Protein 8DYD (pdb70)

Structure (mmCIF, N/CA/C/O backbone):
data_8DYD
#
_entry.id   8DYD
#
_cell.length_a   66.048
_cell.length_b   103.206
_cell.length_c   126.237
_cell.angle_alpha   90.000
_cell.angle_beta   90.000
_cell.angle_gamma   90.000
#
_symmetry.space_group_name_H-M   'P 21 21 21'
#
loop_
_entity.id
_entity.type
_entity.pdbx_description
1 polymer 'Succinate dehydrogenase [ubiquinone] flavoprotein subunit, mitochondrial'
2 polymer 'Succinate dehydrogenase assembly factor 2, mitochondrial'
3 polymer 'Succinate dehydrogenase assembly factor 4, mitochondrial'
4 non-polymer 'FLAVIN-ADENINE DINUCLEOTIDE'
5 non-polymer 'TETRAETHYLENE GLYCOL'
6 non-polymer 'POTASSIUM ION'
7 non-polymer 'CHLORIDE ION'
8 non-polymer 1,2-ETHANEDIOL
9 non-polymer DI(HYDROXYETHYL)ETHER
10 water water
#
loop_
_atom_site.group_PDB
_atom_site.id
_atom_site.type_symbol
_atom_site.label_atom_id
_atom_site.label_alt_id
_atom_site.label_comp_id
_atom_site.label_asym_id
_atom_site.label_entity_id
_atom_site.label_seq_id
_atom_site.pdbx_PDB_ins_code
_atom_site.Cartn_x
_atom_site.Cartn_y
_atom_site.Cartn_z
_atom_site.occupancy
_atom_site.B_iso_or_equiv
_atom_site.auth_seq_id
_atom_site.auth_comp_id
_atom_site.auth_asym_id
_atom_site.auth_atom_id
_atom_site.pdbx_PDB_model_num
ATOM 1 N N . ALA A 1 21 ? 48.22800 -8.90300 -0.02800 1.000 44.33953 53 ALA A N 1
ATOM 2 C CA . ALA A 1 21 ? 47.63800 -9.92900 -0.88100 1.000 52.79844 53 ALA A CA 1
ATOM 3 C C . ALA A 1 21 ? 47.07800 -9.35500 -2.18200 1.000 59.21236 53 ALA A C 1
ATOM 4 O O . ALA A 1 21 ? 47.35900 -8.21000 -2.54500 1.000 56.54889 53 ALA A O 1
ATOM 6 N N . GLN A 1 22 ? 46.29200 -10.17200 -2.88100 1.000 60.84677 54 GLN A N 1
ATOM 7 C CA . GLN A 1 22 ? 45.47200 -9.71100 -3.99300 1.000 54.52233 54 GLN A CA 1
ATOM 8 C C . GLN A 1 22 ? 44.08500 -9.35700 -3.48200 1.000 51.03770 54 GLN A C 1
ATOM 9 O O . GLN A 1 22 ? 43.54700 -10.02400 -2.58900 1.000 45.60020 54 GLN A O 1
ATOM 15 N N . TYR A 1 23 ? 43.50800 -8.30300 -4.04400 1.000 41.21810 55 TYR A N 1
ATOM 16 C CA . TYR A 1 23 ? 42.18400 -7.85600 -3.61900 1.000 41.97872 55 TYR A CA 1
ATOM 17 C C . TYR A 1 23 ? 41.21600 -7.87800 -4.78500 1.000 38.89940 55 TYR A C 1
ATOM 18 O O . TYR A 1 23 ? 41.29500 -7.01100 -5.67600 1.000 42.73407 55 TYR A O 1
ATOM 27 N N . PRO A 1 24 ? 40.30200 -8.84000 -4.82000 1.000 30.57998 56 PRO A N 1
ATOM 28 C CA . PRO A 1 24 ? 39.28300 -8.85600 -5.88000 1.000 32.12754 56 PRO A CA 1
ATOM 29 C C . PRO A 1 24 ? 38.45800 -7.58400 -5.81500 1.000 31.26164 56 PRO A C 1
ATOM 30 O O . PRO A 1 24 ? 37.95700 -7.20900 -4.74800 1.000 30.95108 56 PRO A O 1
ATOM 34 N N . VAL A 1 25 ? 38.35600 -6.90600 -6.96000 1.000 29.50880 57 VAL A N 1
ATOM 35 C CA . VAL A 1 25 ? 37.65400 -5.63200 -7.08300 1.000 28.02968 57 VAL A CA 1
ATOM 36 C C . VAL A 1 25 ? 36.43300 -5.85200 -7.96200 1.000 30.08255 57 VAL A C 1
ATOM 37 O O . VAL A 1 25 ? 36.54600 -6.40300 -9.06300 1.000 30.50366 57 VAL A O 1
ATOM 41 N N . VAL A 1 26 ? 35.26700 -5.46000 -7.46500 1.000 23.86865 58 VAL A N 1
ATOM 42 C CA . VAL A 1 26 ? 34.00200 -5.61100 -8.17300 1.000 22.47375 58 VAL A CA 1
ATOM 43 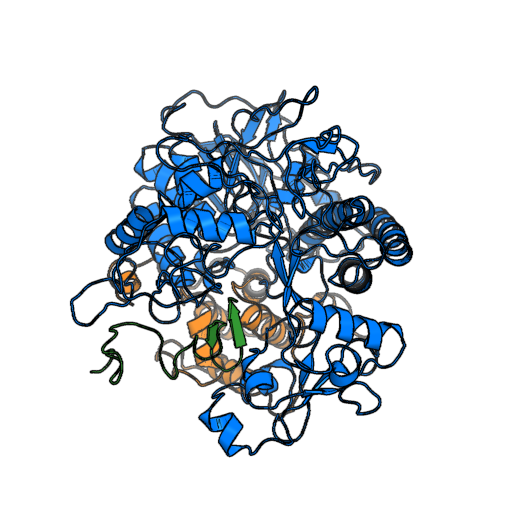C C . VAL A 1 26 ? 33.43900 -4.21800 -8.40400 1.000 24.24238 58 VAL A C 1
ATOM 44 O O . VAL A 1 26 ? 33.32800 -3.42800 -7.46200 1.000 21.83420 58 VAL A O 1
ATOM 57 N N . ASP A 1 27 ? 33.06100 -3.93000 -9.63900 1.000 24.44240 59 ASP A N 1
ATOM 58 C CA . ASP A 1 27 ? 32.48000 -2.64300 -9.98300 1.000 23.63704 59 ASP A CA 1
ATOM 59 C C . ASP A 1 27 ? 30.97100 -2.75700 -10.12700 1.000 23.83444 59 ASP A C 1
ATOM 60 O O . ASP A 1 27 ? 30.45900 -3.74200 -10.66100 1.000 24.99247 59 ASP A O 1
ATOM 69 N N . HIS A 1 28 ? 30.27100 -1.72000 -9.66400 1.000 21.42889 60 HIS A N 1
ATOM 70 C CA . HIS A 1 28 ? 28.83000 -1.59400 -9.77900 1.000 20.67090 60 HIS A CA 1
ATOM 71 C C . HIS A 1 28 ? 28.51200 -0.19900 -10.27000 1.000 22.64482 60 HIS A C 1
ATOM 72 O O . HIS A 1 28 ? 29.27600 0.73800 -10.04000 1.000 24.65032 60 HIS A O 1
ATOM 86 N N . GLU A 1 29 ? 27.34800 -0.05600 -10.90500 1.000 22.15529 61 GLU A N 1
ATOM 87 C CA . GLU A 1 29 ? 26.86100 1.24700 -11.34900 1.000 22.56060 61 GLU A CA 1
ATOM 88 C C . GLU A 1 29 ? 25.42400 1.44100 -10.87900 1.000 21.84999 61 GLU A C 1
ATOM 89 O O . GLU A 1 29 ? 24.56600 0.58900 -11.12800 1.000 22.50270 61 GLU A O 1
ATOM 95 N N . PHE A 1 30 ? 25.16500 2.56000 -10.20300 1.000 21.09727 62 PHE A N 1
ATOM 96 C CA . PHE A 1 30 ? 23.83200 2.93500 -9.76400 1.000 19.46549 62 PHE A CA 1
ATOM 97 C C . PHE A 1 30 ? 23.56400 4.38800 -10.13100 1.000 22.20003 62 PHE A C 1
ATOM 98 O O . PHE A 1 30 ? 24.48900 5.14100 -10.45600 1.000 20.98673 62 PHE A O 1
ATOM 115 N N . ASP A 1 31 ? 22.28100 4.77700 -10.09800 1.000 20.01556 63 ASP A N 1
ATOM 116 C CA . ASP A 1 31 ? 21.97800 6.19900 -10.18600 1.000 19.47339 63 ASP A CA 1
ATOM 117 C C . ASP A 1 31 ? 22.46600 6.92400 -8.93600 1.000 20.00240 63 ASP A C 1
ATOM 118 O O . ASP A 1 31 ? 23.02500 8.02000 -9.01000 1.000 19.54445 63 ASP A O 1
ATOM 127 N N . ALA A 1 32 ? 22.23600 6.32700 -7.77200 1.000 16.79412 64 ALA A N 1
ATOM 128 C CA . ALA A 1 32 ? 22.49000 6.96800 -6.49400 1.000 16.27037 64 ALA A CA 1
ATOM 129 C C . ALA A 1 32 ? 22.91000 5.90100 -5.50600 1.000 18.24956 64 ALA A C 1
ATOM 130 O O . ALA A 1 32 ? 22.43600 4.76100 -5.57800 1.000 18.50222 64 ALA A O 1
ATOM 132 N N . VAL A 1 33 ? 23.82100 6.26700 -4.60600 1.000 16.23616 65 VAL A N 1
ATOM 133 C CA . VAL A 1 33 ? 24.24400 5.37400 -3.54100 1.000 14.15433 65 VAL A CA 1
ATOM 134 C C . VAL A 1 33 ? 24.15200 6.12900 -2.22500 1.000 16.32827 65 VAL A C 1
ATOM 135 O O . VAL A 1 33 ? 24.61700 7.27100 -2.11300 1.000 16.43355 65 VAL A O 1
ATOM 148 N N . VAL A 1 34 ? 23.51500 5.49600 -1.24000 1.000 15.50186 66 VAL A N 1
ATOM 149 C CA . VAL A 1 34 ? 23.36400 6.02100 0.10600 1.000 14.11222 66 VAL A CA 1
ATOM 150 C C . VAL A 1 34 ? 24.25900 5.19400 1.02100 1.000 14.12011 66 VAL A C 1
ATOM 151 O O . VAL A 1 34 ? 24.17000 3.96300 1.02900 1.000 15.49133 66 VAL A O 1
ATOM 164 N N . VAL A 1 35 ? 25.12500 5.84900 1.77600 1.000 13.85956 67 VAL A N 1
ATOM 165 C CA . VAL A 1 35 ? 25.96300 5.18700 2.75800 1.000 13.64374 67 VAL A CA 1
ATOM 166 C C . VAL A 1 35 ? 25.29000 5.41900 4.09900 1.000 12.06460 67 VAL A C 1
ATOM 167 O O . VAL A 1 35 ? 25.36100 6.51100 4.65900 1.000 13.92272 67 VAL A O 1
ATOM 180 N N . GLY A 1 36 ? 24.64600 4.38800 4.61600 1.000 14.59912 68 GLY A N 1
ATOM 181 C CA . GLY A 1 36 ? 23.97700 4.46500 5.89800 1.000 14.47542 68 GLY A CA 1
ATOM 182 C C . GLY A 1 36 ? 22.55100 3.99800 5.75800 1.000 13.76744 68 GLY A C 1
ATOM 183 O O . GLY A 1 36 ? 21.87800 4.29100 4.76600 1.000 15.78610 68 GLY A O 1
ATOM 187 N N . ALA A 1 37 ? 22.11400 3.20200 6.72300 1.000 14.58859 69 ALA A N 1
ATOM 188 C CA . ALA A 1 37 ? 20.76900 2.64300 6.74300 1.000 13.41213 69 ALA A CA 1
ATOM 189 C C . ALA A 1 37 ? 20.11700 2.86900 8.09700 1.000 13.59374 69 ALA A C 1
ATOM 190 O O . ALA A 1 37 ? 19.33900 2.03600 8.57700 1.000 15.39921 69 ALA A O 1
ATOM 197 N N . GLY A 1 38 ? 20.43400 4.00600 8.71300 1.000 14.42278 70 GLY A N 1
ATOM 198 C CA . GLY A 1 38 ? 19.68800 4.50000 9.85100 1.000 13.20685 70 GLY A CA 1
ATOM 199 C C . GLY A 1 38 ? 18.47700 5.27300 9.36700 1.000 14.78598 70 GLY A C 1
ATOM 200 O O . GLY A 1 38 ? 18.07600 5.18700 8.20600 1.000 14.45436 70 GLY A O 1
ATOM 204 N N . GLY A 1 39 ? 17.89800 6.06500 10.25300 1.000 14.36488 71 GLY A N 1
ATOM 205 C CA . GLY A 1 39 ? 16.71200 6.79000 9.85900 1.000 15.79137 71 GLY A CA 1
ATOM 206 C C . GLY A 1 39 ? 16.96200 7.71200 8.67900 1.000 14.84652 71 GLY A C 1
ATOM 207 O O . GLY A 1 39 ? 16.13300 7.81700 7.77000 1.000 15.50186 71 GLY A O 1
ATOM 211 N N . ALA A 1 40 ? 18.11500 8.39200 8.66900 1.000 13.96483 72 ALA A N 1
ATOM 212 C CA . ALA A 1 40 ? 18.37400 9.34600 7.59700 1.000 13.26212 72 ALA A CA 1
ATOM 213 C C . ALA A 1 40 ? 18.63100 8.62600 6.27900 1.000 15.79400 72 ALA A C 1
ATOM 214 O O . ALA A 1 40 ? 18.06200 8.97300 5.25100 1.000 15.39395 72 ALA A O 1
ATOM 221 N N . GLY A 1 41 ? 19.52000 7.62800 6.30200 1.000 13.74902 73 GLY A N 1
ATOM 222 C CA . GLY A 1 41 ? 19.84600 6.92000 5.08100 1.000 15.18866 73 GLY A CA 1
ATOM 223 C C . GLY A 1 41 ? 18.66900 6.17400 4.50300 1.000 13.05683 73 GLY A C 1
ATOM 224 O O . GLY A 1 41 ? 18.46800 6.16500 3.29200 1.000 15.86243 73 GLY A O 1
ATOM 228 N N . LEU A 1 42 ? 17.87800 5.52200 5.36100 1.000 14.27540 74 LEU A N 1
ATOM 229 C CA . LEU A 1 42 ? 16.70900 4.81800 4.85100 1.000 15.27288 74 LEU A CA 1
ATOM 230 C C . LEU A 1 42 ? 15.71600 5.79400 4.23800 1.000 16.44144 74 LEU A C 1
ATOM 231 O O . LEU A 1 42 ? 15.10300 5.50400 3.20200 1.000 16.53883 74 LEU A O 1
ATOM 247 N N . ARG A 1 43 ? 15.56100 6.97900 4.83300 1.000 16.64936 75 ARG A N 1
ATOM 248 C CA . ARG A 1 43 ? 14.60100 7.91300 4.26000 1.000 15.35447 75 ARG A CA 1
ATOM 249 C C . ARG A 1 43 ? 15.07800 8.38500 2.89900 1.000 15.62819 75 ARG A C 1
ATOM 250 O O . ARG A 1 43 ? 14.27600 8.55300 1.96900 1.000 18.55749 75 ARG A O 1
ATOM 271 N N . ALA A 1 44 ? 16.38600 8.62100 2.76900 1.000 16.76254 76 ALA A N 1
ATOM 272 C CA . ALA A 1 44 ? 16.94300 9.02300 1.48800 1.000 16.83097 76 ALA A CA 1
ATOM 273 C C . ALA A 1 44 ? 16.85400 7.90100 0.46600 1.000 18.24429 76 ALA A C 1
ATOM 274 O O . ALA A 1 44 ? 16.47000 8.13500 -0.68600 1.000 18.54696 76 ALA A O 1
ATOM 281 N N . ALA A 1 45 ? 17.18900 6.67700 0.87400 1.000 17.45736 77 ALA A N 1
ATOM 282 C CA . ALA A 1 45 ? 17.17900 5.56500 -0.06600 1.000 17.06257 77 ALA A CA 1
ATOM 283 C C . ALA A 1 45 ? 15.76200 5.23500 -0.51700 1.000 18.23377 77 ALA A C 1
ATOM 284 O O . ALA A 1 45 ? 15.52100 4.99500 -1.70500 1.000 18.51275 77 ALA A O 1
ATOM 291 N N . PHE A 1 46 ? 14.82000 5.20100 0.42000 1.000 17.31260 78 PHE A N 1
ATOM 292 C CA . PHE A 1 46 ? 13.43100 4.96900 0.05500 1.000 20.22085 78 PHE A CA 1
ATOM 293 C C . PHE A 1 46 ? 12.92100 6.08200 -0.84100 1.000 22.13423 78 PHE A C 1
ATOM 294 O O . PHE A 1 46 ? 12.22700 5.83100 -1.83900 1.000 22.11844 78 PHE A O 1
ATOM 311 N N . GLY A 1 47 ? 13.26700 7.32500 -0.51200 1.000 19.53655 79 GLY A N 1
ATOM 312 C CA . GLY A 1 47 ? 12.82900 8.43500 -1.33400 1.000 19.61551 79 GLY A CA 1
ATOM 313 C C . GLY A 1 47 ? 13.34400 8.35200 -2.75800 1.000 21.72892 79 GLY A C 1
ATOM 314 O O . GLY A 1 47 ? 12.60100 8.56600 -3.71800 1.000 23.77390 79 GLY A O 1
ATOM 318 N N . LEU A 1 48 ? 14.63400 8.05400 -2.91100 1.000 19.38127 80 LEU A N 1
ATOM 319 C CA . LEU A 1 48 ? 15.20700 7.91800 -4.24500 1.000 18.78383 80 LEU A CA 1
ATOM 320 C C . LEU A 1 48 ? 14.54800 6.78000 -5.01600 1.000 21.30782 80 LEU A C 1
ATOM 321 O O . LEU A 1 48 ? 14.15200 6.94800 -6.17200 1.000 22.66324 80 LEU A O 1
ATOM 337 N N . SER A 1 49 ? 14.39100 5.61400 -4.38100 1.000 21.08411 81 SER A N 1
ATOM 338 C CA . SER A 1 49 ? 13.81000 4.47500 -5.08000 1.000 23.85549 81 SER A CA 1
ATOM 339 C C . SER A 1 49 ? 12.3530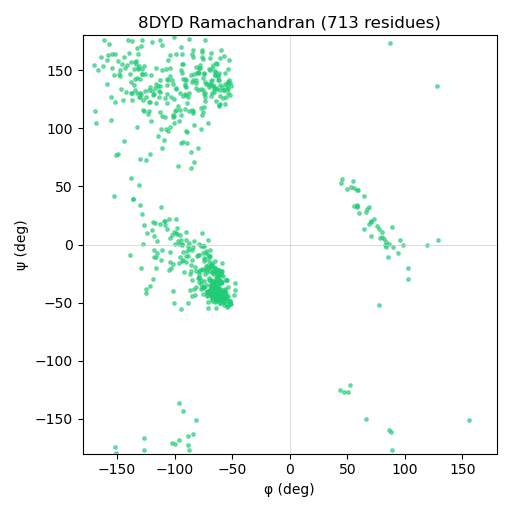0 4.71000 -5.45000 1.000 26.20051 81 SER A C 1
ATOM 340 O O . SER A 1 49 ? 11.91100 4.32500 -6.54100 1.000 26.86112 81 SER A O 1
ATOM 348 N N . GLU A 1 50 ? 11.58300 5.30900 -4.54600 1.000 23.74495 82 GLU A N 1
ATOM 349 C CA . GLU A 1 50 ? 10.20300 5.64700 -4.86900 1.000 30.11414 82 GLU A CA 1
ATOM 350 C C . GLU A 1 50 ? 10.13200 6.59700 -6.06000 1.000 27.65332 82 GLU A C 1
ATOM 351 O O . GLU A 1 50 ? 9.18400 6.53000 -6.84800 1.000 36.01221 82 GLU A O 1
ATOM 363 N N . ALA A 1 51 ? 11.12800 7.45900 -6.23000 1.000 25.26092 83 ALA A N 1
ATOM 364 C CA . ALA A 1 51 ? 11.16100 8.40000 -7.34000 1.000 28.12442 83 ALA A CA 1
ATOM 365 C C . ALA A 1 51 ? 11.71000 7.79800 -8.62900 1.000 32.46705 83 ALA A C 1
ATOM 366 O O . ALA A 1 51 ? 11.84700 8.52600 -9.61700 1.000 30.31942 83 ALA A O 1
ATOM 373 N N . GLY A 1 52 ? 12.04300 6.51000 -8.64500 1.000 27.94546 84 GLY A N 1
ATOM 374 C CA . GLY A 1 52 ? 12.49200 5.84400 -9.84900 1.000 27.94809 84 GLY A CA 1
ATOM 375 C C . GLY A 1 52 ? 13.98900 5.70000 -9.99700 1.000 25.96364 84 GLY A C 1
ATOM 376 O O . GLY A 1 52 ? 14.44500 5.12200 -10.98900 1.000 27.60068 84 GLY A O 1
ATOM 380 N N . PHE A 1 53 ? 14.76700 6.19500 -9.04500 1.000 23.25279 85 PHE A N 1
ATOM 381 C CA . PHE A 1 53 ? 16.21500 6.12000 -9.13700 1.000 24.63190 85 PHE A CA 1
ATOM 382 C C . PHE A 1 53 ? 16.70200 4.73800 -8.72600 1.000 22.07370 85 PHE A C 1
ATOM 383 O O . PHE A 1 53 ? 16.27700 4.19900 -7.69900 1.000 24.18974 85 PHE A O 1
ATOM 400 N N . ASN A 1 54 ? 17.59600 4.17900 -9.53400 1.000 22.57902 86 ASN A N 1
ATOM 401 C CA . ASN A 1 54 ? 18.28300 2.92600 -9.22800 1.000 20.28664 86 ASN A CA 1
ATOM 402 C C . ASN A 1 54 ? 19.26800 3.20300 -8.10500 1.000 19.53655 86 ASN A C 1
ATOM 403 O O . ASN A 1 54 ? 20.32900 3.79100 -8.32600 1.000 20.04451 86 ASN A O 1
ATOM 414 N N . THR A 1 55 ? 18.91100 2.76900 -6.89800 1.000 18.42326 87 THR A N 1
ATOM 415 C CA . THR A 1 55 ? 19.55200 3.19100 -5.66800 1.000 20.09188 87 THR A CA 1
ATOM 416 C C . THR A 1 55 ? 20.15900 2.02300 -4.92000 1.000 22.15002 87 THR A C 1
ATOM 417 O O . THR A 1 55 ? 19.51500 0.98900 -4.72500 1.000 20.32349 87 THR A O 1
ATOM 428 N N . ALA A 1 56 ? 21.40700 2.20400 -4.50600 1.000 18.14165 88 ALA A N 1
ATOM 429 C CA . ALA A 1 56 ? 22.11100 1.28700 -3.62800 1.000 17.81529 88 ALA A CA 1
ATOM 430 C C . ALA A 1 56 ? 22.16200 1.89300 -2.23700 1.000 16.29669 88 ALA A C 1
ATOM 431 O O . ALA A 1 56 ? 22.29900 3.11400 -2.09300 1.000 17.46525 88 ALA A O 1
ATOM 438 N N . CYS A 1 57 ? 22.08500 1.03800 -1.21300 1.000 17.20733 89 CYS A N 1
ATOM 439 C CA . CYS A 1 57 ? 22.27500 1.46700 0.16600 1.000 14.97548 89 CYS A CA 1
ATOM 440 C C . CYS A 1 57 ? 23.34200 0.57700 0.79400 1.000 17.72581 89 CYS A C 1
ATOM 441 O O . CYS A 1 57 ? 23.16300 -0.64500 0.90100 1.000 17.30207 89 CYS A O 1
ATOM 449 N N . VAL A 1 58 ? 24.47300 1.19500 1.13600 1.000 17.04678 90 VAL A N 1
ATOM 450 C CA . VAL A 1 58 ? 25.64300 0.52800 1.69500 1.000 15.77031 90 VAL A CA 1
ATOM 451 C C . VAL A 1 58 ? 25.63700 0.74000 3.19900 1.000 17.25207 90 VAL A C 1
ATOM 452 O O . VAL A 1 58 ? 25.63000 1.88400 3.66900 1.000 15.28868 90 VAL A O 1
ATOM 465 N N . THR A 1 59 ? 25.69200 -0.34200 3.97200 1.000 13.77270 91 THR A N 1
ATOM 466 C CA . THR A 1 59 ? 25.58000 -0.22700 5.41900 1.000 13.45688 91 THR A CA 1
ATOM 467 C C . THR A 1 59 ? 26.42900 -1.29800 6.07200 1.000 13.86482 91 THR A C 1
ATOM 468 O O . THR A 1 59 ? 26.36800 -2.45600 5.66300 1.000 14.58596 91 THR A O 1
ATOM 479 N N . LYS A 1 60 ? 27.21000 -0.91800 7.08000 1.000 12.71731 92 LYS A N 1
ATOM 480 C CA . LYS A 1 60 ? 28.05900 -1.87600 7.77300 1.000 13.23317 92 LYS A CA 1
ATOM 481 C C . LYS A 1 60 ? 27.26700 -2.73900 8.75000 1.000 14.92284 92 LYS A C 1
ATOM 482 O O . LYS A 1 60 ? 27.84200 -3.64200 9.36900 1.000 16.19405 92 LYS A O 1
ATOM 501 N N . LEU A 1 61 ? 25.96100 -2.49600 8.84700 1.000 16.63884 93 LEU A N 1
ATOM 502 C CA . LEU A 1 61 ? 25.04600 -3.18500 9.74700 1.000 16.50987 93 LEU A CA 1
ATOM 503 C C . LEU A 1 61 ? 23.77100 -3.54700 9.00700 1.000 15.24130 93 LEU A C 1
ATOM 504 O O . LEU A 1 61 ? 23.33800 -2.82900 8.10500 1.000 17.13363 93 LEU A O 1
ATOM 520 N N . PHE A 1 62 ? 23.12600 -4.61500 9.43100 1.000 16.34143 94 PHE A N 1
ATOM 521 C CA . PHE A 1 62 ? 21.74200 -4.79300 9.03000 1.000 15.53871 94 PHE A CA 1
ATOM 522 C C . PHE A 1 62 ? 20.96500 -3.55300 9.46600 1.000 15.23341 94 PHE A C 1
ATOM 523 O O . PHE A 1 62 ? 21.20400 -3.02700 10.55900 1.000 15.65451 94 PHE A O 1
ATOM 540 N N . PRO A 1 63 ? 20.06200 -3.02800 8.62800 1.000 14.74914 95 PRO A N 1
ATOM 541 C CA . PRO A 1 63 ? 19.53700 -1.68000 8.90600 1.000 17.04152 95 PRO A CA 1
ATOM 542 C C . PRO A 1 63 ? 18.90300 -1.48100 10.26900 1.000 17.97847 95 PRO A C 1
ATOM 543 O O . PRO A 1 63 ? 19.08300 -0.40600 10.86000 1.000 15.62819 95 PRO A O 1
ATOM 554 N N . THR A 1 64 ? 18.14300 -2.45400 10.78700 1.000 16.02561 96 THR A N 1
ATOM 555 C CA . THR A 1 64 ? 17.51100 -2.19900 12.07400 1.000 16.88887 96 THR A CA 1
ATOM 556 C C . THR A 1 64 ? 18.49000 -2.26300 13.24600 1.000 15.12287 96 THR A C 1
ATOM 557 O O . THR A 1 64 ? 18.06100 -2.00700 14.37700 1.000 17.27839 96 THR A O 1
ATOM 568 N N . ARG A 1 65 ? 19.77300 -2.55700 13.00900 1.000 16.11246 97 ARG A N 1
ATOM 569 C CA . ARG A 1 65 ? 20.80800 -2.46900 14.02900 1.000 14.75440 97 ARG A CA 1
ATOM 570 C C . ARG A 1 65 ? 21.47100 -1.11300 14.07500 1.000 14.54122 97 ARG A C 1
ATOM 571 O O . ARG A 1 65 ? 22.45200 -0.94300 14.80300 1.000 15.81505 97 ARG A O 1
ATOM 592 N N . SER A 1 66 ? 20.99100 -0.17300 13.27100 1.000 14.32540 98 SER A N 1
ATOM 593 C CA . SER A 1 66 ? 21.51200 1.18200 13.32600 1.000 14.32277 98 SER A CA 1
ATOM 594 C C . SER A 1 66 ? 21.15000 1.83200 14.64900 1.000 13.75691 98 SER A C 1
ATOM 595 O O . SER A 1 66 ? 20.15800 1.46200 15.29500 1.000 15.58608 98 SER A O 1
ATOM 603 N N . HIS A 1 67 ? 21.96100 2.81100 15.05500 1.000 14.91231 99 HIS A N 1
ATOM 604 C CA . HIS A 1 67 ? 21.76000 3.42500 16.35600 1.000 12.64625 99 HIS A CA 1
ATOM 605 C C . HIS A 1 67 ? 20.39800 4.11300 16.48000 1.000 12.98577 99 HIS A C 1
ATOM 606 O O . HIS A 1 67 ? 19.91100 4.28000 17.60700 1.000 14.56227 99 HIS A O 1
ATOM 620 N N . THR A 1 68 ? 19.76500 4.48100 15.36100 1.000 12.53045 100 THR A N 1
ATOM 621 C CA . THR A 1 68 ? 18.38100 4.96100 15.40200 1.000 15.34394 100 THR A CA 1
ATOM 622 C C . THR A 1 68 ? 17.48700 4.04500 16.23800 1.000 15.33079 100 THR A C 1
ATOM 623 O O . THR A 1 68 ? 16.55200 4.51300 16.89700 1.000 14.85704 100 THR A O 1
ATOM 634 N N . VAL A 1 69 ? 17.76300 2.73400 16.24200 1.000 14.25434 101 VAL A N 1
ATOM 635 C CA . VAL A 1 69 ? 16.89500 1.82900 16.98800 1.000 14.20170 101 VAL A CA 1
ATOM 636 C C . VAL A 1 69 ? 16.94400 2.11000 18.48500 1.000 13.89114 101 VAL A C 1
ATOM 637 O O . VAL A 1 69 ? 16.01700 1.73500 19.20500 1.000 15.04917 101 VAL A O 1
ATOM 650 N N . ALA A 1 70 ? 18.01800 2.73800 18.97600 1.000 15.90454 102 ALA A N 1
ATOM 651 C CA . ALA A 1 70 ? 18.12700 3.07200 20.39000 1.000 14.72019 102 ALA A CA 1
ATOM 652 C C . ALA A 1 70 ? 17.13200 4.13700 20.81300 1.000 16.78622 102 ALA A C 1
ATOM 653 O O . ALA A 1 70 ? 16.88500 4.29600 22.01700 1.000 17.57579 102 ALA A O 1
ATOM 660 N N . ALA A 1 71 ? 16.56400 4.87700 19.86200 1.000 15.71767 103 ALA A N 1
ATOM 661 C CA . ALA A 1 71 ? 15.67100 5.99800 20.19900 1.000 15.19656 103 AL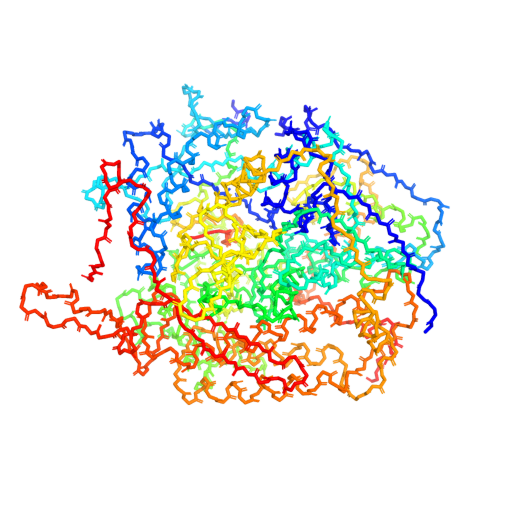A A CA 1
ATOM 662 C C . ALA A 1 71 ? 14.30300 5.45500 20.61500 1.000 15.28604 103 ALA A C 1
ATOM 663 O O . ALA A 1 71 ? 13.46800 5.08800 19.78100 1.000 19.03386 103 ALA A O 1
ATOM 670 N N . GLN A 1 72 ? 14.07400 5.38300 21.91200 1.000 16.73095 104 GLN A N 1
ATOM 671 C CA . GLN A 1 72 ? 12.79500 4.97800 22.47200 1.000 18.79173 104 GLN A CA 1
ATOM 672 C C . GLN A 1 72 ? 11.90400 6.16700 22.78000 1.000 17.26786 104 GLN A C 1
ATOM 673 O O . GLN A 1 72 ? 10.77100 5.96800 23.24300 1.000 21.23149 104 GLN A O 1
ATOM 687 N N . GLY A 1 73 ? 12.38600 7.38200 22.51100 1.000 16.03613 105 GLY A N 1
ATOM 688 C CA . GLY A 1 73 ? 11.64400 8.59200 22.75300 1.000 18.12059 105 GLY A CA 1
ATOM 689 C C . GLY A 1 73 ? 10.88500 9.01200 21.51800 1.000 17.04678 105 GLY A C 1
ATOM 690 O O . GLY A 1 73 ? 10.40700 8.16600 20.75300 1.000 21.40783 105 GLY A O 1
ATOM 694 N N . GLY A 1 74 ? 10.80100 10.31400 21.28400 1.000 16.53356 106 GLY A N 1
ATOM 695 C CA . GLY A 1 74 ? 9.91900 10.80000 20.25200 1.000 17.91267 106 GLY A CA 1
ATOM 696 C C . GLY A 1 74 ? 10.52500 11.71200 19.20500 1.000 16.94414 106 GLY A C 1
ATOM 697 O O . GLY A 1 74 ? 11.74700 11.86300 19.06200 1.000 15.25183 106 GLY A O 1
ATOM 701 N N . ILE A 1 75 ? 9.62400 12.33900 18.47300 1.000 16.46776 107 ILE A N 1
ATOM 702 C CA . ILE A 1 75 ? 9.94900 13.16700 17.31100 1.000 15.21761 107 ILE A CA 1
ATOM 703 C C . ILE A 1 75 ? 9.01100 14.35600 17.32700 1.000 16.37828 107 ILE A C 1
ATOM 704 O O . ILE A 1 75 ? 7.79800 14.20600 17.48900 1.000 16.79149 107 ILE A O 1
ATOM 720 N N . ASN A 1 76 ? 9.56300 15.55300 17.17100 1.000 16.17826 108 ASN A N 1
ATOM 721 C CA . ASN A 1 76 ? 8.78000 16.77100 17.27100 1.000 18.22324 108 ASN A CA 1
ATOM 722 C C . ASN A 1 76 ? 8.11200 17.12800 15.95300 1.000 17.25207 108 ASN A C 1
ATOM 723 O O . ASN A 1 76 ? 8.73400 17.04000 14.88800 1.000 18.13902 108 ASN A O 1
ATOM 734 N N . ALA A 1 77 ? 6.86700 17.58600 16.04700 1.000 16.51777 109 ALA A N 1
ATOM 735 C CA . ALA A 1 77 ? 6.16800 18.22600 14.92800 1.000 18.28377 109 ALA A CA 1
ATOM 736 C C . ALA A 1 77 ? 5.02500 19.07400 15.47800 1.000 19.63656 109 ALA A C 1
ATOM 737 O O . ALA A 1 77 ? 4.30800 18.64800 16.37800 1.000 19.06808 109 ALA A O 1
ATOM 744 N N . ALA A 1 78 ? 4.83300 20.26600 14.92600 1.000 17.68370 110 ALA A N 1
ATOM 745 C CA . ALA A 1 78 ? 3.78400 21.15700 15.43200 1.000 18.51011 110 ALA A CA 1
ATOM 746 C C . ALA A 1 78 ? 2.42700 20.84200 14.78300 1.000 21.99737 110 ALA A C 1
ATOM 747 O O . ALA A 1 78 ? 1.83300 21.64200 14.05400 1.000 24.54768 110 ALA A O 1
ATOM 754 N N . LEU A 1 79 ? 1.91800 19.64800 15.09100 1.000 18.51538 111 LEU A N 1
ATOM 755 C CA . LEU A 1 79 ? 0.60000 19.24400 14.61200 1.000 21.73155 111 LEU A CA 1
ATOM 756 C C . LEU A 1 79 ? -0.52900 19.98800 15.30600 1.000 24.17132 111 LEU A C 1
ATOM 757 O O . LEU A 1 79 ? -1.63500 20.08100 14.75400 1.000 23.56335 111 LEU A O 1
ATOM 773 N N . GLY A 1 80 ? -0.29000 20.49400 16.51000 1.000 24.58716 112 GLY A N 1
ATOM 774 C CA . GLY A 1 80 ? -1.34200 21.17500 17.24000 1.000 23.62652 112 GLY A CA 1
ATOM 775 C C . GLY A 1 80 ? -2.48800 20.26100 17.60300 1.000 27.24274 112 GLY A C 1
ATOM 776 O O . GLY A 1 80 ? -3.65300 20.65300 17.48300 1.000 24.87667 112 GLY A O 1
ATOM 780 N N . ASN A 1 81 ? -2.18800 19.03400 18.03000 1.000 21.96316 113 ASN A N 1
ATOM 781 C CA . ASN A 1 81 ? -3.25500 18.11200 18.39300 1.000 27.32170 113 ASN A CA 1
ATOM 782 C C . ASN A 1 81 ? -3.72600 18.28000 19.83300 1.000 26.63214 113 ASN A C 1
ATOM 783 O O . ASN A 1 81 ? -4.86100 17.90800 20.15200 1.000 28.47973 113 ASN A O 1
ATOM 794 N N . MET A 1 82 ? -2.88900 18.84300 20.70400 1.000 24.22659 114 MET A N 1
ATOM 795 C CA . MET A 1 82 ? -3.23500 19.03200 22.10200 1.000 25.57149 114 MET A CA 1
ATOM 796 C C . MET A 1 82 ? -3.56800 20.47800 22.43600 1.000 29.09033 114 MET A C 1
ATOM 797 O O . MET A 1 82 ? -4.25000 20.73100 23.43500 1.000 27.88492 114 MET A O 1
ATOM 811 N N . GLU A 1 83 ? -3.09900 21.42100 21.63100 1.000 27.35065 115 GLU A N 1
ATOM 812 C CA . GLU A 1 83 ? -3.41400 22.83200 21.78200 1.000 26.06102 115 GLU A CA 1
ATOM 813 C C . GLU A 1 83 ? -3.20200 23.46400 20.41600 1.000 31.36429 115 GLU A C 1
ATOM 814 O O . GLU A 1 83 ? -2.67800 22.82800 19.50100 1.000 26.25052 115 GLU A O 1
ATOM 826 N N . GLU A 1 84 ? -3.57800 24.73200 20.29300 1.000 27.50593 116 GLU A N 1
ATOM 827 C CA . GLU A 1 84 ? -3.20400 25.47200 19.09100 1.000 31.99068 116 GLU A CA 1
ATOM 828 C C . GLU A 1 84 ? -1.68900 25.62100 19.06600 1.000 26.81374 116 GLU A C 1
ATOM 829 O O . GLU A 1 84 ? -1.07400 25.97300 20.07300 1.000 27.61910 116 GLU A O 1
ATOM 841 N N . ASP A 1 85 ? -1.08800 25.29500 17.92600 1.000 26.28999 117 ASP A N 1
ATOM 842 C CA . ASP A 1 85 ? 0.35200 25.36300 17.74700 1.000 22.76852 117 ASP A CA 1
ATOM 843 C C . ASP A 1 85 ? 0.62400 25.98300 16.38000 1.000 21.67628 117 ASP A C 1
ATOM 844 O O . ASP A 1 85 ? -0.29100 26.23900 15.58700 1.000 25.22934 117 ASP A O 1
ATOM 853 N N . ASN A 1 86 ? 1.90400 26.20900 16.12100 1.000 22.38953 118 ASN A N 1
ATOM 854 C CA . ASN A 1 86 ? 2.36700 26.82300 14.87800 1.000 21.49731 118 ASN A CA 1
ATOM 855 C C . ASN A 1 86 ? 3.79900 26.35700 14.69300 1.000 19.88923 118 ASN A C 1
ATOM 856 O O . ASN A 1 86 ? 4.60400 26.46500 15.62300 1.000 19.06018 118 ASN A O 1
ATOM 867 N N . TRP A 1 87 ? 4.10800 25.78900 13.52700 1.000 19.30231 119 TRP A N 1
ATOM 868 C CA . TRP A 1 87 ? 5.45900 25.31200 13.33500 1.000 19.07071 119 TRP A CA 1
ATOM 869 C C . TRP A 1 87 ? 6.46500 26.44600 13.46900 1.000 17.52052 119 TRP A C 1
ATOM 870 O O . TRP A 1 87 ? 7.63600 26.17800 13.75500 1.000 17.12837 119 TRP A O 1
ATOM 891 N N . ARG A 1 88 ? 6.04000 27.69900 13.25300 1.000 18.31535 120 ARG A N 1
ATOM 892 C CA . ARG A 1 88 ? 6.97400 28.80400 13.41700 1.000 17.34418 120 ARG A CA 1
ATOM 893 C C . ARG A 1 88 ? 7.40800 28.95500 14.86900 1.000 19.10755 120 ARG A C 1
ATOM 894 O O . ARG A 1 88 ? 8.50900 29.46000 15.13100 1.000 20.00240 120 ARG A O 1
ATOM 915 N N . TRP A 1 89 ? 6.59900 28.47900 15.82200 1.000 18.24956 121 TRP A N 1
ATOM 916 C CA . TRP A 1 89 ? 7.01200 28.49600 17.21600 1.000 19.12861 121 TRP A CA 1
ATOM 917 C C . TRP A 1 89 ? 8.05100 27.41700 17.49200 1.000 19.24704 121 TRP A C 1
ATOM 918 O O . TRP A 1 89 ? 8.93400 27.59300 18.33300 1.000 18.08112 121 TRP A O 1
ATOM 939 N N . HIS A 1 90 ? 7.96500 26.30000 16.77600 1.000 17.56263 122 HIS A N 1
ATOM 940 C CA . HIS A 1 90 ? 8.99400 25.26700 16.81600 1.000 17.62053 122 HIS A CA 1
ATOM 941 C C . HIS A 1 90 ? 10.28600 25.77100 16.18400 1.000 16.58883 122 HIS A C 1
ATOM 942 O O . HIS A 1 90 ? 11.38700 25.53300 16.70600 1.000 14.71755 122 HIS A O 1
ATOM 956 N N . PHE A 1 91 ? 10.16500 26.50100 15.07100 1.000 17.84951 123 PHE A N 1
ATOM 957 C CA . PHE A 1 91 ? 11.30900 27.19200 14.49600 1.000 15.90717 123 PHE A CA 1
ATOM 958 C C . PHE A 1 91 ? 12.00500 28.04800 15.54500 1.000 18.27061 123 PHE A C 1
ATOM 959 O O . PHE A 1 91 ? 13.21500 27.93000 15.75900 1.000 15.23341 123 PHE A O 1
ATOM 976 N N . TYR A 1 92 ? 11.23000 28.88000 16.24600 1.000 17.44683 124 TYR A N 1
ATOM 977 C CA . TYR A 1 92 ? 11.80500 29.78500 17.23200 1.000 16.75464 124 TYR A CA 1
ATOM 978 C C . TYR A 1 92 ? 12.52600 29.01800 18.33300 1.000 16.52303 124 TYR A C 1
ATOM 979 O O . TYR A 1 92 ? 13.67300 29.33300 18.68800 1.000 17.53105 124 TYR A O 1
ATOM 997 N N . ASP A 1 93 ? 11.88200 27.99200 18.88500 1.000 17.66264 125 ASP A N 1
ATOM 998 C CA . ASP A 1 93 ? 12.53300 27.21300 19.92100 1.000 17.45999 125 ASP A CA 1
ATOM 999 C C . ASP A 1 93 ? 13.86400 26.63500 19.43800 1.000 17.18101 125 ASP A C 1
ATOM 1000 O O . ASP A 1 93 ? 14.84100 26.55600 20.19700 1.000 15.44659 125 ASP A O 1
ATOM 1009 N N . THR A 1 94 ? 13.89200 26.13600 18.20000 1.000 14.77809 126 THR A N 1
ATOM 1010 C CA . THR A 1 94 ? 15.08800 25.48700 17.68700 1.000 14.35172 126 THR A CA 1
ATOM 1011 C C . THR A 1 94 ? 16.19600 26.50100 17.44200 1.000 15.48344 126 THR A C 1
ATOM 1012 O O . THR A 1 94 ? 17.35800 26.23700 17.74700 1.000 13.00945 126 THR A O 1
ATOM 1023 N N . VAL A 1 95 ? 15.85200 27.67800 16.91700 1.000 14.05168 127 VAL A N 1
ATOM 1024 C CA . VAL A 1 95 ? 16.84900 28.73400 16.74800 1.000 14.56227 127 VAL A CA 1
ATOM 1025 C C . VAL A 1 95 ? 17.44400 29.12800 18.09800 1.000 14.57543 127 VAL A C 1
ATOM 1026 O O . VAL A 1 95 ? 18.66500 29.19800 18.26300 1.000 15.08339 127 VAL A O 1
ATOM 1039 N N . LYS A 1 96 ? 16.58300 29.40400 19.08300 1.000 16.47566 128 LYS A N 1
ATOM 1040 C CA . LYS A 1 96 ? 17.07800 29.79500 20.39700 1.000 16.57304 128 LYS A CA 1
ATOM 1041 C C . LYS A 1 96 ? 17.94000 28.69900 21.00900 1.000 16.14404 128 LYS A C 1
ATOM 1042 O O . LYS A 1 96 ? 19.01100 28.97100 21.58000 1.000 17.11258 128 LYS A O 1
ATOM 1061 N N . GLY A 1 97 ? 17.50400 27.43900 20.88800 1.000 15.85190 129 GLY A N 1
ATOM 1062 C CA . GLY A 1 97 ? 18.28000 26.34600 21.45300 1.000 17.85214 129 GLY A CA 1
ATOM 1063 C C . GLY A 1 97 ? 19.64200 26.21200 20.81400 1.000 15.32289 129 GLY A C 1
ATOM 1064 O O . GLY A 1 97 ? 20.62100 25.86100 21.47800 1.000 16.79675 129 GLY A O 1
ATOM 1068 N N . SER A 1 98 ? 19.74100 26.54400 19.53200 1.000 14.09643 130 SER A N 1
ATOM 1069 C CA . SER A 1 98 ? 20.99600 26.48800 18.79800 1.000 13.75165 130 SER A CA 1
ATOM 1070 C C . SER A 1 98 ? 21.98100 27.56600 19.21900 1.000 14.57806 130 SER A C 1
ATOM 1071 O O . SER A 1 98 ? 23.13700 27.54100 18.76800 1.000 13.94904 130 SER A O 1
ATOM 1079 N N . ASP A 1 99 ? 21.54200 28.52200 20.04600 1.000 13.74112 131 ASP A N 1
ATOM 1080 C CA . ASP A 1 99 ? 22.36800 29.64200 20.51900 1.000 15.07812 131 ASP A CA 1
ATOM 1081 C C . ASP A 1 99 ? 22.91500 30.47900 19.36100 1.000 17.01257 131 ASP A C 1
ATOM 1082 O O . ASP A 1 99 ? 24.02100 31.03600 19.43000 1.000 14.99127 131 ASP A O 1
ATOM 1091 N N . TRP A 1 100 ? 22.10400 30.56200 18.30500 1.000 14.53069 132 TRP A N 1
ATOM 1092 C CA . TRP A 1 100 ? 22.34800 31.35600 17.09700 1.000 13.74112 132 TRP A CA 1
ATOM 1093 C C . TRP A 1 100 ? 23.61300 30.94400 16.35800 1.000 14.07800 132 TRP A C 1
ATOM 1094 O O . TRP A 1 100 ? 24.16800 31.71100 15.57400 1.000 14.84652 132 TRP A O 1
ATOM 1115 N N . LEU A 1 101 ? 24.00200 29.67900 16.52000 1.000 15.40448 133 LEU A N 1
ATOM 1116 C CA . LEU A 1 101 ? 24.86200 28.98400 15.57800 1.000 13.85429 133 LEU A CA 1
ATOM 1117 C C . LEU A 1 101 ? 24.05700 28.17300 14.57000 1.000 14.66492 133 LEU A C 1
ATOM 1118 O O . LEU A 1 101 ? 24.62600 27.69200 13.58700 1.000 15.98613 133 LEU A O 1
ATOM 1134 N N . GLY A 1 102 ? 22.75400 28.01000 14.78800 1.000 12.82785 134 GLY A N 1
ATOM 1135 C CA . GLY A 1 102 ? 21.91900 27.29000 13.84200 1.000 13.50951 134 GLY A CA 1
ATOM 1136 C C . GLY A 1 102 ? 21.63700 28.13200 12.61300 1.000 14.50963 134 GLY A C 1
ATOM 1137 O O . GLY A 1 102 ? 21.50000 29.35600 12.68600 1.000 15.48080 134 GLY A O 1
ATOM 1141 N N . ASP A 1 103 ? 21.59100 27.46800 11.47900 1.000 13.55426 135 ASP A N 1
ATOM 1142 C CA . ASP A 1 103 ? 21.25800 28.12000 10.22500 1.000 12.68836 135 ASP A CA 1
ATOM 1143 C C . ASP A 1 103 ? 19.75000 28.19400 10.05500 1.000 15.05444 135 ASP A C 1
ATOM 1144 O O . ASP A 1 103 ? 19.06600 27.17000 9.97800 1.000 13.73323 135 ASP A O 1
ATOM 1153 N N . GLN A 1 104 ? 19.21700 29.41400 10.02700 1.000 14.86757 136 GLN A N 1
ATOM 1154 C CA . GLN A 1 104 ? 17.77500 29.55800 10.14000 1.000 13.90167 136 GLN A CA 1
ATOM 1155 C C . GLN A 1 104 ? 17.05300 29.11100 8.87800 1.000 15.32552 136 GLN A C 1
ATOM 1156 O O . GLN A 1 104 ? 15.86300 28.80600 8.94700 1.000 15.84137 136 GLN A O 1
ATOM 1170 N N . ASP A 1 105 ? 17.72900 29.03900 7.72600 1.000 15.79663 137 ASP A N 1
ATOM 1171 C CA . ASP A 1 105 ? 17.05100 28.52100 6.53700 1.000 16.55725 137 ASP A CA 1
ATOM 1172 C C . ASP A 1 105 ? 16.78800 27.02200 6.67800 1.000 16.96782 137 ASP A C 1
ATOM 1173 O O . ASP A 1 105 ? 15.68700 26.55600 6.37800 1.000 16.38091 137 ASP A O 1
ATOM 1182 N N . ALA A 1 106 ? 17.77300 26.27000 7.18400 1.000 15.68083 138 ALA A N 1
ATOM 1183 C CA . ALA A 1 106 ? 17.57600 24.85000 7.45300 1.000 13.82008 138 ALA A CA 1
ATOM 1184 C C . ALA A 1 106 ? 16.56800 24.63400 8.57400 1.000 15.79926 138 ALA A C 1
ATOM 1185 O O . ALA A 1 106 ? 15.75500 23.70200 8.51300 1.000 15.92296 138 ALA A O 1
ATOM 1192 N N . ILE A 1 107 ? 16.59200 25.47700 9.60700 1.000 14.54122 139 ILE A N 1
ATOM 1193 C CA . ILE A 1 107 ? 15.62600 25.30100 10.69300 1.000 16.32038 139 ILE A CA 1
ATOM 1194 C C . ILE A 1 107 ? 14.21100 25.62200 10.22600 1.000 15.24920 139 ILE A C 1
ATOM 1195 O O . ILE A 1 107 ? 13.24500 24.94100 10.60000 1.000 15.80716 139 ILE A O 1
ATOM 1211 N N . HIS A 1 108 ? 14.05400 26.66500 9.41700 1.000 15.41237 140 HIS A N 1
ATOM 1212 C CA . HIS A 1 108 ? 12.78700 26.92000 8.73800 1.000 16.81254 140 HIS A CA 1
ATOM 1213 C C . HIS A 1 108 ? 12.31700 25.69700 7.96300 1.000 16.29406 140 HIS A C 1
ATOM 1214 O O . HIS A 1 108 ? 11.17800 25.23400 8.12300 1.000 16.89676 140 HIS A O 1
ATOM 1228 N N . TYR A 1 109 ? 13.18600 25.16200 7.11300 1.000 15.22551 141 TYR A N 1
ATOM 1229 C CA . TYR A 1 109 ? 12.81400 24.01300 6.29900 1.000 17.18364 141 TYR A CA 1
ATOM 1230 C C . TYR A 1 109 ? 12.35800 22.84800 7.16300 1.000 15.99665 141 TYR A C 1
ATOM 1231 O O . TYR A 1 109 ? 11.30100 22.24900 6.92100 1.000 18.15744 141 TYR A O 1
ATOM 1249 N N . MET A 1 110 ? 13.12600 22.54600 8.20300 1.000 14.25434 142 MET A N 1
ATOM 1250 C CA . MET A 1 110 ? 12.85100 21.36900 9.00900 1.000 14.54385 142 MET A CA 1
ATOM 1251 C C . MET A 1 110 ? 11.54800 21.51700 9.78600 1.000 15.68083 142 MET A C 1
ATOM 1252 O O . MET A 1 110 ? 10.71000 20.60600 9.80100 1.000 16.66252 142 MET A O 1
ATOM 1266 N N . THR A 1 111 ? 11.34800 22.65700 10.44000 1.000 14.74914 143 THR A N 1
ATOM 1267 C CA . THR A 1 111 ? 10.14800 22.79100 11.26300 1.000 15.67820 143 THR A CA 1
ATOM 1268 C C . THR A 1 111 ? 8.88800 22.94300 10.42800 1.000 17.78371 143 THR A C 1
ATOM 1269 O O . THR A 1 111 ? 7.82200 22.48500 10.84700 1.000 17.19680 143 THR A O 1
ATOM 1280 N N A GLU A 1 112 ? 8.97600 23.58200 9.25400 0.700 17.15469 144 GLU A N 1
ATOM 1281 N N B GLU A 1 112 ? 8.97500 23.57900 9.25300 0.300 17.17838 144 GLU A N 1
ATOM 1282 C CA A GLU A 1 112 ? 7.81200 23.67900 8.38700 0.700 19.47865 144 GLU A CA 1
ATOM 1283 C CA B GLU A 1 112 ? 7.79700 23.67400 8.39900 0.300 19.46549 144 GLU A CA 1
ATOM 1284 C C A GLU A 1 112 ? 7.42100 22.31700 7.82500 0.700 18.58381 144 GLU A C 1
ATOM 1285 C C B GLU A 1 112 ? 7.41200 22.31000 7.83800 0.300 18.70224 144 GLU A C 1
ATOM 1286 O O A GLU A 1 112 ? 6.22800 22.05600 7.62300 0.700 20.14189 144 GLU A O 1
ATOM 1287 O O B GLU A 1 112 ? 6.22300 22.03400 7.64400 0.300 20.17084 144 GLU A O 1
ATOM 1310 N N . GLN A 1 113 ? 8.40000 21.45400 7.56800 1.000 17.68633 145 GLN A N 1
ATOM 1311 C CA . GLN A 1 113 ? 8.10800 20.13500 7.00900 1.000 20.10767 145 GLN A CA 1
ATOM 1312 C C . GLN A 1 113 ? 7.64600 19.13200 8.06300 1.000 22.35531 145 GLN A C 1
ATOM 1313 O O . GLN A 1 113 ? 6.96700 18.15700 7.71000 1.000 20.89987 145 GLN A O 1
ATOM 1327 N N . ALA A 1 114 ? 7.97900 19.35000 9.33800 1.000 18.63381 146 ALA A N 1
ATOM 1328 C CA . ALA A 1 114 ? 7.77600 18.29900 10.33500 1.000 17.95742 146 ALA A CA 1
ATOM 1329 C C . ALA A 1 114 ? 6.33100 17.81300 10.43800 1.000 19.64183 146 ALA A C 1
ATOM 1330 O O . ALA A 1 114 ? 6.13600 16.59200 10.57800 1.000 19.64446 146 ALA A O 1
ATOM 1337 N N . PRO A 1 115 ? 5.31500 18.66900 10.43100 1.000 18.91016 147 PRO A N 1
ATOM 1338 C CA . PRO A 1 115 ? 3.94000 18.15500 10.54100 1.000 19.46549 147 PRO A CA 1
ATOM 1339 C C . PRO A 1 115 ? 3.60100 17.17600 9.43500 1.000 21.96842 147 PRO A C 1
ATOM 1340 O O . PRO A 1 115 ? 3.07800 16.09200 9.70600 1.000 21.09463 147 PRO A O 1
ATOM 1351 N N . ALA A 1 116 ? 3.91900 17.52300 8.19000 1.000 20.57878 148 ALA A N 1
ATOM 1352 C CA . ALA A 1 116 ? 3.66200 16.61200 7.07500 1.000 22.18950 148 ALA A CA 1
ATOM 1353 C C . ALA A 1 116 ? 4.53800 15.37200 7.15800 1.000 21.68155 148 ALA A C 1
ATOM 1354 O O . ALA A 1 116 ? 4.10800 14.27400 6.78700 1.000 22.32110 148 ALA A O 1
ATOM 1361 N N . ALA A 1 117 ? 5.79000 15.53000 7.60100 1.000 21.13674 149 ALA A N 1
ATOM 1362 C CA . ALA A 1 117 ? 6.69300 14.38800 7.69200 1.000 24.08710 149 ALA A CA 1
ATOM 1363 C C . ALA A 1 117 ? 6.13200 13.32700 8.63100 1.000 24.29502 149 ALA A C 1
ATOM 1364 O O . ALA A 1 117 ? 6.11800 12.13200 8.30500 1.000 22.01580 149 ALA A O 1
ATOM 1371 N N . VAL A 1 118 ? 5.64400 13.74800 9.79900 1.000 21.04726 150 VAL A N 1
ATOM 1372 C CA . VAL A 1 118 ? 5.12500 12.79100 10.76800 1.000 21.69997 150 VAL A CA 1
ATOM 1373 C C . VAL A 1 118 ? 3.84400 12.14000 10.25700 1.000 23.31069 150 VAL A C 1
ATOM 1374 O O . VAL A 1 118 ? 3.64700 10.92800 10.40200 1.000 22.96591 150 VAL A O 1
ATOM 1387 N N . VAL A 1 119 ? 2.95800 12.91500 9.63600 1.000 20.15768 151 VAL A N 1
ATOM 1388 C CA . VAL A 1 119 ? 1.73600 12.32900 9.09800 1.000 20.72354 151 VAL A CA 1
ATOM 1389 C C . VAL A 1 119 ? 2.06700 11.36000 7.96600 1.000 21.41309 151 VAL A C 1
ATOM 1390 O O . VAL A 1 119 ? 1.43300 10.29900 7.83600 1.000 22.87906 151 VAL A O 1
ATOM 1403 N N . GLU A 1 120 ? 3.08600 11.68400 7.16200 1.000 20.90777 152 GLU A N 1
ATOM 1404 C CA . GLU A 1 120 ? 3.51000 10.76300 6.11200 1.000 22.98697 152 GLU A CA 1
ATOM 1405 C C . GLU A 1 120 ? 4.03800 9.46300 6.69300 1.000 21.75787 152 GLU A C 1
ATOM 1406 O O . GLU A 1 120 ? 3.73900 8.37900 6.17500 1.000 22.26056 152 GLU A O 1
ATOM 1418 N N . LEU A 1 121 ? 4.84300 9.54900 7.75500 1.000 20.15242 153 LEU A N 1
ATOM 1419 C CA . LEU A 1 121 ? 5.36600 8.34800 8.39800 1.000 20.67353 153 LEU A CA 1
ATOM 1420 C C . LEU A 1 121 ? 4.23900 7.47900 8.94200 1.000 22.75799 153 LEU A C 1
ATOM 1421 O O . LEU A 1 121 ? 4.30000 6.23900 8.86800 1.000 20.79460 153 LEU A O 1
ATOM 1437 N N . GLU A 1 122 ? 3.21400 8.10200 9.52500 1.000 20.37086 154 GLU A N 1
ATOM 1438 C CA . GLU A 1 122 ? 2.04900 7.35300 9.98200 1.000 22.87643 154 GLU A CA 1
ATOM 1439 C C . GLU A 1 122 ? 1.35300 6.67200 8.81000 1.000 23.92129 154 GLU A C 1
ATOM 1440 O O . GLU A 1 122 ? 0.98100 5.49000 8.88800 1.000 22.48164 154 GLU A O 1
ATOM 1452 N N . ASN A 1 123 ? 1.23400 7.38300 7.68600 1.000 22.61061 155 ASN A N 1
ATOM 1453 C CA . ASN A 1 123 ? 0.62300 6.78800 6.50400 1.000 23.82391 155 ASN A CA 1
ATOM 1454 C C . ASN A 1 123 ? 1.45300 5.62700 5.97300 1.000 22.19740 155 ASN A C 1
ATOM 1455 O O . ASN A 1 123 ? 0.88700 4.66800 5.42200 1.000 26.57424 155 ASN A O 1
ATOM 1466 N N . TYR A 1 124 ? 2.78300 5.69300 6.11700 1.000 23.66336 156 TYR A N 1
ATOM 1467 C CA . TYR A 1 124 ? 3.63400 4.59500 5.67800 1.000 25.11354 156 TYR A CA 1
ATOM 1468 C C . TYR A 1 124 ? 3.49900 3.36700 6.57100 1.000 30.00097 156 TYR A C 1
ATOM 1469 O O . TYR A 1 124 ? 3.91900 2.27200 6.17300 1.000 28.30603 156 TYR A O 1
ATOM 1487 N N . GLY A 1 125 ? 2.95600 3.53600 7.77200 1.000 24.64769 157 GLY A N 1
ATOM 1488 C CA . GLY A 1 125 ? 2.69000 2.40900 8.64400 1.000 24.88456 157 GLY A CA 1
ATOM 1489 C C . GLY A 1 125 ? 3.22200 2.52500 10.05800 1.000 24.65032 157 GLY A C 1
ATOM 1490 O O . GLY A 1 125 ? 3.09300 1.58000 10.83900 1.000 26.41896 157 GLY A O 1
ATOM 1494 N N . MET A 1 126 ? 3.81200 3.64900 10.40800 1.000 21.31308 158 MET A N 1
ATOM 1495 C CA . MET A 1 126 ? 4.31300 3.81600 11.77300 1.000 21.89736 158 MET A CA 1
ATOM 1496 C C . MET A 1 126 ? 3.12800 4.04000 12.70300 1.000 22.31583 158 MET A C 1
ATOM 1497 O O . MET A 1 126 ? 2.39000 5.02700 12.52600 1.000 22.27372 158 MET A O 1
ATOM 1511 N N . PRO A 1 127 ? 2.89500 3.17100 13.67100 1.000 21.72892 159 PRO A N 1
ATOM 1512 C CA . PRO A 1 127 ? 1.68800 3.30800 14.51800 1.000 23.32385 159 PRO A CA 1
ATOM 1513 C C . PRO A 1 127 ? 1.89400 4.29900 15.65800 1.000 21.63944 159 PRO A C 1
ATOM 1514 O O . PRO A 1 127 ? 1.98500 3.94900 16.84300 1.000 23.29490 159 PRO A O 1
ATOM 1525 N N . PHE A 1 128 ? 1.97400 5.57800 15.30400 1.000 19.88923 160 PHE A N 1
ATOM 1526 C CA . PHE A 1 128 ? 2.05400 6.62100 16.31900 1.000 20.09978 160 PHE A CA 1
ATOM 1527 C C . PHE A 1 128 ? 0.90700 6.48500 17.31100 1.000 21.48415 160 PHE A C 1
ATOM 1528 O O . PHE A 1 128 ? -0.22500 6.15100 16.94400 1.000 22.56060 160 PHE A O 1
ATOM 1545 N N . SER A 1 129 ? 1.21600 6.70600 18.58800 1.000 20.81039 161 SER A N 1
ATOM 1546 C CA . SER A 1 129 ? 0.17800 6.63900 19.60800 1.000 24.01604 161 SER A CA 1
ATOM 1547 C C . SER A 1 129 ? -0.86400 7.72700 19.35800 1.000 21.77630 161 SER A C 1
ATOM 1548 O O . SER A 1 129 ? -0.58100 8.76600 18.75700 1.000 22.31847 161 SER A O 1
ATOM 1556 N N . ARG A 1 130 ? -2.07800 7.49600 19.85900 1.000 22.81063 162 ARG A N 1
ATOM 1557 C CA . ARG A 1 130 ? -3.22100 8.33100 19.52100 1.000 22.14213 162 ARG A CA 1
ATOM 1558 C C . ARG A 1 130 ? -3.94900 8.83700 20.75600 1.000 26.26631 162 ARG A C 1
ATOM 1559 O O . ARG A 1 130 ? -4.03400 8.14400 21.77800 1.000 28.07968 162 ARG A O 1
ATOM 1580 N N . THR A 1 131 ? -4.48500 10.05400 20.64000 1.000 25.91100 163 THR A N 1
ATOM 1581 C CA . THR A 1 131 ? -5.43500 10.56600 21.61200 1.000 28.69028 163 THR A CA 1
ATOM 1582 C C . THR A 1 131 ? -6.75600 9.80200 21.53800 1.000 29.50354 163 THR A C 1
ATOM 1583 O O . THR A 1 131 ? -7.06000 9.12200 20.55700 1.000 25.57675 163 THR A O 1
ATOM 1594 N N . GLU A 1 132 ? -7.57500 9.97200 22.57000 1.000 31.86435 164 GLU A N 1
ATOM 1595 C CA . GLU A 1 132 ? -8.88100 9.32900 22.55900 1.000 30.72737 164 GLU A CA 1
ATOM 1596 C C . GLU A 1 132 ? -9.71000 9.75100 21.34700 1.000 36.19645 164 GLU A C 1
ATOM 1597 O O . GLU A 1 132 ? -10.58000 8.98600 20.90100 1.000 30.64578 164 GLU A O 1
ATOM 1609 N N . ASP A 1 133 ? -9.46700 10.94700 20.79400 1.000 30.44312 165 ASP A N 1
ATOM 1610 C CA . ASP A 1 133 ? -10.20400 11.38000 19.61300 1.000 32.21176 165 ASP A CA 1
ATOM 1611 C C . ASP A 1 133 ? -9.42600 11.16900 18.31000 1.000 30.99582 165 ASP A C 1
ATOM 1612 O O . ASP A 1 133 ? -9.73600 11.80100 17.29800 1.000 38.91782 165 ASP A O 1
ATOM 1621 N N . GLY A 1 134 ? -8.44700 10.27300 18.30400 1.000 29.70093 166 GLY A N 1
ATOM 1622 C CA . GLY A 1 134 ? -7.88700 9.78000 17.06000 1.000 31.77223 166 GLY A CA 1
ATOM 1623 C C . GLY A 1 134 ? -6.71500 10.55500 16.49500 1.000 34.83312 166 GLY A C 1
ATOM 1624 O O . GLY A 1 134 ? -6.17300 10.15300 15.46000 1.000 35.19633 166 GLY A O 1
ATOM 1628 N N . LYS A 1 135 ? -6.30700 11.64400 17.12800 1.000 27.59015 167 LYS A N 1
ATOM 1629 C CA . LYS A 1 135 ? -5.15000 12.38900 16.66100 1.000 23.57125 167 LYS A CA 1
ATOM 1630 C C . LYS A 1 135 ? -3.86600 11.76300 17.20200 1.000 25.42147 167 LYS A C 1
ATOM 1631 O O . LYS A 1 135 ? -3.88000 11.01600 18.18300 1.000 26.01365 167 LYS A O 1
ATOM 1650 N N . ILE A 1 136 ? -2.73700 12.08200 16.55900 1.000 22.75010 168 ILE A N 1
ATOM 1651 C CA . ILE A 1 136 ? -1.44700 11.66600 17.10200 1.000 22.84221 168 ILE A CA 1
ATOM 1652 C C . ILE A 1 136 ? -1.23900 12.35500 18.44500 1.000 24.22396 168 ILE A C 1
ATOM 1653 O O . ILE A 1 136 ? -1.30300 13.58500 18.56700 1.000 23.21331 168 ILE A O 1
ATOM 1669 N N . TYR A 1 137 ? -1.02600 11.55800 19.47100 1.000 23.75022 169 TYR A N 1
ATOM 1670 C CA . TYR A 1 137 ? -0.79500 12.08900 20.80100 1.000 23.73969 169 TYR A CA 1
ATOM 1671 C C . TYR A 1 137 ? 0.54000 12.83000 20.85200 1.000 20.81565 169 TYR A C 1
ATOM 1672 O O . TYR A 1 137 ? 1.52200 12.42400 20.23200 1.000 22.08949 169 TYR A O 1
ATOM 1690 N N . GLN A 1 138 ? 0.58100 13.94400 21.58700 1.000 21.38941 170 GLN A N 1
ATOM 1691 C CA . GLN A 1 138 ? 1.81700 14.70100 21.70200 1.000 19.13914 170 GLN A CA 1
ATOM 1692 C C . GLN A 1 138 ? 2.12900 15.07000 23.14500 1.000 18.54696 170 GLN A C 1
ATOM 1693 O O . GLN A 1 138 ? 1.22800 15.40600 23.92300 1.000 22.01580 170 GLN A O 1
ATOM 1707 N N . ARG A 1 139 ? 3.42000 15.03400 23.46300 1.000 19.71815 171 ARG A N 1
ATOM 1708 C CA . ARG A 1 139 ? 3.96100 15.36900 24.77200 1.000 21.57890 171 ARG A CA 1
ATOM 1709 C C . ARG A 1 139 ? 4.75900 16.66800 24.72400 1.000 21.69734 171 ARG A C 1
ATOM 1710 O O . ARG A 1 139 ? 5.38200 17.01100 23.70600 1.000 20.22611 171 ARG A O 1
ATOM 1731 N N . ALA A 1 140 ? 4.76700 17.37000 25.85100 1.000 22.56060 172 ALA A N 1
ATOM 1732 C CA . ALA A 1 140 ? 5.74100 18.43600 26.06900 1.000 24.73454 172 ALA A CA 1
ATOM 1733 C C . ALA A 1 140 ? 7.13300 17.84100 26.20900 1.000 24.33450 172 ALA A C 1
ATOM 1734 O O . ALA A 1 140 ? 7.32400 16.79200 26.83400 1.000 23.57125 172 ALA A O 1
ATOM 1741 N N . PHE A 1 141 ? 8.12000 18.51000 25.62900 1.000 25.06616 173 PHE A N 1
ATOM 1742 C CA . PHE A 1 141 ? 9.47400 17.99300 25.65900 1.000 22.36321 173 PHE A CA 1
ATOM 1743 C C . PHE A 1 141 ? 10.42800 19.05000 25.15100 1.000 25.53990 173 PHE A C 1
ATOM 1744 O O . PHE A 1 141 ? 10.02500 19.93900 24.39200 1.000 21.42625 173 PHE A O 1
ATOM 1761 N N . GLY A 1 142 ? 11.68000 18.95900 25.58700 1.000 24.95299 174 GLY A N 1
ATOM 1762 C CA . GLY A 1 142 ? 12.73900 19.74800 24.99000 1.000 29.72988 174 GLY A CA 1
ATOM 1763 C C . GLY A 1 142 ? 12.65400 21.22600 25.25400 1.000 30.10624 174 GLY A C 1
ATOM 1764 O O . GLY A 1 142 ? 13.27000 22.00900 24.52500 1.000 36.08327 174 GLY A O 1
ATOM 1768 N N . GLY A 1 143 ? 11.88700 21.63800 26.26000 1.000 24.69243 175 GLY A N 1
ATOM 1769 C CA . GLY A 1 143 ? 11.74000 23.05300 26.54300 1.000 28.80082 175 GLY A CA 1
ATOM 1770 C C . GLY A 1 143 ? 10.93000 23.82900 25.52500 1.000 29.54565 175 GLY A C 1
ATOM 1771 O O . GLY A 1 143 ? 11.00500 25.05800 25.49000 1.000 29.05612 175 GLY A O 1
ATOM 1775 N N . GLN A 1 144 ? 10.11700 23.14200 24.72800 1.000 22.71325 176 GLN A N 1
ATOM 1776 C CA . GLN A 1 144 ? 9.39300 23.78300 23.64100 1.000 21.71839 176 GLN A CA 1
ATOM 1777 C C . GLN A 1 144 ? 8.22300 24.62000 24.13800 1.000 26.44528 176 GLN A C 1
ATOM 1778 O O . GLN A 1 144 ? 7.54800 24.28000 25.10900 1.000 24.22133 176 GLN A O 1
ATOM 1792 N N . SER A 1 145 ? 7.95200 25.71000 23.42400 1.000 22.42374 177 SER A N 1
ATOM 1793 C CA . SER A 1 145 ? 7.07200 26.74200 23.91000 1.000 23.36070 177 SER A CA 1
ATOM 1794 C C . SER A 1 145 ? 6.09800 27.17000 22.82800 1.000 22.54218 177 SER A C 1
ATOM 1795 O O . SER A 1 145 ? 6.34000 26.99000 21.63300 1.000 22.36584 177 SER A O 1
ATOM 1803 N N . LEU A 1 146 ? 4.98200 27.73600 23.27200 1.000 22.01580 178 LEU A N 1
ATOM 1804 C CA . LEU A 1 146 ? 4.01400 28.38000 22.40500 1.000 19.93134 178 LEU A CA 1
ATOM 1805 C C . LEU A 1 146 ? 4.30900 29.87400 22.31400 1.000 27.20326 178 LEU A C 1
ATOM 1806 O O . LEU A 1 146 ? 4.94500 30.45900 23.19500 1.000 28.21654 178 LEU A O 1
ATOM 1822 N N . LYS A 1 147 ? 3.86100 30.48300 21.20700 1.000 27.07430 179 LYS A N 1
ATOM 1823 C CA . LYS A 1 147 ? 3.84200 31.94000 21.05900 1.000 26.81111 179 LYS A CA 1
ATOM 1824 C C . LYS A 1 147 ? 5.23800 32.55500 21.19900 1.000 28.00599 179 LYS A C 1
ATOM 1825 O O . LYS A 1 147 ? 5.43500 33.56800 21.87600 1.000 27.48751 179 LYS A O 1
ATOM 1844 N N . PHE A 1 148 ? 6.20700 31.96400 20.50600 1.000 25.18197 180 PHE A N 1
ATOM 1845 C CA . PHE A 1 148 ? 7.57600 32.49700 20.46000 1.000 23.30543 180 PHE A CA 1
ATOM 1846 C C . PHE A 1 148 ? 8.12800 32.70700 21.87200 1.000 27.68753 180 PHE A C 1
ATOM 1847 O O . PHE A 1 148 ? 8.64200 33.77600 22.22400 1.000 28.32445 180 PHE A O 1
ATOM 1864 N N . GLY A 1 149 ? 7.99700 31.67900 22.69400 1.000 28.97189 181 GLY A N 1
ATOM 1865 C CA . GLY A 1 149 ? 8.53400 31.68400 24.03800 1.000 28.62185 181 GLY A CA 1
ATOM 1866 C C . GLY A 1 149 ? 7.66900 32.35200 25.08300 1.000 29.54565 181 GLY A C 1
ATOM 1867 O O . GLY A 1 149 ? 8.03800 32.33600 26.26300 1.000 35.79377 181 GLY A O 1
ATOM 1871 N N . LYS A 1 150 ? 6.52200 32.91300 24.69800 1.000 32.04858 182 LYS A N 1
ATOM 1872 C CA . LYS A 1 150 ? 5.70100 33.68500 25.62100 1.000 37.66504 182 LYS A CA 1
ATOM 1873 C C . LYS A 1 150 ? 4.45300 32.95700 26.11200 1.000 36.87284 182 LYS A C 1
ATOM 1874 O O . LYS A 1 150 ? 3.76100 33.48800 26.99100 1.000 34.94893 182 LYS A O 1
ATOM 1893 N N . GLY A 1 151 ? 4.14100 31.77500 25.58800 1.000 33.48823 183 GLY A N 1
ATOM 1894 C CA . GLY A 1 151 ? 2.82600 31.20300 25.82000 1.000 35.84114 183 GLY A CA 1
ATOM 1895 C C . GLY A 1 151 ? 2.73300 29.87000 26.54500 1.000 34.12778 183 GLY A C 1
ATOM 1896 O O . GLY A 1 151 ? 1.69800 29.19900 26.45800 1.000 41.40760 183 GLY A O 1
ATOM 1900 N N . GLY A 1 152 ? 3.75800 29.47400 27.27300 1.000 32.70129 184 GLY A N 1
ATOM 1901 C CA . GLY A 1 152 ? 3.70200 28.20800 27.98700 1.000 29.94306 184 GLY A CA 1
ATOM 1902 C C . GLY A 1 152 ? 4.19200 27.03000 27.15500 1.000 30.34048 184 GLY A C 1
ATOM 1903 O O . GLY A 1 152 ? 4.63800 27.17100 26.01500 1.000 28.57974 184 GLY A O 1
ATOM 1907 N N . GLN A 1 153 ? 4.09700 25.83900 27.75200 1.000 24.88456 185 GLN A N 1
ATOM 1908 C CA . GLN A 1 153 ? 4.66300 24.64200 27.15700 1.000 26.57687 185 GLN A CA 1
ATOM 1909 C C . GLN A 1 153 ? 3.89000 24.20500 25.92300 1.000 26.79005 185 GLN A C 1
ATOM 1910 O O . GLN A 1 153 ? 2.65600 24.13600 25.93500 1.000 27.91651 185 GLN A O 1
ATOM 1924 N N . ALA A 1 154 ? 4.63600 23.84900 24.87700 1.000 25.72940 186 ALA A N 1
ATOM 1925 C CA . ALA A 1 154 ? 4.05700 23.25900 23.68100 1.000 23.25805 186 ALA A CA 1
ATOM 1926 C C . ALA A 1 154 ? 4.13100 21.74400 23.78400 1.000 26.21104 186 ALA A C 1
ATOM 1927 O O . ALA A 1 154 ? 5.04000 21.19300 24.40500 1.000 28.44025 186 ALA A O 1
ATOM 1934 N N . HIS A 1 155 ? 3.17300 21.07400 23.15600 1.000 21.27360 187 HIS A N 1
ATOM 1935 C CA . HIS A 1 155 ? 3.11300 19.60800 23.13500 1.000 19.49707 187 HIS A CA 1
ATOM 1936 C C . HIS A 1 155 ? 3.33700 19.20900 21.68300 1.000 19.84448 187 HIS A C 1
ATOM 1937 O O . HIS A 1 155 ? 2.39900 19.16200 20.89600 1.000 24.28975 187 HIS A O 1
ATOM 1951 N N . ARG A 1 156 ? 4.60500 18.92700 21.33200 1.000 20.06556 188 ARG A N 1
ATOM 1952 C CA . ARG A 1 156 ? 4.96700 18.58800 19.96700 1.000 24.82140 188 ARG A CA 1
ATOM 1953 C C . ARG A 1 156 ? 5.50800 17.18500 19.79400 1.000 19.78132 188 ARG A C 1
ATOM 1954 O O . ARG A 1 156 ? 5.71800 16.76400 18.65100 1.000 20.37350 188 ARG A O 1
ATOM 1975 N N . CYS A 1 157 ? 5.80600 16.47200 20.87500 1.000 18.02321 189 CYS A N 1
ATOM 1976 C CA . CYS A 1 157 ? 6.63700 15.27500 20.79000 1.000 19.50760 189 CYS A CA 1
ATOM 1977 C C . CYS A 1 157 ? 5.75700 14.05400 20.57400 1.000 19.33653 189 CYS A C 1
ATOM 1978 O O . CYS A 1 157 ? 4.92900 13.72200 21.43100 1.000 21.01831 189 CYS A O 1
ATOM 1986 N N . CYS A 1 158 ? 5.93600 13.39100 19.42600 1.000 18.50485 190 CYS A N 1
ATOM 1987 C CA . CYS A 1 158 ? 5.12600 12.24600 19.01100 1.000 16.73359 190 CYS A CA 1
ATOM 1988 C C . CYS A 1 158 ? 5.93900 10.96500 19.12800 1.000 17.15469 190 CYS A C 1
ATOM 1989 O O . CYS A 1 158 ? 7.15400 10.98900 18.95200 1.000 18.14165 190 CYS A O 1
ATOM 1997 N N . CYS A 1 159 ? 5.28100 9.83200 19.37800 1.000 19.19967 191 CYS A N 1
ATOM 1998 C CA . CYS A 1 159 ? 6.01900 8.58100 19.52800 1.000 18.10480 191 CYS A CA 1
ATOM 1999 C C . CYS A 1 159 ? 5.18900 7.37100 19.12300 1.000 17.27576 191 CYS A C 1
ATOM 2000 O O . CYS A 1 159 ? 3.95700 7.43500 19.01400 1.000 18.66276 191 CYS A O 1
ATOM 2008 N N . VAL A 1 160 ? 5.91400 6.26000 18.91400 1.000 19.18651 192 VAL A N 1
ATOM 2009 C CA . VAL A 1 160 ? 5.35800 4.94700 18.64200 1.000 18.04690 192 VAL A CA 1
ATOM 2010 C C . VAL A 1 160 ? 5.67500 4.08100 19.85300 1.000 21.17359 192 VAL A C 1
ATOM 2011 O O . VAL A 1 160 ? 6.78700 3.57200 19.96700 1.000 19.86028 192 VAL A O 1
ATOM 2024 N N . ALA A 1 161 ? 4.70900 3.90900 20.74700 1.000 20.03135 193 ALA A N 1
ATOM 2025 C CA . ALA A 1 161 ? 4.86100 3.03500 21.92100 1.000 21.10779 193 ALA A CA 1
ATOM 2026 C C . ALA A 1 161 ? 6.20300 3.36400 22.57300 1.000 23.35543 193 ALA A C 1
ATOM 2027 O O . ALA A 1 161 ? 6.45000 4.53600 22.87300 1.000 22.60008 193 ALA A O 1
ATOM 2034 N N . ASP A 1 162 ? 7.07500 2.38800 22.81300 1.000 21.41046 194 ASP A N 1
ATOM 2035 C CA . ASP A 1 162 ? 8.40800 2.61500 23.35400 1.000 19.36548 194 ASP A CA 1
ATOM 2036 C C . ASP A 1 162 ? 9.48800 2.31400 22.31900 1.000 23.67915 194 ASP A C 1
ATOM 2037 O O . ASP A 1 162 ? 10.58500 1.89300 22.67900 1.000 20.68143 194 ASP A O 1
ATOM 2046 N N . ARG A 1 163 ? 9.19600 2.54000 21.03600 1.000 19.67604 195 ARG A N 1
ATOM 2047 C CA . ARG A 1 163 ? 10.10300 2.07900 19.98500 1.000 18.03374 195 ARG A CA 1
ATOM 2048 C C . ARG A 1 163 ? 10.01900 2.93900 18.72300 1.000 16.69674 195 ARG A C 1
ATOM 2049 O O . ARG A 1 163 ? 10.03800 2.41900 17.60300 1.000 18.66803 195 ARG A O 1
ATOM 2070 N N . THR A 1 164 ? 9.94100 4.26200 18.88000 1.000 16.69674 196 THR A N 1
ATOM 2071 C CA . THR A 1 164 ? 9.83900 5.11300 17.70200 1.000 16.01245 196 THR A CA 1
ATOM 2072 C C . THR A 1 164 ? 10.97600 4.84600 16.71000 1.000 15.01233 196 THR A C 1
ATOM 2073 O O . THR A 1 164 ? 10.74300 4.70900 15.50300 1.000 15.98613 196 THR A O 1
ATOM 2084 N N . GLY A 1 165 ? 12.22000 4.78200 17.20600 1.000 16.58883 197 GLY A N 1
ATOM 2085 C CA . GLY A 1 165 ? 13.34600 4.55700 16.31100 1.000 16.19931 197 GLY A CA 1
ATOM 2086 C C . GLY A 1 165 ? 13.24500 3.23100 15.57600 1.000 16.55198 197 GLY A C 1
ATOM 2087 O O . GLY A 1 165 ? 13.42700 3.16300 14.36000 1.000 17.14942 197 GLY A O 1
ATOM 2091 N N . HIS A 1 166 ? 12.96200 2.15500 16.30800 1.000 15.53344 198 HIS A N 1
ATOM 2092 C CA . HIS A 1 166 ? 12.79700 0.87400 15.62900 1.000 16.80201 198 HIS A CA 1
ATOM 2093 C C . HIS A 1 166 ? 11.68500 0.92500 14.58200 1.000 17.47578 198 HIS A C 1
ATOM 2094 O O . HIS A 1 166 ? 11.84900 0.42000 13.46400 1.000 17.87056 198 HIS A O 1
ATOM 2108 N N . SER A 1 167 ? 10.52900 1.50300 14.94000 1.000 16.68095 199 SER A N 1
ATOM 2109 C CA . SER A 1 167 ? 9.41400 1.58800 13.99900 1.000 17.59421 199 SER A CA 1
ATOM 2110 C C . SER A 1 167 ? 9.82300 2.34100 12.74100 1.000 15.75715 199 SER A C 1
ATOM 2111 O O . SER A 1 167 ? 9.42400 1.96700 11.62900 1.000 18.65224 199 SER A O 1
ATOM 2114 N N . LEU A 1 168 ? 10.57600 3.43100 12.91100 1.000 17.09679 200 LEU A N 1
ATOM 2115 C CA . LEU A 1 168 ? 11.06400 4.19400 11.77500 1.000 16.08088 200 LEU A CA 1
ATOM 2116 C C . LEU A 1 168 ? 11.92300 3.33100 10.86200 1.000 17.51526 200 LEU A C 1
ATOM 2117 O O . LEU A 1 168 ? 11.71300 3.30500 9.64500 1.000 17.43893 200 LEU A O 1
ATOM 2133 N N . LEU A 1 169 ? 12.87800 2.59800 11.43800 1.000 16.44671 201 LEU A N 1
ATOM 2134 C CA . LEU A 1 169 ? 13.76700 1.75500 10.64100 1.000 16.84149 201 LEU A CA 1
ATOM 2135 C C . LEU A 1 169 ? 13.00300 0.64500 9.94100 1.000 16.78886 201 LEU A C 1
ATOM 2136 O O . LEU A 1 169 ? 13.16800 0.42400 8.73700 1.000 18.39431 201 LEU A O 1
ATOM 2152 N N . HIS A 1 170 ? 12.16300 -0.07100 10.69200 1.000 17.90478 202 HIS A N 1
ATOM 2153 C CA . HIS A 1 170 ? 11.41300 -1.18700 10.12600 1.000 20.15768 202 HIS A CA 1
ATOM 2154 C C . HIS A 1 170 ? 10.52600 -0.74100 8.97900 1.000 19.64972 202 HIS A C 1
ATOM 2155 O O . HIS A 1 170 ? 10.48800 -1.38100 7.91800 1.000 21.92105 202 HIS A O 1
ATOM 2169 N N . THR A 1 171 ? 9.82800 0.38000 9.16100 1.000 17.97058 203 THR A N 1
ATOM 2170 C CA . THR A 1 171 ? 8.89400 0.89800 8.17000 1.000 21.22623 203 THR A CA 1
ATOM 2171 C C . THR A 1 171 ? 9.62400 1.36300 6.92100 1.000 21.16570 203 THR A C 1
ATOM 2172 O O . THR A 1 171 ? 9.24900 1.00000 5.80400 1.000 22.31057 203 THR A O 1
ATOM 2183 N N . LEU A 1 172 ? 10.68600 2.15200 7.09100 1.000 19.36285 204 LEU A N 1
ATOM 2184 C CA . LEU A 1 172 ? 11.38400 2.68300 5.93000 1.000 20.05767 204 LEU A CA 1
ATOM 2185 C C . LEU A 1 172 ? 12.16900 1.58900 5.21000 1.000 21.94737 204 LEU A C 1
ATOM 2186 O O . LEU A 1 172 ? 12.16100 1.53200 3.97400 1.000 22.83958 204 LEU A O 1
ATOM 2202 N N . TYR A 1 173 ? 12.83000 0.69900 5.95800 1.000 20.07346 205 TYR A N 1
ATOM 2203 C CA . TYR A 1 173 ? 13.52100 -0.41900 5.31800 1.000 19.09176 205 TYR A CA 1
ATOM 2204 C C . TYR A 1 173 ? 12.54200 -1.28600 4.54100 1.000 23.31069 205 TYR A C 1
ATOM 2205 O O . TYR A 1 173 ? 12.75400 -1.59100 3.35800 1.000 22.42637 205 TYR A O 1
ATOM 2223 N N . GLY A 1 174 ? 11.44700 -1.68500 5.18400 1.000 21.24465 206 GLY A N 1
ATOM 2224 C CA . GLY A 1 174 ? 10.48400 -2.53100 4.49800 1.000 23.76864 206 GLY A CA 1
ATOM 2225 C C . GLY A 1 174 ? 9.90500 -1.87700 3.26200 1.000 27.93756 206 GLY A C 1
ATOM 2226 O O . GLY A 1 174 ? 9.76300 -2.51800 2.21600 1.000 27.91914 206 GLY A O 1
ATOM 2230 N N . ARG A 1 175 ? 9.56800 -0.59300 3.35700 1.000 25.85310 207 ARG A N 1
ATOM 2231 C CA . ARG A 1 175 ? 8.98900 0.10200 2.21200 1.000 30.60630 207 ARG A CA 1
ATOM 2232 C C . ARG A 1 175 ? 9.99700 0.26400 1.07900 1.000 29.14297 207 ARG A C 1
ATOM 2233 O O . ARG A 1 175 ? 9.62700 0.17600 -0.09900 1.000 34.69890 207 ARG A O 1
ATOM 2254 N N . SER A 1 176 ? 11.26600 0.51200 1.41600 1.000 29.12191 208 SER A N 1
ATOM 2255 C CA . SER A 1 176 ? 12.29500 0.65300 0.39600 1.000 24.36345 208 SER A CA 1
ATOM 2256 C C . SER A 1 176 ? 12.42100 -0.61200 -0.44400 1.000 24.98721 208 SER A C 1
ATOM 2257 O O . SER A 1 176 ? 12.77400 -0.53900 -1.62400 1.000 29.75883 208 SER A O 1
ATOM 2265 N N . LEU A 1 177 ? 12.19900 -1.77400 0.15700 1.000 26.84796 209 LEU A N 1
ATOM 2266 C CA . LEU A 1 177 ? 12.32800 -3.02300 -0.59200 1.000 29.43774 209 LEU A CA 1
ATOM 2267 C C . LEU A 1 177 ? 11.24000 -3.16000 -1.64900 1.000 32.04858 209 LEU A C 1
ATOM 2268 O O . LEU A 1 177 ? 11.46400 -3.79600 -2.68600 1.000 31.41692 209 LEU A O 1
ATOM 2284 N N . ARG A 1 178 ? 10.05800 -2.58600 -1.40800 1.000 31.79065 210 ARG A N 1
ATOM 2285 C CA . ARG A 1 178 ? 9.00000 -2.64500 -2.40800 1.000 36.25961 210 ARG A CA 1
ATOM 2286 C C . ARG A 1 178 ? 9.38700 -1.88100 -3.67000 1.000 36.25171 210 ARG A C 1
ATOM 2287 O O . ARG A 1 178 ? 8.80100 -2.11600 -4.73300 1.000 36.44648 210 ARG A O 1
ATOM 2308 N N . TYR A 1 179 ? 10.36000 -0.96800 -3.58200 1.000 32.13280 211 TYR A N 1
ATOM 2309 C CA . TYR A 1 179 ? 10.81600 -0.21000 -4.74100 1.000 29.71672 211 TYR A CA 1
ATOM 2310 C C . TYR A 1 179 ? 12.20900 -0.62800 -5.19000 1.000 30.30627 211 TYR A C 1
ATOM 2311 O O . TYR A 1 179 ? 12.88600 0.13600 -5.88500 1.000 29.45616 211 TYR A O 1
ATOM 2329 N N . ASP A 1 180 ? 12.64100 -1.83000 -4.79900 1.000 29.61408 212 ASP A N 1
ATOM 2330 C CA . ASP A 1 180 ? 13.82800 -2.48700 -5.33300 1.000 32.83552 212 ASP A CA 1
ATOM 2331 C C . ASP A 1 180 ? 15.11800 -1.76700 -4.95700 1.000 26.54529 212 ASP A C 1
ATOM 2332 O O . ASP A 1 180 ? 16.09900 -1.81600 -5.70400 1.000 29.66671 212 ASP A O 1
ATOM 2341 N N . THR A 1 181 ? 15.14800 -1.10600 -3.80200 1.000 26.10050 213 THR A N 1
ATOM 2342 C CA . THR A 1 181 ? 16.40600 -0.59200 -3.27400 1.000 22.20793 213 THR A CA 1
ATOM 2343 C C . THR A 1 181 ? 17.38300 -1.75300 -3.12900 1.000 22.52639 213 THR A C 1
ATOM 2344 O O . THR A 1 181 ? 17.02700 -2.82000 -2.61000 1.000 22.54218 213 THR A O 1
ATOM 2355 N N . SER A 1 182 ? 18.61100 -1.56100 -3.59300 1.000 20.16294 214 SER A N 1
ATOM 2356 C CA . SER A 1 182 ? 19.64500 -2.58600 -3.51100 1.000 18.46537 214 SER A CA 1
ATOM 2357 C C . SER A 1 182 ? 20.50800 -2.38100 -2.27800 1.000 20.86566 214 SER A C 1
ATOM 2358 O O . SER A 1 182 ? 21.23900 -1.38600 -2.19100 1.000 21.33940 214 SER A O 1
ATOM 2366 N N . TYR A 1 183 ? 20.47400 -3.33700 -1.35000 1.000 18.19955 215 TYR A N 1
ATOM 2367 C CA . TYR A 1 183 ? 21.23600 -3.23100 -0.11200 1.000 18.02058 215 TYR A CA 1
ATOM 2368 C C . TYR A 1 183 ? 22.53900 -4.01500 -0.18500 1.000 19.46286 215 TYR A C 1
ATOM 2369 O O . TYR A 1 183 ? 22.55600 -5.17700 -0.63000 1.000 22.34478 215 TYR A O 1
ATOM 2387 N N . PHE A 1 184 ? 23.60300 -3.38700 0.26600 1.000 17.12574 216 PHE A N 1
ATOM 2388 C CA . PHE A 1 184 ? 24.91800 -3.96900 0.47800 1.000 16.35722 216 PHE A CA 1
ATOM 2389 C C . PHE A 1 184 ? 25.08100 -4.02800 1.99400 1.000 15.27288 216 PHE A C 1
ATOM 2390 O O . PHE A 1 184 ? 25.55300 -3.06800 2.61900 1.000 16.21773 216 PHE A O 1
ATOM 2407 N N . VAL A 1 185 ? 24.65300 -5.15800 2.59200 1.000 17.86793 217 VAL A N 1
ATOM 2408 C CA . VAL A 1 185 ? 24.58400 -5.28800 4.04200 1.000 17.17838 217 VAL A CA 1
ATOM 2409 C C . VAL A 1 185 ? 25.89000 -5.84600 4.57000 1.000 16.98888 217 VAL A C 1
ATOM 2410 O O . VAL A 1 185 ? 26.43700 -6.81400 4.02400 1.000 19.00228 217 VAL A O 1
ATOM 2423 N N . GLU A 1 186 ? 26.36700 -5.24600 5.66500 1.000 16.46250 218 GLU A N 1
ATOM 2424 C CA . GLU A 1 186 ? 27.65900 -5.56000 6.25600 1.000 15.05180 218 GLU A CA 1
ATOM 2425 C C . GLU A 1 186 ? 28.76200 -5.32200 5.23900 1.000 15.63609 218 GLU A C 1
ATOM 2426 O O . GLU A 1 186 ? 29.67200 -6.11800 5.05300 1.000 15.83348 218 GLU A O 1
ATOM 2438 N N . TYR A 1 187 ? 28.66500 -4.16200 4.58700 1.000 14.64649 219 TYR A N 1
ATOM 2439 C CA . TYR A 1 187 ? 29.72500 -3.59500 3.77200 1.000 17.22838 219 TYR A CA 1
ATOM 2440 C C . TYR A 1 187 ? 30.22400 -2.33300 4.46200 1.000 17.20206 219 TYR A C 1
ATOM 2441 O O . TYR A 1 187 ? 29.42200 -1.54200 4.97000 1.000 16.40986 219 TYR A O 1
ATOM 2459 N N . PHE A 1 188 ? 31.53800 -2.16200 4.50300 1.000 13.77007 220 PHE A N 1
ATOM 2460 C CA . PHE A 1 188 ? 32.17800 -1.06900 5.22200 1.000 13.42003 220 PHE A CA 1
ATOM 2461 C C . PHE A 1 188 ? 32.72300 -0.08000 4.19400 1.000 14.24381 220 PHE A C 1
ATOM 2462 O O . PHE A 1 188 ? 33.66600 -0.40700 3.46200 1.000 14.20170 220 PHE A O 1
ATOM 2479 N N . ALA A 1 189 ? 32.10200 1.09500 4.10400 1.000 14.98864 221 ALA A N 1
ATOM 2480 C CA . ALA A 1 189 ? 32.57100 2.13400 3.19100 1.000 16.14141 221 ALA A CA 1
ATOM 2481 C C . ALA A 1 189 ? 33.91300 2.66100 3.65200 1.000 16.30722 221 ALA A C 1
ATOM 2482 O O . ALA A 1 189 ? 34.08600 3.01100 4.83200 1.000 14.41225 221 ALA A O 1
ATOM 2489 N N . LEU A 1 190 ? 34.86300 2.71500 2.72100 1.000 15.26762 222 LEU A N 1
ATOM 2490 C CA . LEU A 1 190 ? 36.23700 3.10300 3.01700 1.000 14.82020 222 LEU A CA 1
ATOM 2491 C C . LEU A 1 190 ? 36.52600 4.53800 2.62100 1.000 15.07286 222 LEU A C 1
ATOM 2492 O O . LEU A 1 190 ? 37.22600 5.25300 3.34200 1.000 17.15732 222 LEU A O 1
ATOM 2508 N N . ASP A 1 191 ? 36.00600 4.96900 1.48100 1.000 13.88324 223 ASP A N 1
ATOM 2509 C CA . ASP A 1 191 ? 36.30100 6.30300 0.97300 1.000 13.78323 223 ASP A CA 1
ATOM 2510 C C . ASP A 1 191 ? 35.28500 6.66500 -0.08900 1.000 16.09930 223 ASP A C 1
ATOM 2511 O O . ASP A 1 191 ? 34.64700 5.80000 -0.69900 1.000 16.93098 223 ASP A O 1
ATOM 2520 N N . LEU A 1 192 ? 35.18700 7.96200 -0.35200 1.000 13.55952 224 LEU A N 1
ATOM 2521 C CA . LEU A 1 192 ? 34.47300 8.42900 -1.51300 1.000 13.87535 224 LEU A CA 1
ATOM 2522 C C . LEU A 1 192 ? 35.33900 8.24800 -2.74500 1.000 16.06772 224 LEU A C 1
ATOM 2523 O O . LEU A 1 192 ? 36.57500 8.32600 -2.67800 1.000 18.89963 224 LEU A O 1
ATOM 2539 N N . LEU A 1 193 ? 34.68100 8.06200 -3.88900 1.000 16.44144 225 LEU A N 1
ATOM 2540 C CA . LEU A 1 193 ? 35.34600 8.07300 -5.18200 1.000 16.73622 225 LEU A CA 1
ATOM 2541 C C . LEU A 1 193 ? 35.24600 9.48100 -5.76300 1.000 19.06808 225 LEU A C 1
ATOM 2542 O O . LEU A 1 193 ? 34.32700 9.79600 -6.50800 1.000 24.66085 225 LEU A O 1
ATOM 2558 N N . MET A 1 194 ? 36.20400 10.32800 -5.41600 1.000 19.31547 226 MET A N 1
ATOM 2559 C CA . MET A 1 194 ? 36.23000 11.70100 -5.90300 1.000 20.18663 226 MET A CA 1
ATOM 2560 C C . MET A 1 194 ? 37.03600 11.78500 -7.18600 1.000 18.32325 226 MET A C 1
ATOM 2561 O O . MET A 1 194 ? 38.04200 11.09700 -7.35000 1.000 20.72091 226 MET A O 1
ATOM 2575 N N . GLU A 1 195 ? 36.57700 12.62400 -8.10800 1.000 17.68633 227 GLU A N 1
ATOM 2576 C CA . GLU A 1 195 ? 37.39700 12.94600 -9.26800 1.000 19.60761 227 GLU A CA 1
ATOM 2577 C C . GLU A 1 195 ? 37.12200 14.39800 -9.62100 1.000 21.48679 227 GLU A C 1
ATOM 2578 O O . GLU A 1 195 ? 35.95100 14.76700 -9.80900 1.000 20.25243 227 GLU A O 1
ATOM 2590 N N . ASN A 1 196 ? 38.19700 15.19800 -9.66400 1.000 19.71289 228 ASN A N 1
ATOM 2591 C CA . ASN A 1 196 ? 38.15600 16.58700 -10.11200 1.000 17.50736 228 ASN A CA 1
ATOM 2592 C C . ASN A 1 196 ? 36.96800 17.32300 -9.51200 1.000 18.53643 228 ASN A C 1
ATOM 2593 O O . ASN A 1 196 ? 36.19600 18.00100 -10.18900 1.000 20.35244 228 ASN A O 1
ATOM 2604 N N . GLY A 1 197 ? 36.89300 17.23600 -8.18600 1.000 18.29956 229 GLY A N 1
ATOM 2605 C CA . GLY A 1 197 ? 35.96700 17.99600 -7.38000 1.000 19.17072 229 GLY A CA 1
ATOM 2606 C C . GLY A 1 197 ? 34.55400 17.47600 -7.31300 1.000 20.02345 229 GLY A C 1
ATOM 2607 O O . GLY A 1 197 ? 33.70100 18.14700 -6.72600 1.000 19.22336 229 GLY A O 1
ATOM 2611 N N . GLU A 1 198 ? 34.26700 16.30700 -7.87900 1.000 18.93385 230 GLU A N 1
ATOM 2612 C CA . GLU A 1 198 ? 32.92000 15.75200 -7.86500 1.000 17.92320 230 GLU A CA 1
ATOM 2613 C C . GLU A 1 198 ? 32.95700 14.35300 -7.27900 1.000 17.23101 230 GLU A C 1
ATOM 2614 O O . GLU A 1 198 ? 33.94300 13.62500 -7.44000 1.000 18.30483 230 GLU A O 1
ATOM 2626 N N . CYS A 1 199 ? 31.88900 13.98900 -6.57600 1.000 15.69399 231 CYS A N 1
ATOM 2627 C CA . CYS A 1 199 ? 31.77400 12.64800 -6.03500 1.000 16.15457 231 CYS A CA 1
ATOM 2628 C C . CYS A 1 199 ? 31.14900 11.72600 -7.06600 1.000 18.30483 231 CYS A C 1
ATOM 2629 O O . CYS A 1 199 ? 30.10300 12.05100 -7.64600 1.000 19.61025 231 CYS A O 1
ATOM 2637 N N . ARG A 1 200 ? 31.77900 10.57300 -7.28500 1.000 18.28114 232 ARG A N 1
ATOM 2638 C CA . ARG A 1 200 ? 31.33000 9.62100 -8.28400 1.000 17.41788 232 ARG A CA 1
ATOM 2639 C C . ARG A 1 200 ? 30.96500 8.28100 -7.68100 1.000 18.55486 232 ARG A C 1
ATOM 2640 O O . ARG A 1 200 ? 30.80000 7.30300 -8.42000 1.000 18.03374 232 ARG A O 1
ATOM 2661 N N . GLY A 1 201 ? 30.84800 8.22800 -6.35800 1.000 15.88875 233 GLY A N 1
ATOM 2662 C CA . GLY A 1 201 ? 30.44300 7.01300 -5.65700 1.000 15.61766 233 GLY A CA 1
ATOM 2663 C C . GLY A 1 201 ? 31.29200 6.71800 -4.44300 1.000 17.89688 233 GLY A C 1
ATOM 2664 O O . GLY A 1 201 ? 31.88800 7.61600 -3.83300 1.000 16.16773 233 GLY A O 1
ATOM 2668 N N A VAL A 1 202 ? 31.32000 5.44300 -4.04800 0.560 16.40197 234 VAL A N 1
ATOM 2669 N N B VAL A 1 202 ? 31.35300 5.43500 -4.08900 0.440 16.40197 234 VAL A N 1
ATOM 2670 C CA A VAL A 1 202 ? 32.01500 5.01600 -2.84100 0.560 16.57041 234 VAL A CA 1
ATOM 2671 C CA B VAL A 1 202 ? 31.99100 4.98100 -2.86500 0.440 16.58620 234 VAL A CA 1
ATOM 2672 C C A VAL A 1 202 ? 32.72200 3.69500 -3.11000 0.560 15.71767 234 VAL A C 1
ATOM 2673 C C B VAL A 1 202 ? 32.75300 3.69700 -3.15200 0.440 15.74926 234 VAL A C 1
ATOM 2674 O O A VAL A 1 202 ? 32.29200 2.89400 -3.95300 0.560 16.40986 234 VAL A O 1
ATOM 2675 O O B VAL A 1 202 ? 32.38900 2.92100 -4.04600 0.440 16.42039 234 VAL A O 1
ATOM 2700 N N . ILE A 1 203 ? 33.81300 3.46500 -2.38300 1.000 15.72294 235 ILE A N 1
ATOM 2701 C CA . ILE A 1 203 ? 34.52700 2.18900 -2.39800 1.000 14.05695 235 ILE A CA 1
ATOM 2702 C C . ILE A 1 203 ? 34.35500 1.55500 -1.02500 1.000 14.25171 235 ILE A C 1
ATOM 2703 O O . ILE A 1 203 ? 34.49300 2.23400 -0.00100 1.000 15.94928 235 ILE A O 1
ATOM 2720 N N . ALA A 1 204 ? 33.97600 0.28400 -1.01300 1.000 15.62556 236 ALA A N 1
ATOM 2721 C CA . ALA A 1 204 ? 33.58400 -0.39300 0.20800 1.000 14.85704 236 ALA A CA 1
ATOM 2722 C C . ALA A 1 204 ? 34.15600 -1.80100 0.25500 1.000 17.90478 236 ALA A C 1
ATOM 2723 O O . ALA A 1 204 ? 34.45000 -2.42200 -0.76700 1.000 18.45484 236 ALA A O 1
ATOM 2730 N N . LEU A 1 205 ? 34.25800 -2.29000 1.47800 1.000 14.60175 237 LEU A N 1
ATOM 2731 C CA . LEU A 1 205 ? 34.73000 -3.62400 1.79600 1.000 15.90980 237 LEU A CA 1
ATOM 2732 C C . LEU A 1 205 ? 33.54000 -4.51200 2.13800 1.000 17.27312 237 LEU A C 1
ATOM 2733 O O . LEU A 1 205 ? 32.75200 -4.17800 3.02200 1.000 17.00204 237 LEU A O 1
ATOM 2749 N N . CYS A 1 206 ? 33.43400 -5.65700 1.47000 1.000 16.15457 238 CYS A N 1
ATOM 2750 C CA . CYS A 1 206 ? 32.49500 -6.69400 1.88500 1.000 16.63094 238 CYS A CA 1
ATOM 2751 C C . CYS A 1 206 ? 33.09100 -7.40200 3.09400 1.000 18.92859 238 CYS A C 1
ATOM 2752 O O . CYS A 1 206 ? 34.12600 -8.06100 2.98400 1.000 17.78371 238 CYS A O 1
ATOM 2760 N N . ILE A 1 207 ? 32.47000 -7.22400 4.26600 1.000 16.10983 239 ILE A N 1
ATOM 2761 C CA . ILE A 1 207 ? 33.04100 -7.76500 5.48800 1.000 15.22288 239 ILE A CA 1
ATOM 2762 C C . ILE A 1 207 ? 33.01200 -9.28500 5.46300 1.000 16.80465 239 ILE A C 1
ATOM 2763 O O . ILE A 1 207 ? 33.91200 -9.94100 6.00400 1.000 19.22862 239 ILE A O 1
ATOM 2779 N N . GLU A 1 208 ? 32.02100 -9.87000 4.80100 1.000 16.89676 240 GLU A N 1
ATOM 2780 C CA . GLU A 1 208 ? 31.88900 -11.32000 4.81100 1.000 19.59445 240 GLU A CA 1
ATOM 2781 C C . GLU A 1 208 ? 33.04700 -12.00100 4.08100 1.000 22.48954 240 GLU A C 1
ATOM 2782 O O . GLU A 1 208 ? 33.56700 -13.01900 4.55600 1.000 23.06329 240 GLU A O 1
ATOM 2794 N N . ASP A 1 209 ? 33.46600 -11.47300 2.92000 1.000 19.08387 241 ASP A N 1
ATOM 2795 C CA . ASP A 1 209 ? 34.43600 -12.20400 2.10200 1.000 20.34191 241 ASP A CA 1
ATOM 2796 C C . ASP A 1 209 ? 35.67400 -11.41500 1.68800 1.000 21.74734 241 ASP A C 1
ATOM 2797 O O . ASP A 1 209 ? 36.53300 -11.96900 0.99200 1.000 25.24776 241 ASP A O 1
ATOM 2806 N N . GLY A 1 210 ? 35.79700 -10.16500 2.09600 1.000 21.47363 242 GLY A N 1
ATOM 2807 C CA . GLY A 1 210 ? 37.00400 -9.40900 1.86800 1.000 22.15266 242 GLY A CA 1
ATOM 2808 C C . GLY A 1 210 ? 37.12000 -8.79600 0.50000 1.000 22.48427 242 GLY A C 1
ATOM 2809 O O . GLY A 1 210 ? 38.15800 -8.19600 0.19600 1.000 23.62915 242 GLY A O 1
ATOM 2813 N N . SER A 1 211 ? 36.09100 -8.90500 -0.33400 1.000 23.20015 243 SER A N 1
ATOM 2814 C CA . SER A 1 211 ? 36.15800 -8.30900 -1.65900 1.000 20.96041 243 SER A CA 1
ATOM 2815 C C . SER A 1 211 ? 35.92900 -6.80900 -1.56800 1.000 22.80010 243 SER A C 1
ATOM 2816 O O . SER A 1 211 ? 35.31800 -6.28800 -0.62400 1.000 19.11808 243 SER A O 1
ATOM 2824 N N . ILE A 1 212 ? 36.47000 -6.10900 -2.55600 1.000 19.24704 244 ILE A N 1
ATOM 2825 C CA . ILE A 1 212 ? 36.43800 -4.66200 -2.64600 1.000 17.67317 244 ILE A CA 1
ATOM 2826 C C . ILE A 1 212 ? 35.43800 -4.29400 -3.73500 1.000 19.35758 244 ILE A C 1
ATOM 2827 O O . ILE A 1 212 ? 35.51200 -4.80900 -4.85800 1.000 24.05815 244 ILE A O 1
ATOM 2843 N N . HIS A 1 213 ? 34.52000 -3.39200 -3.40600 1.000 18.83910 245 HIS A N 1
ATOM 2844 C CA . HIS A 1 213 ? 33.44900 -2.99500 -4.31200 1.000 18.92859 245 HIS A CA 1
ATOM 2845 C C . HIS A 1 213 ? 33.51400 -1.50700 -4.56200 1.000 18.26535 245 HIS A C 1
ATOM 2846 O O . HIS A 1 213 ? 33.46700 -0.71000 -3.61500 1.000 18.83647 245 HIS A O 1
ATOM 2860 N N . ARG A 1 214 ? 33.62500 -1.13200 -5.82600 1.000 17.73371 246 ARG A N 1
ATOM 2861 C CA . ARG A 1 214 ? 33.56700 0.26600 -6.22200 1.000 18.90753 246 ARG A CA 1
ATOM 2862 C C . ARG A 1 214 ? 32.16400 0.52500 -6.75300 1.000 18.54170 246 ARG A C 1
ATOM 2863 O O . ARG A 1 214 ? 31.78000 -0.00100 -7.80400 1.000 21.16043 246 ARG A O 1
ATOM 2884 N N . ILE A 1 215 ? 31.39100 1.29200 -6.00300 1.000 18.79436 247 ILE A N 1
ATOM 2885 C CA . ILE A 1 215 ? 29.99700 1.55000 -6.33000 1.000 22.06054 247 ILE A CA 1
ATOM 2886 C C . ILE A 1 215 ? 29.92600 2.95500 -6.90700 1.000 20.53141 247 ILE A C 1
ATOM 2887 O O . ILE A 1 215 ? 29.95500 3.94300 -6.16400 1.000 19.63393 247 ILE A O 1
ATOM 2903 N N . ARG A 1 216 ? 29.84800 3.02000 -8.24200 1.000 19.72079 248 ARG A N 1
ATOM 2904 C CA . ARG A 1 216 ? 29.76400 4.25600 -8.99000 1.000 19.76816 248 ARG A CA 1
ATOM 2905 C C . ARG A 1 216 ? 28.33000 4.75800 -9.00500 1.000 22.75273 248 ARG A C 1
ATOM 2906 O O . ARG A 1 216 ? 27.39000 3.97000 -9.14600 1.000 21.17622 248 ARG A O 1
ATOM 2927 N N . ALA A 1 217 ? 28.16600 6.08100 -8.90300 1.000 17.32313 249 ALA A N 1
ATOM 2928 C CA . ALA A 1 217 ? 26.83400 6.66600 -8.95500 1.000 18.59170 249 ALA A CA 1
ATOM 2929 C C . ALA A 1 217 ? 26.96000 8.14700 -9.25200 1.000 19.17335 249 ALA A C 1
ATOM 2930 O O . ALA A 1 217 ? 27.97300 8.76800 -8.93200 1.000 20.65774 249 ALA A O 1
ATOM 2937 N N . LYS A 1 218 ? 25.91000 8.70600 -9.85600 1.000 18.25745 250 LYS A N 1
ATOM 2938 C CA . LYS A 1 218 ? 25.88600 10.13700 -10.12900 1.000 18.88647 250 LYS A CA 1
ATOM 2939 C C . LYS A 1 218 ? 25.74400 10.94700 -8.84800 1.000 20.31559 250 LYS A C 1
ATOM 2940 O O . LYS A 1 218 ? 26.23900 12.07700 -8.77600 1.000 18.94964 250 LYS A O 1
ATOM 2959 N N . ASN A 1 219 ? 25.10200 10.38900 -7.82400 1.000 18.56275 251 ASN A N 1
ATOM 2960 C CA . ASN A 1 219 ? 24.93100 11.06900 -6.55100 1.000 17.67054 251 ASN A CA 1
ATOM 2961 C C . ASN A 1 219 ? 25.15500 10.10900 -5.39400 1.000 18.38378 251 ASN A C 1
ATOM 2962 O O . ASN A 1 219 ? 24.69400 8.96300 -5.42100 1.000 18.08901 251 ASN A O 1
ATOM 2973 N N . THR A 1 220 ? 25.82600 10.61000 -4.36000 1.000 15.08865 252 THR A N 1
ATOM 2974 C CA . THR A 1 220 ? 26.19500 9.85600 -3.17300 1.000 15.16761 252 THR A CA 1
ATOM 2975 C C . THR A 1 220 ? 25.67200 10.59500 -1.95000 1.000 15.82821 252 THR A C 1
ATOM 2976 O O . THR A 1 220 ? 25.90100 11.80000 -1.80900 1.000 15.88085 252 THR A O 1
ATOM 2987 N N . VAL A 1 221 ? 25.01800 9.86700 -1.04800 1.000 15.35447 253 VAL A N 1
ATOM 2988 C CA . VAL A 1 221 ? 24.46500 10.42400 0.18300 1.000 15.40448 253 VAL A CA 1
ATOM 2989 C C . VAL A 1 221 ? 25.18300 9.78600 1.37400 1.000 14.92021 253 VAL A C 1
ATOM 2990 O O . VAL A 1 221 ? 25.13700 8.56300 1.54000 1.000 14.73071 253 VAL A O 1
ATOM 3003 N N . VAL A 1 222 ? 25.80600 10.60700 2.21300 1.000 13.82271 254 VAL A N 1
ATOM 3004 C CA . VAL A 1 222 ? 26.51800 10.12800 3.39100 1.000 12.29095 254 VAL A CA 1
ATOM 3005 C C . VAL A 1 222 ? 25.59600 10.32200 4.59100 1.000 13.79902 254 VAL A C 1
ATOM 3006 O O . VAL A 1 222 ? 25.27900 11.45100 4.99000 1.000 13.14894 254 VAL A O 1
ATOM 3019 N N . ALA A 1 223 ? 25.18900 9.21300 5.20000 1.000 13.17263 255 ALA A N 1
ATOM 3020 C CA . ALA A 1 223 ? 24.25800 9.23000 6.32000 1.000 12.13303 255 ALA A CA 1
ATOM 3021 C C . ALA A 1 223 ? 24.73300 8.24200 7.38000 1.000 12.46992 255 ALA A C 1
ATOM 3022 O O . ALA A 1 223 ? 24.02900 7.30900 7.79800 1.000 14.22539 255 ALA A O 1
ATOM 3029 N N . THR A 1 224 ? 25.96700 8.43700 7.84900 1.000 12.21989 256 THR A N 1
ATOM 3030 C CA . THR A 1 224 ? 26.68100 7.40900 8.61000 1.000 13.63321 256 THR A CA 1
ATOM 3031 C C . THR A 1 224 ? 26.59500 7.56100 10.12400 1.000 13.43319 256 THR A C 1
ATOM 3032 O O . THR A 1 224 ? 27.23500 6.78400 10.84700 1.000 13.76218 256 THR A O 1
ATOM 3043 N N . GLY A 1 225 ? 25.84900 8.54000 10.63200 1.000 12.63309 257 GLY A N 1
ATOM 3044 C CA . GLY A 1 225 ? 25.70500 8.68000 12.07200 1.000 13.22001 257 GLY A CA 1
ATOM 3045 C C . GLY A 1 225 ? 26.80600 9.50700 12.73100 1.000 13.28844 257 GLY A C 1
ATOM 3046 O O . GLY A 1 225 ? 27.53800 10.25500 12.08200 1.000 15.26499 257 GLY A O 1
ATOM 3050 N N . GLY A 1 226 ? 26.95600 9.32000 14.04200 1.000 13.96220 258 GLY A N 1
ATOM 3051 C CA . GLY A 1 226 ? 27.83400 10.15100 14.84400 1.000 13.57794 258 GLY A CA 1
ATOM 3052 C C . GLY A 1 226 ? 29.21700 9.56100 15.07600 1.000 13.48056 258 GLY A C 1
ATOM 3053 O O . GLY A 1 226 ? 29.64300 8.59700 14.43700 1.000 13.95430 258 GLY A O 1
ATOM 3057 N N . TYR A 1 227 ? 29.94700 10.17400 15.99900 1.000 12.83838 259 TYR A N 1
ATOM 3058 C CA . TYR A 1 227 ? 31.29600 9.72900 16.33500 1.000 12.30674 259 TYR A CA 1
ATOM 3059 C C . TYR A 1 227 ? 31.49600 9.71700 17.84900 1.000 14.94653 259 TYR A C 1
ATOM 3060 O O . TYR A 1 227 ? 32.57600 10.03200 18.35300 1.000 14.98601 259 TYR A O 1
ATOM 3078 N N . GLY A 1 228 ? 30.46800 9.29700 18.58200 1.000 14.05168 260 GLY A N 1
ATOM 3079 C CA . GLY A 1 228 ? 30.54000 9.32800 20.03800 1.000 16.12035 260 GLY A CA 1
ATOM 3080 C C . GLY A 1 228 ? 31.67600 8.50400 20.61400 1.000 14.51753 260 GLY A C 1
ATOM 3081 O O . GLY A 1 228 ? 32.21800 8.82500 21.67700 1.000 13.36213 260 GLY A O 1
ATOM 3085 N N . ARG A 1 229 ? 32.03500 7.40200 19.95200 1.000 12.93313 261 ARG A N 1
ATOM 3086 C CA . ARG A 1 229 ? 33.05500 6.51900 20.49500 1.000 13.59637 261 ARG A CA 1
ATOM 3087 C C . ARG A 1 229 ? 34.45600 7.10600 20.45200 1.000 12.94892 261 ARG A C 1
ATOM 3088 O O . ARG A 1 229 ? 35.38700 6.40800 20.85200 1.000 13.52004 261 ARG A O 1
ATOM 3109 N N . THR A 1 230 ? 34.63600 8.36600 20.02000 1.000 13.30159 262 THR A N 1
ATOM 3110 C CA . THR A 1 230 ? 35.88700 9.06400 20.27300 1.000 14.03589 262 THR A CA 1
ATOM 3111 C C . THR A 1 230 ? 36.12200 9.28300 21.76800 1.000 14.42805 262 THR A C 1
ATOM 3112 O O . THR A 1 230 ? 37.26800 9.47100 22.18800 1.000 14.27276 262 THR A O 1
ATOM 3123 N N . TYR A 1 231 ? 35.06500 9.24400 22.57300 1.000 13.09631 263 TYR A N 1
ATOM 3124 C CA . TYR A 1 231 ? 35.13600 9.46500 24.01100 1.000 13.31212 263 TYR A CA 1
ATOM 3125 C C . TYR A 1 231 ? 34.99000 8.16500 24.78200 1.000 13.57268 263 TYR A C 1
ATOM 3126 O O . TYR A 1 231 ? 34.48500 7.15900 24.28600 1.000 14.29645 263 TYR A O 1
ATOM 3144 N N . PHE A 1 232 ? 35.47500 8.22000 26.01800 1.000 12.91997 264 PHE A N 1
ATOM 3145 C CA . PHE A 1 232 ? 35.40000 7.07800 26.90900 1.000 13.39634 264 PHE A CA 1
ATOM 3146 C C . PHE A 1 232 ? 33.97100 6.80200 27.34200 1.000 15.15708 264 PHE A C 1
ATOM 3147 O O . PHE A 1 232 ? 33.61700 5.63900 27.56600 1.000 15.26499 264 PHE A O 1
ATOM 3164 N N . SER A 1 233 ? 33.12200 7.83300 27.43100 1.000 14.68860 265 SER A N 1
ATOM 3165 C CA . SER A 1 233 ? 31.74500 7.64000 27.85100 1.000 17.18627 265 SER A CA 1
ATOM 3166 C C . SER A 1 233 ? 30.81400 8.26500 26.83100 1.000 14.59122 265 SER A C 1
ATOM 3167 O O . SER A 1 233 ? 30.84300 9.47800 26.63700 1.000 14.75703 265 SER A O 1
ATOM 3175 N N . CYS A 1 234 ? 29.99800 7.43700 26.17300 1.000 14.37014 266 CYS A N 1
ATOM 3176 C CA . CYS A 1 234 ? 29.02400 7.93700 25.21700 1.000 15.98086 266 CYS A CA 1
ATOM 3177 C C . CYS A 1 234 ? 27.83300 6.99300 25.22900 1.000 15.49396 266 CYS A C 1
ATOM 3178 O O . CYS A 1 234 ? 27.92800 5.82900 25.65600 1.000 14.74387 266 CYS A O 1
ATOM 3186 N N . THR A 1 235 ? 26.69300 7.51300 24.78200 1.000 14.24118 267 THR A N 1
ATOM 3187 C CA . THR A 1 235 ? 25.45600 6.76300 24.73300 1.000 13.53847 267 THR A CA 1
ATOM 3188 C C . THR A 1 235 ? 25.32300 5.98700 23.42900 1.000 15.33079 267 THR A C 1
ATOM 3189 O O . THR A 1 235 ? 24.29700 5.35000 23.20800 1.000 16.70463 267 THR A O 1
ATOM 3200 N N . SER A 1 236 ? 26.31500 6.07000 22.55500 1.000 15.87559 268 SER A N 1
ATOM 3201 C CA . SER A 1 236 ? 26.19500 5.51400 21.21300 1.000 17.89162 268 SER A CA 1
ATOM 3202 C C . SER A 1 236 ? 26.39600 3.99900 21.24000 1.000 16.47566 268 SER A C 1
ATOM 3203 O O . SER A 1 236 ? 27.09500 3.45800 22.08400 1.000 19.45233 268 SER A O 1
ATOM 3211 N N . ALA A 1 237 ? 25.76800 3.31900 20.29100 1.000 20.60510 269 ALA A N 1
ATOM 3212 C CA . ALA A 1 237 ? 26.21000 1.97000 19.98500 1.000 17.28365 269 ALA A CA 1
ATOM 3213 C C . ALA A 1 237 ? 27.69400 1.98800 19.60700 1.000 17.41788 269 ALA A C 1
ATOM 3214 O O . ALA A 1 237 ? 28.27300 3.01200 19.24400 1.000 16.57830 269 ALA A O 1
ATOM 3221 N N . HIS A 1 238 ? 28.31600 0.81700 19.66100 1.000 13.89377 270 HIS A N 1
ATOM 3222 C CA . HIS A 1 238 ? 29.74500 0.70700 19.38500 1.000 15.13076 270 HIS A CA 1
ATOM 3223 C C . HIS A 1 238 ? 30.03100 0.78700 17.89000 1.000 17.32313 270 HIS A C 1
ATOM 3224 O O . HIS A 1 238 ? 31.16900 0.53100 17.45300 1.000 20.04188 270 HIS A O 1
ATOM 3238 N N . THR A 1 239 ? 29.03500 1.13000 17.11200 1.000 16.44408 271 THR A N 1
ATOM 3239 C CA . THR A 1 239 ? 29.14800 1.36400 15.69000 1.000 15.90717 271 THR A CA 1
ATOM 3240 C C . THR A 1 239 ? 29.35300 2.83900 15.34400 1.000 15.06760 271 THR A C 1
ATOM 3241 O O . THR A 1 239 ? 29.57600 3.16500 14.16700 1.000 15.58082 271 THR A O 1
ATOM 3252 N N A SER A 1 240 ? 29.30500 3.73100 16.33900 0.540 13.75428 272 SER A N 1
ATOM 3253 N N B SER A 1 240 ? 29.25300 3.74400 16.31100 0.460 13.77534 272 SER A N 1
ATOM 3254 C CA A SER A 1 240 ? 29.31100 5.18100 16.11600 0.540 14.79651 272 SER A CA 1
ATOM 3255 C CA B SER A 1 240 ? 29.26200 5.17700 16.00600 0.460 14.80967 272 SER A CA 1
ATOM 3256 C C A SER A 1 240 ? 30.74600 5.69300 16.04200 0.540 13.40161 272 SER A C 1
ATOM 3257 C C B SER A 1 240 ? 30.70200 5.68200 16.02100 0.460 13.39897 272 SER A C 1
ATOM 3258 O O A SER A 1 240 ? 31.29000 6.25500 16.99000 0.540 14.45963 272 SER A O 1
ATOM 3259 O O B SER A 1 240 ? 31.20400 6.21900 17.00500 0.460 14.44384 272 SER A O 1
ATOM 3274 N N . THR A 1 241 ? 31.37300 5.49800 14.88400 1.000 11.89353 273 THR A N 1
ATOM 3275 C CA . THR A 1 241 ? 32.81200 5.69400 14.76900 1.000 12.36201 273 THR A CA 1
ATOM 3276 C C . THR A 1 241 ? 33.20400 6.74600 13.73900 1.000 12.28305 273 THR A C 1
ATOM 3277 O O . THR A 1 241 ? 34.37800 6.83300 13.37400 1.000 13.75165 273 THR A O 1
ATOM 3289 N N . GLY A 1 242 ? 32.26200 7.56100 13.29300 1.000 13.97273 274 GLY A N 1
ATOM 3290 C CA . GLY A 1 242 ? 32.59100 8.70500 12.46900 1.000 13.20158 274 GLY A CA 1
ATOM 3291 C C . GLY A 1 242 ? 33.09400 8.35700 11.08700 1.000 13.09631 274 GLY A C 1
ATOM 3292 O O . GLY A 1 242 ? 33.89500 9.10600 10.51300 1.000 13.11736 274 GLY A O 1
ATOM 3296 N N . ASP A 1 243 ? 32.61500 7.26000 10.51900 1.000 13.95957 275 ASP A N 1
ATOM 3297 C CA . ASP A 1 243 ? 33.24300 6.73800 9.31500 1.000 13.38582 275 ASP A CA 1
ATOM 3298 C C . ASP A 1 243 ? 33.00400 7.65900 8.11900 1.000 15.82558 275 ASP A C 1
ATOM 3299 O O . ASP A 1 243 ? 33.90600 7.84500 7.30500 1.000 17.28892 275 ASP A O 1
ATOM 3308 N N . GLY A 1 244 ? 31.79800 8.22400 8.00100 1.000 16.63094 276 GLY A N 1
ATOM 3309 C CA . GLY A 1 244 ? 31.51100 9.11000 6.87500 1.000 18.01005 276 GLY A CA 1
ATOM 3310 C C . GLY A 1 244 ? 32.17300 10.45700 7.04300 1.000 14.99653 276 GLY A C 1
ATOM 3311 O O . GLY A 1 244 ? 32.64900 11.05700 6.07800 1.000 15.72557 276 GLY A O 1
ATOM 3315 N N . THR A 1 245 ? 32.22700 10.94000 8.28400 1.000 15.29394 277 THR A N 1
ATOM 3316 C CA . THR A 1 245 ? 32.99800 12.11800 8.63700 1.000 14.81493 277 THR A CA 1
ATOM 3317 C C . THR A 1 245 ? 34.43000 11.99000 8.14600 1.000 15.52291 277 THR A C 1
ATOM 3318 O O . THR A 1 245 ? 34.99000 12.89100 7.51700 1.000 14.25960 277 THR A O 1
ATOM 3329 N N . ALA A 1 246 ? 35.03100 10.83500 8.43700 1.000 12.98577 278 ALA A N 1
ATOM 3330 C CA . ALA A 1 246 ? 36.40300 10.58300 8.05600 1.000 15.07023 278 ALA A CA 1
ATOM 3331 C C . ALA A 1 246 ? 36.55900 10.47800 6.54400 1.000 13.49372 278 ALA A C 1
ATOM 3332 O O . ALA A 1 246 ? 37.59800 10.86700 6.00900 1.000 13.92535 278 ALA A O 1
ATOM 3339 N N . MET A 1 247 ? 35.56500 9.91300 5.84400 1.000 14.26487 279 MET A N 1
ATOM 3340 C CA . MET A 1 247 ? 35.66100 9.85900 4.38500 1.000 15.47028 279 MET A CA 1
ATOM 3341 C C . MET A 1 247 ? 35.70400 11.26900 3.82100 1.000 13.34634 279 MET A C 1
ATOM 3342 O O . MET A 1 247 ? 36.46000 11.57100 2.89300 1.000 14.50963 279 MET A O 1
ATOM 3356 N N . ILE A 1 248 ? 34.89600 12.15400 4.39500 1.000 12.07250 280 ILE A N 1
ATOM 3357 C CA . ILE A 1 248 ? 34.89600 13.55900 3.98900 1.000 13.84113 280 ILE A CA 1
ATOM 3358 C C . ILE A 1 248 ? 36.25800 14.18000 4.23100 1.000 13.67532 280 ILE A C 1
ATOM 3359 O O . ILE A 1 248 ? 36.82800 14.83200 3.34000 1.000 14.27013 280 ILE A O 1
ATOM 3375 N N . THR A 1 249 ? 36.81700 13.95300 5.42600 1.000 12.06197 281 THR A N 1
ATOM 3376 C CA . THR A 1 249 ? 38.13600 14.47600 5.74000 1.000 12.62257 281 THR A CA 1
ATOM 3377 C C . THR A 1 249 ? 39.18700 13.96500 4.76900 1.000 14.82283 281 THR A C 1
ATOM 3378 O O . THR A 1 249 ? 40.03000 14.74300 4.29100 1.000 15.56239 281 THR A O 1
ATOM 3389 N N . ARG A 1 250 ? 39.15900 12.67500 4.45600 1.000 14.30961 282 ARG A N 1
ATOM 3390 C CA . ARG A 1 250 ? 40.14300 12.11600 3.53300 1.000 15.07286 282 ARG A CA 1
ATOM 3391 C C . ARG A 1 250 ? 39.98200 12.65600 2.12400 1.000 16.59673 282 ARG A C 1
ATOM 3392 O O . ARG A 1 250 ? 40.96200 12.65900 1.36800 1.000 17.78634 282 ARG A O 1
ATOM 3413 N N . ALA A 1 251 ? 38.79400 13.14700 1.76400 1.000 14.58333 283 ALA A N 1
ATOM 3414 C CA . ALA A 1 251 ? 38.59600 13.83100 0.48900 1.000 14.13591 283 ALA A CA 1
ATOM 3415 C C . ALA A 1 251 ? 39.08200 15.26900 0.49800 1.000 18.79962 283 ALA A C 1
ATOM 3416 O O . ALA A 1 251 ? 38.94700 15.95600 -0.52800 1.000 18.18902 283 ALA A O 1
ATOM 3423 N N . GLY A 1 252 ? 39.62400 15.74100 1.60800 1.000 15.93349 284 GLY A N 1
ATOM 3424 C CA . GLY A 1 252 ? 40.06400 17.11400 1.69400 1.000 18.89700 284 GLY A CA 1
ATOM 3425 C C . GLY A 1 252 ? 38.94200 18.09600 1.84400 1.000 16.96256 284 GLY A C 1
ATOM 3426 O O . GLY A 1 252 ? 39.13900 19.29600 1.61100 1.000 17.42577 284 GLY A O 1
ATOM 3430 N N . LEU A 1 253 ? 37.76200 17.62600 2.20100 1.000 14.20697 285 LEU A N 1
ATOM 3431 C CA . LEU A 1 253 ? 36.59300 18.45600 2.41000 1.000 14.09380 285 LEU A CA 1
ATOM 3432 C C . LEU A 1 253 ? 36.49900 18.83500 3.87500 1.000 15.34394 285 LEU A C 1
ATOM 3433 O O . LEU A 1 253 ? 37.02600 18.13400 4.75500 1.000 16.36512 285 LEU A O 1
ATOM 3449 N N . PRO A 1 254 ? 35.83600 19.93800 4.18500 1.000 14.43068 286 PRO A N 1
ATOM 3450 C CA . PRO A 1 254 ? 35.76300 20.36100 5.58300 1.000 14.47279 286 PRO A CA 1
ATOM 3451 C C . PRO A 1 254 ? 34.70800 19.59900 6.35700 1.000 13.25422 286 PRO A C 1
ATOM 3452 O O . PRO A 1 254 ? 33.66600 19.23900 5.83000 1.000 13.77270 286 PRO A O 1
ATOM 3463 N N . CYS A 1 255 ? 34.98100 19.40200 7.63700 1.000 14.52279 287 CYS A N 1
ATOM 3464 C CA . CYS A 1 255 ? 33.94200 19.09200 8.60800 1.000 13.50425 287 CYS A CA 1
ATOM 3465 C C . CYS A 1 255 ? 33.59600 20.38300 9.33400 1.000 13.28844 287 CYS A C 1
ATOM 3466 O O . CYS A 1 255 ? 34.33700 21.36600 9.24800 1.000 13.75954 287 CYS A O 1
ATOM 3474 N N . GLN A 1 256 ? 32.45700 20.39900 10.02400 1.000 11.80668 288 GLN A N 1
ATOM 3475 C CA . GLN A 1 256 ? 31.93800 21.63500 10.59700 1.000 12.66468 288 GLN A CA 1
ATOM 3476 C C . GLN A 1 256 ? 31.47500 21.45200 12.03600 1.000 13.67796 288 GLN A C 1
ATOM 3477 O O . GLN A 1 256 ? 30.75200 20.50200 12.36700 1.000 12.00670 288 GLN A O 1
ATOM 3491 N N . ASP A 1 257 ? 31.89700 22.39200 12.89100 1.000 12.57519 289 ASP A N 1
ATOM 3492 C CA . ASP A 1 257 ? 31.39300 22.51300 14.25500 1.000 11.31978 289 ASP A CA 1
ATOM 3493 C C . ASP A 1 257 ? 31.61500 21.22900 15.06200 1.000 12.60677 289 ASP A C 1
ATOM 3494 O O . ASP A 1 257 ? 30.83700 20.88900 15.95400 1.000 12.83049 289 ASP A O 1
ATOM 3503 N N . LEU A 1 258 ? 32.69700 20.51000 14.77500 1.000 11.38558 290 LEU A N 1
ATOM 3504 C CA . LEU A 1 258 ? 32.89500 19.22500 15.45400 1.000 12.28568 290 LEU A CA 1
ATOM 3505 C C . LEU A 1 258 ? 33.17300 19.39200 16.95000 1.000 13.78850 290 LEU A C 1
ATOM 3506 O O . LEU A 1 258 ? 33.04700 18.42300 17.70700 1.000 12.08303 290 LEU A O 1
ATOM 3522 N N . GLU A 1 259 ? 33.52900 20.58600 17.39700 1.000 14.23329 291 GLU A N 1
ATOM 3523 C CA . GLU A 1 259 ? 33.74500 20.79000 18.82200 1.000 11.35399 291 GLU A CA 1
ATOM 3524 C C . GLU A 1 259 ? 32.44300 20.85200 19.59800 1.000 13.00682 291 GLU A C 1
ATOM 3525 O O . GLU A 1 259 ? 32.48300 20.80200 20.83900 1.000 13.40424 291 GLU A O 1
ATOM 3537 N N . PHE A 1 260 ? 31.30000 20.96000 18.91500 1.000 11.80405 292 PHE A N 1
ATOM 3538 C CA . PHE A 1 260 ? 30.01000 21.10100 19.59600 1.000 12.91471 292 PHE A CA 1
ATOM 3539 C C . PHE A 1 260 ? 29.41800 19.71400 19.84600 1.000 12.98050 292 PHE A C 1
ATOM 3540 O O . PHE A 1 260 ? 28.77700 19.11600 18.97100 1.000 12.52519 292 PHE A O 1
ATOM 3557 N N . VAL A 1 261 ? 29.63000 19.22300 21.06100 1.000 12.37517 293 VAL A N 1
ATOM 3558 C CA . VAL A 1 261 ? 29.29700 17.86200 21.47100 1.000 11.56454 293 VAL A CA 1
ATOM 3559 C C . VAL A 1 261 ? 28.40300 17.96400 22.69500 1.000 12.57519 293 VAL A C 1
ATOM 3560 O O . VAL A 1 261 ? 28.76400 18.63100 23.67500 1.000 14.90705 293 VAL A O 1
ATOM 3573 N N . GLN A 1 262 ? 27.24500 17.31900 22.64700 1.000 12.66204 294 GLN A N 1
ATOM 3574 C CA . GLN A 1 262 ? 26.27600 17.42300 23.72500 1.000 12.20146 294 GLN A CA 1
ATOM 3575 C C . GLN A 1 262 ? 26.48400 16.29600 24.72500 1.000 13.37529 294 GLN A C 1
ATOM 3576 O O . GLN A 1 262 ? 26.51200 15.11500 24.34000 1.000 15.15971 294 GLN A O 1
ATOM 3590 N N . PHE A 1 263 ? 26.61200 16.66500 26.00200 1.000 13.68059 295 PHE A N 1
ATOM 3591 C CA . PHE A 1 263 ? 26.85600 15.72000 27.09000 1.000 13.82271 295 PHE A CA 1
ATOM 3592 C C . PHE A 1 263 ? 25.70000 15.70100 28.08400 1.000 13.64111 295 PHE A C 1
ATOM 3593 O O . PHE A 1 263 ? 25.02800 16.71900 28.32800 1.000 15.77294 295 PHE A O 1
ATOM 3610 N N . HIS A 1 264 ? 25.52400 14.56800 28.72500 1.000 14.37278 296 HIS A N 1
ATOM 3611 C CA . HIS A 1 264 ? 24.67700 14.42400 29.91000 1.000 14.99917 296 HIS A CA 1
ATOM 3612 C C . HIS A 1 264 ? 25.55700 14.10400 31.11500 1.000 14.26224 296 HIS A C 1
ATOM 3613 O O . HIS A 1 264 ? 26.54600 13.37200 30.97800 1.000 14.18065 296 HIS A O 1
ATOM 3627 N N . PRO A 1 265 ? 25.25800 14.64300 32.30800 1.000 14.27013 297 PRO A N 1
ATOM 3628 C CA . PRO A 1 265 ? 26.22500 14.49500 33.40600 1.000 15.30973 297 PRO A CA 1
ATOM 3629 C C . PRO A 1 265 ? 26.30800 13.11600 34.01700 1.000 13.76744 297 PRO A C 1
ATOM 3630 O O . PRO A 1 265 ? 27.34300 12.81800 34.62900 1.000 16.27564 297 PRO A O 1
ATOM 3641 N N . THR A 1 266 ? 25.25900 12.27700 33.95300 1.000 13.97273 298 THR A N 1
ATOM 3642 C CA . THR A 1 266 ? 25.26000 11.06000 34.76900 1.000 13.97799 298 THR A CA 1
ATOM 3643 C C . THR A 1 266 ? 25.04100 9.81200 33.90600 1.000 15.46238 298 THR A C 1
ATOM 3644 O O . THR A 1 266 ? 23.98400 9.16200 33.94500 1.000 17.08626 298 THR A O 1
ATOM 3655 N N . GLY A 1 267 ? 26.07800 9.45800 33.15600 1.000 14.04116 299 GLY A N 1
ATOM 3656 C CA . GLY A 1 267 ? 26.12000 8.17700 32.49600 1.000 12.61730 299 GLY A CA 1
ATOM 3657 C C . GLY A 1 267 ? 26.85400 7.17300 33.35900 1.000 15.37026 299 GLY A C 1
ATOM 3658 O O . GLY A 1 267 ? 27.78300 7.50600 34.09700 1.000 14.79125 299 GLY A O 1
ATOM 3662 N N . ILE A 1 268 ? 26.44200 5.90400 33.27700 1.000 14.61491 300 ILE A N 1
ATOM 3663 C CA . ILE A 1 268 ? 27.16800 4.89700 34.02900 1.000 14.06221 300 ILE A CA 1
ATOM 3664 C C . ILE A 1 268 ? 28.60100 4.82200 33.51700 1.000 13.49636 300 ILE A C 1
ATOM 3665 O O . ILE A 1 268 ? 28.85800 4.76800 32.30100 1.000 14.74650 300 ILE A O 1
ATOM 3681 N N . TYR A 1 269 ? 29.54700 4.79800 34.45200 1.000 15.52818 301 TYR A N 1
ATOM 3682 C CA . TYR A 1 269 ? 30.96600 4.73000 34.12400 1.000 16.32564 301 TYR A CA 1
ATOM 3683 C C . TYR A 1 269 ? 31.28300 3.58800 33.16500 1.000 16.26511 301 TYR A C 1
ATOM 3684 O O . TYR A 1 269 ? 30.88800 2.44700 33.39900 1.000 17.78634 301 TYR A O 1
ATOM 3702 N N . GLY A 1 270 ? 31.98700 3.92600 32.08900 1.000 19.08387 302 GLY A N 1
ATOM 3703 C CA . GLY A 1 270 ? 32.36300 2.97600 31.04100 1.000 24.12395 302 GLY A CA 1
ATOM 3704 C C . GLY A 1 270 ? 31.25000 2.62700 30.07900 1.000 17.32050 302 GLY A C 1
ATOM 3705 O O . GLY A 1 270 ? 31.41500 2.75900 28.85700 1.000 17.84688 302 GLY A O 1
ATOM 3709 N N . ALA A 1 271 ? 30.09100 2.22500 30.61400 1.000 15.63872 303 ALA A N 1
ATOM 3710 C CA . ALA A 1 271 ? 28.97600 1.78000 29.78600 1.000 17.39419 303 ALA A CA 1
ATOM 3711 C C . ALA A 1 271 ? 28.35900 2.93400 29.00600 1.000 16.21247 303 ALA A C 1
ATOM 3712 O O . ALA A 1 271 ? 27.97400 2.76800 27.84800 1.000 16.97572 303 ALA A O 1
ATOM 3719 N N . GLY A 1 272 ? 28.24600 4.11300 29.62600 1.000 14.71755 304 GLY A N 1
ATOM 3720 C CA . GLY A 1 272 ? 27.64600 5.24500 28.96900 1.000 15.79400 304 GLY A CA 1
ATOM 3721 C C . GLY A 1 272 ? 26.13200 5.29000 29.00700 1.000 18.14428 304 GLY A C 1
ATOM 3722 O O . GLY A 1 272 ? 25.53000 6.22600 28.45400 1.000 18.97070 304 GLY A O 1
ATOM 3726 N N . CYS A 1 273 ? 25.49400 4.31200 29.62200 1.000 16.75990 305 CYS A N 1
ATOM 3727 C CA . CYS A 1 273 ? 24.06200 4.31900 29.83700 1.000 15.40448 305 CYS A CA 1
ATOM 3728 C C . CYS A 1 273 ? 23.66700 5.51000 30.70700 1.000 15.30973 305 CYS A C 1
ATOM 3729 O O . CYS A 1 273 ? 24.12900 5.61800 31.84100 1.000 16.36249 305 CYS A O 1
ATOM 3737 N N . LEU A 1 274 ? 22.82300 6.40500 30.19600 1.000 17.83898 306 LEU A N 1
ATOM 3738 C CA . LEU A 1 274 ? 22.43900 7.58000 30.98100 1.000 16.50461 306 LEU A CA 1
ATOM 3739 C C . LEU A 1 274 ? 21.44600 7.20500 32.07200 1.000 16.46250 306 LEU A C 1
ATOM 3740 O O . LEU A 1 274 ? 20.48100 6.47800 31.82300 1.000 18.06006 306 LEU A O 1
ATOM 3756 N N . ILE A 1 275 ? 21.70000 7.68800 33.28200 1.000 15.47817 307 ILE A N 1
ATOM 3757 C CA . ILE A 1 275 ? 20.76500 7.56300 34.40500 1.000 16.15983 307 ILE A CA 1
ATOM 3758 C C . ILE A 1 275 ? 19.92700 8.83800 34.47600 1.000 16.79149 307 ILE A C 1
ATOM 3759 O O . ILE A 1 275 ? 20.48300 9.94500 34.47800 1.000 17.29681 307 ILE A O 1
ATOM 3775 N N . THR A 1 276 ? 18.59900 8.69200 34.56600 1.000 16.90466 308 THR A N 1
ATOM 3776 C CA . THR A 1 276 ? 17.70700 9.84300 34.48700 1.000 14.83862 308 THR A CA 1
ATOM 3777 C C . THR A 1 276 ? 17.95800 10.81400 35.63600 1.000 15.28604 308 THR A C 1
ATOM 3778 O O . THR A 1 276 ? 18.23600 10.41200 36.78100 1.000 16.17826 308 THR A O 1
ATOM 3789 N N . GLU A 1 277 ? 17.83000 12.10700 35.33000 1.000 17.87846 309 GLU A N 1
ATOM 3790 C CA . GLU A 1 277 ? 17.83700 13.11500 36.37400 1.000 18.31009 309 GLU A CA 1
ATOM 3791 C C . GLU A 1 277 ? 16.73100 12.88800 37.38800 1.000 19.63130 309 GLU A C 1
ATOM 3792 O O . GLU A 1 277 ? 16.79100 13.46000 38.48600 1.000 18.82068 309 GLU A O 1
ATOM 3804 N N . GLY A 1 278 ? 15.73300 12.05500 37.06900 1.000 19.09703 310 GLY A N 1
ATOM 3805 C CA . GLY A 1 278 ? 14.72800 11.71500 38.06100 1.000 21.03147 310 GLY A CA 1
ATOM 3806 C C . GLY A 1 278 ? 15.33200 11.14300 39.33400 1.000 18.30219 310 GLY A C 1
ATOM 3807 O O . GLY A 1 278 ? 14.77200 11.30500 40.42300 1.000 19.66815 310 GLY A O 1
ATOM 3811 N N . CYS A 1 279 ? 16.47100 10.45600 39.21500 1.000 16.67305 311 CYS A N 1
ATOM 3812 C CA . CYS A 1 279 ? 17.13400 9.93600 40.41200 1.000 18.54696 311 CYS A CA 1
ATOM 3813 C C . CYS A 1 279 ? 17.51800 11.06700 41.35300 1.000 17.35208 311 CYS A C 1
ATOM 3814 O O . CYS A 1 279 ? 17.42500 10.93900 42.58100 1.000 19.68394 311 CYS A O 1
ATOM 3822 N N . ARG A 1 280 ? 17.97800 12.18100 40.79000 1.000 17.76266 312 ARG A N 1
ATOM 3823 C CA . ARG A 1 280 ? 18.29700 13.33000 41.63300 1.000 18.24956 312 ARG A CA 1
ATOM 3824 C C . ARG A 1 280 ? 17.04500 14.09900 42.03300 1.000 19.52076 312 ARG A C 1
ATOM 3825 O O . ARG A 1 280 ? 16.97800 14.62700 43.15500 1.000 19.84712 312 ARG A O 1
ATOM 3846 N N . GLY A 1 281 ? 16.02800 14.13500 41.16500 1.000 20.39981 313 GLY A N 1
ATOM 3847 C CA . GLY A 1 281 ? 14.76700 14.75500 41.53700 1.000 18.66013 313 GLY A CA 1
ATOM 3848 C C . GLY A 1 281 ? 14.09500 14.08400 42.71400 1.000 21.82367 313 GLY A C 1
ATOM 3849 O O . GLY A 1 281 ? 13.38500 14.73100 43.49200 1.000 22.69219 313 GLY A O 1
ATOM 3853 N N . GLU A 1 282 ? 14.31900 12.77800 42.87700 1.000 20.55510 314 GLU A N 1
ATOM 3854 C CA . GLU A 1 282 ? 13.78800 12.06000 44.02300 1.000 21.17359 314 GLU A CA 1
ATOM 3855 C C . GLU A 1 282 ? 14.67500 12.16400 45.25800 1.000 24.29502 314 GLU A C 1
ATOM 3856 O O . GLU A 1 282 ? 14.28500 11.65800 46.30700 1.000 23.71600 314 GLU A O 1
ATOM 3868 N N . GLY A 1 283 ? 15.84800 12.79100 45.16200 1.000 21.79998 315 GLY A N 1
ATOM 3869 C CA . GLY A 1 283 ? 16.72300 12.96100 46.30800 1.000 23.47913 315 GLY A CA 1
ATOM 3870 C C . GLY A 1 283 ? 18.08100 12.31000 46.17300 1.000 18.87595 315 GLY A C 1
ATOM 3871 O O . GLY A 1 283 ? 18.88400 12.39600 47.11600 1.000 21.81051 315 GLY A O 1
ATOM 3875 N N . GLY A 1 284 ? 18.36500 11.64300 45.06400 1.000 18.39694 316 GLY A N 1
ATOM 3876 C CA . GLY A 1 284 ? 19.70400 11.13500 44.83500 1.000 17.97321 316 GLY A CA 1
ATOM 3877 C C . GLY A 1 284 ? 20.70400 12.27100 44.77000 1.000 21.09990 316 GLY A C 1
ATOM 3878 O O . GLY A 1 284 ? 20.38300 13.38400 44.32900 1.000 18.88911 316 GLY A O 1
ATOM 3882 N N . ILE A 1 285 ? 21.91500 12.00200 45.26200 1.000 21.05779 317 ILE A N 1
ATOM 3883 C CA . ILE A 1 285 ? 22.95700 13.01900 45.35000 1.000 20.31033 317 ILE A CA 1
ATOM 3884 C C . ILE A 1 285 ? 24.27100 12.50600 44.78800 1.000 18.30483 317 ILE A C 1
ATOM 3885 O O . ILE A 1 285 ? 24.56000 11.30200 44.80200 1.000 18.63381 317 ILE A O 1
ATOM 3901 N N . LEU A 1 286 ? 25.07700 13.43900 44.28000 1.000 17.81266 318 LEU A N 1
ATOM 3902 C CA . LEU A 1 286 ? 26.40300 13.12200 43.76400 1.000 16.78359 318 LEU A CA 1
ATOM 3903 C C . LEU A 1 286 ? 27.42100 13.25100 44.88900 1.000 20.47877 318 LEU A C 1
ATOM 3904 O O . LEU A 1 286 ? 27.38600 14.20000 45.66100 1.000 20.24980 318 LEU A O 1
ATOM 3920 N N . ILE A 1 287 ? 28.32900 12.27000 44.98000 1.000 16.83886 319 ILE A N 1
ATOM 3921 C CA . ILE A 1 287 ? 29.28300 12.16500 46.07500 1.000 16.80728 319 ILE A CA 1
ATOM 3922 C C . ILE A 1 287 ? 30.67500 11.98000 45.48800 1.000 19.57603 319 ILE A C 1
ATOM 3923 O O . ILE A 1 287 ? 30.84400 11.26900 44.49500 1.000 19.69183 319 ILE A O 1
ATOM 3939 N N . ASN A 1 288 ? 31.68000 12.59300 46.11900 1.000 19.38653 320 ASN A N 1
ATOM 3940 C CA . ASN A 1 288 ? 33.05800 12.38900 45.69400 1.000 20.19453 320 ASN A CA 1
ATOM 3941 C C . ASN A 1 288 ? 33.74800 11.36700 46.61400 1.000 20.78407 320 ASN A C 1
ATOM 3942 O O . ASN A 1 288 ? 33.12000 10.71000 47.45200 1.000 21.51311 320 ASN A O 1
ATOM 3953 N N . SER A 1 289 ? 35.06100 11.20800 46.44700 1.000 21.60259 321 SER A N 1
ATOM 3954 C CA . SER A 1 289 ? 35.76700 10.16600 47.19700 1.000 21.94474 321 SER A CA 1
ATOM 3955 C C . SER A 1 289 ? 35.86200 10.48300 48.68200 1.000 28.61659 321 SER A C 1
ATOM 3956 O O . SER A 1 289 ? 36.18000 9.59000 49.46900 1.000 28.89557 321 SER A O 1
ATOM 3964 N N . GLN A 1 290 ? 35.58400 11.71700 49.08500 1.000 24.71349 322 GLN A N 1
ATOM 3965 C CA . GLN A 1 290 ? 35.58900 12.09900 50.48600 1.000 25.76362 322 GLN A CA 1
ATOM 3966 C C . GLN A 1 290 ? 34.20000 12.04400 51.10200 1.000 28.82451 322 GLN A C 1
ATOM 3967 O O . GLN A 1 290 ? 34.02600 12.45800 52.24800 1.000 29.82726 322 GLN A O 1
ATOM 3981 N N . GLY A 1 291 ? 33.21900 11.50600 50.38200 1.000 27.10062 323 GLY A N 1
ATOM 3982 C CA . GLY A 1 291 ? 31.86900 11.38300 50.89000 1.000 26.80321 323 GLY A CA 1
ATOM 3983 C C . GLY A 1 291 ? 31.07100 12.66100 50.87200 1.000 29.23772 323 GLY A C 1
ATOM 3984 O O . GLY A 1 291 ? 30.01700 12.72000 51.50800 1.000 29.75094 323 GLY A O 1
ATOM 3988 N N . GLU A 1 292 ? 31.54700 13.68600 50.17100 1.000 25.82415 324 GLU A N 1
ATOM 3989 C CA . GLU A 1 292 ? 30.94300 15.01500 50.18500 1.000 23.51335 324 GLU A CA 1
ATOM 3990 C C . GLU A 1 292 ? 29.90800 15.16900 49.08500 1.000 21.20517 324 GLU A C 1
ATOM 3991 O O . GLU A 1 292 ? 30.13700 14.76400 47.94400 1.000 20.79460 324 GLU A O 1
ATOM 4003 N N . ARG A 1 293 ? 28.78300 15.79700 49.43000 1.000 21.27360 325 ARG A N 1
ATOM 4004 C CA . ARG A 1 293 ? 27.78400 16.22600 48.45000 1.000 20.72354 325 ARG A CA 1
ATOM 4005 C C . ARG A 1 293 ? 28.28900 17.51700 47.82000 1.000 23.35806 325 ARG A C 1
ATOM 4006 O O . ARG A 1 293 ? 27.90500 18.63400 48.18700 1.000 24.23975 325 ARG A O 1
ATOM 4027 N N . PHE A 1 294 ? 29.15600 17.35100 46.82900 1.000 19.67341 326 PHE A N 1
ATOM 4028 C CA . PHE A 1 294 ? 29.93100 18.49000 46.34800 1.000 20.92619 326 PHE A CA 1
ATOM 4029 C C . PHE A 1 294 ? 29.09800 19.49500 45.58200 1.000 21.04463 326 PHE A C 1
ATOM 4030 O O . PHE A 1 294 ? 29.52400 20.65500 45.45500 1.000 23.09487 326 PHE A O 1
ATOM 4047 N N . MET A 1 295 ? 27.92700 19.11900 45.06100 1.000 18.46537 327 MET A N 1
ATOM 4048 C CA . MET A 1 295 ? 27.18700 20.09300 44.25900 1.000 18.47064 327 MET A CA 1
ATOM 4049 C C . MET A 1 295 ? 26.70700 21.27800 45.09800 1.000 22.29215 327 MET A C 1
ATOM 4050 O O . MET A 1 295 ? 26.40200 22.32900 44.53100 1.000 23.38438 327 MET A O 1
ATOM 4064 N N . GLU A 1 296 ? 26.63400 21.12600 46.42400 1.000 21.93158 328 GLU A N 1
ATOM 4065 C CA . GLU A 1 296 ? 26.29100 22.25800 47.28700 1.000 23.10540 328 GLU A CA 1
ATOM 4066 C C . GLU A 1 296 ? 27.33900 23.36200 47.19800 1.000 27.10062 328 GLU A C 1
ATOM 4067 O O . GLU A 1 296 ? 27.01600 24.54000 47.40000 1.000 27.81912 328 GLU A O 1
ATOM 4079 N N . ARG A 1 297 ? 28.58900 23.00800 46.88800 1.000 25.06353 329 ARG A N 1
ATOM 4080 C CA . ARG A 1 297 ? 29.63900 24.01900 46.74300 1.000 27.84544 329 ARG A CA 1
ATOM 4081 C C . ARG A 1 297 ? 29.63000 24.70700 45.38600 1.000 27.32433 329 ARG A C 1
ATOM 4082 O O . ARG A 1 297 ? 30.14900 25.81900 45.26600 1.000 29.25351 329 ARG A O 1
ATOM 4103 N N . TYR A 1 298 ? 29.06800 24.08400 44.35000 1.000 22.59745 330 TYR A N 1
ATOM 4104 C CA . TYR A 1 298 ? 29.04400 24.68800 43.03300 1.000 19.20757 330 TYR A CA 1
ATOM 4105 C C . TYR A 1 298 ? 27.68800 25.27600 42.65900 1.000 23.92918 330 TYR A C 1
ATOM 4106 O O . TYR A 1 298 ? 27.61200 26.11500 41.75400 1.000 26.35842 330 TYR A O 1
ATOM 4124 N N . ALA A 1 299 ? 26.62300 24.84400 43.32100 1.000 21.41573 331 ALA A N 1
ATOM 4125 C CA . ALA A 1 299 ? 25.26100 25.25400 42.97400 1.000 21.82104 331 ALA A CA 1
ATOM 4126 C C . ALA A 1 299 ? 24.46300 25.23900 44.26200 1.000 27.25590 331 ALA A C 1
ATOM 4127 O O . ALA A 1 299 ? 23.71500 24.29400 44.55000 1.000 24.84508 331 ALA A O 1
ATOM 4134 N N . PRO A 1 300 ? 24.62800 26.26900 45.09900 1.000 25.99785 332 PRO A N 1
ATOM 4135 C CA . PRO A 1 300 ? 24.10900 26.19600 46.47000 1.000 27.32696 332 PRO A CA 1
ATOM 4136 C C . PRO A 1 300 ? 22.60000 26.09100 46.54200 1.000 26.80058 332 PRO A C 1
ATOM 4137 O O . PRO A 1 300 ? 22.08400 25.61600 47.55600 1.000 30.99319 332 PRO A O 1
ATOM 4148 N N . VAL A 1 301 ? 21.89100 26.53500 45.51100 1.000 27.43487 333 VAL A N 1
ATOM 4149 C CA . VAL A 1 301 ? 20.43600 26.47700 45.46600 1.000 34.04882 333 VAL A CA 1
ATOM 4150 C C . VAL A 1 301 ? 19.97200 25.21700 44.74100 1.000 27.19800 333 VAL A C 1
ATOM 4151 O O . VAL A 1 301 ? 19.20100 24.42300 45.29200 1.000 30.14572 333 VAL A O 1
ATOM 4164 N N . ALA A 1 302 ? 20.43600 25.02900 43.50100 1.000 26.64530 334 ALA A N 1
ATOM 4165 C CA . ALA A 1 302 ? 19.96800 23.92300 42.66900 1.000 26.10576 334 ALA A CA 1
ATOM 4166 C C . ALA A 1 302 ? 20.62200 22.59600 43.03100 1.000 22.77115 334 ALA A C 1
ATOM 4167 O O . ALA A 1 302 ? 20.04300 21.53400 42.74200 1.000 22.83695 334 ALA A O 1
ATOM 4174 N N . LYS A 1 303 ? 21.79800 22.64100 43.66400 1.000 22.25793 335 LYS A N 1
ATOM 4175 C CA . LYS A 1 303 ? 22.55700 21.44900 44.03700 1.000 23.13962 335 LYS A CA 1
ATOM 4176 C C . LYS A 1 303 ? 22.58900 20.42500 42.90700 1.000 20.00240 335 LYS A C 1
ATOM 4177 O O . LYS A 1 303 ? 23.01600 20.73800 41.78900 1.000 20.18400 335 LYS A O 1
ATOM 4196 N N . ASP A 1 304 ? 22.17100 19.18800 43.18000 1.000 20.67880 336 ASP A N 1
ATOM 4197 C CA . ASP A 1 304 ? 22.29900 18.13000 42.18900 1.000 18.71540 336 ASP A CA 1
ATOM 4198 C C . ASP A 1 304 ? 21.31900 18.25800 41.04200 1.000 22.69746 336 ASP A C 1
ATOM 4199 O O . ASP A 1 304 ? 21.41300 17.49100 40.08200 1.000 19.74710 336 ASP A O 1
ATOM 4208 N N . LEU A 1 305 ? 20.40100 19.22000 41.10100 1.000 21.04463 337 LEU A N 1
ATOM 4209 C CA . LEU A 1 305 ? 19.52300 19.53700 39.97900 1.000 20.06030 337 LEU A CA 1
ATOM 4210 C C . LEU A 1 305 ? 19.92500 20.81800 39.25800 1.000 22.93170 337 LEU A C 1
ATOM 4211 O O . LEU A 1 305 ? 19.10700 21.40600 38.54200 1.000 25.17144 337 LEU A O 1
ATOM 4227 N N . ALA A 1 306 ? 21.18000 21.23700 39.39700 1.000 20.44982 338 ALA A N 1
ATOM 4228 C CA . ALA A 1 306 ? 21.72300 22.26500 38.51200 1.000 20.86303 338 ALA A CA 1
ATOM 4229 C C . ALA A 1 306 ? 21.68200 21.81100 37.05200 1.000 22.30267 338 ALA A C 1
ATOM 4230 O O . ALA A 1 306 ? 21.45100 20.63900 36.72700 1.000 22.82642 338 ALA A O 1
ATOM 4237 N N . SER A 1 307 ? 21.91400 22.76200 36.14700 1.000 19.32600 339 SER A N 1
ATOM 4238 C CA . SER A 1 307 ? 21.87100 22.43400 34.72600 1.000 21.51574 339 SER A CA 1
ATOM 4239 C C . SER A 1 307 ? 22.92200 21.39300 34.38400 1.000 18.60486 339 SER A C 1
ATOM 4240 O O . SER A 1 307 ? 23.93800 21.25400 35.06700 1.000 20.31559 339 SER A O 1
ATOM 4248 N N A ARG A 1 308 ? 22.64100 20.63300 33.31400 0.520 18.34957 340 ARG A N 1
ATOM 4249 N N B ARG A 1 308 ? 22.68900 20.67800 33.27800 0.480 18.34167 340 ARG A N 1
ATOM 4250 C CA A ARG A 1 308 ? 23.50900 19.55300 32.87300 0.520 17.45472 340 ARG A CA 1
ATOM 4251 C CA B ARG A 1 308 ? 23.52700 19.53100 32.95300 0.480 17.45999 340 ARG A CA 1
ATOM 4252 C C A ARG A 1 308 ? 24.97300 19.96200 32.92000 0.520 19.68394 340 ARG A C 1
ATOM 4253 C C B ARG A 1 308 ? 25.00000 19.90700 32.84100 0.480 19.68131 340 ARG A C 1
ATOM 4254 O O A ARG A 1 308 ? 25.80100 19.33200 33.59000 0.520 17.28102 340 ARG A O 1
ATOM 4255 O O B ARG A 1 308 ? 25.87400 19.17300 33.31600 0.480 17.19417 340 ARG A O 1
ATOM 4296 N N . ASP A 1 309 ? 25.30900 21.03600 32.20200 1.000 20.02609 341 ASP A N 1
ATOM 4297 C CA . ASP A 1 309 ? 26.71900 21.35100 32.00600 1.000 18.84436 341 ASP A CA 1
ATOM 4298 C C . ASP A 1 309 ? 27.35300 21.88300 33.28700 1.000 15.76768 341 ASP A C 1
ATOM 4299 O O . ASP A 1 309 ? 28.54800 21.64900 33.52600 1.000 17.03889 341 ASP A O 1
ATOM 4309 N N . VAL A 1 310 ? 26.56800 22.50300 34.17200 1.000 18.14165 342 VAL A N 1
ATOM 4310 C CA . VAL A 1 310 ? 27.07500 22.87500 35.48200 1.000 17.48368 342 VAL A CA 1
ATOM 4311 C C . VAL A 1 310 ? 27.43200 21.63500 36.28100 1.000 17.02573 342 VAL A C 1
ATOM 4312 O O . VAL A 1 310 ? 28.48800 21.57100 36.92500 1.000 16.08877 342 VAL A O 1
ATOM 4325 N N . VAL A 1 311 ? 26.55400 20.62800 36.25600 1.000 15.78874 343 VAL A N 1
ATOM 4326 C CA . VAL A 1 311 ? 26.84000 19.39600 36.98400 1.000 16.35459 343 VAL A CA 1
ATOM 4327 C C . VAL A 1 311 ? 28.07700 18.71600 36.40000 1.000 14.23855 343 VAL A C 1
ATOM 4328 O O . VAL A 1 311 ? 28.97500 18.28800 37.14200 1.000 15.74136 343 VAL A O 1
ATOM 4341 N N . SER A 1 312 ? 28.14300 18.60500 35.06700 1.000 14.46226 344 SER A N 1
ATOM 4342 C CA . SER A 1 312 ? 29.27900 17.95200 34.42900 1.000 14.39120 344 SER A CA 1
ATOM 4343 C C . SER A 1 312 ? 30.58900 18.66000 34.74900 1.000 16.32301 344 SER A C 1
ATOM 4344 O O . SER A 1 312 ? 31.59900 18.01300 35.04200 1.000 17.02309 344 SER A O 1
ATOM 4352 N N . ARG A 1 313 ? 30.60900 19.99800 34.65800 1.000 16.09140 345 ARG A N 1
ATOM 4353 C CA . ARG A 1 313 ? 31.82900 20.72800 35.00700 1.000 16.02824 345 ARG A CA 1
ATOM 4354 C C . ARG A 1 313 ? 32.21000 20.52700 36.46100 1.000 16.29143 345 ARG A C 1
ATOM 4355 O O . ARG A 1 313 ? 33.39700 20.36200 36.77600 1.000 18.31009 345 ARG A O 1
ATOM 4376 N N . SER A 1 314 ? 31.22400 20.50500 37.37400 1.000 15.37816 346 SER A N 1
ATOM 4377 C CA . SER A 1 314 ? 31.49900 20.30200 38.78400 1.000 15.74399 346 SER A CA 1
ATOM 4378 C C . SER A 1 314 ? 32.11900 18.93100 39.02100 1.000 16.39933 346 SER A C 1
ATOM 4379 O O . SER A 1 314 ? 33.11300 18.80100 39.74400 1.000 17.65212 346 SER A O 1
ATOM 4388 N N . MET A 1 315 ? 31.52300 17.89500 38.43200 1.000 18.62065 347 MET A N 1
ATOM 4389 C CA . MET A 1 315 ? 32.11100 16.55900 38.53200 1.000 18.51275 347 MET A CA 1
ATOM 4390 C C . MET A 1 315 ? 33.55600 16.55700 38.04500 1.000 17.52315 347 MET A C 1
ATOM 4391 O O . MET A 1 315 ? 34.43100 15.91700 38.64000 1.000 17.38630 347 MET A O 1
ATOM 4405 N N . THR A 1 316 ? 33.82200 17.24800 36.95200 1.000 15.52818 348 THR A N 1
ATOM 4406 C CA . THR A 1 316 ? 35.15900 17.22200 36.37600 1.000 17.44156 348 THR A CA 1
ATOM 4407 C C . THR A 1 316 ? 36.16500 17.89100 37.29400 1.000 19.95239 348 THR A C 1
ATOM 4408 O O . THR A 1 316 ? 37.28400 17.39900 37.46500 1.000 19.56814 348 THR A O 1
ATOM 4419 N N . LEU A 1 317 ? 35.79300 19.02600 37.89100 1.000 19.88659 349 LEU A N 1
ATOM 4420 C CA . LEU A 1 317 ? 36.68100 19.68600 38.83100 1.000 18.87332 349 LEU A CA 1
ATOM 4421 C C . LEU A 1 317 ? 37.02000 18.76400 39.99200 1.000 18.47327 349 LEU A C 1
ATOM 4422 O O . LEU A 1 317 ? 38.17500 18.69400 40.42300 1.000 18.49169 349 LEU A O 1
ATOM 4438 N N . GLU A 1 318 ? 36.02200 18.04800 40.50700 1.000 18.93122 350 GLU A N 1
ATOM 4439 C CA . GLU A 1 318 ? 36.25500 17.11300 41.59600 1.000 17.85214 350 GLU A CA 1
ATOM 4440 C C . GLU A 1 318 ? 37.28000 16.06500 41.19000 1.000 17.78108 350 GLU A C 1
ATOM 4441 O O . GLU A 1 318 ? 38.21200 15.75800 41.94300 1.000 18.43642 350 GLU A O 1
ATOM 4453 N N . ILE A 1 319 ? 37.09700 15.48600 40.01000 1.000 19.05755 351 ILE A N 1
ATOM 4454 C CA . ILE A 1 319 ? 38.00800 14.45900 39.51300 1.000 15.47028 351 ILE A CA 1
ATOM 4455 C C . ILE A 1 319 ? 39.39200 15.03800 39.28400 1.000 16.61515 351 ILE A C 1
ATOM 4456 O O . ILE A 1 319 ? 40.40200 14.45100 39.69100 1.000 17.74950 351 ILE A O 1
ATOM 4472 N N . ARG A 1 320 ? 39.46600 16.22500 38.67000 1.000 16.66779 352 ARG A N 1
ATOM 4473 C CA . ARG A 1 320 ? 40.76600 16.82300 38.39100 1.000 19.65499 352 ARG A CA 1
ATOM 4474 C C . ARG A 1 320 ? 41.55100 17.11500 39.65700 1.000 20.32349 352 ARG A C 1
ATOM 4475 O O . ARG A 1 320 ? 42.79000 17.04300 39.64400 1.000 21.05252 352 ARG A O 1
ATOM 4496 N N . GLU A 1 321 ? 40.87100 17.43000 40.76600 1.000 18.66803 353 GLU A N 1
ATOM 4497 C CA . GLU A 1 321 ? 41.55400 17.77200 42.00400 1.000 17.63633 353 GLU A CA 1
ATOM 4498 C C . GLU A 1 321 ? 41.81700 16.56400 42.88200 1.000 18.78120 353 GLU A C 1
ATOM 4499 O O . GLU A 1 321 ? 42.22200 16.72500 44.04000 1.000 22.01317 353 GLU A O 1
ATOM 4511 N N . GLY A 1 322 ? 41.61900 15.35600 42.35800 1.000 16.98888 354 GLY A N 1
ATOM 4512 C CA . GLY A 1 322 ? 41.97000 14.15500 43.07800 1.000 19.58919 354 GLY A CA 1
ATOM 4513 C C . GLY A 1 322 ? 40.89200 13.59000 43.97000 1.000 22.28162 354 GLY A C 1
ATOM 4514 O O . GLY A 1 322 ? 41.20600 12.75000 44.81800 1.000 20.94198 354 GLY A O 1
ATOM 4518 N N . ARG A 1 323 ? 39.63200 14.02100 43.80800 1.000 18.13902 355 ARG A N 1
ATOM 4519 C CA . ARG A 1 323 ? 38.52200 13.53300 44.63800 1.000 18.27851 355 ARG A CA 1
ATOM 4520 C C . ARG A 1 323 ? 37.60300 12.61500 43.84100 1.000 21.09990 355 ARG A C 1
ATOM 4521 O O . ARG A 1 323 ? 36.45200 12.38800 44.22200 1.000 19.82080 355 ARG A O 1
ATOM 4542 N N . GLY A 1 324 ? 38.10800 12.06800 42.74700 1.000 18.22587 356 GLY A N 1
ATOM 4543 C CA . GLY A 1 324 ? 37.36900 11.07800 42.00100 1.000 16.65463 356 GLY A CA 1
ATOM 4544 C C . GLY A 1 324 ? 37.36000 9.72600 42.67800 1.000 18.59170 356 GLY A C 1
ATOM 4545 O O . GLY A 1 324 ? 38.21200 9.40200 43.51100 1.000 19.80764 356 GLY A O 1
ATOM 4549 N N . CYS A 1 325 ? 36.37200 8.92700 42.28600 1.000 18.91279 357 CYS A N 1
ATOM 4550 C CA . CYS A 1 325 ? 36.09600 7.64300 42.90700 1.000 20.58931 357 CYS A CA 1
ATOM 4551 C C . CYS A 1 325 ? 36.58000 6.49900 42.04000 1.000 20.03661 357 CYS A C 1
ATOM 4552 O O . CYS A 1 325 ? 36.84000 6.65100 40.84700 1.000 21.72892 357 CYS A O 1
ATOM 4560 N N . GLY A 1 326 ? 36.68600 5.33400 42.67200 1.000 22.81589 358 GLY A N 1
ATOM 4561 C CA . GLY A 1 326 ? 37.10300 4.12500 41.99900 1.000 26.72162 358 GLY A CA 1
ATOM 4562 C C . GLY A 1 326 ? 38.60800 3.97300 41.98000 1.000 23.73969 358 GLY A C 1
ATOM 4563 O O . GLY A 1 326 ? 39.35700 4.87600 42.37900 1.000 24.60821 358 GLY A O 1
ATOM 4567 N N . PRO A 1 327 ? 39.08800 2.82100 41.50900 1.000 26.72689 359 PRO A N 1
ATOM 4568 C CA . PRO A 1 327 ? 40.54000 2.57000 41.52400 1.000 24.54505 359 PRO A CA 1
ATOM 4569 C C . PRO A 1 327 ? 41.35600 3.54000 40.69100 1.000 28.37182 359 PRO A C 1
ATOM 4570 O O . PRO A 1 327 ? 42.54800 3.73600 40.97900 1.000 30.86423 359 PRO A O 1
ATOM 4581 N N . GLU A 1 328 ? 40.77400 4.13900 39.65700 1.000 23.18436 360 GLU A N 1
ATOM 4582 C CA . GLU A 1 328 ? 41.48100 5.11600 38.85100 1.000 23.18436 360 GLU A CA 1
ATOM 4583 C C . GLU A 1 328 ? 41.04300 6.54000 39.17600 1.000 23.00276 360 GLU A C 1
ATOM 4584 O O . GLU A 1 328 ? 41.49300 7.47600 38.52200 1.000 24.41872 360 GLU A O 1
ATOM 4596 N N . LYS A 1 329 ? 40.19000 6.70000 40.19100 1.000 20.88408 361 LYS A N 1
ATOM 4597 C CA . LYS A 1 329 ? 39.76700 8.01700 40.67400 1.000 21.15254 361 LYS A CA 1
ATOM 4598 C C . LYS A 1 329 ? 39.31200 8.90000 39.51400 1.000 22.48427 361 LYS A C 1
ATOM 4599 O O . LYS A 1 329 ? 39.66900 10.08400 39.40200 1.000 20.95778 361 LYS A O 1
ATOM 4618 N N . ASP A 1 330 ? 38.46500 8.32200 38.65000 1.000 18.98649 362 ASP A N 1
ATOM 4619 C CA . ASP A 1 330 ? 38.09800 8.92800 37.38300 1.000 18.44432 362 ASP A CA 1
ATOM 4620 C C . ASP A 1 330 ? 36.59200 9.04000 37.17900 1.000 17.37050 362 ASP A C 1
ATOM 4621 O O . ASP A 1 330 ? 36.14300 9.23700 36.05100 1.000 18.59960 362 ASP A O 1
ATOM 4630 N N . HIS A 1 331 ? 35.80400 8.91900 38.24600 1.000 15.36763 363 HIS A N 1
ATOM 4631 C CA . HIS A 1 331 ? 34.36500 9.11400 38.15300 1.000 14.33330 363 HIS A CA 1
ATOM 4632 C C . HIS A 1 331 ? 33.90400 9.61600 39.51100 1.000 15.65977 363 HIS A C 1
ATOM 4633 O O . HIS A 1 331 ? 34.71000 9.84100 40.41800 1.000 17.50210 363 HIS A O 1
ATOM 4647 N N . VAL A 1 332 ? 32.60500 9.84100 39.64600 1.000 16.45724 364 VAL A N 1
ATOM 4648 C CA . VAL A 1 332 ? 32.02500 10.11700 40.93900 1.000 17.43104 364 VAL A CA 1
ATOM 4649 C C . VAL A 1 332 ? 30.87800 9.14100 41.16700 1.000 15.07023 364 VAL A C 1
ATOM 4650 O O . VAL A 1 332 ? 30.64200 8.23200 40.36300 1.000 16.55725 364 VAL A O 1
ATOM 4663 N N . TYR A 1 333 ? 30.18800 9.30700 42.28900 1.000 16.39144 365 TYR A N 1
ATOM 4664 C CA . TYR A 1 333 ? 29.13600 8.38900 42.70200 1.000 17.08363 365 TYR A CA 1
ATOM 4665 C C . TYR A 1 333 ? 27.78100 9.07700 42.69400 1.000 18.43116 365 TYR A C 1
ATOM 4666 O O . TYR A 1 333 ? 27.65100 10.21600 43.15200 1.000 19.69183 365 TYR A O 1
ATOM 4684 N N . LEU A 1 334 ? 26.76800 8.37500 42.16900 1.000 17.08626 366 LEU A N 1
ATOM 4685 C CA . LEU A 1 334 ? 25.37500 8.77900 42.31400 1.000 15.53607 366 LEU A CA 1
ATOM 4686 C C . LEU A 1 334 ? 24.77600 7.91000 43.41100 1.000 16.94150 366 LEU A C 1
ATOM 4687 O O . LEU A 1 334 ? 24.61200 6.68600 43.24300 1.000 18.74435 366 LEU A O 1
ATOM 4703 N N . GLN A 1 335 ? 24.49700 8.52600 44.54800 1.000 16.86781 367 GLN A N 1
ATOM 4704 C CA . GLN A 1 335 ? 24.05700 7.83900 45.74500 1.000 16.46776 367 GLN A CA 1
ATOM 4705 C C . GLN A 1 335 ? 22.54100 7.89000 45.83600 1.000 20.34191 367 GLN A C 1
ATOM 4706 O O . GLN A 1 335 ? 21.95500 8.97100 45.93700 1.000 19.51023 367 GLN A O 1
ATOM 4720 N N . LEU A 1 336 ? 21.91600 6.70500 45.83700 1.000 18.44432 368 LEU A N 1
ATOM 4721 C CA . LEU A 1 336 ? 20.48500 6.55400 46.03900 1.000 21.49995 368 LEU A CA 1
ATOM 4722 C C . LEU A 1 336 ? 20.14200 5.80400 47.30900 1.000 18.77594 368 LEU A C 1
ATOM 4723 O O . LEU A 1 336 ? 18.96100 5.74600 47.67500 1.000 21.78419 368 LEU A O 1
ATOM 4739 N N . HIS A 1 337 ? 21.12500 5.24900 48.01500 1.000 21.36046 369 HIS A N 1
ATOM 4740 C CA . HIS A 1 337 ? 20.80400 4.24900 49.03800 1.000 24.76086 369 HIS A CA 1
ATOM 4741 C C . HIS A 1 337 ? 20.30800 4.85600 50.34300 1.000 25.13459 369 HIS A C 1
ATOM 4742 O O . HIS A 1 337 ? 19.83800 4.11600 51.21000 1.000 26.79532 369 HIS A O 1
ATOM 4756 N N . HIS A 1 338 ? 20.38600 6.17200 50.51300 1.000 23.58177 370 HIS A N 1
ATOM 4757 C CA . HIS A 1 338 ? 19.72200 6.83200 51.62700 1.000 26.76110 370 HIS A CA 1
ATOM 4758 C C . HIS A 1 338 ? 18.22700 7.02400 51.39800 1.000 24.88983 370 HIS A C 1
ATOM 4759 O O . HIS A 1 338 ? 17.52700 7.45600 52.31600 1.000 30.20889 370 HIS A O 1
ATOM 4773 N N . LEU A 1 339 ? 17.72500 6.75400 50.18300 1.000 24.90825 371 LEU A N 1
ATOM 4774 C CA . LEU A 1 339 ? 16.31600 6.89600 49.87000 1.000 28.81661 371 LEU A CA 1
ATOM 4775 C C . LEU A 1 339 ? 15.57100 5.62600 50.25500 1.000 31.71433 371 LEU A C 1
ATOM 4776 O O . LEU A 1 339 ? 16.12700 4.52700 50.17800 1.000 30.70631 371 LEU A O 1
ATOM 4792 N N . PRO A 1 340 ? 14.32200 5.73500 50.70000 1.000 26.89533 372 PRO A N 1
ATOM 4793 C CA . PRO A 1 340 ? 13.52400 4.52800 50.95700 1.000 27.26906 372 PRO A CA 1
ATOM 4794 C C . PRO A 1 340 ? 13.45300 3.65000 49.72700 1.000 26.76374 372 PRO A C 1
ATOM 4795 O O . PRO A 1 340 ? 13.06500 4.11900 48.64400 1.000 26.53213 372 PRO A O 1
ATOM 4806 N N . PRO A 1 341 ? 13.80700 2.36700 49.83800 1.000 25.25040 373 PRO A N 1
ATOM 4807 C CA . PRO A 1 341 ? 13.67800 1.49000 48.65900 1.000 26.20051 373 PRO A CA 1
ATOM 4808 C C . PRO A 1 341 ? 12.28200 1.50100 48.05900 1.000 23.81075 373 PRO A C 1
ATOM 4809 O O . PRO A 1 341 ? 12.14400 1.32500 46.84100 1.000 26.54792 373 PRO A O 1
ATOM 4820 N N . GLU A 1 342 ? 11.24300 1.71300 48.86400 1.000 25.55306 374 GLU A N 1
ATOM 4821 C CA . GLU A 1 342 ? 9.90100 1.80000 48.30400 1.000 27.26380 374 GLU A CA 1
ATOM 4822 C C . GLU A 1 342 ? 9.81400 2.94800 47.31600 1.000 28.55079 374 GLU A C 1
ATOM 4823 O O . GLU A 1 342 ? 9.18500 2.83100 46.25700 1.000 26.95586 374 GLU A O 1
ATOM 4835 N N . GLN A 1 343 ? 10.42800 4.07400 47.67000 1.000 23.27384 375 GLN A N 1
ATOM 4836 C CA . GLN A 1 343 ? 10.42900 5.23400 46.78600 1.000 25.16091 375 GLN A CA 1
ATOM 4837 C C . GLN A 1 343 ? 11.11500 4.91900 45.46400 1.000 26.52160 375 GLN A C 1
ATOM 4838 O O . GLN A 1 343 ? 10.59800 5.24900 44.38600 1.000 25.33725 375 GLN A O 1
ATOM 4852 N N . LEU A 1 344 ? 12.29400 4.28700 45.51800 1.000 22.85800 376 LEU A N 1
ATOM 4853 C CA . LEU A 1 344 ? 12.97900 3.90800 44.28900 1.000 24.92667 376 LEU A CA 1
ATOM 4854 C C . LEU A 1 344 ? 12.12100 2.96600 43.45900 1.000 24.79245 376 LEU A C 1
ATOM 4855 O O . LEU A 1 344 ? 12.01800 3.10700 42.23500 1.000 25.42410 376 LEU A O 1
ATOM 4871 N N . ALA A 1 345 ? 11.51700 1.97700 44.10500 1.000 26.49002 377 ALA A N 1
ATOM 4872 C CA . ALA A 1 345 ? 10.77400 0.97700 43.35200 1.000 25.77151 377 ALA A CA 1
ATOM 4873 C C . ALA A 1 345 ? 9.51600 1.57200 42.73700 1.000 27.50856 377 ALA A C 1
ATOM 4874 O O . ALA A 1 345 ? 9.13500 1.19300 41.62600 1.000 30.82212 377 ALA A O 1
ATOM 4881 N N . THR A 1 346 ? 8.88300 2.51500 43.43100 1.000 25.12143 378 THR A N 1
ATOM 4882 C CA . THR A 1 346 ? 7.61300 3.07400 42.98400 1.000 25.41884 378 THR A CA 1
ATOM 4883 C C . THR A 1 346 ? 7.80100 4.21200 41.98900 1.000 31.75644 378 THR A C 1
ATOM 4884 O O . THR A 1 346 ? 7.07100 4.30000 40.99000 1.000 29.29562 378 THR A O 1
ATOM 4895 N N . ARG A 1 347 ? 8.73800 5.11500 42.26600 1.000 25.21092 379 ARG A N 1
ATOM 4896 C CA . ARG A 1 347 ? 8.90900 6.30300 41.44400 1.000 24.05288 379 ARG A CA 1
ATOM 4897 C C . ARG A 1 347 ? 9.90800 6.11500 40.32600 1.000 23.23700 379 ARG A C 1
ATOM 4898 O O . ARG A 1 347 ? 9.86000 6.85400 39.32800 1.000 21.80525 379 ARG A O 1
ATOM 4908 N N . LEU A 1 348 ? 10.83600 5.17300 40.47200 1.000 20.84724 380 LEU A N 1
ATOM 4909 C CA . LEU A 1 348 ? 11.87300 4.94300 39.47500 1.000 18.22061 380 LEU A CA 1
ATOM 4910 C C . LEU A 1 348 ? 11.94900 3.45200 39.15800 1.000 21.74998 380 LEU A C 1
ATOM 4911 O O . LEU A 1 348 ? 13.02600 2.85000 39.19200 1.000 22.25793 380 LEU A O 1
ATOM 4927 N N . PRO A 1 349 ? 10.82100 2.82900 38.83600 1.000 23.05540 381 PRO A N 1
ATOM 4928 C CA . PRO A 1 349 ? 10.84900 1.38900 38.53500 1.000 24.28449 381 PRO A CA 1
ATOM 4929 C C . PRO A 1 349 ? 11.88300 1.10200 37.46400 1.000 21.58943 381 PRO A C 1
ATOM 4930 O O . PRO A 1 349 ? 11.94700 1.77400 36.42000 1.000 22.75010 381 PRO A O 1
ATOM 4941 N N . GLY A 1 350 ? 12.73700 0.11600 37.73200 1.000 22.20529 382 GLY A N 1
ATOM 4942 C CA . GLY A 1 350 ? 13.74600 -0.29400 36.78500 1.000 23.13435 382 GLY A CA 1
ATOM 4943 C C . GLY A 1 350 ? 15.14700 0.19700 37.08600 1.000 24.17132 382 GLY A C 1
ATOM 4944 O O . GLY A 1 350 ? 16.10300 -0.36700 36.55700 1.000 20.72617 382 GLY A O 1
ATOM 4948 N N . ILE A 1 351 ? 15.31200 1.25200 37.88800 1.000 19.39443 383 ILE A N 1
ATOM 4949 C CA . ILE A 1 351 ? 16.66400 1.76200 38.10200 1.000 20.12610 383 ILE A CA 1
ATOM 4950 C C . ILE A 1 351 ? 17.51600 0.71500 38.82000 1.000 20.82618 383 ILE A C 1
ATOM 4951 O O . ILE A 1 351 ? 18.71200 0.56500 38.52300 1.000 19.45233 383 ILE A O 1
ATOM 4967 N N A SER A 1 352 ? 16.93000 -0.01200 39.76800 0.550 23.46071 384 SER A N 1
ATOM 4968 N N B SER A 1 352 ? 16.91100 -0.04600 39.73500 0.450 23.45808 384 SER A N 1
ATOM 4969 C CA A SER A 1 352 ? 17.67900 -1.06600 40.44300 0.550 21.35519 384 SER A CA 1
ATOM 4970 C CA B SER A 1 352 ? 17.65000 -1.07400 40.46600 0.450 21.38677 384 SER A CA 1
ATOM 4971 C C A SER A 1 352 ? 18.17600 -2.09400 39.43200 0.550 23.35280 384 SER A C 1
ATOM 4972 C C B SER A 1 352 ? 18.11300 -2.19600 39.53600 0.450 23.33174 384 SER A C 1
ATOM 4973 O O A SER A 1 352 ? 19.36200 -2.44000 39.40900 0.550 20.69195 384 SER A O 1
ATOM 4974 O O B SER A 1 352 ? 19.20800 -2.73900 39.70800 0.450 21.34993 384 SER A O 1
ATOM 4989 N N . GLU A 1 353 ? 17.28100 -2.56600 38.56600 1.000 21.46047 385 GLU A N 1
ATOM 4990 C CA . GLU A 1 353 ? 17.67700 -3.55400 37.56300 1.000 21.95263 385 GLU A CA 1
ATOM 4991 C C . GLU A 1 353 ? 18.78100 -3.03000 36.65200 1.000 21.48415 385 GLU A C 1
ATOM 4992 O O . GLU A 1 353 ? 19.79000 -3.70500 36.43200 1.000 19.81290 385 GLU A O 1
ATOM 5005 N N . THR A 1 354 ? 18.60400 -1.82700 36.08400 1.000 16.66516 386 THR A N 1
ATOM 5006 C CA . THR A 1 354 ? 19.61000 -1.27100 35.18900 1.000 15.80189 386 THR A CA 1
ATOM 5007 C C . THR A 1 354 ? 20.97700 -1.18200 35.85100 1.000 18.72067 386 THR A C 1
ATOM 5008 O O . THR A 1 354 ? 21.99900 -1.52900 35.23600 1.000 19.06808 386 THR A O 1
ATOM 5019 N N . ALA A 1 355 ? 21.01900 -0.70900 37.10600 1.000 18.43905 387 ALA A N 1
ATOM 5020 C CA . ALA A 1 355 ? 22.30100 -0.54900 37.78100 1.000 15.47291 387 ALA A CA 1
ATOM 5021 C C . ALA A 1 355 ? 22.95000 -1.90700 38.04900 1.000 17.41788 387 ALA A C 1
ATOM 5022 O O . ALA A 1 355 ? 24.17800 -2.02800 37.96800 1.000 17.76792 387 ALA A O 1
ATOM 5029 N N . MET A 1 356 ? 22.14100 -2.91200 38.30900 1.000 18.35220 388 MET A N 1
ATOM 5030 C CA . MET A 1 356 ? 22.68200 -4.24400 38.56500 1.000 17.19153 388 MET A CA 1
ATOM 5031 C C . MET A 1 356 ? 23.22300 -4.86500 37.28100 1.000 20.06293 388 MET A C 1
ATOM 5032 O O . MET A 1 356 ? 24.32200 -5.44100 37.27200 1.000 18.36010 388 MET A O 1
ATOM 5046 N N . ILE A 1 357 ? 22.48200 -4.72800 36.18100 1.000 17.77318 389 ILE A N 1
ATOM 5047 C CA . ILE A 1 357 ? 22.86200 -5.39000 34.93600 1.000 17.96794 389 ILE A CA 1
ATOM 5048 C C . ILE A 1 357 ? 24.24500 -4.94400 34.47200 1.000 19.40233 389 ILE A C 1
ATOM 5049 O O . ILE A 1 357 ? 25.06200 -5.76400 34.02500 1.000 19.49444 389 ILE A O 1
ATOM 5065 N N . PHE A 1 358 ? 24.53300 -3.63900 34.54400 1.000 17.93636 390 PHE A N 1
ATOM 5066 C CA . PHE A 1 358 ? 25.78500 -3.11700 34.01500 1.000 17.17574 390 PHE A CA 1
ATOM 5067 C C . PHE A 1 358 ? 26.82900 -2.87500 35.09200 1.000 19.98924 390 PHE A C 1
ATOM 5068 O O . PHE A 1 358 ? 27.97400 -3.30900 34.94500 1.000 21.67365 390 PHE A O 1
ATOM 5085 N N . ALA A 1 359 ? 26.48000 -2.17900 36.15600 1.000 19.42865 391 ALA A N 1
ATOM 5086 C CA . ALA A 1 359 ? 27.49500 -1.83700 37.14000 1.000 21.74998 391 ALA A CA 1
ATOM 5087 C C . ALA A 1 359 ? 27.63500 -2.88700 38.23200 1.000 18.23640 391 ALA A C 1
ATOM 5088 O O . ALA A 1 359 ? 28.58600 -2.82200 39.02000 1.000 19.64446 391 ALA A O 1
ATOM 5095 N N . GLY A 1 360 ? 26.72400 -3.85300 38.30200 1.000 17.47315 392 GLY A N 1
ATOM 5096 C CA . GLY A 1 360 ? 26.76500 -4.83300 39.37100 1.000 16.48092 392 GLY A CA 1
ATOM 5097 C C . GLY A 1 360 ? 26.49000 -4.24400 40.73100 1.000 22.00527 392 GLY A C 1
ATOM 5098 O O . GLY A 1 360 ? 26.96100 -4.76100 41.74300 1.000 22.71325 392 GLY A O 1
ATOM 5102 N N . VAL A 1 361 ? 25.71500 -3.16300 40.77200 1.000 19.59445 393 VAL A N 1
ATOM 5103 C CA . VAL A 1 361 ? 25.43300 -2.38300 41.95900 1.000 20.23927 393 VAL A CA 1
ATOM 5104 C C . VAL A 1 361 ? 24.01200 -2.64400 42.42400 1.000 17.26523 393 VAL A C 1
ATOM 5105 O O . VAL A 1 361 ? 23.07700 -2.70000 41.61000 1.000 19.96818 393 VAL A O 1
ATOM 5118 N N . ASP A 1 362 ? 23.85500 -2.78900 43.72400 1.000 19.48655 394 ASP A N 1
ATOM 5119 C CA . ASP A 1 362 ? 22.56200 -2.80400 44.40700 1.000 18.87332 394 ASP A CA 1
ATOM 5120 C C . ASP A 1 362 ? 22.32200 -1.39300 44.92400 1.000 19.07597 394 ASP A C 1
ATOM 5121 O O . ASP A 1 362 ? 22.97300 -0.96700 45.88100 1.000 20.25769 394 ASP A O 1
ATOM 5130 N N . VAL A 1 363 ? 21.41700 -0.66200 44.26900 1.000 20.20505 395 VAL A N 1
ATOM 5131 C CA . VAL A 1 363 ? 21.22300 0.75000 44.57300 1.000 20.73670 395 VAL A CA 1
ATOM 5132 C C . VAL A 1 363 ? 20.69600 1.01000 45.98000 1.000 23.56072 395 VAL A C 1
ATOM 5133 O O . VAL A 1 363 ? 20.71400 2.15600 46.43200 1.000 20.79197 395 VAL A O 1
ATOM 5146 N N . THR A 1 364 ? 20.19800 -0.01200 46.68500 1.000 22.40532 396 THR A N 1
ATOM 5147 C CA . THR A 1 364 ? 19.77000 0.21000 48.06200 1.000 25.62939 396 THR A CA 1
ATOM 5148 C C . THR A 1 364 ? 20.93000 0.20100 49.05100 1.000 21.14201 396 THR A C 1
ATOM 5149 O O . THR A 1 364 ? 20.72100 0.56100 50.20800 1.000 23.62915 396 THR A O 1
ATOM 5160 N N . LYS A 1 365 ? 22.14600 -0.19000 48.62300 1.000 22.21056 397 LYS A N 1
ATOM 5161 C CA . LYS A 1 365 ? 23.29800 -0.14000 49.52800 1.000 23.52650 397 LYS A CA 1
ATOM 5162 C C . LYS A 1 365 ? 24.59400 0.37300 48.90200 1.000 21.67628 397 LYS A C 1
ATOM 5163 O O . LYS A 1 365 ? 25.55000 0.60900 49.64300 1.000 24.60558 397 LYS A O 1
ATOM 5171 N N . GLU A 1 366 ? 24.66500 0.56300 47.58900 1.000 21.58153 398 GLU A N 1
ATOM 5172 C CA . GLU A 1 366 ? 25.88300 0.94300 46.89100 1.000 21.27097 398 GLU A CA 1
ATOM 5173 C C . GLU A 1 366 ? 25.58100 2.06200 45.90700 1.000 18.58907 398 GLU A C 1
ATOM 5174 O O . GLU A 1 366 ? 24.54000 2.03300 45.24500 1.000 20.19716 398 GLU A O 1
ATOM 5186 N N . PRO A 1 367 ? 26.47300 3.03100 45.74000 1.000 20.17347 399 PRO A N 1
ATOM 5187 C CA . PRO A 1 367 ? 26.24600 4.06500 44.72000 1.000 19.47339 399 PRO A CA 1
ATOM 5188 C C . PRO A 1 367 ? 26.52500 3.56400 43.30900 1.000 17.93373 399 PRO A C 1
ATOM 5189 O O . PRO A 1 367 ? 27.23500 2.58400 43.10000 1.000 18.46800 399 PRO A O 1
ATOM 5200 N N . ILE A 1 368 ? 25.97600 4.29500 42.33500 1.000 16.90729 400 ILE A N 1
ATOM 5201 C CA . ILE A 1 368 ? 26.24300 4.05300 40.92500 1.000 15.67820 400 ILE A CA 1
ATOM 5202 C C . ILE A 1 368 ? 27.44900 4.87500 40.49100 1.000 18.46274 400 ILE A C 1
ATOM 5203 O O . ILE A 1 368 ? 27.45100 6.10200 40.68300 1.000 15.71241 400 ILE A O 1
ATOM 5219 N N . PRO A 1 369 ? 28.45500 4.28200 39.85000 1.000 15.06496 401 PRO A N 1
ATOM 5220 C CA . PRO A 1 369 ? 29.57200 5.07600 39.30400 1.000 16.57041 401 PRO A CA 1
ATOM 5221 C C . PRO A 1 369 ? 29.12300 5.80100 38.04800 1.000 16.11509 401 PRO A C 1
ATOM 5222 O O . PRO A 1 369 ? 28.55700 5.18600 37.14100 1.000 14.89652 401 PRO A O 1
ATOM 5233 N N . VAL A 1 370 ? 29.37700 7.11000 37.99400 1.000 14.87547 402 VAL A N 1
ATOM 5234 C CA . VAL A 1 370 ? 28.83700 7.91900 36.91800 1.000 14.33856 402 VAL A CA 1
ATOM 5235 C C . VAL A 1 370 ? 29.85300 8.95800 36.46100 1.000 14.12011 402 VAL A C 1
ATOM 5236 O O . VAL A 1 370 ? 30.74800 9.36100 37.21500 1.000 14.65176 402 VAL A O 1
ATOM 5249 N N . LEU A 1 371 ? 29.71500 9.37900 35.20600 1.000 14.15433 403 LEU A N 1
ATOM 5250 C CA . LEU A 1 371 ? 30.53500 10.46600 34.69200 1.000 16.12035 403 LEU A CA 1
ATOM 5251 C C . LEU A 1 371 ? 29.84800 11.09700 33.49900 1.000 14.30435 403 LEU A C 1
ATOM 5252 O O . LEU A 1 371 ? 28.93500 10.51100 32.90600 1.000 14.09380 403 LEU A O 1
ATOM 5268 N N . PRO A 1 372 ? 30.26500 12.29800 33.12300 1.000 13.99378 404 PRO A N 1
ATOM 5269 C CA . PRO A 1 372 ? 29.64900 12.95900 31.97100 1.000 13.15158 404 PRO A CA 1
ATOM 5270 C C . PRO A 1 372 ? 29.86500 12.14200 30.70700 1.000 14.66492 404 PRO A C 1
ATOM 5271 O O . PRO A 1 372 ? 30.92500 11.55800 30.48500 1.000 15.23604 404 PRO A O 1
ATOM 5282 N N . THR A 1 373 ? 28.83400 12.11900 29.87000 1.000 14.97548 405 THR A N 1
ATOM 5283 C CA . THR A 1 373 ? 28.69600 11.15800 28.79300 1.000 14.39909 405 THR A CA 1
ATOM 5284 C C . THR A 1 373 ? 28.19200 11.84100 27.53100 1.000 15.46764 405 THR A C 1
ATOM 5285 O O . THR A 1 373 ? 27.17100 12.52700 27.56800 1.000 14.76756 405 THR A O 1
ATOM 5296 N N . VAL A 1 374 ? 28.87300 11.60100 26.40600 1.000 15.17287 406 VAL A N 1
ATOM 5297 C CA . VAL A 1 374 ? 28.43900 12.14300 25.12000 1.000 13.84113 406 VAL A CA 1
ATOM 5298 C C . VAL A 1 374 ? 27.10500 11.54300 24.69700 1.000 16.44144 406 VAL A C 1
ATOM 5299 O O . VAL A 1 374 ? 26.92500 10.31700 24.72400 1.000 15.52818 406 VAL A O 1
ATOM 5312 N N . HIS A 1 375 ? 26.18600 12.38600 24.25500 1.000 12.89365 407 HIS A N 1
ATOM 5313 C CA . HIS A 1 375 ? 24.92200 11.90900 23.70700 1.000 12.72784 407 HIS A CA 1
ATOM 5314 C C . HIS A 1 375 ? 24.69500 12.29100 22.25300 1.000 15.51502 407 HIS A C 1
ATOM 5315 O O . HIS A 1 375 ? 24.02600 11.55000 21.53800 1.000 15.89138 407 HIS A O 1
ATOM 5329 N N . TYR A 1 376 ? 25.22400 13.41600 21.78300 1.000 15.27552 408 TYR A N 1
ATOM 5330 C CA . TYR A 1 376 ? 24.87000 13.83200 20.43500 1.000 13.97273 408 TYR A CA 1
ATOM 5331 C C . TYR A 1 376 ? 25.97600 14.67800 19.81400 1.000 13.43056 408 TYR A C 1
ATOM 5332 O O . TYR A 1 376 ? 26.63400 15.47100 20.49000 1.000 14.06748 408 TYR A O 1
ATOM 5350 N N . ASN A 1 377 ? 26.14200 14.52600 18.50700 1.000 11.54612 409 ASN A N 1
ATOM 5351 C CA . ASN A 1 377 ? 27.12200 15.29000 17.73700 1.000 12.32516 409 ASN A CA 1
ATOM 5352 C C . ASN A 1 377 ? 26.40900 16.31700 16.86600 1.000 14.07011 409 ASN A C 1
ATOM 5353 O O . ASN A 1 377 ? 25.94300 16.01300 15.77200 1.000 13.42003 409 ASN A O 1
ATOM 5364 N N . MET A 1 378 ? 26.37000 17.56400 17.33900 1.000 13.08052 410 MET A N 1
ATOM 5365 C CA . MET A 1 378 ? 25.77600 18.61800 16.53400 1.000 12.41728 410 MET A CA 1
ATOM 5366 C C . MET A 1 378 ? 26.58700 18.87700 15.26900 1.000 13.34107 410 MET A C 1
ATOM 5367 O O . MET A 1 378 ? 26.01800 19.22100 14.23000 1.000 15.54134 410 MET A O 1
ATOM 5381 N N . GLY A 1 379 ? 27.89900 18.75000 15.35700 1.000 13.86219 411 GLY A N 1
ATOM 5382 C CA . GLY A 1 379 ? 28.77000 18.96700 14.22100 1.000 13.19369 411 GLY A CA 1
ATOM 5383 C C . GLY A 1 379 ? 28.69100 17.83300 13.22100 1.000 14.00957 411 GLY A C 1
ATOM 5384 O O . GLY A 1 379 ? 28.03600 16.80300 13.42400 1.000 13.23580 411 GLY A O 1
ATOM 5388 N N . GLY A 1 380 ? 29.40500 18.02000 12.12000 1.000 13.06472 412 GLY A N 1
ATOM 5389 C CA . GLY A 1 380 ? 29.46200 16.98700 11.10200 1.000 10.82235 412 GLY A CA 1
ATOM 5390 C C . GLY A 1 380 ? 29.80200 17.55700 9.73100 1.000 13.02788 412 GLY A C 1
ATOM 5391 O O . GLY A 1 380 ? 30.50500 18.56900 9.61500 1.000 14.09643 412 GLY A O 1
ATOM 5395 N N . ILE A 1 381 ? 29.30300 16.87200 8.71100 1.000 12.58572 413 ILE A N 1
ATOM 5396 C CA . ILE A 1 381 ? 29.56300 17.25500 7.32500 1.000 13.16737 413 ILE A CA 1
ATOM 5397 C C . ILE A 1 381 ? 28.68200 18.44600 6.97600 1.000 11.19082 413 ILE A C 1
ATOM 5398 O O . ILE A 1 381 ? 27.45100 18.32400 7.00700 1.000 14.14906 413 ILE A O 1
ATOM 5414 N N . PRO A 1 382 ? 29.24600 19.60800 6.65100 1.000 13.27001 414 PRO A N 1
ATOM 5415 C CA . PRO A 1 382 ? 28.38800 20.76700 6.38300 1.000 14.36488 414 PRO A CA 1
ATOM 5416 C C . PRO A 1 382 ? 27.54800 20.56900 5.14000 1.000 13.87008 414 PRO A C 1
ATOM 5417 O O . PRO A 1 382 ? 28.05200 20.13600 4.09800 1.000 13.50951 414 PRO A O 1
ATOM 5428 N N . THR A 1 383 ? 26.27400 20.92400 5.23700 1.000 13.00945 415 THR A N 1
ATOM 5429 C CA . THR A 1 383 ? 25.39800 20.93100 4.08900 1.000 13.71217 415 THR A CA 1
ATOM 5430 C C . THR A 1 383 ? 24.62700 22.24500 4.05700 1.000 14.24381 415 THR A C 1
ATOM 5431 O O . THR A 1 383 ? 24.61700 23.01300 5.02300 1.000 14.57017 415 THR A O 1
ATOM 5442 N N . ASN A 1 384 ? 23.95300 22.48600 2.93500 1.000 14.37541 416 ASN A N 1
ATOM 5443 C CA . ASN A 1 384 ? 22.88300 23.46600 2.89400 1.000 15.14918 416 ASN A CA 1
ATOM 5444 C C . ASN A 1 384 ? 21.58200 22.76500 3.29000 1.000 15.53344 416 ASN A C 1
ATOM 5445 O O . ASN A 1 384 ? 21.57300 21.59200 3.66000 1.000 14.75966 416 ASN A O 1
ATOM 5456 N N . TYR A 1 385 ? 20.45800 23.48600 3.24500 1.000 15.43606 417 TYR A N 1
ATOM 5457 C CA . TYR A 1 385 ? 19.18100 22.91900 3.68000 1.000 16.90203 417 TYR A CA 1
ATOM 5458 C C . TYR A 1 385 ? 18.65000 21.85000 2.73000 1.000 16.86518 417 TYR A C 1
ATOM 5459 O O . TYR A 1 385 ? 17.69700 21.14200 3.07600 1.000 18.16797 417 TYR A O 1
ATOM 5477 N N . LYS A 1 386 ? 19.24400 21.70900 1.55200 1.000 16.83886 418 LYS A N 1
ATOM 5478 C CA . LYS A 1 386 ? 18.88300 20.69400 0.57400 1.000 15.21761 418 LYS A CA 1
ATOM 5479 C C . LYS A 1 386 ? 19.63800 19.39400 0.78200 1.000 17.17574 418 LYS A C 1
ATOM 5480 O O . LYS A 1 386 ? 19.40100 18.43200 0.04700 1.000 18.33115 418 LYS A O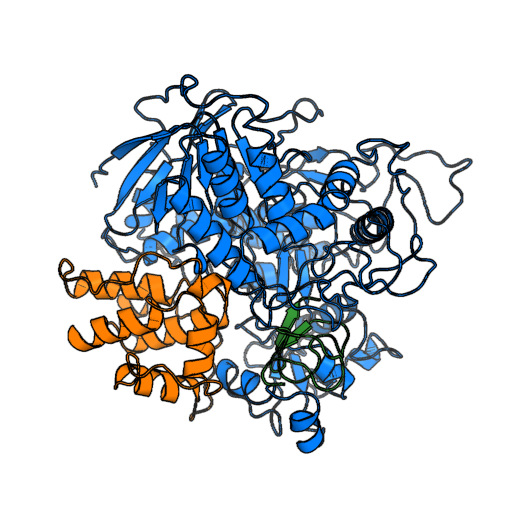 1
ATOM 5499 N N . GLY A 1 387 ? 20.52900 19.34400 1.77400 1.000 16.60462 419 GLY A N 1
ATOM 5500 C CA . GLY A 1 387 ? 21.39300 18.20800 2.01500 1.000 15.39921 419 GLY A CA 1
ATOM 5501 C C . GLY A 1 387 ? 22.64600 18.18300 1.17100 1.000 15.01233 419 GLY A C 1
ATOM 5502 O O . GLY A 1 387 ? 23.42600 17.24400 1.28300 1.000 15.31236 419 GLY A O 1
ATOM 5506 N N . GLN A 1 388 ? 22.87200 19.19600 0.34200 1.000 14.51490 420 GLN A N 1
ATOM 5507 C CA . GLN A 1 388 ? 24.06800 19.23200 -0.49100 1.000 15.10444 420 GLN A CA 1
ATOM 5508 C C . GLN A 1 388 ? 25.29300 19.55700 0.35200 1.000 14.77282 420 GLN A C 1
ATOM 5509 O O . GLN A 1 388 ? 25.30900 20.52400 1.12100 1.000 15.66767 420 GLN A O 1
ATOM 5523 N N . VAL A 1 389 ? 26.34600 18.75000 0.19500 1.000 13.65690 421 VAL A N 1
ATOM 5524 C CA . VAL A 1 389 ? 27.57400 18.94600 0.95600 1.000 13.43056 421 VAL A CA 1
ATOM 5525 C C . VAL A 1 389 ? 28.29200 20.18900 0.45200 1.000 14.52543 421 VAL A C 1
ATOM 5526 O O . VAL A 1 389 ? 28.34300 20.46800 -0.76100 1.000 15.65188 421 VAL A O 1
ATOM 5539 N N . LEU A 1 390 ? 28.81700 20.97200 1.38800 1.000 13.10947 422 LEU A N 1
ATOM 5540 C CA . LEU A 1 390 ? 29.46300 22.23100 1.08200 1.000 13.13315 422 LEU A CA 1
ATOM 5541 C C . LEU A 1 390 ? 30.97600 22.15100 1.21100 1.000 14.59122 422 LEU A C 1
ATOM 5542 O O . LEU A 1 390 ? 31.51200 21.52700 2.13000 1.000 16.78096 422 LEU A O 1
ATOM 5558 N N . ARG A 1 391 ? 31.65200 22.82400 0.30400 1.000 15.14392 423 ARG A N 1
ATOM 5559 C CA . ARG A 1 391 ? 33.03800 23.21000 0.51000 1.000 16.48619 423 ARG A CA 1
ATOM 5560 C C . ARG A 1 391 ? 33.07000 24.72300 0.66700 1.000 16.61252 423 ARG A C 1
ATOM 5561 O O . ARG A 1 391 ? 32.06600 25.42400 0.49800 1.000 18.80752 423 ARG A O 1
ATOM 5582 N N . HIS A 1 392 ? 34.22700 25.23300 1.03700 1.000 19.71289 424 HIS A N 1
ATOM 5583 C CA . HIS A 1 392 ? 34.37400 26.64900 1.37100 1.000 22.63692 424 HIS A CA 1
ATOM 5584 C C . HIS A 1 392 ? 35.60700 27.14100 0.62900 1.000 26.66109 424 HIS A C 1
ATOM 5585 O O . HIS A 1 392 ? 36.73700 26.86700 1.04400 1.000 29.29299 424 HIS A O 1
ATOM 5599 N N . VAL A 1 393 ? 35.38300 27.83100 -0.48900 1.000 27.09535 425 VAL A N 1
ATOM 5600 C CA . VAL A 1 393 ? 36.42500 28.11600 -1.46800 1.000 29.30615 425 VAL A CA 1
ATOM 5601 C C . VAL A 1 393 ? 36.42400 29.60800 -1.73200 1.000 26.98218 425 VAL A C 1
ATOM 5602 O O . VAL A 1 393 ? 35.38500 30.18100 -2.08700 1.000 29.40879 425 VAL A O 1
ATOM 5615 N N . ASN A 1 394 ? 37.57400 30.24500 -1.55200 1.000 32.53022 426 ASN A N 1
ATOM 5616 C CA . ASN A 1 394 ? 37.68600 31.68000 -1.74400 1.000 32.84341 426 ASN A CA 1
ATOM 5617 C C . ASN A 1 394 ? 36.73000 32.42300 -0.83100 1.000 28.97453 426 ASN A C 1
ATOM 5618 O O . ASN A 1 394 ? 36.14100 33.42400 -1.23400 1.000 29.32983 426 ASN A O 1
ATOM 5629 N N . GLY A 1 395 ? 36.50700 31.86700 0.36100 1.000 29.11928 427 GLY A N 1
ATOM 5630 C CA . GLY A 1 395 ? 35.59300 32.46400 1.31800 1.000 28.72713 427 GLY A CA 1
ATOM 5631 C C . GLY A 1 395 ? 34.12700 32.39000 0.95200 1.000 34.97788 427 GLY A C 1
ATOM 5632 O O . GLY A 1 395 ? 33.33900 33.18000 1.47000 1.000 35.69639 427 GLY A O 1
ATOM 5636 N N . GLN A 1 396 ? 33.73700 31.47400 0.05600 1.000 28.82977 428 GLN A N 1
ATOM 5637 C CA . GLN A 1 396 ? 32.35100 31.35000 -0.38500 1.000 28.84820 428 GLN A CA 1
ATOM 5638 C C . GLN A 1 396 ? 31.90200 29.89600 -0.23800 1.000 20.74196 428 GLN A C 1
ATOM 5639 O O . GLN A 1 396 ? 32.69800 28.97400 -0.43100 1.000 27.20063 428 GLN A O 1
ATOM 5647 N N . ASP A 1 397 ? 30.61900 29.71700 0.07400 1.000 22.22372 429 ASP A N 1
ATOM 5648 C CA . ASP A 1 397 ? 30.04900 28.37400 0.10300 1.000 18.83121 429 ASP A CA 1
ATOM 5649 C C . ASP A 1 397 ? 29.83700 27.88800 -1.32600 1.000 20.69985 429 ASP A C 1
ATOM 5650 O O . ASP A 1 397 ? 29.41800 28.64900 -2.20100 1.000 20.28401 429 ASP A O 1
ATOM 5659 N N A GLN A 1 398 ? 30.04200 26.59200 -1.53700 0.500 17.85477 430 GLN A N 1
ATOM 5660 N N B GLN A 1 398 ? 30.18600 26.62000 -1.56800 0.500 17.90741 430 GLN A N 1
ATOM 5661 C CA A GLN A 1 398 ? 29.90500 26.00600 -2.86000 0.500 17.90215 430 GLN A CA 1
ATOM 5662 C CA B GLN A 1 398 ? 30.00700 25.95000 -2.84900 0.500 17.90215 430 GLN A CA 1
ATOM 5663 C C A GLN A 1 398 ? 29.58300 24.53000 -2.71000 0.500 17.45472 430 GLN A C 1
ATOM 5664 C C B GLN A 1 398 ? 29.45300 24.56200 -2.56600 0.500 17.46525 430 GLN A C 1
ATOM 5665 O O A GLN A 1 398 ? 30.29000 23.81900 -1.99300 0.500 15.96244 430 GLN A O 1
ATOM 5666 O O B GLN A 1 398 ? 29.84900 23.94700 -1.57600 0.500 17.18890 430 GLN A O 1
ATOM 5693 N N . ILE A 1 399 ? 28.52400 24.07200 -3.38100 1.000 16.74148 431 ILE A N 1
ATOM 5694 C CA . ILE A 1 399 ? 28.14800 22.67200 -3.24800 1.000 16.96256 431 ILE A CA 1
ATOM 5695 C C . ILE A 1 399 ? 29.17200 21.78800 -3.95600 1.000 17.77055 431 ILE A C 1
ATOM 5696 O O . ILE A 1 399 ? 29.79100 22.17000 -4.96900 1.000 17.29944 431 ILE A O 1
ATOM 5712 N N . VAL A 1 400 ? 29.35700 20.60100 -3.40500 1.000 16.40460 432 VAL A N 1
ATOM 5713 C CA . VAL A 1 400 ? 30.17400 19.57100 -4.00600 1.000 17.96531 432 VAL A CA 1
ATOM 5714 C C . VAL A 1 400 ? 29.27800 18.76500 -4.96900 1.000 15.01496 432 VAL A C 1
ATOM 5715 O O . VAL A 1 400 ? 28.34700 18.09900 -4.48200 1.000 16.51251 432 VAL A O 1
ATOM 5728 N N . PRO A 1 401 ? 29.53600 18.79200 -6.27000 1.000 17.54421 433 PRO A N 1
ATOM 5729 C CA . PRO A 1 401 ? 28.63800 18.06800 -7.19200 1.000 15.91770 433 PRO A CA 1
ATOM 5730 C C . PRO A 1 401 ? 28.61200 16.58400 -6.87600 1.000 16.85465 433 PRO A C 1
ATOM 5731 O O . PRO A 1 401 ? 29.65000 15.97100 -6.62100 1.000 17.44683 433 PRO A O 1
ATOM 5742 N N . GLY A 1 402 ? 27.40500 16.03600 -6.81000 1.000 17.29681 434 GLY A N 1
ATOM 5743 C CA . GLY A 1 402 ? 27.22100 14.62200 -6.57100 1.000 17.19943 434 GLY A CA 1
ATOM 5744 C C . GLY A 1 402 ? 27.33000 14.17100 -5.13900 1.000 16.10193 434 GLY A C 1
ATOM 5745 O O . GLY A 1 402 ? 27.36200 12.95400 -4.89700 1.000 16.21510 434 GLY A O 1
ATOM 5749 N N . LEU A 1 403 ? 27.36800 15.08300 -4.16500 1.000 14.44647 435 LEU A N 1
ATOM 5750 C CA . LEU A 1 403 ? 27.59000 14.69800 -2.78300 1.000 14.45436 435 LEU A CA 1
ATOM 5751 C C . LEU A 1 403 ? 26.59300 15.36200 -1.84300 1.000 13.70427 435 LEU A C 1
ATOM 5752 O O . LEU A 1 403 ? 26.42800 16.58500 -1.84900 1.000 14.76756 435 LEU A O 1
ATOM 5768 N N . TYR A 1 404 ? 25.98200 14.52800 -0.99300 1.000 13.80955 436 TYR A N 1
ATOM 5769 C CA . TYR A 1 404 ? 24.93300 14.88800 -0.05800 1.000 13.40950 436 TYR A CA 1
ATOM 5770 C C . TYR A 1 404 ? 25.26400 14.28000 1.29500 1.000 14.78072 436 TYR A C 1
ATOM 5771 O O . TYR A 1 404 ? 26.00000 13.30200 1.38000 1.000 12.92260 436 TYR A O 1
ATOM 5789 N N . ALA A 1 405 ? 24.69200 14.85100 2.35100 1.000 12.88049 437 ALA A N 1
ATOM 5790 C CA . ALA A 1 405 ? 24.80000 14.25400 3.68500 1.000 14.69387 437 ALA A CA 1
ATOM 5791 C C . ALA A 1 405 ? 23.54100 14.54100 4.48900 1.000 13.79902 437 ALA A C 1
ATOM 5792 O O . ALA A 1 405 ? 22.89100 15.58000 4.31500 1.000 15.08602 437 ALA A O 1
ATOM 5799 N N . CYS A 1 406 ? 23.21200 13.63300 5.39600 1.000 13.04893 438 CYS A N 1
ATOM 5800 C CA . CYS A 1 406 ? 22.04200 13.87600 6.21900 1.000 13.39897 438 CYS A CA 1
ATOM 5801 C C . CYS A 1 406 ? 22.10800 13.06100 7.49200 1.000 13.71217 438 CYS A C 1
ATOM 5802 O O . CYS A 1 406 ? 22.80900 12.04800 7.57100 1.000 13.51741 438 CYS A O 1
ATOM 5810 N N . GLY A 1 407 ? 21.35000 13.52500 8.48300 1.000 13.54373 439 GLY A N 1
ATOM 5811 C CA . GLY A 1 407 ? 21.31400 12.89000 9.77700 1.000 13.98326 439 GLY A CA 1
ATOM 5812 C C . GLY A 1 407 ? 22.38400 13.41000 10.72600 1.000 13.13315 439 GLY A C 1
ATOM 5813 O O . GLY A 1 407 ? 22.97400 14.46300 10.52700 1.000 13.32791 439 GLY A O 1
ATOM 5817 N N . GLU A 1 408 ? 22.65900 12.62200 11.76500 1.000 12.41465 440 GLU A N 1
ATOM 5818 C CA . GLU A 1 408 ? 23.64100 13.06200 12.75000 1.000 11.93564 440 GLU A CA 1
ATOM 5819 C C . GLU A 1 408 ? 25.03400 13.25400 12.15100 1.000 12.34359 440 GLU A C 1
ATOM 5820 O O . GLU A 1 408 ? 25.79800 14.09300 12.63900 1.000 12.51992 440 GLU A O 1
ATOM 5832 N N . ALA A 1 409 ? 25.36200 12.56700 11.05100 1.000 11.90406 441 ALA A N 1
ATOM 5833 C CA . ALA A 1 409 ? 26.64600 12.80300 10.40800 1.000 11.08291 441 ALA A CA 1
ATOM 5834 C C . ALA A 1 409 ? 26.73700 14.17600 9.74800 1.000 11.12239 441 ALA A C 1
ATOM 5835 O O . ALA A 1 409 ? 27.84300 14.62100 9.44800 1.000 12.58572 441 ALA A O 1
ATOM 5842 N N . ALA A 1 410 ? 25.60500 14.80300 9.48400 1.000 11.53296 442 ALA A N 1
ATOM 5843 C CA . ALA A 1 410 ? 25.55300 16.06700 8.77600 1.000 11.01185 442 ALA A CA 1
ATOM 5844 C C . ALA A 1 410 ? 25.52300 17.22400 9.76000 1.000 11.45137 442 ALA A C 1
ATOM 5845 O O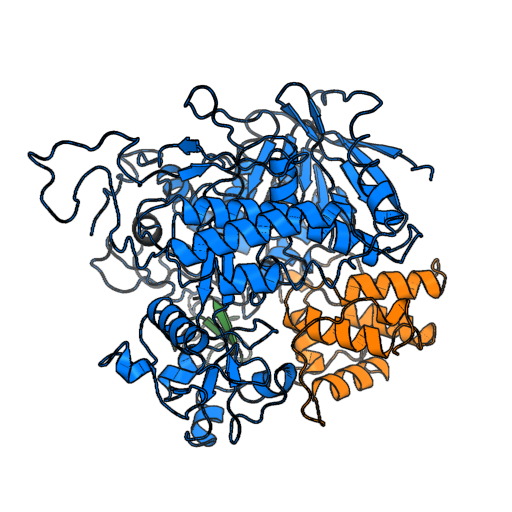 . ALA A 1 410 ? 25.36500 17.06200 10.96800 1.000 12.29358 442 ALA A O 1
ATOM 5852 N N . CYS A 1 411 ? 25.68000 18.43000 9.20500 1.000 12.56203 443 CYS A N 1
ATOM 5853 C CA . CYS A 1 411 ? 25.61300 19.68900 9.95800 1.000 12.63046 443 CYS A CA 1
ATOM 5854 C C . CYS A 1 411 ? 24.94800 20.69000 9.01300 1.000 13.52267 443 CYS A C 1
ATOM 5855 O O . CYS A 1 411 ? 25.61200 21.36900 8.22200 1.000 14.85704 443 CYS A O 1
ATOM 5863 N N . ALA A 1 412 ? 23.61200 20.74000 9.07900 1.000 13.23053 444 ALA A N 1
ATOM 5864 C CA . ALA A 1 412 ? 22.81100 21.44700 8.10600 1.000 12.50939 444 ALA A CA 1
ATOM 5865 C C . ALA A 1 412 ? 22.73300 22.97700 8.27500 1.000 15.46501 444 ALA A C 1
ATOM 5866 O O . ALA A 1 412 ? 22.53700 23.64200 7.25300 1.000 17.00467 444 ALA A O 1
ATOM 5873 N N . SER A 1 413 ? 22.83700 23.62100 9.46200 1.000 14.97548 445 SER A N 1
ATOM 5874 C CA . SER A 1 413 ? 22.93400 23.10200 10.82100 1.000 12.89891 445 SER A CA 1
ATOM 5875 C C . SER A 1 413 ? 21.63100 23.45400 11.51400 1.000 14.52806 445 SER A C 1
ATOM 5876 O O . SER A 1 413 ? 21.35800 24.62500 11.81900 1.000 16.95993 445 SER A O 1
ATOM 5884 N N . VAL A 1 414 ? 20.80200 22.45800 11.79900 1.000 13.57268 446 VAL A N 1
ATOM 5885 C CA . VAL A 1 414 ? 19.55600 22.77900 12.47600 1.000 13.59110 446 VAL A CA 1
ATOM 5886 C C . VAL A 1 414 ? 19.73500 22.83300 13.98600 1.000 13.11999 446 VAL A C 1
ATOM 5887 O O . VAL A 1 414 ? 18.89300 23.43100 14.66900 1.000 16.32038 446 VAL A O 1
ATOM 5900 N N . HIS A 1 415 ? 20.81700 22.25400 14.52500 1.000 12.41465 447 HIS A N 1
ATOM 5901 C CA . HIS A 1 415 ? 21.00700 22.22600 15.96500 1.000 11.68298 447 HIS A CA 1
ATOM 5902 C C . HIS A 1 415 ? 21.99400 23.26900 16.45100 1.000 14.95179 447 HIS A C 1
ATOM 5903 O O . HIS A 1 415 ? 21.99400 23.57700 17.63900 1.000 14.62017 447 HIS A O 1
ATOM 5917 N N . GLY A 1 416 ? 22.80400 23.82900 15.55700 1.000 13.94641 448 GLY A N 1
ATOM 5918 C CA . GLY A 1 416 ? 23.78800 24.80800 15.98300 1.000 14.08064 448 GLY A CA 1
ATOM 5919 C C . GLY A 1 416 ? 24.66100 24.31500 17.11000 1.000 15.44133 448 GLY A C 1
ATOM 5920 O O . GLY A 1 416 ? 25.30600 23.25800 17.00900 1.000 13.51741 448 GLY A O 1
ATOM 5924 N N . ALA A 1 417 ? 24.63300 25.04400 18.22600 1.000 13.78586 449 ALA A N 1
ATOM 5925 C CA . ALA A 1 417 ? 25.45000 24.74200 19.38300 1.000 13.63058 449 ALA A CA 1
ATOM 5926 C C . ALA A 1 417 ? 24.74000 23.86800 20.41600 1.000 14.05695 449 ALA A C 1
ATOM 5927 O O . ALA A 1 417 ? 25.33100 23.58200 21.46400 1.000 15.47028 449 ALA A O 1
ATOM 5934 N N . ASN A 1 418 ? 23.49100 23.47000 20.17300 1.000 13.13842 450 ASN A N 1
ATOM 5935 C CA . ASN A 1 418 ? 22.76800 22.59800 21.10200 1.000 14.56227 450 ASN A CA 1
ATOM 5936 C C . ASN A 1 418 ? 21.47000 22.06800 20.50800 1.000 16.34406 450 ASN A C 1
ATOM 5937 O O . ASN A 1 418 ? 20.53300 22.83000 20.25700 1.000 14.63070 450 ASN A O 1
ATOM 5948 N N . ARG A 1 419 ? 21.42200 20.75500 20.31000 1.000 14.21223 451 ARG A N 1
ATOM 5949 C CA . ARG A 1 419 ? 20.22700 20.06200 19.85100 1.000 15.19130 451 ARG A CA 1
ATOM 5950 C C . ARG A 1 419 ? 19.12100 20.05100 20.90200 1.000 15.43343 451 ARG A C 1
ATOM 5951 O O . ARG A 1 419 ? 19.36900 19.79800 22.08800 1.000 16.78886 451 ARG A O 1
ATOM 5972 N N . LEU A 1 420 ? 17.88200 20.29300 20.45400 1.000 14.75177 452 LEU A N 1
ATOM 5973 C CA . LEU A 1 420 ? 16.71200 20.11500 21.30400 1.000 16.80201 452 LEU A CA 1
ATOM 5974 C C . LEU A 1 420 ? 16.26600 18.66500 21.29700 1.000 17.99953 452 LEU A C 1
ATOM 5975 O O . LEU A 1 420 ? 16.25800 18.00200 20.25000 1.000 16.71516 452 LEU A O 1
ATOM 5991 N N . GLY A 1 421 ? 15.84600 18.19100 22.46300 1.000 16.38881 453 GLY A N 1
ATOM 5992 C CA . GLY A 1 421 ? 15.25800 16.87300 22.55700 1.000 18.46011 453 GLY A CA 1
ATOM 5993 C C . GLY A 1 421 ? 14.15400 16.65900 21.53800 1.000 15.22551 453 GLY A C 1
ATOM 5994 O O . GLY A 1 421 ? 13.31700 17.53300 21.30500 1.000 16.12562 453 GLY A O 1
ATOM 5998 N N . ALA A 1 422 ? 14.17700 15.48800 20.90900 1.000 14.60965 454 ALA A N 1
ATOM 5999 C CA . ALA A 1 422 ? 13.22000 15.01600 19.91100 1.000 15.88085 454 ALA A CA 1
ATOM 6000 C C . ALA A 1 422 ? 13.32200 15.74900 18.57500 1.000 16.05456 454 ALA A C 1
ATOM 6001 O O . ALA A 1 422 ? 12.52700 15.47100 17.66000 1.000 16.00718 454 ALA A O 1
ATOM 6008 N N . ASN A 1 423 ? 14.32400 16.59400 18.39300 1.000 13.08315 455 ASN A N 1
ATOM 6009 C CA . ASN A 1 423 ? 14.60800 17.12800 17.06800 1.000 12.84628 455 ASN A CA 1
ATOM 6010 C C . ASN A 1 423 ? 15.55300 16.24100 16.25500 1.000 14.85441 455 ASN A C 1
ATOM 6011 O O . ASN A 1 423 ? 15.73300 16.49000 15.06500 1.000 15.68609 455 ASN A O 1
ATOM 6022 N N . SER A 1 424 ? 16.16500 15.22000 16.87100 1.000 15.65714 456 SER A N 1
ATOM 6023 C CA . SER A 1 424 ? 17.20600 14.44900 16.20000 1.000 15.41237 456 SER A CA 1
ATOM 6024 C C . SER A 1 424 ? 16.67800 13.21000 15.48400 1.000 22.20003 456 SER A C 1
ATOM 6025 O O . SER A 1 424 ? 17.42700 12.59100 14.72800 1.000 32.38546 456 SER A O 1
ATOM 6033 N N . LEU A 1 425 ? 15.45000 12.80100 15.73700 1.000 15.11497 457 LEU A N 1
ATOM 6034 C CA . LEU A 1 425 ? 14.78200 11.90500 14.80600 1.000 14.29382 457 LEU A CA 1
ATOM 6035 C C . LEU A 1 425 ? 14.12500 12.69100 13.68600 1.000 15.49396 457 LEU A C 1
ATOM 6036 O O . LEU A 1 425 ? 13.98400 12.19200 12.56400 1.000 16.25721 457 LEU A O 1
ATOM 6052 N N . LEU A 1 426 ? 13.69000 13.91200 13.99400 1.000 15.58082 458 LEU A N 1
ATOM 6053 C CA . LEU A 1 426 ? 13.06200 14.75100 12.97900 1.000 16.19405 458 LEU A CA 1
ATOM 6054 C C . LEU A 1 426 ? 14.03500 15.10000 11.86200 1.000 15.50186 458 LEU A C 1
ATOM 6055 O O . LEU A 1 426 ? 13.68800 15.00600 10.67800 1.000 15.82295 458 LEU A O 1
ATOM 6071 N N A ASP A 1 427 ? 15.26800 15.50500 12.20500 0.700 14.67808 459 ASP A N 1
ATOM 6072 N N B ASP A 1 427 ? 15.23700 15.55500 12.22700 0.300 14.67544 459 ASP A N 1
ATOM 6073 C CA A ASP A 1 427 ? 16.19800 15.90400 11.14400 0.700 12.51203 459 ASP A CA 1
ATOM 6074 C CA B ASP A 1 427 ? 16.25300 15.86500 11.23000 0.300 12.67257 459 ASP A CA 1
ATOM 6075 C C A ASP A 1 427 ? 16.56200 14.72000 10.24700 0.700 14.17275 459 ASP A C 1
ATOM 6076 C C B ASP A 1 427 ? 16.40200 14.71700 10.24200 0.300 14.22013 459 ASP A C 1
ATOM 6077 O O A ASP A 1 427 ? 16.82500 14.91100 9.05300 0.700 14.53069 459 ASP A O 1
ATOM 6078 O O B ASP A 1 427 ? 16.36200 14.91900 9.02400 0.300 14.19907 459 ASP A O 1
ATOM 6095 N N . LEU A 1 428 ? 16.49700 13.49100 10.76000 1.000 15.92823 460 LEU A N 1
ATOM 6096 C CA . LEU A 1 428 ? 16.75600 12.33900 9.90000 1.000 15.53081 460 LEU A CA 1
ATOM 6097 C C . LEU A 1 428 ? 15.75900 12.28900 8.75300 1.000 14.44647 460 LEU A C 1
ATOM 6098 O O . LEU A 1 428 ? 16.13700 12.11300 7.58500 1.000 16.39670 460 LEU A O 1
ATOM 6114 N N . VAL A 1 429 ? 14.46800 12.40000 9.07200 1.000 14.89915 461 VAL A N 1
ATOM 6115 C CA . VAL A 1 429 ? 13.46700 12.17500 8.04300 1.000 14.67281 461 VAL A CA 1
ATOM 6116 C C . VAL A 1 429 ? 13.38100 13.38700 7.12900 1.000 17.52579 461 VAL A C 1
ATOM 6117 O O . VAL A 1 429 ? 13.25100 13.25000 5.90800 1.000 17.50736 461 VAL A O 1
ATOM 6130 N N . VAL A 1 430 ? 13.50300 14.59700 7.68700 1.000 14.58596 462 VAL A N 1
ATOM 6131 C CA . VAL A 1 430 ? 13.41900 15.78900 6.86400 1.000 17.27049 462 VAL A CA 1
ATOM 6132 C C . VAL A 1 430 ? 14.57700 15.85000 5.88200 1.000 14.87547 462 VAL A C 1
ATOM 6133 O O . VAL A 1 430 ? 14.37700 16.14000 4.70100 1.000 16.99151 462 VAL A O 1
ATOM 6146 N N . PHE A 1 431 ? 15.80300 15.66400 6.36000 1.000 14.89915 463 PHE A N 1
ATOM 6147 C CA . PHE A 1 431 ? 16.95000 15.86900 5.47000 1.000 15.15182 463 PHE A CA 1
ATOM 6148 C C . PHE A 1 431 ? 17.30000 14.63400 4.66300 1.000 16.59936 463 PHE A C 1
ATOM 6149 O O . PHE A 1 431 ? 17.81200 14.78200 3.55500 1.000 15.44922 463 PHE A O 1
ATOM 6166 N N . GLY A 1 432 ? 16.96400 13.43600 5.13800 1.000 16.44934 464 GLY A N 1
ATOM 6167 C CA . GLY A 1 432 ? 16.97600 12.28000 4.26000 1.000 16.61515 464 GLY A CA 1
ATOM 6168 C C . GLY A 1 432 ? 16.05800 12.47200 3.06500 1.000 16.93361 464 GLY A C 1
ATOM 6169 O O . GLY A 1 432 ? 16.46200 12.27600 1.91100 1.000 16.90729 464 GLY A O 1
ATOM 6173 N N . ARG A 1 433 ? 14.82900 12.93100 3.31900 1.000 14.76493 465 ARG A N 1
ATOM 6174 C CA . ARG A 1 433 ? 13.91300 13.23000 2.22600 1.000 17.27576 465 ARG A CA 1
ATOM 6175 C C . ARG A 1 433 ? 14.42500 14.38600 1.36200 1.000 18.31799 465 ARG A C 1
ATOM 6176 O O . ARG A 1 433 ? 14.29300 14.36000 0.13400 1.000 17.73897 465 ARG A O 1
ATOM 6197 N N . ALA A 1 434 ? 15.02900 15.40100 1.98400 1.000 16.56778 466 ALA A N 1
ATOM 6198 C CA . ALA A 1 434 ? 15.51900 16.55000 1.22000 1.000 17.78371 466 ALA A CA 1
ATOM 6199 C C . ALA A 1 434 ? 16.59500 16.12900 0.22500 1.000 16.88624 466 ALA A C 1
ATOM 6200 O O . ALA A 1 434 ? 16.62300 16.61300 -0.92200 1.000 17.94689 466 ALA A O 1
ATOM 6207 N N . CYS A 1 435 ? 17.49300 15.23800 0.64400 1.000 15.33079 467 CYS A N 1
ATOM 6208 C CA . CYS A 1 435 ? 18.52300 14.75900 -0.26700 1.000 16.39144 467 CYS A CA 1
ATOM 6209 C C . CYS A 1 435 ? 17.89100 14.10100 -1.48900 1.000 18.80225 467 CYS A C 1
ATOM 6210 O O . CYS A 1 435 ? 18.30100 14.35300 -2.62700 1.000 18.24429 467 CYS A O 1
ATOM 6218 N N . ALA A 1 436 ? 16.90000 13.23000 -1.26100 1.000 17.71791 468 ALA A N 1
ATOM 6219 C CA . ALA A 1 436 ? 16.21500 12.56500 -2.36500 1.000 17.40998 468 ALA A CA 1
ATOM 6220 C C . ALA A 1 436 ? 15.49900 13.56900 -3.25700 1.000 20.57878 468 ALA A C 1
ATOM 6221 O O . ALA A 1 436 ? 15.57600 13.48100 -4.48900 1.000 20.86566 468 ALA A O 1
ATOM 6228 N N . LEU A 1 437 ? 14.80000 14.53500 -2.66300 1.000 18.89963 469 LEU A N 1
ATOM 6229 C CA . LEU A 1 437 ? 14.10500 15.53800 -3.46400 1.000 20.69459 469 LEU A CA 1
ATOM 6230 C C . LEU A 1 437 ? 15.07700 16.38200 -4.27900 1.000 23.37912 469 LEU A C 1
ATOM 6231 O O . LEU A 1 437 ? 14.79900 16.71400 -5.44000 1.000 21.36046 469 LEU A O 1
ATOM 6247 N N A SER A 1 438 ? 16.20900 16.76300 -3.68700 0.680 20.19189 470 SER A N 1
ATOM 6248 N N B SER A 1 438 ? 16.20900 16.75600 -3.68300 0.320 20.28927 470 SER A N 1
ATOM 6249 C CA A SER A 1 438 ? 17.19200 17.55600 -4.41700 0.680 22.09739 470 SER A CA 1
ATOM 6250 C CA B SER A 1 438 ? 17.19700 17.55600 -4.39800 0.320 22.13160 470 SER A CA 1
ATOM 6251 C C A SER A 1 438 ? 17.73300 16.79200 -5.61800 0.680 21.76577 470 SER A C 1
ATOM 6252 C C B SER A 1 438 ? 17.75200 16.80200 -5.60000 0.320 21.81841 470 SER A C 1
ATOM 6253 O O A SER A 1 438 ? 17.89700 17.35600 -6.70800 0.680 23.02381 470 SER A O 1
ATOM 6254 O O B SER A 1 438 ? 17.93800 17.38100 -6.67700 0.320 23.06856 470 SER A O 1
ATOM 6269 N N . ILE A 1 439 ? 18.03100 15.50800 -5.43300 1.000 21.14464 471 ILE A N 1
ATOM 6270 C CA . ILE A 1 439 ? 18.49100 14.69000 -6.55100 1.000 20.23400 471 ILE A CA 1
ATOM 6271 C C . ILE A 1 439 ? 17.39600 14.56500 -7.60300 1.000 20.96041 471 ILE A C 1
ATOM 6272 O O . ILE A 1 439 ? 17.65400 14.67500 -8.80800 1.000 22.46585 471 ILE A O 1
ATOM 6289 N N . GLU A 1 440 ? 16.15900 14.32900 -7.16500 1.000 21.19465 472 GLU A N 1
ATOM 6290 C CA . GLU A 1 440 ? 15.02700 14.21000 -8.08200 1.000 21.19991 472 GLU A CA 1
ATOM 6291 C C . GLU A 1 440 ? 14.82400 15.47700 -8.90300 1.000 24.73191 472 GLU A C 1
ATOM 6292 O O . GLU A 1 440 ? 14.42400 15.40400 -10.08200 1.000 26.61372 472 GLU A O 1
ATOM 6304 N N . GLU A 1 441 ? 15.11700 16.63600 -8.32900 1.000 23.82917 473 GLU A N 1
ATOM 6305 C CA . GLU A 1 441 ? 14.88800 17.89100 -9.02100 1.000 24.81087 473 GLU A CA 1
ATOM 6306 C C . GLU A 1 441 ? 16.01000 18.26300 -9.98300 1.000 30.04044 473 GLU A C 1
ATOM 6307 O O . GLU A 1 441 ? 15.78400 19.08400 -10.87700 1.000 30.06150 473 GLU A O 1
ATOM 6319 N N . SER A 1 442 ? 17.20100 17.68600 -9.82600 1.000 27.36381 474 SER A N 1
ATOM 6320 C CA . SER A 1 442 ? 18.35100 18.06600 -10.63000 1.000 31.86698 474 SER A CA 1
ATOM 6321 C C . SER A 1 442 ? 18.80300 16.99000 -11.60200 1.000 32.32756 474 SER A C 1
ATOM 6322 O O . SER A 1 442 ? 19.58500 17.29200 -12.51000 1.000 30.86159 474 SER A O 1
ATOM 6330 N N . CYS A 1 443 ? 18.31500 15.76200 -11.44800 1.000 27.01377 475 CYS A N 1
ATOM 6331 C CA . CYS A 1 443 ? 18.79400 14.58600 -12.15900 1.000 27.25064 475 CYS A CA 1
ATOM 6332 C C . CYS A 1 443 ? 17.58300 13.75500 -12.54800 1.000 24.69770 475 CYS A C 1
ATOM 6333 O O . CYS A 1 443 ? 16.48600 13.95700 -12.01900 1.000 28.06652 475 CYS A O 1
ATOM 6341 N N . ARG A 1 444 ? 17.78600 12.81100 -13.46000 1.000 28.60606 476 ARG A N 1
ATOM 6342 C CA . ARG A 1 444 ? 16.75500 11.84300 -13.78300 1.000 26.13734 476 ARG A CA 1
ATOM 6343 C C . ARG A 1 444 ? 17.34500 10.44500 -13.67700 1.000 30.17204 476 ARG A C 1
ATOM 6344 O O . ARG A 1 444 ? 18.54800 10.25300 -13.90600 1.000 24.83192 476 ARG A O 1
ATOM 6366 N N . PRO A 1 445 ? 16.52700 9.45300 -13.35200 1.000 28.57711 477 PRO A N 1
ATOM 6367 C CA . PRO A 1 445 ? 17.00100 8.06400 -13.40200 1.000 26.08997 477 PRO A CA 1
ATOM 6368 C C . PRO A 1 445 ? 17.56700 7.75200 -14.77800 1.000 29.70093 477 PRO A C 1
ATOM 6369 O O . PRO A 1 445 ? 17.03100 8.17500 -15.80100 1.000 26.60845 477 PRO A O 1
ATOM 6380 N N . GLY A 1 446 ? 18.69300 7.05000 -14.79700 1.000 25.57938 478 GLY A N 1
ATOM 6381 C CA . GLY A 1 446 ? 19.30400 6.63500 -16.03200 1.000 29.80621 478 GLY A CA 1
ATOM 6382 C C . GLY A 1 446 ? 20.22700 7.64900 -16.67300 1.000 30.71684 478 GLY A C 1
ATOM 6383 O O . GLY A 1 446 ? 20.78300 7.35600 -17.73600 1.000 29.85095 478 GLY A O 1
ATOM 6387 N N . ASP A 1 447 ? 20.40900 8.82200 -16.06700 1.000 27.66648 479 ASP A N 1
ATOM 6388 C CA . ASP A 1 447 ? 21.43100 9.75500 -16.52000 1.000 30.29574 479 ASP A CA 1
ATOM 6389 C C . ASP A 1 447 ? 22.77200 9.03200 -16.56300 1.000 34.83839 479 ASP A C 1
ATOM 6390 O O . ASP A 1 447 ? 23.00900 8.07900 -15.81600 1.000 31.91698 479 ASP A O 1
ATOM 6399 N N . LYS A 1 448 ? 23.64600 9.48000 -17.45700 1.000 31.12215 480 LYS A N 1
ATOM 6400 C CA . LYS A 1 448 ? 24.96500 8.87700 -17.58800 1.000 32.40915 480 LYS A CA 1
ATOM 6401 C C . LYS A 1 448 ? 25.68300 8.93100 -16.24500 1.000 33.25662 480 LYS A C 1
ATOM 6402 O O . LYS A 1 448 ? 25.69200 9.96200 -15.57300 1.000 34.78575 480 LYS A O 1
ATOM 6410 N N . VAL A 1 449 ? 26.26400 7.81200 -15.84300 1.000 32.45915 481 VAL A N 1
ATOM 6411 C CA . VAL A 1 449 ? 27.02300 7.79400 -14.58900 1.000 37.67294 481 VAL A CA 1
ATOM 6412 C C . VAL A 1 449 ? 28.47000 8.13600 -14.92200 1.000 34.59889 481 VAL A C 1
ATOM 6413 O O . VAL A 1 449 ? 29.04800 7.50100 -15.81700 1.000 30.55103 481 VAL A O 1
ATOM 6426 N N . PRO A 1 450 ? 29.09900 9.08300 -14.23600 1.000 38.47830 482 PRO A N 1
ATOM 6427 C CA . PRO A 1 450 ? 30.45200 9.47700 -14.62200 1.000 35.05947 482 PRO A CA 1
ATOM 6428 C C . PRO A 1 450 ? 31.40500 8.32100 -14.42000 1.000 40.18113 482 PRO A C 1
ATOM 6429 O O . PRO A 1 450 ? 31.23700 7.50800 -13.48800 1.000 34.90682 482 PRO A O 1
ATOM 6440 N N . PRO A 1 451 ? 32.40900 8.19400 -15.27900 1.000 38.94151 483 PRO A N 1
ATOM 6441 C CA . PRO A 1 451 ? 33.36600 7.09000 -15.13700 1.000 34.78312 483 PRO A CA 1
ATOM 6442 C C . PRO A 1 451 ? 34.34900 7.36800 -14.00800 1.000 34.99630 483 PRO A C 1
ATOM 6443 O O . PRO A 1 451 ? 34.44600 8.48300 -13.49500 1.000 36.93864 483 PRO A O 1
ATOM 6454 N N . ILE A 1 452 ? 35.07900 6.32400 -13.62500 1.000 38.05456 484 ILE A N 1
ATOM 6455 C CA . ILE A 1 452 ? 36.17100 6.45900 -12.67400 1.000 34.66731 484 ILE A CA 1
ATOM 6456 C C . ILE A 1 452 ? 37.42600 5.85200 -13.28500 1.000 37.55450 484 ILE A C 1
ATOM 6457 O O . ILE A 1 452 ? 37.36500 4.96600 -14.14600 1.000 41.29706 484 ILE A O 1
ATOM 6473 N N . LYS A 1 453 ? 38.57300 6.34900 -12.83700 1.000 39.20996 485 LYS A N 1
ATOM 6474 C CA . LYS A 1 453 ? 39.84500 5.85600 -13.33400 1.000 34.78575 485 LYS A CA 1
ATOM 6475 C C . LYS A 1 453 ? 40.02000 4.39000 -12.93900 1.000 37.23341 485 LYS A C 1
ATOM 6476 O O . LYS A 1 453 ? 39.49400 3.94500 -11.92000 1.000 33.85932 485 LYS A O 1
ATOM 6495 N N . PRO A 1 454 ? 40.71500 3.60400 -13.76200 1.000 36.39384 486 PRO A N 1
ATOM 6496 C CA . PRO A 1 454 ? 40.81300 2.16100 -13.46800 1.000 31.32481 486 PRO A CA 1
ATOM 6497 C C . PRO A 1 454 ? 41.45500 1.85600 -12.11900 1.000 33.05133 486 PRO A C 1
ATOM 6498 O O . PRO A 1 454 ? 41.16500 0.80900 -11.52700 1.000 37.47028 486 PRO A O 1
ATOM 6509 N N . ASN A 1 455 ? 42.30900 2.74300 -11.61500 1.000 31.45377 487 ASN A N 1
ATOM 6510 C CA . ASN A 1 455 ? 42.94800 2.56600 -10.32000 1.000 32.03805 487 ASN A CA 1
ATOM 6511 C C . ASN A 1 455 ? 42.24500 3.33700 -9.20700 1.000 30.96950 487 ASN A C 1
ATOM 6512 O O . ASN A 1 455 ? 42.78800 3.43700 -8.10100 1.000 30.75895 487 ASN A O 1
ATOM 6523 N N . ALA A 1 456 ? 41.07300 3.90700 -9.48200 1.000 30.75106 488 ALA A N 1
ATOM 6524 C CA . ALA A 1 456 ? 40.33700 4.65500 -8.46900 1.000 27.79544 488 ALA A CA 1
ATOM 6525 C C . ALA A 1 456 ? 40.13600 3.79900 -7.22800 1.000 25.19776 488 ALA A C 1
ATOM 6526 O O . ALA A 1 456 ? 39.77100 2.62900 -7.32500 1.000 24.81877 488 ALA A O 1
ATOM 6533 N N . GLY A 1 457 ? 40.40300 4.38600 -6.05100 1.000 23.26858 489 GLY A N 1
ATOM 6534 C CA . GLY A 1 457 ? 40.28600 3.65400 -4.80600 1.000 23.71074 489 GLY A CA 1
ATOM 6535 C C . GLY A 1 457 ? 41.52400 2.89900 -4.37900 1.000 25.07932 489 GLY A C 1
ATOM 6536 O O . GLY A 1 457 ? 41.53400 2.33300 -3.28500 1.000 22.87643 489 GLY A O 1
ATOM 6540 N N A GLU A 1 458 ? 42.56700 2.87200 -5.21400 0.550 22.39742 490 GLU A N 1
ATOM 6541 N N B GLU A 1 458 ? 42.58500 2.90500 -5.18400 0.450 22.44743 490 GLU A N 1
ATOM 6542 C CA A GLU A 1 458 ? 43.79000 2.14700 -4.87700 0.550 24.32134 490 GLU A CA 1
ATOM 6543 C CA B GLU A 1 458 ? 43.76000 2.10300 -4.85800 0.450 24.30028 490 GLU A CA 1
ATOM 6544 C C A GLU A 1 458 ? 44.27200 2.47700 -3.47000 0.550 21.78945 490 GLU A C 1
ATOM 6545 C C B GLU A 1 458 ? 44.37900 2.49200 -3.51700 0.450 21.79472 490 GLU A C 1
ATOM 6546 O O A GLU A 1 458 ? 44.62800 1.58000 -2.69800 0.550 21.35782 490 GLU A O 1
ATOM 6547 O O B GLU A 1 458 ? 44.96200 1.63700 -2.83900 0.450 22.14213 490 GLU A O 1
ATOM 6570 N N . GLU A 1 459 ? 44.27500 3.75500 -3.11100 1.000 21.45784 491 GLU A N 1
ATOM 6571 C CA . GLU A 1 459 ? 44.84200 4.14500 -1.82000 1.000 22.45532 491 GLU A CA 1
ATOM 6572 C C . GLU A 1 459 ? 44.04500 3.57100 -0.65700 1.000 22.28951 491 GLU A C 1
ATOM 6573 O O . GLU A 1 459 ? 44.61900 3.25400 0.39200 1.000 20.77618 491 GLU A O 1
ATOM 6586 N N . SER A 1 460 ? 42.71800 3.47900 -0.80800 1.000 20.73143 492 SER A N 1
ATOM 6587 C CA . SER A 1 460 ? 41.89600 2.81900 0.20200 1.000 18.32588 492 SER A CA 1
ATOM 6588 C C . SER A 1 460 ? 42.31400 1.36400 0.38300 1.000 19.80237 492 SER A C 1
ATOM 6589 O O . SER A 1 460 ? 42.35400 0.85300 1.50800 1.000 21.41573 492 SER A O 1
ATOM 6597 N N . VAL A 1 461 ? 42.59700 0.67500 -0.71900 1.000 19.43391 493 VAL A N 1
ATOM 6598 C CA . VAL A 1 461 ? 42.98700 -0.72500 -0.61200 1.000 19.33390 493 VAL A CA 1
ATOM 6599 C C . VAL A 1 461 ? 44.37400 -0.83900 0.01100 1.000 20.44719 493 VAL A C 1
ATOM 6600 O O . VAL A 1 461 ? 44.62000 -1.72300 0.82600 1.000 19.56550 493 VAL A O 1
ATOM 6613 N N A MET A 1 462 ? 45.29100 0.06000 -0.36200 0.530 21.02884 494 MET A N 1
ATOM 6614 N N B MET A 1 462 ? 45.29100 0.06300 -0.33300 0.470 21.03936 494 MET A N 1
ATOM 6615 C CA A MET A 1 462 ? 46.62500 0.06900 0.23500 0.530 22.31847 494 MET A CA 1
ATOM 6616 C CA B MET A 1 462 ? 46.62500 -0.02000 0.25800 0.470 22.33689 494 MET A CA 1
ATOM 6617 C C A MET A 1 462 ? 46.54200 0.23300 1.74700 0.530 20.00766 494 MET A C 1
ATOM 6618 C C B MET A 1 462 ? 46.58300 0.25700 1.76000 0.470 20.04188 494 MET A C 1
ATOM 6619 O O A MET A 1 462 ? 47.22400 -0.46600 2.50500 0.530 22.22635 494 MET A O 1
ATOM 6620 O O B MET A 1 462 ? 47.32400 -0.36300 2.53200 0.470 22.17898 494 MET A O 1
ATOM 6647 N N . ASN A 1 463 ? 45.71800 1.17700 2.20100 1.000 20.73406 495 ASN A N 1
ATOM 6648 C CA . ASN A 1 463 ? 45.55200 1.39400 3.63800 1.000 21.63944 495 ASN A CA 1
ATOM 6649 C C . ASN A 1 463 ? 45.00300 0.14200 4.31300 1.000 21.50258 495 ASN A C 1
ATOM 6650 O O . ASN A 1 463 ? 45.50600 -0.29200 5.36000 1.000 19.59445 495 ASN A O 1
ATOM 6662 N N . LEU A 1 464 ? 43.98300 -0.47000 3.70300 1.000 22.29215 496 LEU A N 1
ATOM 6663 C CA . LEU A 1 464 ? 43.39500 -1.68700 4.23700 1.000 21.44994 496 LEU A CA 1
ATOM 6664 C C . LEU A 1 464 ? 44.44100 -2.78400 4.38400 1.000 20.37086 496 LEU A C 1
ATOM 6665 O O . LEU A 1 464 ? 44.48900 -3.47900 5.40700 1.000 22.71851 496 LEU A O 1
ATOM 6681 N N . ASP A 1 465 ? 45.28400 -2.96000 3.36600 1.000 21.29466 497 ASP A N 1
ATOM 6682 C CA . ASP A 1 465 ? 46.31000 -3.99000 3.41200 1.000 23.94234 497 ASP A CA 1
ATOM 6683 C C . ASP A 1 465 ? 47.34000 -3.70000 4.49800 1.000 21.14990 497 ASP A C 1
ATOM 6684 O O . ASP A 1 465 ? 47.79400 -4.62000 5.18000 1.000 22.15266 497 ASP A O 1
ATOM 6693 N N . LYS A 1 466 ? 47.71100 -2.42900 4.68200 1.000 21.72629 498 LYS A N 1
ATOM 6694 C CA . LYS A 1 466 ? 48.65600 -2.09200 5.74600 1.000 22.03422 498 LYS A CA 1
ATOM 6695 C C . LYS A 1 466 ? 48.09200 -2.42800 7.12200 1.000 22.10265 498 LYS A C 1
ATOM 6696 O O . LYS A 1 466 ? 48.82200 -2.88200 8.01000 1.000 23.37649 498 LYS A O 1
ATOM 6715 N N . LEU A 1 467 ? 46.80200 -2.18800 7.32600 1.000 22.76589 499 LEU A N 1
ATOM 6716 C CA . LEU A 1 467 ? 46.18900 -2.50400 8.61500 1.000 22.21845 499 LEU A CA 1
ATOM 6717 C C . LEU A 1 467 ? 46.04600 -4.00900 8.79600 1.000 21.90263 499 LEU A C 1
ATOM 6718 O O . LEU A 1 467 ? 46.28400 -4.54300 9.88800 1.000 22.42374 499 LEU A O 1
ATOM 6734 N N . ARG A 1 468 ? 45.66300 -4.70500 7.73500 1.000 19.15230 500 ARG A N 1
ATOM 6735 C CA . ARG A 1 468 ? 45.48600 -6.14500 7.80500 1.000 20.47614 500 ARG A CA 1
ATOM 6736 C C . ARG A 1 468 ? 46.75300 -6.83200 8.28200 1.000 23.12646 500 ARG A C 1
ATOM 6737 O O . ARG A 1 468 ? 46.68800 -7.82300 9.02000 1.000 24.51347 500 ARG A O 1
ATOM 6758 N N . PHE A 1 469 ? 47.91500 -6.34300 7.84900 1.000 21.57890 501 PHE A N 1
ATOM 6759 C CA . PHE A 1 469 ? 49.19200 -6.95800 8.18100 1.000 24.61348 501 PHE A CA 1
ATOM 6760 C C . PHE A 1 469 ? 49.98300 -6.15000 9.20100 1.000 24.23185 501 PHE A C 1
ATOM 6761 O O . PHE A 1 469 ? 51.16000 -6.45200 9.44900 1.000 25.55043 501 PHE A O 1
ATOM 6778 N N . ALA A 1 470 ? 49.34500 -5.18000 9.85500 1.000 22.79484 502 ALA A N 1
ATOM 6779 C CA . ALA A 1 470 ? 50.03600 -4.32500 10.81600 1.000 24.71612 502 ALA A CA 1
ATOM 6780 C C . ALA A 1 470 ? 50.68200 -5.13700 11.93900 1.000 23.93708 502 ALA A C 1
ATOM 6781 O O . ALA A 1 470 ? 50.02800 -5.94500 12.61000 1.000 22.17371 502 ALA A O 1
ATOM 6788 N N . ASP A 1 471 ? 51.97900 -4.92600 12.14600 1.000 22.94486 503 ASP A N 1
ATOM 6789 C CA . ASP A 1 471 ? 52.72800 -5.71200 13.12700 1.000 27.32170 503 ASP A CA 1
ATOM 6790 C C . ASP A 1 471 ? 53.64500 -4.81900 13.95100 1.000 28.41656 503 ASP A C 1
ATOM 6791 O O . ASP A 1 471 ? 54.76900 -5.20300 14.30400 1.000 27.71911 503 ASP A O 1
ATOM 6800 N N . GLY A 1 472 ? 53.15500 -3.63200 14.30500 1.000 26.30579 504 GLY A N 1
ATOM 6801 C CA . GLY A 1 472 ? 53.89800 -2.68400 15.11300 1.000 26.14261 504 GLY A CA 1
ATOM 6802 C C . GLY A 1 472 ? 53.84500 -2.97000 16.59600 1.000 23.91866 504 GLY A C 1
ATOM 6803 O O . GLY A 1 472 ? 53.71700 -4.12500 17.03300 1.000 26.30315 504 GLY A O 1
ATOM 6807 N N . SER A 1 473 ? 53.95100 -1.90500 17.38900 1.000 23.62652 505 SER A N 1
ATOM 6808 C CA . SER A 1 473 ? 54.11200 -2.04200 18.82800 1.000 24.66348 505 SER A CA 1
ATOM 6809 C C . SER A 1 473 ? 52.90600 -1.59600 19.64300 1.000 22.81326 505 SER A C 1
ATOM 6810 O O . SER A 1 473 ? 52.90900 -1.80100 20.85900 1.000 25.89258 505 SER A O 1
ATOM 6818 N N . ILE A 1 474 ? 51.86900 -1.04000 19.01700 1.000 20.42613 506 ILE A N 1
ATOM 6819 C CA . ILE A 1 474 ? 50.69900 -0.52500 19.73000 1.000 18.59697 506 ILE A CA 1
ATOM 6820 C C . ILE A 1 474 ? 49.45400 -1.22400 19.20900 1.000 17.70212 506 ILE A C 1
ATOM 6821 O O . ILE A 1 474 ? 49.04100 -1.01200 18.06500 1.000 19.49181 506 ILE A O 1
ATOM 6837 N N . ARG A 1 475 ? 48.83000 -2.04100 20.04800 1.000 19.51023 507 ARG A N 1
ATOM 6838 C CA . ARG A 1 475 ? 47.60700 -2.71300 19.62000 1.000 19.17862 507 ARG A CA 1
ATOM 6839 C C . ARG A 1 475 ? 46.45900 -1.72900 19.46000 1.000 18.64697 507 ARG A C 1
ATOM 6840 O O . ARG A 1 475 ? 46.38800 -0.71400 20.15900 1.000 17.81529 507 ARG A O 1
ATOM 6861 N N . THR A 1 476 ? 45.53900 -2.05100 18.54900 1.000 16.37828 508 THR A N 1
ATOM 6862 C CA . THR A 1 476 ? 44.35200 -1.21900 18.33700 1.000 13.64900 508 THR A CA 1
ATOM 6863 C C . THR A 1 476 ? 43.68000 -0.88100 19.65900 1.000 15.11760 508 THR A C 1
ATOM 6864 O O . THR A 1 476 ? 43.29300 0.27100 19.89300 1.000 16.89413 508 THR A O 1
ATOM 6875 N N . SER A 1 477 ? 43.56200 -1.87200 20.54200 1.000 16.10719 509 SER A N 1
ATOM 6876 C CA . SER A 1 477 ? 42.85900 -1.67300 21.80400 1.000 16.55725 509 SER A CA 1
ATOM 6877 C C . SER A 1 477 ? 43.52700 -0.58500 22.63300 1.000 16.54935 509 SER A C 1
ATOM 6878 O O . SER A 1 477 ? 42.84600 0.19200 23.31000 1.000 16.45197 509 SER A O 1
ATOM 6886 N N . GLU A 1 478 ? 44.86100 -0.55800 22.62700 1.000 15.95981 510 GLU A N 1
ATOM 6887 C CA . GLU A 1 478 ? 45.62200 0.36200 23.46300 1.000 17.78108 510 GLU A CA 1
ATOM 6888 C C . GLU A 1 478 ? 45.48200 1.78100 22.95300 1.000 16.41776 510 GLU A C 1
ATOM 6889 O O . GLU A 1 478 ? 45.27000 2.72900 23.73100 1.000 16.87044 510 GLU A O 1
ATOM 6901 N N A LEU A 1 479 ? 45.63700 1.96400 21.64400 0.570 16.62305 511 LEU A N 1
ATOM 6902 N N B LEU A 1 479 ? 45.60900 1.95300 21.63800 0.430 16.61778 511 LEU A N 1
ATOM 6903 C CA A LEU A 1 479 ? 45.51000 3.29500 21.07400 0.570 14.49911 511 LEU A CA 1
ATOM 6904 C CA B LEU A 1 479 ? 45.50800 3.27500 21.04000 0.430 14.53069 511 LEU A CA 1
ATOM 6905 C C A LEU A 1 479 ? 44.09000 3.81100 21.25000 0.570 16.07035 511 LEU A C 1
ATOM 6906 C C B LEU A 1 479 ? 44.09200 3.81800 21.16500 0.430 16.04403 511 LEU A C 1
ATOM 6907 O O A LEU A 1 479 ? 43.88500 4.96300 21.65700 0.570 16.75201 511 LEU A O 1
ATOM 6908 O O B LEU A 1 479 ? 43.89900 5.01200 21.42300 0.430 16.94414 511 LEU A O 1
ATOM 6939 N N . ARG A 1 480 ? 43.09900 2.94500 21.01800 1.000 14.88336 512 ARG A N 1
ATOM 6940 C CA . ARG A 1 480 ? 41.70700 3.34300 21.16000 1.000 14.46489 512 ARG A CA 1
ATOM 6941 C C . ARG A 1 480 ? 41.42100 3.84700 22.56200 1.000 13.14368 512 ARG A C 1
ATOM 6942 O O . ARG A 1 480 ? 40.83800 4.91300 22.74000 1.000 14.63333 512 ARG A O 1
ATOM 6964 N N . LEU A 1 481 ? 41.82300 3.08400 23.57800 1.000 14.99653 513 LEU A N 1
ATOM 6965 C CA . LEU A 1 481 ? 41.51800 3.49900 24.93700 1.000 14.79388 513 LEU A CA 1
ATOM 6966 C C . LEU A 1 481 ? 42.22100 4.80200 25.27500 1.000 14.64386 513 LEU A C 1
ATOM 6967 O O . LEU A 1 481 ? 41.65100 5.66700 25.95600 1.000 14.38857 513 LEU A O 1
ATOM 6983 N N A SER A 1 482 ? 43.47800 4.95400 24.84600 0.420 14.64912 514 SER A N 1
ATOM 6984 N N B SER A 1 482 ? 43.45500 4.97300 24.79200 0.580 14.62544 514 SER A N 1
ATOM 6985 C CA A SER A 1 482 ? 44.18800 6.20200 25.11000 0.420 14.68860 514 SER A CA 1
ATOM 6986 C CA B SER A 1 482 ? 44.19900 6.18900 25.09900 0.580 14.66492 514 SER A CA 1
ATOM 6987 C C A SER A 1 482 ? 43.43700 7.37800 24.50500 0.420 15.08076 514 SER A C 1
ATOM 6988 C C B SER A 1 482 ? 43.55200 7.40800 24.45900 0.580 15.09655 514 SER A C 1
ATOM 6989 O O A SER A 1 482 ? 43.19800 8.39500 25.16800 0.420 14.89652 514 SER A O 1
ATOM 6990 O O B SER A 1 482 ? 43.53800 8.49300 25.04800 0.580 15.19919 514 SER A O 1
ATOM 7005 N N . MET A 1 483 ? 43.04100 7.24500 23.23900 1.000 14.17012 515 MET A N 1
ATOM 7006 C CA . MET A 1 483 ? 42.27500 8.30100 22.58500 1.000 11.62508 515 MET A CA 1
ATOM 7007 C C . MET A 1 483 ? 41.03900 8.64500 23.40100 1.000 13.00156 515 MET A C 1
ATOM 7008 O O . MET A 1 483 ? 40.76900 9.81400 23.69100 1.000 13.08578 515 MET A O 1
ATOM 7023 N N . GLN A 1 484 ? 40.26900 7.63900 23.76800 1.000 12.37780 516 GLN A N 1
ATOM 7024 C CA . GLN A 1 484 ? 39.00900 7.85400 24.46600 1.000 13.13579 516 GLN A CA 1
ATOM 7025 C C . GLN A 1 484 ? 39.22800 8.53500 25.79800 1.000 14.95969 516 GLN A C 1
ATOM 7026 O O . GLN A 1 484 ? 38.48100 9.47000 26.15300 1.000 13.82008 516 GLN A O 1
ATOM 7040 N N . LYS A 1 485 ? 40.22900 8.08600 26.55900 1.000 14.07800 517 LYS A N 1
ATOM 7041 C CA . LYS A 1 485 ? 40.52800 8.73300 27.83300 1.000 14.93863 517 LYS A CA 1
ATOM 7042 C C . LYS A 1 485 ? 41.01200 10.15800 27.62700 1.000 15.07286 517 LYS A C 1
ATOM 7043 O O . LYS A 1 485 ? 40.61900 11.06800 28.37200 1.000 14.83073 517 LYS A O 1
ATOM 7062 N N . SER A 1 486 ? 41.87400 10.38100 26.62400 1.000 14.05432 518 SER A N 1
ATOM 7063 C CA . SER A 1 486 ? 42.38400 11.72400 26.37000 1.000 14.55964 518 SER A CA 1
ATOM 7064 C C . SER A 1 486 ? 41.25700 12.67900 25.98000 1.000 13.84113 518 SER A C 1
ATOM 7065 O O . SER A 1 486 ? 41.21700 13.82100 26.44400 1.000 13.88324 518 SER A O 1
ATOM 7073 N N . MET A 1 487 ? 40.32200 12.22300 25.14300 1.000 13.14105 519 MET A N 1
ATOM 7074 C CA . MET A 1 487 ? 39.18100 13.06900 24.80600 1.000 13.40687 519 MET A CA 1
ATOM 7075 C C . MET A 1 487 ? 38.30400 13.31300 26.02500 1.000 14.59649 519 MET A C 1
ATOM 7076 O O . MET A 1 487 ? 37.85400 14.44100 26.26800 1.000 14.49384 519 MET A O 1
ATOM 7090 N N . GLN A 1 488 ? 38.09500 12.28300 26.83300 1.000 13.22264 520 GLN A N 1
ATOM 7091 C CA . GLN A 1 488 ? 37.28700 12.43800 28.02500 1.000 12.79101 520 GLN A CA 1
ATOM 7092 C C . GLN A 1 488 ? 37.91200 13.43900 28.98600 1.000 15.55713 520 GLN A C 1
ATOM 7093 O O . GLN A 1 488 ? 37.19900 14.18200 29.67100 1.000 15.35184 520 GLN A O 1
ATOM 7107 N N . ASN A 1 489 ? 39.23600 13.46100 29.06100 1.000 14.63597 521 ASN A N 1
ATOM 7108 C CA . ASN A 1 489 ? 39.91500 14.29200 30.04300 1.000 12.97261 521 ASN A CA 1
ATOM 7109 C C . ASN A 1 489 ? 40.23800 15.69300 29.55000 1.000 14.97811 521 ASN A C 1
ATOM 7110 O O . ASN A 1 489 ? 40.57600 16.55000 30.37900 1.000 17.04152 521 ASN A O 1
ATOM 7121 N N . HIS A 1 490 ? 40.17300 15.96000 28.24800 1.000 14.18065 522 HIS A N 1
ATOM 7122 C CA . HIS A 1 490 ? 40.59500 17.25200 27.71700 1.000 12.61993 522 HIS A CA 1
ATOM 7123 C C . HIS A 1 490 ? 39.60200 17.93200 26.80900 1.000 17.24944 522 HIS A C 1
ATOM 7124 O O . HIS A 1 490 ? 39.72800 19.14800 26.59500 1.000 16.64147 522 HIS A O 1
ATOM 7138 N N . ALA A 1 491 ? 38.66500 17.22100 26.22900 1.000 15.24130 523 ALA A N 1
ATOM 7139 C CA . ALA A 1 491 ? 37.77600 17.78200 25.22400 1.000 13.90956 523 ALA A CA 1
ATOM 7140 C C . ALA A 1 491 ? 36.32200 17.49900 25.56800 1.000 14.01221 523 ALA A C 1
ATOM 7141 O O . ALA A 1 491 ? 35.47300 17.45300 24.68800 1.000 14.79914 523 ALA A O 1
ATOM 7148 N N . ALA A 1 492 ? 36.02700 17.32200 26.85100 1.000 14.21223 524 ALA A N 1
ATOM 7149 C CA . ALA A 1 492 ? 34.66400 17.02600 27.28500 1.000 15.80189 524 ALA A CA 1
ATOM 7150 C C . ALA A 1 492 ? 33.96900 18.30900 27.71600 1.000 16.35459 524 ALA A C 1
ATOM 7151 O O . ALA A 1 492 ? 34.07200 19.32000 27.01000 1.000 15.86243 524 ALA A O 1
ATOM 7158 N N . VAL A 1 493 ? 33.23900 18.31500 28.82900 1.000 16.00981 525 VAL A N 1
ATOM 7159 C CA . VAL A 1 493 ? 32.46900 19.51300 29.17800 1.000 16.52830 525 VAL A CA 1
ATOM 7160 C C . VAL A 1 493 ? 33.37600 20.60500 29.72300 1.000 16.36775 525 VAL A C 1
ATOM 7161 O O . VAL A 1 493 ? 33.20500 21.78900 29.40200 1.000 17.87056 525 VAL A O 1
ATOM 7174 N N . PHE A 1 494 ? 34.31700 20.25000 30.58000 1.000 15.74136 526 PHE A N 1
ATOM 7175 C CA . PHE A 1 494 ? 35.25400 21.19900 31.16200 1.000 15.63609 526 PHE A CA 1
ATOM 7176 C C . PHE A 1 494 ? 36.29400 21.57400 30.11900 1.000 15.87296 526 PHE A C 1
ATOM 7177 O O . PHE A 1 494 ? 37.08200 20.72800 29.68100 1.000 18.53643 526 PHE A O 1
ATOM 7194 N N . ARG A 1 495 ? 36.29500 22.83900 29.69600 1.000 14.15433 527 ARG A N 1
ATOM 7195 C CA . ARG A 1 495 ? 37.20700 23.29400 28.65700 1.000 15.84664 527 ARG A CA 1
ATOM 7196 C C . ARG A 1 495 ? 37.91400 24.57500 29.08800 1.000 14.78862 527 ARG A C 1
ATOM 7197 O O . ARG A 1 495 ? 37.27100 25.56300 29.44800 1.000 15.67030 527 ARG A O 1
ATOM 7218 N N . VAL A 1 496 ? 39.23700 24.55600 29.01300 1.000 13.80429 528 VAL A N 1
ATOM 7219 C CA . VAL A 1 496 ? 40.05400 25.71600 29.35200 1.000 15.36237 528 VAL A CA 1
ATOM 7220 C C . VAL A 1 496 ? 41.35600 25.58300 28.58000 1.000 17.09152 528 VAL A C 1
ATOM 7221 O O . VAL A 1 496 ? 41.79700 24.47700 28.25700 1.000 15.93349 528 VAL A O 1
ATOM 7234 N N . GLY A 1 497 ? 41.97000 26.72600 28.27200 1.000 16.25458 529 GLY A N 1
ATOM 7235 C CA . GLY A 1 497 ? 43.07200 26.74200 27.32200 1.000 18.45748 529 GLY A CA 1
ATOM 7236 C C . GLY A 1 497 ? 44.17100 25.73900 27.61200 1.000 17.96005 529 GLY A C 1
ATOM 7237 O O . GLY A 1 497 ? 44.57200 24.98500 26.72600 1.000 18.43905 529 GLY A O 1
ATOM 7241 N N . SER A 1 498 ? 44.69000 25.72300 28.84500 1.000 18.31799 530 SER A N 1
ATOM 7242 C CA . SER A 1 498 ? 45.85400 24.88800 29.12200 1.000 20.45508 530 SER A CA 1
ATOM 7243 C C . SER A 1 498 ? 45.51700 23.41400 28.93700 1.000 19.49971 530 SER A C 1
ATOM 7244 O O . SER A 1 498 ? 46.31500 22.64500 28.39100 1.000 21.73418 530 SER A O 1
ATOM 7252 N N . VAL A 1 499 ? 44.32700 23.00900 29.37700 1.000 16.52040 531 VAL A N 1
ATOM 7253 C CA . VAL A 1 499 ? 43.91900 21.60600 29.26300 1.000 16.03613 531 VAL A CA 1
ATOM 7254 C C . VAL A 1 499 ? 43.61700 21.24400 27.81400 1.000 18.31009 531 VAL A C 1
ATOM 7255 O O . VAL A 1 499 ? 43.95500 20.14400 27.34300 1.000 16.89150 531 VAL A O 1
ATOM 7268 N N . LEU A 1 500 ? 42.95100 22.14100 27.08700 1.000 15.25709 532 LEU A N 1
ATOM 7269 C CA . LEU A 1 500 ? 42.69400 21.90300 25.67000 1.000 17.72581 532 LEU A CA 1
ATOM 7270 C C . LEU A 1 500 ? 44.00500 21.76900 24.90300 1.000 16.33354 532 LEU A C 1
ATOM 7271 O O . LEU A 1 500 ? 44.13900 20.91100 24.02100 1.000 15.78084 532 LEU A O 1
ATOM 7287 N N . GLN A 1 501 ? 44.98700 22.60700 25.22400 1.000 17.09942 533 GLN A N 1
ATOM 7288 C CA . GLN A 1 501 ? 46.26100 22.55200 24.50600 1.000 18.46011 533 GLN A CA 1
ATOM 7289 C C . GLN A 1 501 ? 47.00700 21.27200 24.81500 1.000 19.83922 533 GLN A C 1
ATOM 7290 O O . GLN A 1 501 ? 47.56700 20.63900 23.90800 1.000 19.16282 533 GLN A O 1
ATOM 7304 N N . GLU A 1 502 ? 47.00000 20.86000 26.08400 1.000 18.56275 534 GLU A N 1
ATOM 7305 C CA . GLU A 1 502 ? 47.57600 19.57000 26.44900 1.000 19.09966 534 GLU A CA 1
ATOM 7306 C C . GLU A 1 502 ? 46.90700 18.45300 25.65900 1.000 19.69447 534 GLU A C 1
ATOM 7307 O O . GLU A 1 502 ? 47.58400 17.59300 25.07400 1.000 20.64458 534 GLU A O 1
ATOM 7319 N N . GLY A 1 503 ? 45.57100 18.48800 25.58800 1.000 16.66252 535 GLY A N 1
ATOM 7320 C CA . GLY A 1 503 ? 44.83800 17.46000 24.86000 1.000 17.10731 535 GLY A CA 1
ATOM 7321 C C . GLY A 1 503 ? 45.16200 17.46300 23.37700 1.000 17.68633 535 GLY A C 1
ATOM 7322 O O . GLY A 1 503 ? 45.30500 16.40500 22.76400 1.000 17.82056 535 GLY A O 1
ATOM 7326 N N . CYS A 1 504 ? 45.32000 18.64800 22.79100 1.000 16.18878 536 CYS A N 1
ATOM 7327 C CA . CYS A 1 504 ? 45.72000 18.72000 21.39100 1.000 16.77306 536 CYS A CA 1
ATOM 7328 C C . CYS A 1 504 ? 47.04200 17.99600 21.16400 1.000 16.94414 536 CYS A C 1
ATOM 7329 O O . CYS A 1 504 ? 47.18700 17.24500 20.19300 1.000 17.74160 536 CYS A O 1
ATOM 7337 N N . GLY A 1 505 ? 48.01000 18.18700 22.05600 1.000 17.83898 537 GLY A N 1
ATOM 7338 C CA . GLY A 1 505 ? 49.27400 17.49300 21.90100 1.000 20.27612 537 GLY A CA 1
ATOM 7339 C C . GLY A 1 505 ? 49.09900 15.99300 21.99000 1.000 19.17335 537 GLY A C 1
ATOM 7340 O O . GLY A 1 505 ? 49.69400 15.23500 21.21100 1.000 17.15469 537 GLY A O 1
ATOM 7344 N N . LYS A 1 506 ? 48.27900 15.54600 22.94400 1.000 16.26511 538 LYS A N 1
ATOM 7345 C CA . LYS A 1 506 ? 48.06500 14.12300 23.14500 1.000 17.57579 538 LYS A CA 1
ATOM 7346 C C . LYS A 1 506 ? 47.39900 13.49600 21.93100 1.000 14.46226 538 LYS A C 1
ATOM 7347 O O . LYS A 1 506 ? 47.80800 12.42000 21.47500 1.000 16.05719 538 LYS A O 1
ATOM 7366 N N . ILE A 1 507 ? 46.33700 14.12700 21.41200 1.000 16.62831 539 ILE A N 1
ATOM 7367 C CA . ILE A 1 507 ? 45.64600 13.53600 20.27100 1.000 15.99139 539 ILE A CA 1
ATOM 7368 C C . ILE A 1 507 ? 46.54300 13.54600 19.04100 1.000 14.51227 539 ILE A C 1
ATOM 7369 O O . ILE A 1 507 ? 46.52400 12.60200 18.24300 1.000 16.64936 539 ILE A O 1
ATOM 7385 N N . SER A 1 508 ? 47.33700 14.60400 18.85200 1.000 15.68872 540 SER A N 1
ATOM 7386 C CA . SER A 1 508 ? 48.29200 14.59900 17.74400 1.000 16.05456 540 SER A CA 1
ATOM 7387 C C . SER A 1 508 ? 49.32000 13.48200 17.90500 1.000 16.97572 540 SER A C 1
ATOM 7388 O O . SER A 1 508 ? 49.68800 12.82100 16.91800 1.000 18.69171 540 SER A O 1
ATOM 7396 N N . LYS A 1 509 ? 49.79000 13.24200 19.13500 1.000 16.65200 541 LYS A N 1
ATOM 7397 C CA . LYS A 1 509 ? 50.71000 12.13900 19.38000 1.000 17.12311 541 LYS A CA 1
ATOM 7398 C C . LYS A 1 509 ? 50.07200 10.79600 19.02700 1.000 16.67568 541 LYS A C 1
ATOM 7399 O O . LYS A 1 509 ? 50.68800 9.95300 18.36900 1.000 18.00479 541 LYS A O 1
ATOM 7418 N N . LEU A 1 510 ? 48.82300 10.58700 19.44500 1.000 16.79675 542 LEU A N 1
ATOM 7419 C CA . LEU A 1 510 ? 48.12600 9.34100 19.13900 1.000 17.38103 542 LEU A CA 1
ATOM 7420 C C . LEU A 1 510 ? 47.86700 9.17100 17.64300 1.000 17.92583 542 LEU A C 1
ATOM 7421 O O . LEU A 1 510 ? 47.85300 8.04200 17.13700 1.000 17.33629 542 LEU A O 1
ATOM 7437 N N . TYR A 1 511 ? 47.67500 10.26900 16.91700 1.000 14.54648 543 TYR A N 1
ATOM 7438 C CA . TYR A 1 511 ? 47.53700 10.17100 15.47300 1.000 17.94952 543 TYR A CA 1
ATOM 7439 C C . TYR A 1 511 ? 48.81800 9.62500 14.86200 1.000 18.86542 543 TYR A C 1
ATOM 7440 O O . TYR A 1 511 ? 48.78500 8.75400 13.97700 1.000 18.90753 543 TYR A O 1
ATOM 7458 N N . GLY A 1 512 ? 49.97100 10.09700 15.35400 1.000 19.22599 544 GLY A N 1
ATOM 7459 C CA . GLY A 1 512 ? 51.23300 9.56500 14.90300 1.000 19.37601 544 GLY A CA 1
ATOM 7460 C C . GLY A 1 512 ? 51.40600 8.10600 15.26700 1.000 18.73383 544 GLY A C 1
ATOM 7461 O O . GLY A 1 512 ? 52.06700 7.3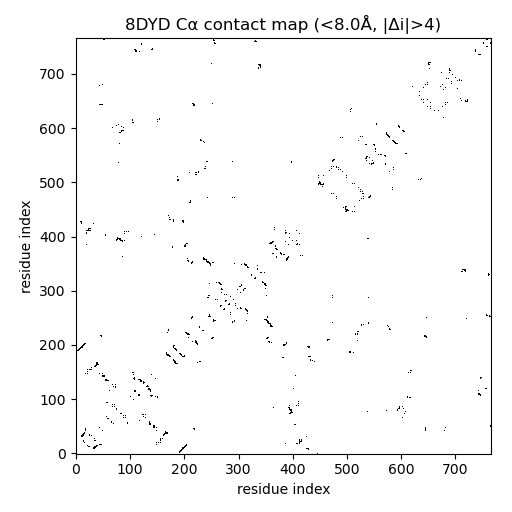6300 14.54900 1.000 21.03936 544 GLY A O 1
ATOM 7465 N N . ASP A 1 513 ? 50.77600 7.67400 16.36300 1.000 18.28640 545 ASP A N 1
ATOM 7466 C CA . ASP A 1 513 ? 50.85400 6.27700 16.78000 1.000 20.13136 545 ASP A CA 1
ATOM 7467 C C . ASP A 1 513 ? 50.13300 5.34200 15.81200 1.000 18.38905 545 ASP A C 1
ATOM 7468 O O . ASP A 1 513 ? 50.41000 4.13700 15.83800 1.000 19.58130 545 ASP A O 1
ATOM 7477 N N . LEU A 1 514 ? 49.21500 5.85400 14.97700 1.000 18.86805 546 LEU A N 1
ATOM 7478 C CA . LEU A 1 514 ? 48.53600 4.99500 14.00600 1.000 19.13124 546 LEU A CA 1
ATOM 7479 C C . LEU A 1 514 ? 49.54700 4.26300 13.13100 1.000 23.68968 546 LEU A C 1
ATOM 7480 O O . LEU A 1 514 ? 49.29500 3.13100 12.69700 1.000 22.29478 546 LEU A O 1
ATOM 7496 N N . LYS A 1 515 ? 50.70600 4.88200 12.89000 1.000 19.94450 547 LYS A N 1
ATOM 7497 C CA . LYS A 1 515 ? 51.77500 4.25500 12.11300 1.000 23.11067 547 LYS A CA 1
ATOM 7498 C C . LYS A 1 515 ? 52.43700 3.08700 12.83200 1.000 24.73191 547 LYS A C 1
ATOM 7499 O O . LYS A 1 515 ? 53.21700 2.35900 12.20300 1.000 27.29275 547 LYS A O 1
ATOM 7518 N N . HIS A 1 516 ? 52.14200 2.87700 14.11200 1.000 21.85262 548 HIS A N 1
ATOM 7519 C CA . HIS A 1 516 ? 52.73700 1.81500 14.91000 1.000 25.35830 548 HIS A CA 1
ATOM 7520 C C . HIS A 1 516 ? 51.72400 0.75700 15.31200 1.000 21.37625 548 HIS A C 1
ATOM 7521 O O . HIS A 1 516 ? 52.00200 -0.06100 16.19600 1.000 21.45784 548 HIS A O 1
ATOM 7535 N N . LEU A 1 517 ? 50.58500 0.71700 14.63000 1.000 20.76828 549 LEU A N 1
ATOM 7536 C CA . LEU A 1 517 ? 49.52700 -0.20900 14.99600 1.000 20.18926 549 LEU A CA 1
ATOM 7537 C C . LEU A 1 517 ? 49.97900 -1.65200 14.87800 1.000 21.06305 549 LEU A C 1
ATOM 7538 O O . LEU A 1 517 ? 50.80600 -2.00700 14.03100 1.000 20.96304 549 LEU A O 1
ATOM 7554 N N . LYS A 1 518 ? 49.41300 -2.46600 15.75700 1.000 20.99199 550 LYS A N 1
ATOM 7555 C CA . LYS A 1 518 ? 49.55700 -3.91400 15.78000 1.000 20.57878 550 LYS A CA 1
ATOM 7556 C C . LYS A 1 518 ? 48.16400 -4.52100 15.68700 1.000 18.51011 550 LYS A C 1
ATOM 7557 O O . LYS A 1 518 ? 47.29200 -4.20100 16.50300 1.000 20.20242 550 LYS A O 1
ATOM 7576 N N . THR A 1 519 ? 47.94200 -5.35400 14.67400 1.000 23.19489 551 THR A N 1
ATOM 7577 C CA . THR A 1 519 ? 46.72500 -6.14800 14.56400 1.000 22.23688 551 THR A CA 1
ATOM 7578 C C . THR A 1 519 ? 47.11100 -7.62100 14.55700 1.000 17.81266 551 THR A C 1
ATOM 7579 O O . THR A 1 519 ? 48.29600 -7.96500 14.51900 1.000 19.59182 551 THR A O 1
ATOM 7590 N N . PHE A 1 520 ? 46.10600 -8.49300 14.58300 1.000 18.87595 552 PHE A N 1
ATOM 7591 C CA . PHE A 1 520 ? 46.34500 -9.92500 14.69500 1.000 20.59457 552 PHE A CA 1
ATOM 7592 C C . PHE A 1 520 ? 45.71600 -10.76700 13.59800 1.000 19.96029 552 PHE A C 1
ATOM 7593 O O . PHE A 1 520 ? 46.32100 -11.75800 13.16000 1.000 23.20541 552 PHE A O 1
ATOM 7610 N N . ASP A 1 521 ? 44.50600 -10.43900 13.15300 1.000 22.81853 553 ASP A N 1
ATOM 7611 C CA . ASP A 1 521 ? 43.77600 -11.26600 12.18900 1.000 20.56562 553 ASP A CA 1
ATOM 7612 C C . ASP A 1 521 ? 44.23800 -10.91600 10.78400 1.000 19.44444 553 ASP A C 1
ATOM 7613 O O . ASP A 1 521 ? 43.98100 -9.81100 10.29600 1.000 20.85250 553 ASP A O 1
ATOM 7622 N N . ARG A 1 522 ? 44.90000 -11.86400 10.11700 1.000 21.83946 554 ARG A N 1
ATOM 7623 C CA . ARG A 1 522 ? 45.42300 -11.64800 8.77600 1.000 22.05528 554 ARG A CA 1
ATOM 7624 C C . ARG A 1 522 ? 44.48400 -12.15000 7.68900 1.000 24.13974 554 ARG A C 1
ATOM 7625 O O . ARG A 1 522 ? 44.83600 -12.08100 6.51200 1.000 23.76601 554 ARG A O 1
ATOM 7646 N N . GLY A 1 523 ? 43.32400 -12.69700 8.06000 1.000 21.11569 555 GLY A N 1
ATOM 7647 C CA . GLY A 1 523 ? 42.37800 -13.19900 7.08500 1.000 22.31847 555 GLY A CA 1
ATOM 7648 C C . GLY A 1 523 ? 41.44900 -12.10800 6.61600 1.000 23.47387 555 GLY A C 1
ATOM 7649 O O . GLY A 1 523 ? 41.52200 -10.96700 7.05300 1.000 24.36345 555 GLY A O 1
ATOM 7653 N N . MET A 1 524 ? 40.57700 -12.45300 5.67200 1.000 23.87918 556 MET A N 1
ATOM 7654 C CA . MET A 1 524 ? 39.64600 -11.45200 5.15900 1.000 26.07944 556 MET A CA 1
ATOM 7655 C C . MET A 1 524 ? 38.18600 -11.86300 5.27400 1.000 23.65810 556 MET A C 1
ATOM 7656 O O . MET A 1 524 ? 37.31500 -11.15000 4.76500 1.000 25.08459 556 MET A O 1
ATOM 7670 N N . VAL A 1 525 ? 37.89000 -12.94500 5.98500 1.000 20.97357 557 VAL A N 1
ATOM 7671 C CA . VAL A 1 525 ? 36.51800 -13.36800 6.24400 1.000 21.38414 557 VAL A CA 1
ATOM 7672 C C . VAL A 1 525 ? 36.11200 -12.89300 7.63300 1.000 19.74184 557 VAL A C 1
ATOM 7673 O O . VAL A 1 525 ? 36.68500 -13.33000 8.63800 1.000 21.27360 557 VAL A O 1
ATOM 7686 N N . TRP A 1 526 ? 35.11300 -11.99800 7.69100 1.000 17.50999 558 TRP A N 1
ATOM 7687 C CA . TRP A 1 526 ? 34.59500 -11.47000 8.94800 1.000 15.20972 558 TRP A CA 1
ATOM 7688 C C . TRP A 1 526 ? 35.73400 -11.07200 9.88100 1.000 17.28628 558 TRP A C 1
ATOM 7689 O O . TRP A 1 526 ? 35.82900 -11.52200 11.02800 1.000 18.26798 558 TRP A O 1
ATOM 7710 N N . ASN A 1 527 ? 36.59800 -10.18900 9.37400 1.000 18.75488 559 ASN A N 1
ATOM 7711 C CA . ASN A 1 527 ? 37.75400 -9.73700 10.14400 1.000 18.47590 559 ASN A CA 1
ATOM 7712 C C . ASN A 1 527 ? 37.33000 -8.51300 10.95200 1.000 16.45197 559 ASN A C 1
ATOM 7713 O O . ASN A 1 527 ? 37.49100 -7.36700 10.53400 1.000 16.79938 559 ASN A O 1
ATOM 7724 N N . THR A 1 528 ? 36.78900 -8.77800 12.15000 1.000 15.86506 560 THR A N 1
ATOM 7725 C CA . THR A 1 528 ? 36.37400 -7.70200 13.04800 1.000 15.28078 560 THR A CA 1
ATOM 7726 C C . THR A 1 528 ? 37.56800 -6.90700 13.56700 1.000 15.32026 560 THR A C 1
ATOM 7727 O O . THR A 1 528 ? 37.46000 -5.68800 13.76500 1.000 14.79651 560 THR A O 1
ATOM 7738 N N . ASP A 1 529 ? 38.70600 -7.56400 13.79800 1.000 15.74399 561 ASP A N 1
ATOM 7739 C CA . ASP A 1 529 ? 39.94700 -6.87000 14.15200 1.000 16.75464 561 ASP A CA 1
ATOM 7740 C C . ASP A 1 529 ? 40.26400 -5.76100 13.15800 1.000 16.44934 561 ASP A C 1
ATOM 7741 O O . ASP A 1 529 ? 40.53500 -4.61600 13.53100 1.000 15.09655 561 ASP A O 1
ATOM 7750 N N . LEU A 1 530 ? 40.20000 -6.08800 11.87800 1.000 16.25721 562 LEU A N 1
ATOM 7751 C CA . LEU A 1 530 ? 40.49300 -5.12400 10.82700 1.000 15.32289 562 LEU A CA 1
ATOM 7752 C C . LEU A 1 530 ? 39.43700 -4.02600 10.77900 1.000 15.80979 562 LEU A C 1
ATOM 7753 O O . LEU A 1 530 ? 39.76900 -2.83300 10.68700 1.000 16.00455 562 LEU A O 1
ATOM 7769 N N . VAL A 1 531 ? 38.15600 -4.40300 10.84400 1.000 15.38079 563 VAL A N 1
ATOM 7770 C CA . VAL A 1 531 ? 37.09400 -3.39500 10.81200 1.000 14.57806 563 VAL A CA 1
ATOM 7771 C C . VAL A 1 531 ? 37.25100 -2.42100 11.97900 1.000 14.85178 563 VAL A C 1
ATOM 7772 O O . VAL A 1 531 ? 37.18100 -1.20000 11.79900 1.000 14.35962 563 VAL A O 1
ATOM 7785 N N . GLU A 1 532 ? 37.48400 -2.93200 13.18800 1.000 14.98338 564 GLU A N 1
ATOM 7786 C CA . GLU A 1 532 ? 37.60100 -2.03100 14.34000 1.000 14.07800 564 GLU A CA 1
ATOM 7787 C C . GLU A 1 532 ? 38.86800 -1.19900 14.26700 1.000 13.17790 564 GLU A C 1
ATOM 7788 O O . GLU A 1 532 ? 38.89300 -0.09700 14.81600 1.000 14.48068 564 GLU A O 1
ATOM 7800 N N . THR A 1 533 ? 39.89500 -1.64300 13.54400 1.000 12.49097 565 THR A N 1
ATOM 7801 C CA . THR A 1 533 ? 41.06500 -0.78700 13.33400 1.000 14.60175 565 THR A CA 1
ATOM 7802 C C . THR A 1 533 ? 40.79200 0.31800 12.30200 1.000 12.34622 565 THR A C 1
ATOM 7803 O O . THR A 1 533 ? 41.24400 1.45900 12.48600 1.000 14.63070 565 THR A O 1
ATOM 7814 N N . LEU A 1 534 ? 40.02700 0.02300 11.24200 1.000 13.99641 566 LEU A N 1
ATOM 7815 C CA . LEU A 1 534 ? 39.57700 1.07900 10.32900 1.000 13.53320 566 LEU A CA 1
ATOM 7816 C C . LEU A 1 534 ? 38.74400 2.09700 11.08600 1.000 14.79651 566 LEU A C 1
ATOM 7817 O O . LEU A 1 534 ? 38.89600 3.31100 10.89800 1.000 14.18328 566 LEU A O 1
ATOM 7833 N N . GLU A 1 535 ? 37.86200 1.60400 11.96100 1.000 14.04905 567 GLU A N 1
ATOM 7834 C CA . GLU A 1 535 ? 37.03400 2.48400 12.77000 1.000 11.31978 567 GLU A CA 1
ATOM 7835 C C . GLU A 1 535 ? 37.89600 3.39200 13.63900 1.000 14.59649 567 GLU A C 1
ATOM 7836 O O . GLU A 1 535 ? 37.57500 4.57000 13.81600 1.000 13.76744 567 GLU A O 1
ATOM 7848 N N . LEU A 1 536 ? 39.00000 2.86900 14.17600 1.000 13.71217 568 LEU A N 1
ATOM 7849 C CA . LEU A 1 536 ? 39.86800 3.68200 15.02500 1.000 12.95155 568 LEU A CA 1
ATOM 7850 C C . LEU A 1 536 ? 40.52600 4.79100 14.21400 1.000 15.47028 568 LEU A C 1
ATOM 7851 O O . LEU A 1 536 ? 40.61800 5.93700 14.67500 1.000 15.01233 568 LEU A O 1
ATOM 7867 N N . GLN A 1 537 ? 41.01000 4.46900 13.00300 1.000 14.17012 569 GLN A N 1
ATOM 7868 C CA . GLN A 1 537 ? 41.53700 5.51400 12.13600 1.000 15.38869 569 GLN A CA 1
ATOM 7869 C C . GLN A 1 537 ? 40.52500 6.62000 11.95200 1.000 14.22539 569 GLN A C 1
ATOM 7870 O O . GLN A 1 537 ? 40.86600 7.82300 11.99000 1.000 15.87296 569 GLN A O 1
ATOM 7884 N N . ASN A 1 538 ? 39.27600 6.24500 11.72800 1.000 13.92799 570 ASN A N 1
ATOM 7885 C CA . ASN A 1 538 ? 38.23900 7.22400 11.46000 1.000 15.23867 570 ASN A CA 1
ATOM 7886 C C . ASN A 1 538 ? 37.95700 8.06500 12.68700 1.000 14.15959 570 ASN A C 1
ATOM 7887 O O . ASN A 1 538 ? 37.85400 9.30100 12.59000 1.000 14.42278 570 ASN A O 1
ATOM 7898 N N . LEU A 1 539 ? 37.84200 7.40100 13.84700 1.000 11.53823 571 LEU A N 1
ATOM 7899 C CA . LEU A 1 539 ? 37.65500 8.09800 15.11800 1.000 12.11987 571 LEU A CA 1
ATOM 7900 C C . LEU A 1 539 ? 38.76100 9.10400 15.37100 1.000 13.48056 571 LEU A C 1
ATOM 7901 O O . LEU A 1 539 ? 38.50200 10.21600 15.85900 1.000 14.19118 571 LEU A O 1
ATOM 7917 N N . MET A 1 540 ? 40.00800 8.72400 15.08000 1.000 12.66468 572 MET A N 1
ATOM 7918 C CA . MET A 1 540 ? 41.13400 9.60800 15.36700 1.000 13.90167 572 MET A CA 1
ATOM 7919 C C . MET A 1 540 ? 41.06600 10.88900 14.53500 1.000 13.32528 572 MET A C 1
ATOM 7920 O O . MET A 1 540 ? 41.43300 11.96500 15.01000 1.000 13.62269 572 MET A O 1
ATOM 7934 N N . LEU A 1 541 ? 40.61300 10.79000 13.27800 1.000 14.95969 573 LEU A N 1
ATOM 7935 C CA . LEU A 1 541 ? 40.45200 12.00200 12.47700 1.000 13.18316 573 LEU A CA 1
ATOM 7936 C C . LEU A 1 541 ? 39.39700 12.92100 13.07800 1.000 14.10695 573 LEU A C 1
ATOM 7937 O O . LEU A 1 541 ? 39.56600 14.15700 13.10500 1.000 14.58596 573 LEU A O 1
ATOM 7953 N N . CYS A 1 542 ? 38.28900 12.33400 13.52800 1.000 14.27013 574 CYS A N 1
ATOM 7954 C CA . CYS A 1 542 ? 37.22800 13.08200 14.18300 1.000 12.90681 574 CYS A CA 1
ATOM 7955 C C . CYS A 1 542 ? 37.72700 13.70700 15.47600 1.000 13.81745 574 CYS A C 1
ATOM 7956 O O . CYS A 1 542 ? 37.41600 14.86800 15.78000 1.000 14.37014 574 CYS A O 1
ATOM 7964 N N . ALA A 1 543 ? 38.51900 12.95600 16.24500 1.000 11.73035 575 ALA A N 1
ATOM 7965 C CA . ALA A 1 543 ? 39.01500 13.47700 17.51600 1.000 13.05683 575 ALA A CA 1
ATOM 7966 C C . ALA A 1 543 ? 39.93200 14.67400 17.30400 1.000 13.78060 575 ALA A C 1
ATOM 7967 O O . ALA A 1 543 ? 39.84300 15.68300 18.01500 1.000 14.63860 575 ALA A O 1
ATOM 7974 N N . LEU A 1 544 ? 40.85600 14.56600 16.35200 1.000 13.54636 576 LEU A N 1
ATOM 7975 C CA . LEU A 1 544 ? 41.74800 15.67600 16.06100 1.000 13.28054 576 LEU A CA 1
ATOM 7976 C C . LEU A 1 544 ? 40.97200 16.95400 15.81500 1.000 13.29107 576 LEU A C 1
ATOM 7977 O O . LEU A 1 544 ? 41.29500 18.01800 16.35500 1.000 15.94402 576 LEU A O 1
ATOM 7993 N N . GLN A 1 545 ? 39.97700 16.87900 14.93600 1.000 13.52794 577 GLN A N 1
ATOM 7994 C CA . GLN A 1 545 ? 39.25700 18.07900 14.54700 1.000 13.40687 577 GLN A CA 1
ATOM 7995 C C . GLN A 1 545 ? 38.41000 18.63000 15.68100 1.000 13.45688 577 GLN A C 1
ATOM 7996 O O . GLN A 1 545 ? 38.33800 19.85500 15.86800 1.000 14.86231 577 GLN A O 1
ATOM 8010 N N . THR A 1 546 ? 37.77200 17.75400 16.45400 1.000 12.14093 578 THR A N 1
ATOM 8011 C CA . THR A 1 546 ? 37.00400 18.18700 17.61900 1.000 13.13315 578 THR A CA 1
ATOM 8012 C C . THR A 1 546 ? 37.86400 18.98300 18.59800 1.000 14.00168 578 THR A C 1
ATOM 8013 O O . THR A 1 546 ? 37.49000 20.09400 18.99800 1.000 14.30435 578 THR A O 1
ATOM 8024 N N . ILE A 1 547 ? 39.02200 18.43700 18.99400 1.000 12.70679 579 ILE A N 1
ATOM 8025 C CA . ILE A 1 547 ? 39.78600 19.07300 20.07300 1.000 12.34095 579 ILE A CA 1
ATOM 8026 C C . ILE A 1 547 ? 40.51400 20.32700 19.57500 1.000 13.15158 579 ILE A C 1
ATOM 8027 O O . ILE A 1 547 ? 40.56200 21.32300 20.29000 1.000 14.02800 579 ILE A O 1
ATOM 8043 N N . TYR A 1 548 ? 41.03500 20.33800 18.34500 1.000 14.20170 580 TYR A N 1
ATOM 8044 C CA . TYR A 1 548 ? 41.66400 21.56000 17.83600 1.000 12.66468 580 TYR A CA 1
ATOM 8045 C C . TYR A 1 548 ? 40.63000 22.65400 17.60700 1.000 14.91758 580 TYR A C 1
ATOM 8046 O O . TYR A 1 548 ? 40.91300 23.82300 17.88500 1.000 13.79639 580 TYR A O 1
ATOM 8064 N N . GLY A 1 549 ? 39.41800 22.30600 17.14300 1.000 14.20170 581 GLY A N 1
ATOM 8065 C CA . GLY A 1 549 ? 38.38000 23.31700 17.01200 1.000 15.20972 581 GLY A CA 1
ATOM 8066 C C . GLY A 1 549 ? 37.97800 23.90100 18.35200 1.000 14.36488 581 GLY A C 1
ATOM 8067 O O . GLY A 1 549 ? 37.77000 25.11400 18.48200 1.000 14.61228 581 GLY A O 1
ATOM 8071 N N . ALA A 1 550 ? 37.92500 23.05400 19.38300 1.000 13.50951 582 ALA A N 1
ATOM 8072 C CA . ALA A 1 550 ? 37.54300 23.51200 20.71500 1.000 11.75141 582 ALA A CA 1
ATOM 8073 C C . ALA A 1 550 ? 38.61000 24.42300 21.29200 1.000 14.47542 582 ALA A C 1
ATOM 8074 O O . ALA A 1 550 ? 38.28400 25.43700 21.92700 1.000 14.62807 582 ALA A O 1
ATOM 8081 N N . GLU A 1 551 ? 39.88800 24.09600 21.06100 1.000 15.73873 583 GLU A N 1
ATOM 8082 C CA . GLU A 1 551 ? 40.97800 24.92400 21.56500 1.000 16.98098 583 GLU A CA 1
ATOM 8083 C C . GLU A 1 551 ? 40.96800 26.30000 20.91700 1.000 16.66252 583 GLU A C 1
ATOM 8084 O O . GLU A 1 551 ? 41.29300 27.30700 21.56700 1.000 16.45987 583 GLU A O 1
ATOM 8096 N N . ALA A 1 552 ? 40.58100 26.36400 19.64200 1.000 15.03865 584 ALA A N 1
ATOM 8097 C CA . ALA A 1 552 ? 40.62400 27.63300 18.94600 1.000 14.76230 584 ALA A CA 1
ATOM 8098 C C . ALA A 1 552 ? 39.46200 28.53500 19.33100 1.000 16.94940 584 ALA A C 1
ATOM 8099 O O . ALA A 1 552 ? 39.62400 29.76000 19.31900 1.000 17.81793 584 ALA A O 1
ATOM 8106 N N . ARG A 1 553 ? 38.31000 27.96700 19.68000 1.000 14.30171 585 ARG A N 1
ATOM 8107 C CA . ARG A 1 553 ? 37.08700 28.75800 19.83900 1.000 12.99366 585 ARG A CA 1
ATOM 8108 C C . 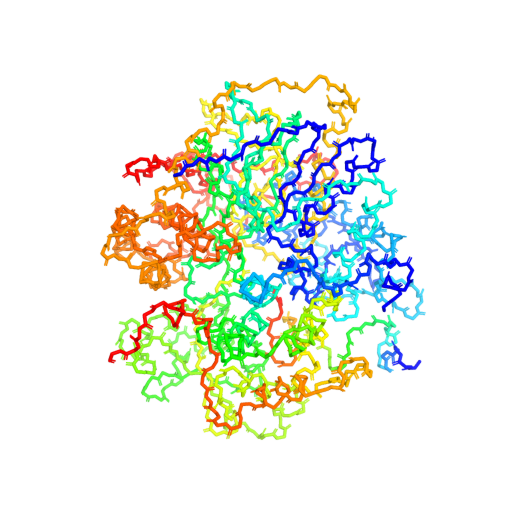ARG A 1 553 ? 37.09400 29.37500 21.22900 1.000 16.09403 585 ARG A C 1
ATOM 8109 O O . ARG A 1 553 ? 36.78400 28.71500 22.22400 1.000 14.48332 585 ARG A O 1
ATOM 8130 N N . LYS A 1 554 ? 37.41500 30.66500 21.29000 1.000 14.17802 586 LYS A N 1
ATOM 8131 C CA . LYS A 1 554 ? 37.57800 31.36200 22.55600 1.000 15.61766 586 LYS A CA 1
ATOM 8132 C C . LYS A 1 554 ? 36.29100 32.10900 22.90200 1.000 16.43092 586 LYS A C 1
ATOM 8133 O O . LYS A 1 554 ? 36.22800 33.34400 22.91200 1.000 17.71265 586 LYS A O 1
ATOM 8152 N N . GLU A 1 555 ? 35.25200 31.31800 23.17500 1.000 15.39658 587 GLU A N 1
ATOM 8153 C CA . GLU A 1 555 ? 33.96000 31.81800 23.61800 1.000 14.43331 587 GLU A CA 1
ATOM 8154 C C . GLU A 1 555 ? 33.20200 30.66900 24.25600 1.000 16.53619 587 GLU A C 1
ATOM 8155 O O . GLU A 1 555 ? 33.64500 29.51300 24.22600 1.000 15.66240 587 GLU A O 1
ATOM 8167 N N . SER A 1 556 ? 32.02800 30.98000 24.79000 1.000 16.22037 588 SER A N 1
ATOM 8168 C CA . SER A 1 556 ? 31.07400 29.96300 25.22700 1.000 15.59924 588 SER A CA 1
ATOM 8169 C C . SER A 1 556 ? 29.79600 30.12300 24.41500 1.000 14.83599 588 SER A C 1
ATOM 8170 O O . SER A 1 556 ? 29.25200 31.23500 24.30500 1.000 14.95969 588 SER A O 1
ATOM 8178 N N . ARG A 1 557 ? 29.33600 29.02900 23.82400 1.000 14.97022 589 ARG A N 1
ATOM 8179 C CA . ARG A 1 557 ? 28.11900 29.02900 23.02100 1.000 14.71229 589 ARG A CA 1
ATOM 8180 C C . ARG A 1 557 ? 27.52600 27.62800 23.09700 1.000 13.81481 589 ARG A C 1
ATOM 8181 O O . ARG A 1 557 ? 28.21400 26.64700 22.79500 1.000 14.94916 589 ARG A O 1
ATOM 8202 N N . GLY A 1 558 ? 26.27500 27.53700 23.54500 1.000 13.71480 590 GLY A N 1
ATOM 8203 C CA . GLY A 1 558 ? 25.62900 26.24200 23.68400 1.000 15.41237 590 GLY A CA 1
ATOM 8204 C C . GLY A 1 558 ? 26.49800 25.26100 24.46200 1.000 16.48619 590 GLY A C 1
ATOM 8205 O O . GLY A 1 558 ? 26.98500 25.55300 25.55800 1.000 17.50210 590 GLY A O 1
ATOM 8209 N N . ALA A 1 559 ? 26.73300 24.09700 23.86900 1.000 14.49121 591 ALA A N 1
ATOM 8210 C CA . ALA A 1 559 ? 27.41400 23.01800 24.55900 1.000 14.28592 591 ALA A CA 1
ATOM 8211 C C . ALA A 1 559 ? 28.91200 23.24300 24.72500 1.000 15.22551 591 ALA A C 1
ATOM 8212 O O . ALA A 1 559 ? 29.54500 22.49600 25.48300 1.000 19.81027 591 ALA A O 1
ATOM 8219 N N . HIS A 1 560 ? 29.48500 24.23200 24.02900 1.000 13.99641 592 HIS A N 1
ATOM 8220 C CA . HIS A 1 560 ? 30.89600 24.58500 24.14600 1.000 13.78850 592 HIS A CA 1
ATOM 8221 C C . HIS A 1 560 ? 31.00200 25.71200 25.15800 1.000 16.34143 592 HIS A C 1
ATOM 8222 O O . HIS A 1 560 ? 30.61800 26.85200 24.87600 1.000 16.33880 592 HIS A O 1
ATOM 8236 N N . ALA A 1 561 ? 31.57900 25.43100 26.30700 1.000 14.00431 593 ALA A N 1
ATOM 8237 C CA . ALA A 1 561 ? 31.69500 26.48200 27.30900 1.000 17.38630 593 ALA A CA 1
ATOM 8238 C C . ALA A 1 561 ? 33.07800 26.41900 27.93000 1.000 17.84951 593 ALA A C 1
ATOM 8239 O O . ALA A 1 561 ? 33.54500 25.33400 28.29200 1.000 19.15493 593 ALA A O 1
ATOM 8246 N N . ARG A 1 562 ? 33.74500 27.56900 27.99200 1.000 16.98888 594 ARG A N 1
ATOM 8247 C CA . ARG A 1 562 ? 35.14600 27.64600 28.38500 1.000 15.41237 594 ARG A CA 1
ATOM 8248 C C . ARG A 1 562 ? 35.29500 28.45500 29.65100 1.000 16.66252 594 ARG A C 1
ATOM 8249 O O . ARG A 1 562 ? 34.70300 29.53100 29.77900 1.000 18.31535 594 ARG A O 1
ATOM 8270 N N . GLU A 1 563 ? 36.09700 27.93200 30.58000 1.000 17.64159 595 GLU A N 1
ATOM 8271 C CA . GLU A 1 563 ? 36.32000 28.63900 31.83800 1.000 17.19153 595 GLU A CA 1
ATOM 8272 C C . GLU A 1 563 ? 37.08400 29.93800 31.63700 1.000 18.61802 595 GLU A C 1
ATOM 8273 O O . GLU A 1 563 ? 36.97400 30.84700 32.46800 1.000 20.40508 595 GLU A O 1
ATOM 8285 N N . ASP A 1 564 ? 37.87900 30.03800 30.55900 1.000 16.67568 596 ASP A N 1
ATOM 8286 C CA . ASP A 1 564 ? 38.63600 31.24100 30.26000 1.000 16.21247 596 ASP A CA 1
ATOM 8287 C C . ASP A 1 564 ? 37.90200 32.19400 29.32700 1.000 17.12574 596 ASP A C 1
ATOM 8288 O O . ASP A 1 564 ? 38.37300 33.31100 29.11300 1.000 19.99977 596 ASP A O 1
ATOM 8297 N N . TYR A 1 565 ? 36.74500 31.78600 28.79200 1.000 15.71767 597 TYR A N 1
ATOM 8298 C CA . TYR A 1 565 ? 35.99500 32.54600 27.78800 1.000 16.84676 597 TYR A CA 1
ATOM 8299 C C . TYR A 1 565 ? 34.51500 32.18500 27.99900 1.000 16.28880 597 TYR A C 1
ATOM 8300 O O . TYR A 1 565 ? 33.90800 31.40800 27.24000 1.000 15.80453 597 TYR A O 1
ATOM 8318 N N . LYS A 1 566 ? 33.92200 32.77700 29.04800 1.000 17.86267 598 LYS A N 1
ATOM 8319 C CA . LYS A 1 566 ? 32.60800 32.35600 29.52300 1.000 22.25530 598 LYS A CA 1
ATOM 8320 C C . LYS A 1 566 ? 31.45400 33.05200 28.80800 1.000 19.38653 598 LYS A C 1
ATOM 8321 O O . LYS A 1 566 ? 30.29300 32.71800 29.08200 1.000 22.00790 598 LYS A O 1
ATOM 8340 N N . VAL A 1 567 ? 31.74700 33.98200 27.91700 1.000 18.27851 599 VAL A N 1
ATOM 8341 C CA . VAL A 1 567 ? 30.76500 34.84000 27.26400 1.000 20.86829 599 VAL A CA 1
ATOM 8342 C C . VAL A 1 567 ? 30.58500 34.39400 25.81900 1.000 18.39957 599 VAL A C 1
ATOM 8343 O O . VAL A 1 567 ? 31.55400 34.03500 25.14400 1.000 17.98900 599 VAL A O 1
ATOM 8356 N N . ARG A 1 568 ? 29.33900 34.45500 25.33600 1.000 16.82570 600 ARG A N 1
ATOM 8357 C CA . ARG A 1 568 ? 29.05200 34.28500 23.91200 1.000 16.68621 600 ARG A CA 1
ATOM 8358 C C . ARG A 1 568 ? 29.48500 35.52700 23.14500 1.000 18.84436 600 ARG A C 1
ATOM 8359 O O . ARG A 1 568 ? 29.04500 36.64300 23.45300 1.000 19.98924 600 ARG A O 1
ATOM 8380 N N . ILE A 1 569 ? 30.35200 35.34800 22.15000 1.000 15.62293 601 ILE A N 1
ATOM 8381 C CA . ILE A 1 569 ? 30.96400 36.46900 21.44200 1.000 15.83874 601 ILE A CA 1
ATOM 8382 C C . ILE A 1 569 ? 30.31500 36.57900 20.07000 1.000 17.65738 601 ILE A C 1
ATOM 8383 O O . ILE A 1 569 ? 30.70800 35.89200 19.11200 1.000 16.68095 601 ILE A O 1
ATOM 8399 N N . ASP A 1 570 ? 29.33300 37.48600 19.96400 1.000 18.58644 602 ASP A N 1
ATOM 8400 C CA . ASP A 1 570 ? 28.60100 37.73900 18.73000 1.000 16.72832 602 ASP A CA 1
ATOM 8401 C C . ASP A 1 570 ? 29.14900 38.99200 18.04600 1.000 18.38115 602 ASP A C 1
ATOM 8402 O O . ASP A 1 570 ? 30.03600 39.68200 18.56300 1.000 19.03386 602 ASP A O 1
ATOM 8411 N N . GLU A 1 571 ? 28.57800 39.30900 16.88200 1.000 18.14954 603 GLU A N 1
ATOM 8412 C CA . GLU A 1 571 ? 28.99400 40.47000 16.09600 1.000 19.33653 603 GLU A CA 1
ATOM 8413 C C . GLU A 1 571 ? 28.54700 41.78900 16.72300 1.000 21.31045 603 GLU A C 1
ATOM 8414 O O . GLU A 1 571 ? 29.09000 42.84600 16.37000 1.000 21.66312 603 GLU A O 1
ATOM 8426 N N . TYR A 1 572 ? 27.57000 41.74400 17.62600 1.000 19.81027 604 TYR A N 1
ATOM 8427 C CA . TYR A 1 572 ? 27.18100 42.85500 18.48200 1.000 23.31859 604 TYR A CA 1
ATOM 8428 C C . TYR A 1 572 ? 27.15400 42.34100 19.91500 1.000 21.47363 604 TYR A C 1
ATOM 8429 O O . TYR A 1 572 ? 27.22000 41.13400 20.15800 1.000 20.58668 604 TYR A O 1
ATOM 8447 N N . ASP A 1 573 ? 26.99900 43.25900 20.87400 1.000 23.60283 605 ASP A N 1
ATOM 8448 C CA . ASP A 1 573 ? 26.65500 42.88300 22.24600 1.000 23.23436 605 ASP A CA 1
ATOM 8449 C C . ASP A 1 573 ? 25.13000 42.86800 22.30200 1.000 26.21367 605 ASP A C 1
ATOM 8450 O O . ASP A 1 573 ? 24.48700 43.91000 22.45300 1.000 25.97943 605 ASP A O 1
ATOM 8459 N N . TYR A 1 574 ? 24.54700 41.68600 22.14000 1.000 22.57902 606 TYR A N 1
ATOM 8460 C CA . TYR A 1 574 ? 23.09600 41.59000 22.11900 1.000 23.84760 606 TYR A CA 1
ATOM 8461 C C . TYR A 1 574 ? 22.46500 41.71100 23.50500 1.000 27.98757 606 TYR A C 1
ATOM 8462 O O . TYR A 1 574 ? 21.23600 41.71400 23.60100 1.000 31.94857 606 TYR A O 1
ATOM 8480 N N . SER A 1 575 ? 23.25500 41.86500 24.56600 1.000 26.57424 607 SER A N 1
ATOM 8481 C CA . SER A 1 575 ? 22.69600 42.24900 25.85900 1.000 34.40676 607 SER A CA 1
ATOM 8482 C C . SER A 1 575 ? 22.31400 43.72800 25.93400 1.000 33.20398 607 SER A C 1
ATOM 8483 O O . SER A 1 575 ? 21.69400 44.14200 26.91800 1.000 32.36704 607 SER A O 1
ATOM 8491 N N . LYS A 1 576 ? 22.65500 44.52200 24.92100 1.000 29.90359 608 LYS A N 1
ATOM 8492 C CA . LYS A 1 576 ? 22.41400 45.95400 24.91300 1.000 33.60140 608 LYS A CA 1
ATOM 8493 C C . LYS A 1 576 ? 21.75900 46.34900 23.59800 1.000 37.62293 608 LYS A C 1
ATOM 8494 O O . LYS A 1 576 ? 21.93300 45.66200 22.58700 1.000 34.56467 608 LYS A O 1
ATOM 8513 N N . PRO A 1 577 ? 20.99400 47.43500 23.58100 1.000 39.01257 609 PRO A N 1
ATOM 8514 C CA . PRO A 1 577 ? 20.38300 47.86000 22.31800 1.000 38.84150 609 PRO A CA 1
ATOM 8515 C C . PRO A 1 577 ? 21.43500 47.97800 21.22400 1.000 35.37529 609 PRO A C 1
ATOM 8516 O O . PRO A 1 577 ? 22.56900 48.39900 21.46300 1.000 36.38331 609 PRO A O 1
ATOM 8527 N N . ILE A 1 578 ? 21.05700 47.57400 20.01500 1.000 38.60200 610 ILE A N 1
ATOM 8528 C CA . ILE A 1 578 ? 22.02200 47.51100 18.92600 1.000 32.81709 610 ILE A CA 1
ATOM 8529 C C . ILE A 1 578 ? 22.27600 48.88500 18.34500 1.000 37.69663 610 ILE A C 1
ATOM 8530 O O . ILE A 1 578 ? 23.34700 49.12700 17.77700 1.000 35.63322 610 ILE A O 1
ATOM 8546 N N . GLN A 1 579 ? 21.30600 49.79500 18.47000 1.000 41.09177 611 GLN A N 1
ATOM 8547 C CA . GLN A 1 579 ? 21.44400 51.13700 17.92700 1.000 39.05731 611 GLN A CA 1
ATOM 8548 C C . GLN A 1 579 ? 22.68900 51.79800 18.49500 1.000 39.66528 611 GLN A C 1
ATOM 8549 O O . GLN A 1 579 ? 22.82600 51.94700 19.71500 1.000 38.19668 611 GLN A O 1
ATOM 8557 N N . GLY A 1 580 ? 23.60000 52.18400 17.60400 1.000 35.30686 612 GLY A N 1
ATOM 8558 C CA . GLY A 1 580 ? 24.80900 52.86900 17.98100 1.000 36.23329 612 GLY A CA 1
ATOM 8559 C C . GLY A 1 580 ? 26.01600 51.99300 18.19500 1.000 37.47291 612 GLY A C 1
ATOM 8560 O O . GLY A 1 580 ? 27.11700 52.52300 18.40600 1.000 35.36740 612 GLY A O 1
ATOM 8564 N N . GLN A 1 581 ? 25.86100 50.67100 18.16400 1.000 30.58525 613 GLN A N 1
ATOM 8565 C CA . GLN A 1 581 ? 27.01300 49.79500 18.28000 1.000 31.79329 613 GLN A CA 1
ATOM 8566 C C . GLN A 1 581 ? 27.74500 49.69600 16.94200 1.000 26.45844 613 GLN A C 1
ATOM 8567 O O . GLN A 1 581 ? 27.13300 49.71500 15.87500 1.000 33.79089 613 GLN A O 1
ATOM 8581 N N . GLN A 1 582 ? 29.06100 49.52100 17.01600 1.000 34.12514 614 GLN A N 1
ATOM 8582 C CA . GLN A 1 582 ? 29.84300 49.14400 15.84600 1.000 32.31440 614 GLN A CA 1
ATOM 8583 C C . GLN A 1 582 ? 29.86600 47.62300 15.74100 1.000 25.13459 614 GLN A C 1
ATOM 8584 O O . GLN A 1 582 ? 30.19300 46.94000 16.71700 1.000 33.53034 614 GLN A O 1
ATOM 8592 N N . LYS A 1 583 ? 29.48900 47.11400 14.57400 1.000 26.66636 615 LYS A N 1
ATOM 8593 C CA . LYS A 1 583 ? 29.51700 45.68000 14.32000 1.000 24.80824 615 LYS A CA 1
ATOM 8594 C C . LYS A 1 583 ? 30.95300 45.17400 14.30400 1.000 29.88516 615 LYS A C 1
ATOM 8595 O O . LYS A 1 583 ? 31.85000 45.80100 13.74600 1.000 30.22731 615 LYS A O 1
ATOM 8614 N N . LYS A 1 584 ? 31.17100 44.03200 14.93100 1.000 25.10564 616 LYS A N 1
ATOM 8615 C CA . LYS A 1 584 ? 32.50500 43.44700 14.91100 1.000 25.56622 616 LYS A CA 1
ATOM 8616 C C . LYS A 1 584 ? 32.74600 42.79100 13.55700 1.000 27.18747 616 LYS A C 1
ATOM 8617 O O . LYS A 1 584 ? 31.85500 42.12600 13.02600 1.000 25.07669 616 LYS A O 1
ATOM 8636 N N A PRO A 1 585 ? 33.92800 42.96500 12.97400 0.480 25.41094 617 PRO A N 1
ATOM 8637 N N B PRO A 1 585 ? 33.92500 42.98200 12.96800 0.520 25.41094 617 PRO A N 1
ATOM 8638 C CA A PRO A 1 585 ? 34.23100 42.24400 11.73500 0.480 25.12933 617 PRO A CA 1
ATOM 8639 C CA B PRO A 1 585 ? 34.24900 42.24600 11.74100 0.520 25.13722 617 PRO A CA 1
ATOM 8640 C C A PRO A 1 585 ? 34.20400 40.74300 11.98000 0.480 22.90011 617 PRO A C 1
ATOM 8641 C C B PRO A 1 585 ? 34.19400 40.74400 11.98500 0.520 22.89222 617 PRO A C 1
ATOM 8642 O O A PRO A 1 585 ? 34.42600 40.26900 13.09500 0.480 22.16055 617 PRO A O 1
ATOM 8643 O O B PRO A 1 585 ? 34.39100 40.26900 13.10500 0.520 22.15002 617 PRO A O 1
ATOM 8664 N N . PHE A 1 586 ? 33.91400 40.00900 10.90600 1.000 21.07884 618 PHE A N 1
ATOM 8665 C CA . PHE A 1 586 ? 33.82100 38.55200 10.96100 1.000 21.60785 618 PHE A CA 1
ATOM 8666 C C . PHE A 1 586 ? 34.97300 37.92000 11.71600 1.000 24.99510 618 PHE A C 1
ATOM 8667 O O . PHE A 1 586 ? 34.77000 37.00200 12.53000 1.000 21.23412 618 PHE A O 1
ATOM 8685 N N . GLU A 1 587 ? 36.19400 38.38500 11.46500 1.000 24.87403 619 GLU A N 1
ATOM 8686 C CA . GLU A 1 587 ? 37.36400 37.76400 12.06800 1.000 25.24250 619 GLU A CA 1
ATOM 8687 C C . GLU A 1 587 ? 37.50200 38.07000 13.55200 1.000 25.81099 619 GLU A C 1
ATOM 8688 O O . GLU A 1 587 ? 38.37100 37.48500 14.20700 1.000 34.77259 619 GLU A O 1
ATOM 8700 N N . GLU A 1 588 ? 36.67200 38.96400 14.09600 1.000 21.73418 620 GLU A N 1
ATOM 8701 C CA . GLU A 1 588 ? 36.78900 39.39500 15.48700 1.000 28.40077 620 GLU A CA 1
ATOM 8702 C C . GLU A 1 588 ? 35.56300 39.03400 16.31900 1.000 28.20075 620 GLU A C 1
ATOM 8703 O O . GLU A 1 588 ? 35.32700 39.64500 17.37500 1.000 29.98517 620 GLU A O 1
ATOM 8715 N N . HIS A 1 589 ? 34.74300 38.09800 15.85500 1.000 19.68920 621 HIS A N 1
ATOM 8716 C CA . HIS A 1 589 ? 33.71500 37.51700 16.70400 1.000 20.24980 621 HIS A CA 1
ATOM 8717 C C . HIS A 1 589 ? 33.64200 36.03200 16.39400 1.000 18.18113 621 HIS A C 1
ATOM 8718 O O . HIS A 1 589 ? 34.34200 35.52500 15.50900 1.000 18.01795 621 HIS A O 1
ATOM 8732 N N . TRP A 1 590 ? 32.80000 35.33000 17.15000 1.000 15.77294 622 TRP A N 1
ATOM 8733 C CA . TRP A 1 590 ? 32.76100 33.87700 17.08700 1.000 14.96232 622 TRP A CA 1
ATOM 8734 C C . TRP A 1 590 ? 31.42400 33.33900 16.61400 1.000 15.52818 622 TRP A C 1
ATOM 8735 O O . TRP A 1 590 ? 31.22200 32.12900 16.67100 1.000 15.38342 622 TRP A O 1
ATOM 8756 N N . ARG A 1 591 ? 30.49100 34.17900 16.16700 1.000 16.66779 623 ARG A N 1
ATOM 8757 C CA . ARG A 1 591 ? 29.20500 33.65200 15.70600 1.000 15.81769 623 ARG A CA 1
ATOM 8758 C C . ARG A 1 591 ? 29.37100 33.25700 14.24000 1.000 14.24644 623 ARG A C 1
ATOM 8759 O O . ARG A 1 591 ? 29.00200 33.97500 13.30400 1.000 15.80979 623 ARG A O 1
ATOM 8780 N N . LYS A 1 592 ? 29.96500 32.08100 14.05600 1.000 14.48595 624 LYS A N 1
ATOM 8781 C CA . LYS A 1 592 ? 30.43900 31.56400 12.78100 1.000 13.87008 624 LYS A CA 1
ATOM 8782 C C . LYS A 1 592 ? 30.73500 30.09100 12.99300 1.000 14.73598 624 LYS A C 1
ATOM 8783 O O . LYS A 1 592 ? 31.08400 29.67400 14.10300 1.000 14.67018 624 LYS A O 1
ATOM 8802 N N . HIS A 1 593 ? 30.58700 29.31700 11.93000 1.000 14.42278 625 HIS A N 1
ATOM 8803 C CA . HIS A 1 593 ? 30.84200 27.88900 11.99700 1.000 14.81493 625 HIS A CA 1
ATOM 8804 C C . HIS A 1 593 ? 32.33200 27.60300 11.87100 1.000 14.20170 625 HIS A C 1
ATOM 8805 O O . HIS A 1 593 ? 33.02000 28.18700 11.02100 1.000 14.50437 625 HIS A O 1
ATOM 8820 N N . THR A 1 594 ? 32.81500 26.65600 12.67500 1.000 13.20158 626 THR A N 1
ATOM 8821 C CA . THR A 1 594 ? 34.16900 26.15000 12.51800 1.000 12.37254 626 THR A CA 1
ATOM 8822 C C . THR A 1 594 ? 34.17400 25.19600 11.33400 1.000 13.13315 626 THR A C 1
ATOM 8823 O O . THR A 1 594 ? 33.33400 24.29400 11.26500 1.000 14.37014 626 THR A O 1
ATOM 8834 N N . LEU A 1 595 ? 35.15500 25.34600 10.45800 1.000 13.59900 627 LEU A N 1
ATOM 8835 C CA . LEU A 1 595 ? 35.46400 24.39500 9.39900 1.000 13.29107 627 LEU A CA 1
ATOM 8836 C C . LEU A 1 595 ? 36.83800 23.79800 9.67100 1.000 13.87535 627 LEU A C 1
ATOM 8837 O O . LEU A 1 595 ? 37.80700 24.52800 9.90800 1.000 16.32827 627 LEU A O 1
ATOM 8853 N N A SER A 1 596 ? 36.92500 22.47600 9.66100 0.890 12.91997 628 SER A N 1
ATOM 8854 N N B SER A 1 596 ? 36.92100 22.47200 9.64200 0.110 13.01472 628 SER A N 1
ATOM 8855 C CA A SER A 1 596 ? 38.16900 21.81400 10.00200 0.890 13.20421 628 SER A CA 1
ATOM 8856 C CA B SER A 1 596 ? 38.13300 21.75600 10.00900 0.110 13.27791 628 SER A CA 1
ATOM 8857 C C A SER A 1 596 ? 38.60200 20.87200 8.88300 0.890 13.53847 628 SER A C 1
ATOM 8858 C C B SER A 1 596 ? 38.60300 20.87700 8.85900 0.110 13.63585 628 SER A C 1
ATOM 8859 O O A SER A 1 596 ? 37.78000 20.22600 8.22800 0.890 14.57543 628 SER A O 1
ATOM 8860 O O B SER A 1 596 ? 37.78900 20.29700 8.13100 0.110 14.57806 628 SER A O 1
ATOM 8875 N N . TYR A 1 597 ? 39.92500 20.78600 8.71200 1.000 15.36500 629 TYR A N 1
ATOM 8876 C CA . TYR A 1 597 ? 40.54900 19.95600 7.69700 1.000 15.73083 629 TYR A CA 1
ATOM 8877 C C . TYR A 1 597 ? 41.71500 19.23700 8.35400 1.000 17.06784 629 TYR A C 1
ATOM 8878 O O . TYR A 1 597 ? 42.31000 19.76000 9.29900 1.000 16.78886 629 TYR A O 1
ATOM 8897 N N . VAL A 1 598 ? 42.05700 18.04900 7.85200 1.000 17.29418 630 VAL A N 1
ATOM 8898 C CA . VAL A 1 598 ? 43.26800 17.35000 8.27500 1.000 16.39144 630 VAL A CA 1
ATOM 8899 C C . VAL A 1 598 ? 44.05700 16.93200 7.03700 1.000 18.77857 630 VAL A C 1
ATOM 8900 O O . VAL A 1 598 ? 43.49100 16.34000 6.11300 1.000 18.64434 630 VAL A O 1
ATOM 8913 N N . ASP A 1 599 ? 45.35000 17.24900 7.02100 1.000 19.49707 631 ASP A N 1
ATOM 8914 C CA . ASP A 1 599 ? 46.29600 16.59000 6.12100 1.000 18.84173 631 ASP A CA 1
ATOM 8915 C C . ASP A 1 599 ? 46.53100 15.19300 6.67600 1.000 22.10791 631 ASP A C 1
ATOM 8916 O O . ASP A 1 599 ? 47.22800 15.02400 7.67800 1.000 22.72904 631 ASP A O 1
ATOM 8925 N N A VAL A 1 600 ? 45.94400 14.17300 6.04700 0.430 19.51550 632 VAL A N 1
ATOM 8926 N N B VAL A 1 600 ? 45.94200 14.19700 6.01700 0.570 19.45496 632 VAL A N 1
ATOM 8927 C CA A VAL A 1 600 ? 45.95000 12.86300 6.68300 0.430 22.20529 632 VAL A CA 1
ATOM 8928 C CA B VAL A 1 600 ? 45.93700 12.84300 6.55000 0.570 22.11581 632 VAL A CA 1
ATOM 8929 C C A VAL A 1 600 ? 47.34400 12.24400 6.67700 0.430 23.88707 632 VAL A C 1
ATOM 8930 C C B VAL A 1 600 ? 47.36300 12.33900 6.72300 0.570 23.83970 632 VAL A C 1
ATOM 8931 O O A VAL A 1 600 ? 47.62400 11.37000 7.50600 0.430 27.81386 632 VAL A O 1
ATOM 8932 O O B VAL A 1 600 ? 47.68900 11.66300 7.70700 0.570 27.38223 632 VAL A O 1
ATOM 8957 N N . GLY A 1 601 ? 48.23400 12.68200 5.78400 1.000 24.81877 633 GLY A N 1
ATOM 8958 C CA . GLY A 1 601 ? 49.60300 12.19100 5.83500 1.000 29.02980 633 GLY A CA 1
ATOM 8959 C C . GLY A 1 601 ? 50.36400 12.68000 7.05200 1.000 35.08842 633 GLY A C 1
ATOM 8960 O O . GLY A 1 601 ? 51.07600 11.91000 7.70100 1.000 38.92835 633 GLY A O 1
ATOM 8965 N N . THR A 1 602 ? 50.20600 13.96100 7.39300 1.000 26.77426 634 THR A N 1
ATOM 8966 C CA . THR A 1 602 ? 51.00100 14.59000 8.44500 1.000 27.48751 634 THR A CA 1
ATOM 8967 C C . THR A 1 602 ? 50.25100 14.78800 9.75800 1.000 30.17730 634 THR A C 1
ATOM 8968 O O . THR A 1 602 ? 50.89600 15.06100 10.77500 1.000 29.20613 634 THR A O 1
ATOM 8979 N N . GLY A 1 603 ? 48.92400 14.68200 9.75300 1.000 22.29215 635 GLY A N 1
ATOM 8980 C CA . GLY A 1 603 ? 48.11100 15.02100 10.90500 1.000 26.04523 635 GLY A CA 1
ATOM 8981 C C . GLY A 1 603 ? 47.87600 16.50100 11.13300 1.000 22.31057 635 GLY A C 1
ATOM 8982 O O . GLY A 1 603 ? 47.24400 16.86400 12.13600 1.000 21.49995 635 GLY A O 1
ATOM 8986 N N . LYS A 1 604 ? 48.32900 17.36100 10.22300 1.000 20.59457 636 LYS A N 1
ATOM 8987 C CA . LYS A 1 604 ? 48.17100 18.80200 10.39900 1.000 22.27109 636 LYS A CA 1
ATOM 8988 C C . LYS A 1 604 ? 46.70200 19.18700 10.29800 1.000 19.68131 636 LYS A C 1
ATOM 8989 O O . LYS A 1 604 ? 46.02100 18.83800 9.33000 1.000 18.45484 636 LYS A O 1
ATOM 9008 N N . VAL A 1 605 ? 46.21400 19.91700 11.29700 1.000 18.76541 637 VAL A N 1
ATOM 9009 C CA . VAL A 1 605 ? 44.84900 20.42400 11.32100 1.000 17.78897 637 VAL A CA 1
ATOM 9010 C C . VAL A 1 605 ? 44.85900 21.88000 10.86300 1.000 16.92308 637 VAL A C 1
ATOM 9011 O O . VAL A 1 605 ? 45.67700 22.68400 11.33000 1.000 18.56012 637 VAL A O 1
ATOM 9024 N N . THR A 1 606 ? 43.92500 22.21700 9.97500 1.000 15.21235 638 THR A N 1
ATOM 9025 C CA . THR A 1 606 ? 43.69000 23.58300 9.52000 1.000 15.59661 638 THR A CA 1
ATOM 9026 C C . THR A 1 606 ? 42.25100 23.95700 9.82900 1.000 15.18077 638 THR A C 1
ATOM 9027 O O . THR A 1 606 ? 41.34400 23.15000 9.63000 1.000 16.05719 638 THR A O 1
ATOM 9038 N N . LEU A 1 607 ? 42.05200 25.16700 10.36500 1.000 16.22037 639 LEU A N 1
ATOM 9039 C CA . LEU A 1 607 ? 40.72500 25.67200 10.66800 1.000 15.76768 639 LEU A CA 1
ATOM 9040 C C . LEU A 1 607 ? 40.41900 26.89600 9.81500 1.000 15.40974 639 LEU A C 1
ATOM 9041 O O . LEU A 1 607 ? 41.28100 27.76700 9.62000 1.000 18.89700 639 LEU A O 1
ATOM 9058 N N . GLU A 1 608 ? 39.19500 26.94100 9.31400 1.000 16.72569 640 GLU A N 1
ATOM 9059 C CA . GLU A 1 608 ? 38.59600 28.10100 8.66200 1.000 18.06006 640 GLU A CA 1
ATOM 9060 C C . GLU A 1 608 ? 37.24400 28.35900 9.31800 1.000 17.71528 640 GLU A C 1
ATOM 9061 O O . GLU A 1 608 ? 36.79600 27.59000 10.17900 1.000 15.39395 640 GLU A O 1
ATOM 9073 N N . TYR A 1 609 ? 36.56600 29.43500 8.91000 1.000 17.37050 641 TYR A N 1
ATOM 9074 C CA . TYR A 1 609 ? 35.23700 29.74400 9.44200 1.000 15.75978 641 TYR A CA 1
ATOM 9075 C C . TYR A 1 609 ? 34.32600 30.21900 8.31800 1.000 16.88097 641 TYR A C 1
ATOM 9076 O O . TYR A 1 609 ? 34.78900 30.83800 7.35600 1.000 17.90215 641 TYR A O 1
ATOM 9094 N N . ARG A 1 610 ? 33.03600 29.89900 8.42800 1.000 16.29932 642 ARG A N 1
ATOM 9095 C CA . ARG A 1 610 ? 32.02600 30.39800 7.49700 1.000 15.74662 642 ARG A CA 1
ATOM 9096 C C . ARG A 1 610 ? 30.83600 30.95400 8.27100 1.000 15.54397 642 ARG A C 1
ATOM 9097 O O . ARG A 1 610 ? 30.56500 30.54400 9.40400 1.000 15.81505 642 ARG A O 1
ATOM 9118 N N . PRO A 1 611 ? 30.13800 31.93700 7.70200 1.000 16.46513 643 PRO A N 1
ATOM 9119 C CA . PRO A 1 611 ? 29.04000 32.56700 8.43600 1.000 16.11772 643 PRO A CA 1
ATOM 9120 C C . PRO A 1 611 ? 27.88900 31.60900 8.72400 1.000 16.54409 643 PRO A C 1
ATOM 9121 O O . PRO A 1 611 ? 27.61900 30.67000 7.97200 1.000 15.95191 643 PRO A O 1
ATOM 9132 N N . VAL A 1 612 ? 27.23000 31.86800 9.84800 1.000 17.13890 644 VAL A N 1
ATOM 9133 C CA . VAL A 1 612 ? 25.90000 31.34400 10.11600 1.000 15.18866 644 VAL A CA 1
ATOM 9134 C C . VAL A 1 612 ? 24.90700 31.97100 9.14800 1.000 14.61754 644 VAL A C 1
ATOM 9135 O O . VAL A 1 612 ? 24.98400 33.17600 8.83100 1.000 17.90215 644 VAL A O 1
ATOM 9148 N N A ILE A 1 613 ? 23.97300 31.15900 8.66500 0.370 15.63609 645 ILE A N 1
ATOM 9149 N N B ILE A 1 613 ? 23.98200 31.16300 8.64300 0.630 15.63345 645 ILE A N 1
ATOM 9150 C CA A ILE A 1 613 ? 22.89500 31.63400 7.80700 0.370 15.43080 645 ILE A CA 1
ATOM 9151 C CA B ILE A 1 613 ? 22.91800 31.67100 7.78800 0.630 15.40448 645 ILE A CA 1
ATOM 9152 C C A ILE A 1 613 ? 21.77600 32.13400 8.71500 0.370 15.56502 645 ILE A C 1
ATOM 9153 C C B ILE A 1 613 ? 21.78500 32.14000 8.69400 0.630 15.53344 645 ILE A C 1
ATOM 9154 O O A ILE A 1 613 ? 21.10900 31.34100 9.38200 0.370 17.64948 645 ILE A O 1
ATOM 9155 O O B ILE A 1 613 ? 21.11600 31.32900 9.33500 0.630 17.69686 645 ILE A O 1
ATOM 9186 N N . ASP A 1 614 ? 21.56500 33.44700 8.74500 1.000 15.37026 646 ASP A N 1
ATOM 9187 C CA . ASP A 1 614 ? 20.45800 34.00300 9.52200 1.000 16.55725 646 ASP A CA 1
ATOM 9188 C C . ASP A 1 614 ? 19.18900 34.14700 8.70100 1.000 15.71241 646 ASP A C 1
ATOM 9189 O O . ASP A 1 614 ? 18.09200 34.13300 9.26500 1.000 17.96268 646 ASP A O 1
ATOM 9199 N N . LYS A 1 615 ? 19.30900 34.35900 7.38400 1.000 16.84412 647 LYS A N 1
ATOM 9200 C CA . LYS A 1 615 ? 18.12500 34.46200 6.53700 1.000 18.42326 647 LYS A CA 1
ATOM 9201 C C . LYS A 1 615 ? 17.34200 33.15100 6.57100 1.000 17.69423 647 LYS A C 1
ATOM 9202 O O . LYS A 1 615 ? 17.92100 32.06000 6.54000 1.000 19.73658 647 LYS A O 1
ATOM 9221 N N . THR A 1 616 ? 16.01900 33.25800 6.58100 1.000 17.60737 648 THR A N 1
ATOM 9222 C CA . THR A 1 616 ? 15.19700 32.06400 6.44300 1.000 17.13100 648 THR A CA 1
ATOM 9223 C C . THR A 1 616 ? 14.95200 31.79800 4.95500 1.000 17.70739 648 THR A C 1
ATOM 9224 O O . THR A 1 616 ? 15.55100 32.43100 4.08400 1.000 19.62341 648 THR A O 1
ATOM 9235 N N . LEU A 1 617 ? 14.08500 30.83600 4.64500 1.000 17.13100 649 LEU A N 1
ATOM 9236 C CA . LEU A 1 617 ? 13.71000 30.60300 3.25200 1.000 18.62592 649 LEU A CA 1
ATOM 9237 C C . LEU A 1 617 ? 12.79500 31.68500 2.69300 1.000 20.44192 649 LEU A C 1
ATOM 9238 O O . LEU A 1 617 ? 12.72300 31.85800 1.47300 1.000 20.96304 649 LEU A O 1
ATOM 9254 N N . ASN A 1 618 ? 12.10000 32.41700 3.55200 1.000 17.94162 650 ASN A N 1
ATOM 9255 C CA . ASN A 1 618 ? 11.12200 33.40900 3.12400 1.000 19.67604 650 ASN A CA 1
ATOM 9256 C C . ASN A 1 618 ? 10.75900 34.23100 4.35900 1.000 19.47865 650 ASN A C 1
ATOM 9257 O O . ASN A 1 618 ? 10.07100 33.72600 5.26300 1.000 18.08375 650 ASN A O 1
ATOM 9268 N N . GLU A 1 619 ? 11.28000 35.45000 4.43300 1.000 19.19177 651 GLU A N 1
ATOM 9269 C CA . GLU A 1 619 ? 11.07400 36.28600 5.60900 1.000 18.20745 651 GLU A CA 1
ATOM 9270 C C . GLU A 1 619 ? 9.59700 36.54100 5.87300 1.000 21.08411 651 GLU A C 1
ATOM 9271 O O . GLU A 1 619 ? 9.20100 36.66200 7.04000 1.000 23.15014 651 GLU A O 1
ATOM 9283 N N . ALA A 1 620 ? 8.76800 36.61200 4.82000 1.000 19.57603 652 ALA A N 1
ATOM 9284 C CA . ALA A 1 620 ? 7.33400 36.82900 5.01200 1.000 20.38139 652 ALA A CA 1
ATOM 9285 C C . ALA A 1 620 ? 6.66600 35.63100 5.69000 1.000 20.19189 652 ALA A C 1
ATOM 9286 O O . ALA A 1 620 ? 5.65300 35.78800 6.38500 1.000 22.22372 652 ALA A O 1
ATOM 9293 N N . ASP A 1 621 ? 7.16300 34.44100 5.41100 1.000 19.53918 653 ASP A N 1
ATOM 9294 C CA . ASP A 1 621 ? 6.62200 33.21900 5.99700 1.000 19.33916 653 ASP A CA 1
ATOM 9295 C C . ASP A 1 621 ? 7.16500 32.99500 7.39900 1.000 21.30255 653 ASP A C 1
ATOM 9296 O O . ASP A 1 621 ? 6.45000 32.50300 8.27000 1.000 19.39969 653 ASP A O 1
ATOM 9305 N N . CYS A 1 622 ? 8.42800 33.33300 7.62400 1.000 18.16270 654 CYS A N 1
ATOM 9306 C CA . CYS A 1 622 ? 9.10200 32.99400 8.86900 1.000 19.88396 654 CYS A CA 1
ATOM 9307 C C . CYS A 1 622 ? 10.23100 33.99000 9.07400 1.000 18.83384 654 CYS A C 1
ATOM 9308 O O . CYS A 1 622 ? 11.25100 33.93400 8.38400 1.000 19.74447 654 CYS A O 1
ATOM 9316 N N . ALA A 1 623 ? 10.05000 34.89600 10.01800 1.000 20.21821 655 ALA A N 1
ATOM 9317 C CA . ALA A 1 623 ? 11.03000 35.94900 10.22800 1.000 18.17586 655 ALA A CA 1
ATOM 9318 C C . ALA A 1 623 ? 12.30500 35.43800 10.88000 1.000 18.51275 655 ALA A C 1
ATOM 9319 O O . ALA A 1 623 ? 12.29000 34.63400 11.82400 1.000 18.14954 655 ALA A O 1
ATOM 9326 N N . THR A 1 624 ? 13.43600 35.91800 10.38000 1.000 17.90741 656 THR A N 1
ATOM 9327 C CA . THR A 1 624 ? 14.69300 35.69700 11.06700 1.000 16.98362 656 THR A CA 1
ATOM 9328 C C . THR A 1 624 ? 14.57100 36.12300 12.52700 1.000 16.65726 656 THR A C 1
ATOM 9329 O O . THR A 1 624 ? 13.98900 37.16900 12.83500 1.000 20.91303 656 THR A O 1
ATOM 9340 N N . VAL A 1 625 ? 15.14800 35.32300 13.41300 1.000 19.07860 657 VAL A N 1
ATOM 9341 C CA . VAL A 1 625 ? 15.16600 35.60100 14.84600 1.000 20.81302 657 VAL A CA 1
ATOM 9342 C C . VAL A 1 625 ? 16.54200 36.15800 15.18800 1.000 20.08399 657 VAL A C 1
ATOM 9343 O O . VAL A 1 625 ? 17.54500 35.41900 15.11500 1.000 19.43128 657 VAL A O 1
ATOM 9356 N N . PRO A 1 626 ? 16.65600 37.43400 15.55200 1.000 21.35519 658 PRO A N 1
ATOM 9357 C CA . PRO A 1 626 ? 17.97100 37.98600 15.86200 1.000 20.44719 658 PRO A CA 1
ATOM 9358 C C . PRO A 1 626 ? 18.54500 37.36500 17.11800 1.000 17.97847 658 PRO A C 1
ATOM 9359 O O . PRO A 1 626 ? 17.80200 36.90800 18.00500 1.000 20.67353 658 PRO A O 1
ATOM 9370 N N . PRO A 1 627 ? 19.86800 37.29100 17.23200 1.000 18.41010 659 PRO A N 1
ATOM 9371 C CA . PRO A 1 627 ? 20.46400 36.76400 18.46000 1.000 18.75751 659 PRO A CA 1
ATOM 9372 C C . PRO A 1 627 ? 19.98400 37.54000 19.68200 1.000 19.58130 659 PRO A C 1
ATOM 9373 O O . PRO A 1 627 ? 19.71000 38.73900 19.61800 1.000 21.87104 659 PRO A O 1
ATOM 9384 N N . ALA A 1 628 ? 19.88100 36.83100 20.80000 1.000 20.29980 660 ALA A N 1
ATOM 9385 C CA . ALA A 1 628 ? 19.39600 37.41200 22.04500 1.000 22.33952 660 ALA A CA 1
ATOM 9386 C C . ALA A 1 628 ? 20.16600 36.80600 23.20700 1.000 20.63932 660 ALA A C 1
ATOM 9387 O O . ALA A 1 628 ? 20.76500 35.74900 23.08400 1.000 21.26834 660 ALA A O 1
ATOM 9394 N N . ILE A 1 629 ? 20.11900 37.48600 24.34300 1.000 25.71098 661 ILE A N 1
ATOM 9395 C CA . ILE A 1 629 ? 20.90400 37.09000 25.51600 1.000 32.15912 661 ILE A CA 1
ATOM 9396 C C . ILE A 1 629 ? 20.01500 37.17100 26.74800 1.000 33.05133 661 ILE A C 1
ATOM 9397 O O . ILE A 1 629 ? 19.25400 38.13500 26.90200 1.000 37.51502 661 ILE A O 1
ATOM 9413 N N . ARG A 1 630 ? 20.11300 36.17000 27.61600 1.000 45.25016 662 ARG A N 1
ATOM 9414 N N . GLN B 2 15 ? 2.71900 -2.71200 17.23800 1.000 59.99404 44 GLN B N 1
ATOM 9415 C CA . GLN B 2 15 ? 3.46400 -3.55400 16.30200 1.000 60.06510 44 GLN B CA 1
ATOM 9416 C C . GLN B 2 15 ? 2.73100 -3.73500 14.97000 1.000 54.55128 44 GLN B C 1
ATOM 9417 O O . GLN B 2 15 ? 3.00100 -4.68200 14.23400 1.000 53.47483 44 GLN B O 1
ATOM 9419 N N . LYS B 2 16 ? 1.81100 -2.82000 14.65800 1.000 50.27445 45 LYS B N 1
ATOM 9420 C CA . LYS B 2 16 ? 1.09600 -2.89300 13.38800 1.000 51.06665 45 LYS B CA 1
ATOM 9421 C C . LYS B 2 16 ? 2.06400 -2.86700 12.20900 1.000 54.33283 45 LYS B C 1
ATOM 9422 O O . LYS B 2 16 ? 1.96200 -3.68300 11.28500 1.000 50.59554 45 LYS B O 1
ATOM 9428 N N . ASP B 2 17 ? 3.01000 -1.92700 12.22100 1.000 41.27337 46 ASP B N 1
ATOM 9429 C CA . ASP B 2 17 ? 3.97600 -1.83100 11.12800 1.000 44.69483 46 ASP B CA 1
ATOM 9430 C C . ASP B 2 17 ? 4.68300 -3.16200 10.88800 1.000 44.17635 46 ASP B C 1
ATOM 9431 O O . ASP B 2 17 ? 4.97900 -3.52400 9.74100 1.000 43.11043 46 ASP B O 1
ATOM 9436 N N . MET B 2 18 ? 4.96100 -3.91000 11.95800 1.000 39.47052 47 MET B N 1
ATOM 9437 C CA . MET B 2 18 ? 5.69000 -5.16200 11.81000 1.000 46.33713 47 MET B CA 1
ATOM 9438 C C . MET B 2 18 ? 4.81600 -6.28400 11.26900 1.000 46.70560 47 MET B C 1
ATOM 9439 O O . MET B 2 18 ? 5.34700 -7.25000 10.71100 1.000 53.24059 47 MET B O 1
ATOM 9444 N N . ILE B 2 19 ? 3.49900 -6.17000 11.40100 1.000 45.22384 48 ILE B N 1
ATOM 9445 C CA . ILE B 2 19 ? 2.59200 -7.17500 10.85000 1.000 50.00863 48 ILE B CA 1
ATOM 9446 C C . ILE B 2 19 ? 2.25400 -6.87200 9.39700 1.000 51.32194 48 ILE B C 1
ATOM 9447 O O . ILE B 2 19 ? 2.16400 -7.78200 8.56900 1.000 50.94558 48 ILE B O 1
ATOM 9451 N N . GLU B 2 20 ? 2.05800 -5.59200 9.07400 1.000 47.42148 49 GLU B N 1
ATOM 9452 C CA . GLU B 2 20 ? 1.72600 -5.17900 7.71500 1.000 46.43451 49 GLU B CA 1
ATOM 9453 C C . GLU B 2 20 ? 2.95400 -4.98900 6.83500 1.000 49.29012 49 GLU B C 1
ATOM 9454 O O . GLU B 2 20 ? 2.79900 -4.87300 5.61300 1.000 47.33462 49 GLU B O 1
ATOM 9458 N N . ILE B 2 21 ? 4.15400 -4.94800 7.41200 1.000 41.80764 50 ILE B N 1
ATOM 9459 C CA . ILE B 2 21 ? 5.37200 -4.76300 6.63100 1.000 42.42088 50 ILE B CA 1
ATOM 9460 C C . ILE B 2 21 ? 6.38200 -5.83400 7.02400 1.000 40.77594 50 ILE B C 1
ATOM 9461 O O . ILE B 2 21 ? 7.37800 -5.52800 7.69700 1.000 39.96005 50 ILE B O 1
ATOM 9477 N N . PRO B 2 22 ? 6.18400 -7.08500 6.61900 1.000 41.17862 51 PRO B N 1
ATOM 9478 C CA . PRO B 2 22 ? 7.14400 -8.13300 6.99200 1.000 44.92644 51 PRO B CA 1
ATOM 9479 C C . PRO B 2 22 ? 8.43700 -8.00500 6.20300 1.000 43.43152 51 PRO B C 1
ATOM 9480 O O . PRO B 2 22 ? 8.43200 -7.70000 5.00900 1.000 42.48667 51 PRO B O 1
ATOM 9491 N N . LEU B 2 23 ? 9.56100 -8.22700 6.90200 1.000 44.35795 52 LEU B N 1
ATOM 9492 C CA . LEU B 2 23 ? 10.89600 -8.17400 6.33000 1.000 40.10218 52 LEU B CA 1
ATOM 9493 C C . LEU B 2 23 ? 11.34300 -9.55900 5.87600 1.000 44.16319 52 LEU B C 1
ATOM 9494 O O . LEU B 2 23 ? 10.76200 -10.57600 6.27000 1.000 43.50522 52 LEU B O 1
ATOM 9510 N N . PRO B 2 24 ? 12.38100 -9.63400 5.04800 1.000 42.96305 53 PRO B N 1
ATOM 9511 C CA . PRO B 2 24 ? 12.88800 -10.94300 4.60200 1.000 51.66146 53 PRO B CA 1
ATOM 9512 C C . PRO B 2 24 ? 13.21800 -11.82900 5.78700 1.000 48.82954 53 PRO B C 1
ATOM 9513 O O . PRO B 2 24 ? 13.84700 -11.37500 6.75600 1.000 48.48739 53 PRO B O 1
ATOM 9524 N N . PRO B 2 25 ? 12.80900 -13.09600 5.75700 1.000 52.08256 54 PRO B N 1
ATOM 9525 C CA . PRO B 2 25 ? 12.96300 -13.93500 6.95100 1.000 56.76996 54 PRO B CA 1
ATOM 9526 C C . PRO B 2 25 ? 14.41700 -14.26800 7.24400 1.000 48.36896 54 PRO B C 1
ATOM 9527 O O . PRO B 2 25 ? 15.26600 -14.32900 6.35200 1.000 47.53991 54 PRO B O 1
ATOM 9538 N N . TRP B 2 26 ? 14.69800 -14.47300 8.52600 1.000 52.90898 55 TRP B N 1
ATOM 9539 C CA . TRP B 2 26 ? 15.99300 -15.00300 8.92700 1.000 45.86603 55 TRP B CA 1
ATOM 9540 C C . TRP B 2 26 ? 16.11400 -16.45200 8.47300 1.000 39.74424 55 TRP B C 1
ATOM 9541 O O . TRP B 2 26 ? 15.16800 -17.23400 8.59400 1.000 46.81614 55 TRP B O 1
ATOM 9562 N N . GLN B 2 27 ? 17.28100 -16.80900 7.94300 1.000 41.69447 56 GLN B N 1
ATOM 9563 C CA . GLN B 2 27 ? 17.56700 -18.18200 7.54500 1.000 42.12874 56 GLN B CA 1
ATOM 9564 C C . GLN B 2 27 ? 18.80200 -18.68000 8.28500 1.000 38.07825 56 GLN B C 1
ATOM 9565 O O . GLN B 2 27 ? 19.80800 -17.96700 8.37800 1.000 34.58309 56 GLN B O 1
ATOM 9569 N N . GLU B 2 28 ? 18.70600 -19.88800 8.83900 1.000 35.38582 57 GLU B N 1
ATOM 9570 C CA . GLU B 2 28 ? 19.89500 -20.61300 9.25800 1.000 33.44348 57 GLU B CA 1
ATOM 9571 C C . GLU B 2 28 ? 20.78800 -20.84600 8.04300 1.000 41.53656 57 GLU B C 1
ATOM 9572 O O . GLU B 2 28 ? 20.30700 -21.17200 6.95600 1.000 40.34957 57 GLU B O 1
ATOM 9584 N N . ARG B 2 29 ? 22.09200 -20.65400 8.21300 1.000 31.31165 58 ARG B N 1
ATOM 9585 C CA . ARG B 2 29 ? 23.02700 -20.82400 7.10800 1.000 34.80417 58 ARG B CA 1
ATOM 9586 C C . ARG B 2 29 ? 23.74100 -22.16500 7.19000 1.000 35.80166 58 ARG B C 1
ATOM 9587 O O . ARG B 2 29 ? 24.14500 -22.61100 8.27200 1.000 32.58285 58 ARG B O 1
ATOM 9608 N N . THR B 2 30 ? 23.87500 -22.81100 6.02300 1.000 37.05444 59 THR B N 1
ATOM 9609 C CA . THR B 2 30 ? 24.53400 -24.09800 5.88600 1.000 33.72246 59 THR B CA 1
ATOM 9610 C C . THR B 2 30 ? 25.79100 -24.02000 5.03600 1.000 35.75955 59 THR B C 1
ATOM 9611 O O . THR B 2 30 ? 26.43200 -25.05100 4.80500 1.000 36.01221 59 THR B O 1
ATOM 9622 N N . ASP B 2 31 ? 26.16900 -22.82800 4.58500 1.000 34.54888 60 ASP B N 1
ATOM 9623 C CA . ASP B 2 31 ? 27.31000 -22.62300 3.70600 1.000 33.80142 60 ASP B CA 1
ATOM 9624 C C . ASP B 2 31 ? 28.54700 -22.12800 4.44900 1.000 37.95981 60 ASP B C 1
ATOM 9625 O O . ASP B 2 31 ? 29.51500 -21.70200 3.80700 1.000 39.55211 60 ASP B O 1
ATOM 9634 N N . GLU B 2 32 ? 28.53200 -22.15200 5.77900 1.000 26.65583 61 GLU B N 1
ATOM 9635 C CA . GLU B 2 32 ? 29.60900 -21.59900 6.57800 1.000 23.73179 61 GLU B CA 1
ATOM 9636 C C . GLU B 2 32 ? 30.32800 -22.70300 7.32100 1.000 23.35017 61 GLU B C 1
ATOM 9637 O O . GLU B 2 32 ? 29.68200 -23.54000 7.96100 1.000 25.07932 61 GLU B O 1
ATOM 9649 N N . SER B 2 33 ? 31.65700 -22.68800 7.25600 1.000 25.78993 62 SER B N 1
ATOM 9650 C CA . SER B 2 33 ? 32.46100 -23.43400 8.21000 1.000 25.56886 62 SER B CA 1
ATOM 9651 C C . SER B 2 33 ? 32.18200 -22.93100 9.62400 1.000 25.57675 62 SER B C 1
ATOM 9652 O O . SER B 2 33 ? 31.69300 -21.81700 9.83200 1.000 22.73430 62 SER B O 1
ATOM 9660 N N . ILE B 2 34 ? 32.51900 -23.75700 10.60800 1.000 24.30818 63 ILE B N 1
ATOM 9661 C CA . ILE B 2 34 ? 32.32800 -23.32500 11.98600 1.000 23.27911 63 ILE B CA 1
ATOM 9662 C C . ILE B 2 34 ? 33.18200 -22.09600 12.28400 1.000 25.18723 63 ILE B C 1
ATOM 9663 O O . ILE B 2 34 ? 32.75100 -21.19900 13.01300 1.000 23.28174 63 ILE B O 1
ATOM 9679 N N . GLU B 2 35 ? 34.38300 -21.99900 11.70600 1.000 24.41345 64 GLU B N 1
ATOM 9680 C CA . GLU B 2 35 ? 35.20500 -20.81800 11.96400 1.000 24.90562 64 GLU B CA 1
ATOM 9681 C C . GLU B 2 35 ? 34.56600 -19.55500 11.38100 1.000 21.81577 64 GLU B C 1
ATOM 9682 O O . GLU B 2 35 ? 34.57100 -18.48900 12.02100 1.000 21.83683 64 GLU B O 1
ATOM 9690 N N . THR B 2 36 ? 34.01300 -19.64900 10.17100 1.000 21.42362 65 THR B N 1
ATOM 9691 C CA . THR B 2 36 ? 33.34900 -18.51000 9.54200 1.000 18.84173 65 THR B CA 1
ATOM 9692 C C . THR B 2 36 ? 32.10700 -18.10400 10.32500 1.000 19.96029 65 THR B C 1
ATOM 9693 O O . THR B 2 36 ? 31.86700 -16.90700 10.56000 1.000 18.48380 65 THR B O 1
ATOM 9704 N N . LYS B 2 37 ? 31.30500 -19.08700 10.74200 1.000 20.75249 66 LYS B N 1
ATOM 9705 C CA . LYS B 2 37 ? 30.09300 -18.78100 11.49200 1.000 19.17335 66 LYS B CA 1
ATOM 9706 C C . LYS B 2 37 ? 30.43600 -18.10400 12.81000 1.000 18.54696 66 LYS B C 1
ATOM 9707 O O . LYS B 2 37 ? 29.78900 -17.12500 13.19400 1.000 17.88636 66 LYS B O 1
ATOM 9726 N N . ARG B 2 38 ? 31.44700 -18.61400 13.52300 1.000 19.06808 67 ARG B N 1
ATOM 9727 C CA . ARG B 2 38 ? 31.90400 -17.95100 14.74600 1.000 17.59421 67 ARG B CA 1
ATOM 9728 C C . ARG B 2 38 ? 32.34600 -16.51300 14.49500 1.000 18.31535 67 ARG B C 1
ATOM 9729 O O . ARG B 2 38 ? 32.07600 -15.62800 15.31300 1.000 17.64422 67 ARG B O 1
ATOM 9750 N N . ALA B 2 39 ? 33.06100 -16.27000 13.40300 1.000 16.85465 68 ALA B N 1
ATOM 9751 C CA . ALA B 2 39 ? 33.56500 -14.93300 13.12600 1.000 17.35734 68 ALA B CA 1
ATOM 9752 C C . ALA B 2 39 ? 32.43100 -13.98200 12.78400 1.000 16.53093 68 ALA B C 1
ATOM 9753 O O . ALA B 2 39 ? 32.43500 -12.82100 13.21600 1.000 15.66504 68 ALA B O 1
ATOM 9760 N N . ARG B 2 40 ? 31.46500 -14.44400 11.99700 1.000 15.58082 69 ARG B N 1
ATOM 9761 C CA . ARG B 2 40 ? 30.30100 -13.62000 11.69900 1.000 17.89951 69 ARG B CA 1
ATOM 9762 C C . ARG B 2 40 ? 29.52400 -13.28700 12.96600 1.000 15.39132 69 ARG B C 1
ATOM 9763 O O . ARG B 2 40 ? 29.10000 -12.14500 13.16100 1.000 15.72557 69 ARG B O 1
ATOM 9784 N N . LEU B 2 41 ? 29.27900 -14.28600 13.81700 1.000 15.73610 70 LEU B N 1
ATOM 9785 C CA . LEU B 2 41 ? 28.50300 -14.02400 15.02600 1.000 14.62544 70 LEU B CA 1
ATOM 9786 C C . LEU B 2 41 ? 29.26500 -13.13600 15.98800 1.000 14.36751 70 LEU B C 1
ATOM 9787 O O . LEU B 2 41 ? 28.63600 -12.42300 16.77700 1.000 16.24142 70 LEU B O 1
ATOM 9803 N N . LEU B 2 42 ? 30.59100 -13.10800 15.90700 1.000 15.33605 71 LEU B N 1
ATOM 9804 C CA . LEU B 2 42 ? 31.36300 -12.14400 16.68800 1.000 13.59900 71 LEU B CA 1
ATOM 9805 C C . LEU B 2 42 ? 31.04600 -10.72900 16.25900 1.000 13.35686 71 LEU B C 1
ATOM 9806 O O . LEU B 2 42 ? 30.70000 -9.86900 17.08400 1.000 15.12550 71 LEU B O 1
ATOM 9822 N N . TYR B 2 43 ? 31.18400 -10.46000 14.97000 1.000 13.37266 72 TYR B N 1
ATOM 9823 C CA . TYR B 2 43 ? 30.82600 -9.15100 14.44300 1.000 14.21486 72 TYR B CA 1
ATOM 9824 C C . TYR B 2 43 ? 29.39600 -8.77200 14.80900 1.000 14.83599 72 TYR B C 1
ATOM 9825 O O . TYR B 2 43 ? 29.13700 -7.64900 15.28000 1.000 14.37804 72 TYR B O 1
ATOM 9843 N N . GLU B 2 44 ? 28.45400 -9.69100 14.59100 1.000 14.58070 73 GLU B N 1
ATOM 9844 C CA . GLU B 2 44 ? 27.04300 -9.39900 14.78400 1.000 13.79113 73 GLU B CA 1
ATOM 9845 C C . GLU B 2 44 ? 26.66000 -9.33500 16.25300 1.000 16.37828 73 GLU B C 1
ATOM 9846 O O . GLU B 2 44 ? 25.58600 -8.82400 16.56100 1.000 17.49157 73 GLU B O 1
ATOM 9858 N N . SER B 2 45 ? 27.51600 -9.81800 17.15600 1.000 14.64123 74 SER B N 1
ATOM 9859 C CA . SER B 2 45 ? 27.31700 -9.61900 18.59000 1.000 14.08064 74 SER B CA 1
ATOM 9860 C C . SER B 2 45 ? 27.83600 -8.26100 19.05300 1.000 17.18101 74 SER B C 1
ATOM 9861 O O . SER B 2 45 ? 27.24100 -7.62200 19.92900 1.000 15.74399 74 SER B O 1
ATOM 9869 N N . ARG B 2 46 ? 28.97000 -7.83000 18.50000 1.000 15.40185 75 ARG B N 1
ATOM 9870 C CA . ARG B 2 46 ? 29.60800 -6.60800 18.95300 1.000 14.88863 75 ARG B CA 1
ATOM 9871 C C . ARG B 2 46 ? 28.93000 -5.37100 18.38000 1.000 16.77570 75 ARG B C 1
ATOM 9872 O O . ARG B 2 46 ? 28.98100 -4.31600 19.00200 1.000 15.22814 75 ARG B O 1
ATOM 9893 N N . LYS B 2 47 ? 28.31800 -5.48500 17.20700 1.000 15.29394 76 LYS B N 1
ATOM 9894 C CA . LYS B 2 47 ? 27.83700 -4.34100 16.43800 1.000 13.52531 76 LYS B CA 1
ATOM 9895 C C . LYS B 2 47 ? 26.30900 -4.39100 16.45800 1.000 17.28365 76 LYS B C 1
ATOM 9896 O O . LYS B 2 47 ? 25.67000 -4.90700 15.54200 1.000 19.26020 76 LYS B O 1
ATOM 9915 N N . ARG B 2 48 ? 25.72900 -3.85800 17.54700 1.000 16.55198 77 ARG B N 1
ATOM 9916 C CA . ARG B 2 48 ? 24.28800 -3.80300 17.77900 1.000 14.88336 77 ARG B CA 1
ATOM 9917 C C . ARG B 2 48 ? 23.82900 -2.35200 17.74600 1.000 16.27300 77 ARG B C 1
ATOM 9918 O O . ARG B 2 48 ? 24.63800 -1.44600 17.64500 1.000 16.12035 77 ARG B O 1
ATOM 9939 N N . GLY B 2 49 ? 22.51400 -2.15000 17.85500 1.000 15.66767 78 GLY B N 1
ATOM 9940 C CA . GLY B 2 49 ? 21.96000 -0.81400 17.69600 1.000 17.43893 78 GLY B CA 1
ATOM 9941 C C . GLY B 2 49 ? 21.86900 0.01000 18.94900 1.000 17.47578 78 GLY B C 1
ATOM 9942 O O . GLY B 2 49 ? 21.49500 1.18700 18.88100 1.000 17.61790 78 GLY B O 1
ATOM 9946 N N . MET B 2 50 ? 22.18000 -0.56700 20.10200 1.000 13.53057 79 MET B N 1
ATOM 9947 C CA . MET B 2 50 ? 22.26300 0.21600 21.33200 1.000 14.84652 79 MET B CA 1
ATOM 9948 C C . MET B 2 50 ? 23.37000 -0.35900 22.21200 1.000 15.66240 79 MET B C 1
ATOM 9949 O O . MET B 2 50 ? 23.74500 -1.53200 22.09800 1.000 15.26236 79 MET B O 1
ATOM 9963 N N . LEU B 2 51 ? 23.90800 0.49200 23.09100 1.000 14.53595 80 LEU B N 1
ATOM 9964 C CA . LEU B 2 51 ? 25.07100 0.09200 23.88000 1.000 15.33605 80 LEU B CA 1
ATOM 9965 C C . LEU B 2 51 ? 24.75000 -1.11300 24.74800 1.000 18.14428 80 LEU B C 1
ATOM 9966 O O . LEU B 2 51 ? 25.63600 -1.93800 25.00600 1.000 16.19142 80 LEU B O 1
ATOM 9982 N N . GLU B 2 52 ? 23.49200 -1.23400 25.19500 1.000 14.95442 81 GLU B N 1
ATOM 9983 C CA . GLU B 2 52 ? 23.13500 -2.29800 26.12800 1.000 15.13339 81 GLU B CA 1
ATOM 9984 C C . GLU B 2 52 ? 23.44600 -3.66000 25.53500 1.000 15.24130 81 GLU B C 1
ATOM 9985 O O . GLU B 2 52 ? 24.07100 -4.51000 26.18700 1.000 15.18340 81 GLU B O 1
ATOM 9997 N N . ASN B 2 53 ? 23.00400 -3.89400 24.29900 1.000 16.30459 82 ASN B N 1
ATOM 9998 C CA . ASN B 2 53 ? 23.28900 -5.17900 23.68100 1.000 13.84113 82 ASN B CA 1
ATOM 9999 C C . ASN B 2 53 ? 24.70000 -5.25300 23.11400 1.000 14.78862 82 ASN B C 1
ATOM 10000 O O . ASN B 2 53 ? 25.25700 -6.35200 23.05600 1.000 15.28341 82 ASN B O 1
ATOM 10011 N N . CYS B 2 54 ? 25.29700 -4.14000 22.69200 1.000 14.69913 83 CYS B N 1
ATOM 10012 C CA . CYS B 2 54 ? 26.71300 -4.19200 22.33600 1.000 13.22264 83 CYS B CA 1
ATOM 10013 C C . CYS B 2 54 ? 27.52500 -4.75000 23.50000 1.000 15.93875 83 CYS B C 1
ATOM 10014 O O . CYS B 2 54 ? 28.39500 -5.61000 23.30500 1.000 16.54146 83 CYS B O 1
ATOM 10022 N N . ILE B 2 55 ? 27.25000 -4.26600 24.72800 1.000 14.11222 84 ILE B N 1
ATOM 10023 C CA . ILE B 2 55 ? 28.01600 -4.71400 25.87900 1.000 13.28054 84 ILE B CA 1
ATOM 10024 C C . ILE B 2 55 ? 27.67200 -6.15200 26.21700 1.000 14.64649 84 ILE B C 1
ATOM 10025 O O . ILE B 2 55 ? 28.55400 -7.02600 26.28300 1.000 16.23089 84 ILE B O 1
ATOM 10041 N N . LEU B 2 56 ? 26.37900 -6.44400 26.41300 1.000 16.76780 85 LEU B N 1
ATOM 10042 C CA . LEU B 2 56 ? 26.00300 -7.76800 26.90700 1.000 15.39132 85 LEU B CA 1
ATOM 10043 C C . LEU B 2 56 ? 26.33300 -8.85000 25.88600 1.000 15.23867 85 LEU B C 1
ATOM 10044 O O . LEU B 2 56 ? 26.81900 -9.92000 26.26800 1.000 16.12562 85 LEU B O 1
ATOM 10060 N N . LEU B 2 57 ? 26.06600 -8.60700 24.60900 1.000 14.12275 86 LEU B N 1
ATOM 10061 C CA . LEU B 2 57 ? 26.31300 -9.64300 23.60900 1.000 14.24381 86 LEU B CA 1
ATOM 10062 C C . LEU B 2 57 ? 27.79900 -9.76000 23.26300 1.000 15.62293 86 LEU B C 1
ATOM 10063 O O . LEU B 2 57 ? 28.26800 -10.87100 23.01300 1.000 16.75201 86 LEU B O 1
ATOM 10079 N N . SER B 2 58 ? 28.56100 -8.66400 23.26000 1.000 14.77809 87 SER B N 1
ATOM 10080 C CA . SER B 2 58 ? 29.99500 -8.81100 23.04300 1.000 12.75942 87 SER B CA 1
ATOM 10081 C C . SER B 2 58 ? 30.63300 -9.61900 24.17300 1.000 17.29944 87 SER B C 1
ATOM 10082 O O . SER B 2 58 ? 31.53400 -10.42700 23.93300 1.000 15.57555 87 SER B O 1
ATOM 10090 N N . LEU B 2 59 ? 30.19400 -9.39500 25.41500 1.000 14.53595 88 LEU B N 1
ATOM 10091 C CA . LEU B 2 59 ? 30.72500 -10.17200 26.53400 1.000 16.27300 88 LEU B CA 1
ATOM 10092 C C . LEU B 2 59 ? 30.26900 -11.63000 26.48400 1.000 15.72820 88 LEU B C 1
ATOM 10093 O O . LEU B 2 59 ? 31.05900 -12.54000 26.74200 1.000 16.97572 88 LEU B O 1
ATOM 10109 N N . PHE B 2 60 ? 28.99200 -11.86400 26.19100 1.000 15.11234 89 PHE B N 1
ATOM 10110 C CA . PHE B 2 60 ? 28.48400 -13.22100 26.04900 1.000 15.05707 89 PHE B CA 1
ATOM 10111 C C . PHE B 2 60 ? 29.21700 -13.95700 24.93500 1.000 14.88336 89 PHE B C 1
ATOM 10112 O O . PHE B 2 60 ? 29.56500 -15.13600 25.09200 1.000 16.73885 89 PHE B O 1
ATOM 10129 N N . ALA B 2 61 ? 29.44400 -13.28300 23.79700 1.000 15.77821 90 ALA B N 1
ATOM 10130 C CA . ALA B 2 61 ? 30.15000 -13.91300 22.68000 1.000 15.65451 90 ALA B CA 1
ATOM 10131 C C . ALA B 2 61 ? 31.57700 -14.29300 23.07400 1.000 16.60462 90 ALA B C 1
ATOM 10132 O O . ALA B 2 61 ? 32.05200 -15.38600 22.73600 1.000 16.92571 90 ALA B O 1
ATOM 10139 N N . LYS B 2 62 ? 32.27300 -13.40600 23.79100 1.000 14.63333 91 LYS B N 1
ATOM 10140 C CA . LYS B 2 62 ? 33.61500 -13.73100 24.25200 1.000 16.29669 91 LYS B CA 1
ATOM 10141 C C . LYS B 2 62 ? 33.59200 -15.01300 25.06200 1.000 18.08901 91 LYS B C 1
ATOM 10142 O O . LYS B 2 62 ? 34.44500 -15.89000 24.87900 1.000 18.17586 91 LYS B O 1
ATOM 10161 N N . GLU B 2 63 ? 32.58200 -15.17600 25.90600 1.000 15.73610 92 GLU B N 1
ATOM 10162 C CA . GLU B 2 63 ? 32.54300 -16.34400 26.77300 1.000 18.08638 92 GLU B CA 1
ATOM 10163 C C . GLU B 2 63 ? 32.26500 -17.62400 25.99800 1.000 16.74674 92 GLU B C 1
ATOM 10164 O O . GLU B 2 63 ? 32.74300 -18.70000 26.39500 1.000 19.93397 92 GLU B O 1
ATOM 10176 N N . HIS B 2 64 ? 31.52300 -17.53800 24.89100 1.000 17.27312 93 HIS B N 1
ATOM 10177 C CA . HIS B 2 64 ? 30.94900 -18.74900 24.31200 1.000 17.61527 93 HIS B CA 1
ATOM 10178 C C . HIS B 2 64 ? 31.32000 -19.07700 22.87800 1.000 18.93648 93 HIS B C 1
ATOM 10179 O O . HIS B 2 64 ? 31.41500 -20.25000 22.54900 1.000 17.43630 93 HIS B O 1
ATOM 10193 N N . LEU B 2 65 ? 31.49100 -18.10600 21.97500 1.000 18.69171 94 LEU B N 1
ATOM 10194 C CA . LEU B 2 65 ? 31.45600 -18.45800 20.55600 1.000 16.51777 94 LEU B CA 1
ATOM 10195 C C . LEU B 2 65 ? 32.51900 -19.49400 20.19000 1.000 16.34406 94 LEU B C 1
ATOM 10196 O O . LEU B 2 65 ? 32.23800 -20.45100 19.46200 1.000 18.42589 94 LEU B O 1
ATOM 10212 N N . GLN B 2 66 ? 33.75900 -19.28200 20.63600 1.000 19.18125 95 GLN B N 1
ATOM 10213 C CA . GLN B 2 66 ? 34.84700 -20.18400 20.26100 1.000 21.09200 95 GLN B CA 1
ATOM 10214 C C . GLN B 2 66 ? 34.72600 -21.56300 20.89600 1.000 22.37374 95 GLN B C 1
ATOM 10215 O O . GLN B 2 66 ? 35.53400 -22.44400 20.59000 1.000 21.49205 95 GLN B O 1
ATOM 10229 N N . HIS B 2 67 ? 33.74100 -21.77400 21.76900 1.000 19.22336 96 HIS B N 1
ATOM 10230 C CA . HIS B 2 67 ? 33.55800 -23.03000 22.48600 1.000 20.78144 96 HIS B CA 1
ATOM 10231 C C . HIS B 2 67 ? 32.24700 -23.72300 22.17600 1.000 22.33162 96 HIS B C 1
ATOM 10232 O O . HIS B 2 67 ? 32.03500 -24.85600 22.64700 1.000 22.30004 96 HIS B O 1
ATOM 10246 N N . MET B 2 68 ? 31.38000 -23.10300 21.38800 1.000 20.19189 97 MET B N 1
ATOM 10247 C CA . MET B 2 68 ? 30.06600 -23.62900 21.10700 1.000 19.93660 97 MET B CA 1
ATOM 10248 C C . MET B 2 68 ? 30.10600 -24.67800 20.01300 1.000 19.17335 97 MET B C 1
ATOM 10249 O O . MET B 2 68 ? 30.94600 -24.63800 19.10500 1.000 23.43965 97 MET B O 1
ATOM 10263 N N . THR B 2 69 ? 29.14100 -25.57600 20.06500 1.000 18.94701 98 THR B N 1
ATOM 10264 C CA . THR B 2 69 ? 28.92300 -26.49700 18.96800 1.000 20.77618 98 THR B CA 1
ATOM 10265 C C . THR B 2 69 ? 28.22900 -25.77500 17.82100 1.000 20.41561 98 THR B C 1
ATOM 10266 O O . THR B 2 69 ? 27.65000 -24.69200 17.98500 1.000 20.63142 98 THR B O 1
ATOM 10277 N N . GLU B 2 70 ? 28.22600 -26.41400 16.64800 1.000 22.46322 99 GLU B N 1
ATOM 10278 C CA . GLU B 2 70 ? 27.53500 -25.78400 15.52300 1.000 23.04750 99 GLU B CA 1
ATOM 10279 C C . GLU B 2 70 ? 26.04700 -25.62600 15.82800 1.000 21.13411 99 GLU B C 1
ATOM 10280 O O . GLU B 2 70 ? 25.44700 -24.60400 15.48400 1.000 20.44192 99 GLU B O 1
ATOM 10292 N N . LYS B 2 71 ? 25.45500 -26.60100 16.52200 1.000 24.16606 100 LYS B N 1
ATOM 10293 C CA . LYS B 2 71 ? 24.05200 -26.48700 16.91600 1.000 20.87882 100 LYS B CA 1
ATOM 10294 C C . LYS B 2 71 ? 23.84000 -25.26700 17.79600 1.000 21.04463 100 LYS B C 1
ATOM 10295 O O . LYS B 2 71 ? 22.90500 -24.48700 17.59900 1.000 21.92631 100 LYS B O 1
ATOM 10314 N N . GLN B 2 72 ? 24.71200 -25.08500 18.78500 1.000 20.48140 101 GLN B N 1
ATOM 10315 C CA . GLN B 2 72 ? 24.59000 -23.92300 19.65400 1.000 18.83384 101 GLN B CA 1
ATOM 10316 C C . GLN B 2 72 ? 24.77800 -22.63100 18.88300 1.000 20.19979 101 GLN B C 1
ATOM 10317 O O . GLN B 2 72 ? 24.09200 -21.63000 19.15100 1.000 19.26020 101 GLN B O 1
ATOM 10331 N N . LEU B 2 73 ? 25.74200 -22.60200 17.96600 1.000 20.51562 102 LEU B N 1
ATOM 10332 C CA . LEU B 2 73 ? 25.93300 -21.38900 17.17000 1.000 20.65774 102 LEU B CA 1
ATOM 10333 C C . LEU B 2 73 ? 24.67200 -21.05500 16.38000 1.000 20.15505 102 LEU B C 1
ATOM 10334 O O . LEU B 2 73 ? 24.30000 -19.87600 16.27600 1.000 18.40484 102 LEU B O 1
ATOM 10350 N N . ASN B 2 74 ? 23.99700 -22.06900 15.81900 1.000 20.80776 103 ASN B N 1
ATOM 10351 C CA . ASN B 2 74 ? 22.80500 -21.78700 15.01800 1.000 22.16845 103 ASN B CA 1
ATOM 10352 C C . ASN B 2 74 ? 21.66800 -21.27000 15.88900 1.000 23.07908 103 ASN B C 1
ATOM 10353 O O . ASN B 2 74 ? 20.88700 -20.41600 15.46200 1.000 21.92368 103 ASN B O 1
ATOM 10364 N N . LEU B 2 75 ? 21.54400 -21.79800 17.10500 1.000 20.04977 104 LEU B N 1
ATOM 10365 C CA . LEU B 2 75 ? 20.55000 -21.28700 18.04300 1.000 22.30004 104 LEU B CA 1
ATOM 10366 C C . LEU B 2 75 ? 20.86300 -19.85200 18.43700 1.000 23.22647 104 LEU B C 1
ATOM 10367 O O . LEU B 2 75 ? 19.95700 -19.01700 18.53100 1.000 21.52100 104 LEU B O 1
ATOM 10383 N N . TYR B 2 76 ? 22.14300 -19.56100 18.68900 1.000 19.24704 105 TYR B N 1
ATOM 10384 C CA . TYR B 2 76 ? 22.54900 -18.20200 19.03100 1.000 19.16809 105 TYR B CA 1
ATOM 10385 C C . TYR B 2 76 ? 22.30000 -17.25400 17.86500 1.000 18.14428 105 TYR B C 1
ATOM 10386 O O . TYR B 2 76 ? 21.80800 -16.13000 18.05900 1.000 17.92057 105 TYR B O 1
ATOM 10404 N N . ASP B 2 77 ? 22.60800 -17.71300 16.64600 1.000 17.72581 106 ASP B N 1
ATOM 10405 C CA . ASP B 2 77 ? 22.38500 -16.92500 15.42500 1.000 17.93373 106 ASP B CA 1
ATOM 10406 C C . ASP B 2 77 ? 20.93300 -16.49200 15.34100 1.000 18.86542 106 ASP B C 1
ATOM 10407 O O . ASP B 2 77 ? 20.63000 -15.30400 15.19500 1.000 19.50234 106 ASP B O 1
ATOM 10416 N N . ARG B 2 78 ? 20.01300 -17.42900 15.49500 1.000 19.97871 107 ARG B N 1
ATOM 10417 C CA . ARG B 2 78 ? 18.59200 -17.09800 15.43800 1.000 21.23939 107 ARG B CA 1
ATOM 10418 C C . ARG B 2 78 ? 18.21500 -16.12400 16.54400 1.000 21.52363 107 ARG B C 1
ATOM 10419 O O . ARG B 2 78 ? 17.51800 -15.12400 16.29300 1.000 20.96567 107 ARG B O 1
ATOM 10440 N N . LEU B 2 79 ? 18.69900 -16.38100 17.75300 1.000 21.14727 108 LEU B N 1
ATOM 10441 C CA . LEU B 2 79 ? 18.36400 -15.56500 18.91300 1.000 23.03697 108 LEU B CA 1
ATOM 10442 C C . LEU B 2 79 ? 18.73800 -14.10700 18.70400 1.000 26.26894 108 LEU B C 1
ATOM 10443 O O . LEU B 2 79 ? 17.93400 -13.20600 18.98000 1.000 24.90299 108 LEU B O 1
ATOM 10459 N N . ILE B 2 80 ? 19.96500 -13.84200 18.23900 1.000 19.53129 109 ILE B N 1
ATOM 10460 C CA . ILE B 2 80 ? 20.39400 -12.44700 18.17600 1.000 19.69447 109 ILE B CA 1
ATOM 10461 C C . ILE B 2 80 ? 20.13600 -11.79700 16.82500 1.000 21.44204 109 ILE B C 1
ATOM 10462 O O . ILE B 2 80 ? 20.18900 -10.55900 16.72500 1.000 20.62616 109 ILE B O 1
ATOM 10478 N N . ASN B 2 81 ? 19.84100 -12.57200 15.78000 1.000 18.53906 110 ASN B N 1
ATOM 10479 C CA . ASN B 2 81 ? 19.70700 -12.00000 14.45900 1.000 18.23377 110 ASN B CA 1
ATOM 10480 C C . ASN B 2 81 ? 18.32200 -12.09700 13.84400 1.000 21.19728 110 ASN B C 1
ATOM 10481 O O . ASN B 2 81 ? 18.02600 -11.29800 12.93800 1.000 21.02094 110 ASN B O 1
ATOM 10492 N N . GLU B 2 82 ? 17.45200 -13.00700 14.30900 1.000 21.69471 111 GLU B N 1
ATOM 10493 C CA . GLU B 2 82 ? 16.10800 -13.04300 13.74200 1.000 25.10301 111 GLU B CA 1
ATOM 10494 C C . GLU B 2 82 ? 15.26800 -11.83400 14.18800 1.000 22.64482 111 GLU B C 1
ATOM 10495 O O . GLU B 2 82 ? 14.57200 -11.24200 13.36000 1.000 23.76864 111 GLU B O 1
ATOM 10507 N N . PRO B 2 83 ? 15.28600 -11.43900 15.45700 1.000 22.24477 112 PRO B N 1
ATOM 10508 C CA . PRO B 2 83 ? 14.43000 -10.31900 15.86900 1.000 21.27360 112 PRO B CA 1
ATOM 10509 C C . PRO B 2 83 ? 14.83000 -9.01600 15.18800 1.000 20.38139 112 PRO B C 1
ATOM 10510 O O . PRO B 2 83 ? 16.01100 -8.65500 15.13300 1.000 20.96567 112 PRO B O 1
ATOM 10521 N N . SER B 2 84 ? 13.81800 -8.29000 14.70100 1.000 20.22085 113 SER B N 1
ATOM 10522 C CA . SER B 2 84 ? 14.05200 -6.98400 14.08300 1.000 22.17371 113 SER B CA 1
ATOM 10523 C C . SER B 2 84 ? 14.56300 -5.96200 15.08900 1.000 20.34191 113 SER B C 1
ATOM 10524 O O . SER B 2 84 ? 15.37800 -5.09600 14.74600 1.000 18.23903 113 SER B O 1
ATOM 10532 N N . ASN B 2 85 ? 14.12700 -6.05800 16.33100 1.000 18.04953 114 ASN B N 1
ATOM 10533 C CA . ASN B 2 85 ? 14.34700 -5.03000 17.33300 1.000 16.65200 114 ASN B CA 1
ATOM 10534 C C . ASN B 2 85 ? 15.27400 -5.54100 18.42300 1.000 18.66276 114 ASN B C 1
ATOM 10535 O O . ASN B 2 85 ? 14.89500 -6.42600 19.19700 1.000 18.55749 114 ASN B O 1
ATOM 10546 N N . ASP B 2 86 ? 16.47100 -4.93800 18.49400 1.000 17.58895 115 ASP B N 1
ATOM 10547 C CA . ASP B 2 86 ? 17.39300 -5.20400 19.60800 1.000 17.98637 115 ASP B CA 1
ATOM 10548 C C . ASP B 2 86 ? 16.70000 -5.13700 20.96600 1.000 18.14954 115 ASP B C 1
ATOM 10549 O O . ASP B 2 86 ? 17.03800 -5.90200 21.88500 1.000 18.16534 115 ASP B O 1
ATOM 10558 N N . TRP B 2 87 ? 15.77700 -4.18400 21.15000 1.000 18.11796 116 TRP B N 1
ATOM 10559 C CA . TRP B 2 87 ? 15.12200 -4.07700 22.45400 1.000 17.82845 116 TRP B CA 1
ATOM 10560 C C . TRP B 2 87 ? 14.36900 -5.34800 22.83600 1.000 19.58393 116 TRP B C 1
ATOM 10561 O O . TRP B 2 87 ? 14.27300 -5.65700 24.02700 1.000 20.00766 116 TRP B O 1
ATOM 10582 N N . ASP B 2 88 ? 13.81600 -6.09100 21.87200 1.000 18.48906 117 ASP B N 1
ATOM 10583 C CA . ASP B 2 88 ? 13.11800 -7.31800 22.22500 1.000 19.54708 117 ASP B CA 1
ATOM 10584 C C . ASP B 2 88 ? 14.08800 -8.31300 22.85000 1.000 21.43152 117 ASP B C 1
ATOM 10585 O O . ASP B 2 88 ? 13.76100 -8.96400 23.85300 1.000 21.33414 117 ASP B O 1
ATOM 10594 N N . ILE B 2 89 ? 15.30000 -8.40600 22.29000 1.000 21.59469 118 ILE B N 1
ATOM 10595 C CA . ILE B 2 89 ? 16.31900 -9.30400 22.83800 1.000 21.52890 118 ILE B CA 1
ATOM 10596 C C . ILE B 2 89 ? 16.72100 -8.85600 24.23900 1.000 24.76086 118 ILE B C 1
ATOM 10597 O O . ILE B 2 89 ? 16.81800 -9.66900 25.16600 1.000 22.30531 118 ILE B O 1
ATOM 10613 N N . TYR B 2 90 ? 16.95200 -7.55300 24.41200 1.000 18.38905 119 TYR B N 1
ATOM 10614 C CA . TYR B 2 90 ? 17.36300 -7.02700 25.70000 1.000 20.39981 119 TYR B CA 1
ATOM 10615 C C . TYR B 2 90 ? 16.30800 -7.29400 26.75700 1.000 26.69531 119 TYR B C 1
ATOM 10616 O O . TYR B 2 90 ? 16.62900 -7.66900 27.89200 1.000 23.52650 119 TYR B O 1
ATOM 10634 N N . TYR B 2 91 ? 15.03600 -7.10900 26.40000 1.000 22.33162 120 TYR B N 1
ATOM 10635 C CA . TYR B 2 91 ? 13.96800 -7.37100 27.36600 1.000 31.84066 120 TYR B CA 1
ATOM 10636 C C . TYR B 2 91 ? 13.77000 -8.86700 27.61000 1.000 29.94306 120 TYR B C 1
ATOM 10637 O O . TYR B 2 91 ? 13.46400 -9.27100 28.73800 1.000 33.47243 120 TYR B O 1
ATOM 10655 N N . TRP B 2 92 ? 13.94500 -9.71300 26.59300 1.000 26.80321 121 TRP B N 1
ATOM 10656 C CA . TRP B 2 92 ? 13.87500 -11.14800 26.86500 1.000 30.91160 121 TRP B CA 1
ATOM 10657 C C . TRP B 2 92 ? 14.98000 -11.56000 27.83600 1.000 30.31153 121 TRP B C 1
ATOM 10658 O O . TRP B 2 92 ? 14.77000 -12.40600 28.72300 1.000 29.78515 121 TRP B O 1
ATOM 10679 N N . ALA B 2 93 ? 16.17400 -10.99500 27.66400 1.000 25.99785 122 ALA B N 1
ATOM 10680 C CA . ALA B 2 93 ? 17.32000 -11.39800 28.47100 1.000 26.25841 122 ALA B CA 1
ATOM 10681 C C . ALA B 2 93 ? 17.23800 -10.84900 29.88600 1.000 26.57161 122 ALA B C 1
ATOM 10682 O O . ALA B 2 93 ? 17.63300 -11.52600 30.83500 1.000 25.01616 122 ALA B O 1
ATOM 10689 N N . THR B 2 94 ? 16.73300 -9.63200 30.06600 1.000 26.90059 123 THR B N 1
ATOM 10690 C CA . THR B 2 94 ? 16.74300 -9.01400 31.39300 1.000 28.64291 123 THR B CA 1
ATOM 10691 C C . THR B 2 94 ? 15.44400 -9.23900 32.15900 1.000 37.78348 123 THR B C 1
ATOM 10692 O O . THR B 2 94 ? 15.29600 -8.71000 33.26200 1.000 43.01305 123 THR B O 1
ATOM 10703 N N . GLU B 2 95 ? 14.51700 -10.01800 31.59600 1.000 41.04966 124 GLU B N 1
ATOM 10704 C CA . GLU B 2 95 ? 13.38200 -10.60900 32.30000 1.000 56.40939 124 GLU B CA 1
ATOM 10705 C C . GLU B 2 95 ? 12.11600 -9.77800 32.16400 1.000 49.72965 124 GLU B C 1
ATOM 10706 O O . GLU B 2 95 ? 11.08800 -10.11000 32.76400 1.000 49.80334 124 GLU B O 1
ATOM 10714 N N . ALA B 2 96 ? 12.16800 -8.69900 31.38500 1.000 43.68155 125 ALA B N 1
ATOM 10715 C CA . ALA B 2 96 ? 11.00000 -7.84200 31.23600 1.000 53.69328 125 ALA B CA 1
ATOM 10716 C C . ALA B 2 96 ? 9.93000 -8.44300 30.32900 1.000 50.98769 125 ALA B C 1
ATOM 10717 O O . ALA B 2 96 ? 8.75800 -8.06800 30.45000 1.000 55.04607 125 ALA B O 1
ATOM 10724 N N . LYS B 2 97 ? 10.28600 -9.37400 29.44900 1.000 48.49792 126 LYS B N 1
ATOM 10725 C CA . LYS B 2 97 ? 9.33100 -10.02000 28.55800 1.000 51.44301 126 LYS B CA 1
ATOM 10726 C C . LYS B 2 97 ? 9.70100 -11.48400 28.37600 1.000 60.65727 126 LYS B C 1
ATOM 10727 O O . LYS B 2 97 ? 10.87700 -11.84700 28.50100 1.000 58.11749 126 LYS B O 1
ATOM 10731 N N . PRO B 2 98 ? 8.71800 -12.35100 28.10000 1.000 72.17971 127 PRO B N 1
ATOM 10732 C CA . PRO B 2 98 ? 9.02300 -13.75800 27.80600 1.000 64.83409 127 PRO B CA 1
ATOM 10733 C C . PRO B 2 98 ? 9.25300 -13.98400 26.32100 1.000 66.66852 127 PRO B C 1
ATOM 10734 O O . PRO B 2 98 ? 8.57700 -13.41200 25.46300 1.000 64.75776 127 PRO B O 1
ATOM 10745 N N . ALA B 2 99 ? 10.22000 -14.84400 26.01600 1.000 61.10733 128 ALA B N 1
ATOM 10746 C CA . ALA B 2 99 ? 10.58600 -15.04000 24.62400 1.000 57.89378 128 ALA B CA 1
ATOM 10747 C C . ALA B 2 99 ? 9.59000 -15.96100 23.92700 1.000 63.61815 128 ALA B C 1
ATOM 10748 O O . ALA B 2 99 ? 9.02700 -16.86700 24.55000 1.000 60.75992 128 ALA B O 1
ATOM 10755 N N . PRO B 2 100 ? 9.34900 -15.74400 22.62700 1.000 60.02562 129 PRO B N 1
ATOM 10756 C CA . PRO B 2 100 ? 8.55400 -16.71700 21.86200 1.000 56.55152 129 PRO B CA 1
ATOM 10757 C C . PRO B 2 100 ? 9.10900 -18.12700 22.00500 1.000 56.45940 129 PRO B C 1
ATOM 10758 O O . PRO B 2 100 ? 10.28600 -18.30400 22.33800 1.000 48.00312 129 PRO B O 1
ATOM 10769 N N . GLU B 2 101 ? 8.27300 -19.13800 21.75300 1.000 46.74245 130 GLU B N 1
ATOM 10770 C CA . GLU B 2 101 ? 8.69700 -20.51800 21.97300 1.000 46.61875 130 GLU B CA 1
ATOM 10771 C C . GLU B 2 101 ? 9.88200 -20.89400 21.09300 1.000 46.26607 130 GLU B C 1
ATOM 10772 O O . GLU B 2 101 ? 10.71000 -21.72200 21.49100 1.000 48.02681 130 GLU B O 1
ATOM 10776 N N . ILE B 2 102 ? 9.99200 -20.29300 19.90500 1.000 51.34563 131 ILE B N 1
ATOM 10777 C CA . ILE B 2 102 ? 11.11000 -20.58700 19.01600 1.000 55.73826 131 ILE B CA 1
ATOM 10778 C C . ILE B 2 102 ? 12.45100 -20.26200 19.66800 1.000 54.56444 131 ILE B C 1
ATOM 10779 O O . ILE B 2 102 ? 13.47800 -20.84300 19.29600 1.000 53.73539 131 ILE B O 1
ATOM 10783 N N . PHE B 2 103 ? 12.46800 -19.35100 20.63900 1.000 49.56910 132 PHE B N 1
ATOM 10784 C CA . PHE B 2 103 ? 13.69900 -18.93400 21.29400 1.000 46.37661 132 PHE B CA 1
ATOM 10785 C C . PHE B 2 103 ? 13.89100 -19.57100 22.66900 1.000 47.85047 132 PHE B C 1
ATOM 10786 O O . PHE B 2 103 ? 14.82800 -19.20300 23.38000 1.000 36.09117 132 PHE B O 1
ATOM 10803 N N . GLU B 2 104 ? 13.04900 -20.52900 23.05000 1.000 46.91089 133 GLU B N 1
ATOM 10804 C CA . GLU B 2 104 ? 13.10300 -21.12000 24.38900 1.000 52.42471 133 GLU B CA 1
ATOM 10805 C C . GLU B 2 104 ? 13.98100 -22.36500 24.34700 1.000 50.59028 133 GLU B C 1
ATOM 10806 O O . GLU B 2 104 ? 13.50400 -23.48000 24.14200 1.000 52.93793 133 GLU B O 1
ATOM 10810 N N . ASN B 2 105 ? 15.28300 -22.17400 24.55900 1.000 38.40460 134 ASN B N 1
ATOM 10811 C CA . ASN B 2 105 ? 16.24800 -23.27200 24.49400 1.000 35.37266 134 ASN B CA 1
ATOM 10812 C C . ASN B 2 105 ? 17.42300 -22.95400 25.42300 1.000 33.05133 134 ASN B C 1
ATOM 10813 O O . ASN B 2 105 ? 17.42200 -21.93600 26.12700 1.000 29.19561 134 ASN B O 1
ATOM 10824 N N . GLU B 2 106 ? 18.44700 -23.81700 25.38500 1.000 27.97967 135 GLU B N 1
ATOM 10825 C CA . GLU B 2 106 ? 19.57500 -23.70100 26.30300 1.000 29.68251 135 GLU B CA 1
ATOM 10826 C C . GLU B 2 106 ? 20.37800 -22.42200 26.08900 1.000 25.61886 135 GLU B C 1
ATOM 10827 O O . GLU B 2 106 ? 20.96500 -21.88900 27.04300 1.000 24.71875 135 GLU B O 1
ATOM 10839 N N . VAL B 2 107 ? 20.46000 -21.92600 24.85300 1.000 25.50306 136 VAL B N 1
ATOM 10840 C CA . VAL B 2 107 ? 21.24500 -20.72300 24.62100 1.000 22.37374 136 VAL B CA 1
ATOM 10841 C C . VAL B 2 107 ? 20.51900 -19.52000 25.20300 1.000 19.86554 136 VAL B C 1
ATOM 10842 O O . VAL B 2 107 ? 21.13200 -18.63900 25.81900 1.000 20.36823 136 VAL B O 1
ATOM 10855 N N . MET B 2 108 ? 19.18700 -19.47200 25.04100 1.000 23.96340 137 MET B N 1
ATOM 10856 C CA . MET B 2 108 ? 18.42900 -18.40000 25.67600 1.000 27.25327 137 MET B CA 1
ATOM 10857 C C . MET B 2 108 ? 18.56000 -18.49800 27.18900 1.000 22.42374 137 MET B C 1
ATOM 10858 O O . MET B 2 108 ? 18.67400 -17.47200 27.87000 1.000 22.35005 137 MET B O 1
ATOM 10872 N N . ALA B 2 109 ? 18.52200 -19.72600 27.72100 1.000 24.39766 138 ALA B N 1
ATOM 10873 C CA . ALA B 2 109 ? 18.66100 -19.91900 29.15900 1.000 25.84257 138 ALA B CA 1
ATOM 10874 C C . ALA B 2 109 ? 19.99300 -19.37500 29.64100 1.000 22.99223 138 ALA B C 1
ATOM 10875 O O . ALA B 2 109 ? 20.04900 -18.66900 30.65300 1.000 21.79998 138 ALA B O 1
ATOM 10882 N N . LEU B 2 110 ? 21.07200 -19.66800 28.90200 1.000 20.15505 139 LEU B N 1
ATOM 10883 C CA . LEU B 2 110 ? 22.38800 -19.12500 29.21700 1.000 19.07334 139 LEU B CA 1
ATOM 10884 C C . LEU B 2 110 ? 22.38700 -17.60600 29.20600 1.000 19.08124 139 LEU B C 1
ATOM 10885 O O . LEU B 2 110 ? 23.00100 -16.96200 30.06700 1.000 18.98386 139 LEU B O 1
ATOM 10901 N N . LEU B 2 111 ? 21.77300 -17.00000 28.17200 1.000 17.92847 140 LEU B N 1
ATOM 10902 C CA . LEU B 2 111 ? 21.81000 -15.55100 28.06900 1.000 17.49157 140 LEU B CA 1
ATOM 10903 C C . LEU B 2 111 ? 21.00300 -14.88900 29.18500 1.000 18.04690 140 LEU B C 1
ATOM 10904 O O . LEU B 2 111 ? 21.44900 -13.88600 29.75300 1.000 18.27588 140 LEU B O 1
ATOM 10920 N N . ARG B 2 112 ? 19.81200 -15.41600 29.48000 1.000 18.76014 141 ARG B N 1
ATOM 10921 C CA . ARG B 2 112 ? 19.00700 -14.89000 30.58200 1.000 22.34742 141 ARG B CA 1
ATOM 10922 C C . ARG B 2 112 ? 19.73900 -14.98100 31.91600 1.000 20.35507 141 ARG B C 1
ATOM 10923 O O . ARG B 2 112 ? 19.72300 -14.03700 32.70900 1.000 21.76577 141 ARG B O 1
ATOM 10944 N N . ASP B 2 113 ? 20.38500 -16.11400 32.18300 1.000 20.35770 142 ASP B N 1
ATOM 10945 C CA . ASP B 2 113 ? 21.07600 -16.24400 33.45800 1.000 17.40209 142 ASP B CA 1
ATOM 10946 C C . ASP B 2 113 ? 22.25500 -15.28600 33.51800 1.000 20.19453 142 ASP B C 1
ATOM 10947 O O . ASP B 2 113 ? 22.49500 -14.64600 34.54700 1.000 18.66803 142 ASP B O 1
ATOM 10956 N N . PHE B 2 114 ? 22.98200 -15.16200 32.41400 1.000 17.50736 143 PHE B N 1
ATOM 10957 C CA . PHE B 2 114 ? 24.10700 -14.24100 32.33500 1.000 16.57304 143 PHE B CA 1
ATOM 10958 C C . PHE B 2 114 ? 23.66800 -12.81400 32.64400 1.000 18.69435 143 PHE B C 1
ATOM 10959 O O . PHE B 2 114 ? 24.30100 -12.11000 33.44100 1.000 21.57890 143 PHE B O 1
ATOM 10976 N N . ALA B 2 115 ? 22.57300 -12.38300 32.04000 1.000 16.72043 144 ALA B N 1
ATOM 10977 C CA . ALA B 2 115 ? 22.16000 -10.99300 32.20500 1.000 16.15720 144 ALA B CA 1
ATOM 10978 C C . ALA B 2 115 ? 21.82000 -10.67700 33.65600 1.000 20.40508 144 ALA B C 1
ATOM 10979 O O . ALA B 2 115 ? 21.94000 -9.51500 34.07200 1.000 20.49719 144 ALA B O 1
ATOM 10986 N N . LYS B 2 116 ? 21.37800 -11.67200 34.42900 1.000 21.60522 145 LYS B N 1
ATOM 10987 C CA . LYS B 2 116 ? 21.05000 -11.43900 35.83000 1.000 20.62353 145 LYS B CA 1
ATOM 10988 C C . LYS B 2 116 ? 22.25500 -10.98800 36.65200 1.000 26.11629 145 LYS B C 1
ATOM 10989 O O . LYS B 2 116 ? 22.07300 -10.36100 37.70300 1.000 22.47375 145 LYS B O 1
ATOM 11008 N N . ASN B 2 117 ? 23.47200 -11.27300 36.19500 1.000 19.85501 146 ASN B N 1
ATOM 11009 C CA . ASN B 2 117 ? 24.69500 -10.80600 36.86200 1.000 17.58632 146 ASN B CA 1
ATOM 11010 C C . ASN B 2 117 ? 24.72100 -11.22100 38.33700 1.000 19.15756 146 ASN B C 1
ATOM 11011 O O . ASN B 2 117 ? 24.89500 -10.39700 39.23800 1.000 20.43403 146 ASN B O 1
ATOM 11022 N N . LYS B 2 118 ? 24.56800 -12.52600 38.60500 1.000 18.13375 147 LYS B N 1
ATOM 11023 C CA . LYS B 2 118 ? 24.42300 -12.97200 39.98600 1.000 22.95012 147 LYS B CA 1
ATOM 11024 C C . LYS B 2 118 ? 25.68700 -12.79100 40.81700 1.000 21.88683 147 LYS B C 1
ATOM 11025 O O . LYS B 2 118 ? 25.60600 -12.80000 42.04400 1.000 26.47159 147 LYS B O 1
ATOM 11044 N N . ASN B 2 119 ? 26.84700 -12.61000 40.19600 1.000 19.02333 148 ASN B N 1
ATOM 11045 C CA . ASN B 2 119 ? 28.07400 -12.34600 40.94400 1.000 21.49731 148 ASN B CA 1
ATOM 11046 C C . ASN B 2 119 ? 28.43200 -10.87000 40.98500 1.000 20.68143 148 ASN B C 1
ATOM 11047 O O . ASN B 2 119 ? 29.54600 -10.51900 41.39000 1.000 20.67353 148 ASN B O 1
ATOM 11058 N N . LYS B 2 120 ? 27.52100 -10.00500 40.54100 1.000 17.03625 149 LYS B N 1
ATOM 11059 C CA . LYS B 2 120 ? 27.65600 -8.54900 40.68800 1.000 15.71241 149 LYS B CA 1
ATOM 11060 C C . LYS B 2 120 ? 28.96600 -8.06300 40.08100 1.000 20.61563 149 LYS B C 1
ATOM 11061 O O . LYS B 2 120 ? 29.73000 -7.31300 40.68800 1.000 23.87128 149 LYS B O 1
ATOM 11080 N N . GLU B 2 121 ? 29.22600 -8.50800 38.86100 1.000 19.08387 150 GLU B N 1
ATOM 11081 C CA . GLU B 2 121 ? 30.38100 -8.06900 38.10300 1.000 19.00754 150 GLU B CA 1
ATOM 11082 C C . GLU B 2 121 ? 30.10000 -6.77600 37.36000 1.000 17.40735 150 GLU B C 1
ATOM 11083 O O . GLU B 2 121 ? 28.94600 -6.36800 37.15700 1.000 19.14966 150 GLU B O 1
ATOM 11095 N N . GLN B 2 122 ? 31.17700 -6.13400 36.92700 1.000 20.51825 151 GLN B N 1
ATOM 11096 C CA . GLN B 2 122 ? 31.08800 -4.94100 36.10400 1.000 21.66312 151 GLN B CA 1
ATOM 11097 C C . GLN B 2 122 ? 31.04300 -5.34600 34.63300 1.000 24.71086 151 GLN B C 1
ATOM 11098 O O . GLN B 2 122 ? 31.94000 -6.03700 34.13600 1.000 26.61898 151 GLN B O 1
ATOM 11112 N N . ARG B 2 123 ? 29.97900 -4.95000 33.95100 1.000 21.16306 152 ARG B N 1
ATOM 11113 C CA . ARG B 2 123 ? 29.78100 -5.19300 32.52600 1.000 18.56538 152 ARG B CA 1
ATOM 11114 C C . ARG B 2 123 ? 29.62600 -3.82800 31.89700 1.000 18.50748 152 ARG B C 1
ATOM 11115 O O . ARG B 2 123 ? 28.52100 -3.36500 31.60300 1.000 19.24178 152 ARG B O 1
ATOM 11136 N N . LEU B 2 124 ? 30.76100 -3.17400 31.72200 1.000 17.95742 153 LEU B N 1
ATOM 11137 C CA . LEU B 2 124 ? 30.78900 -1.75900 31.38700 1.000 19.35232 153 LEU B CA 1
ATOM 11138 C C . LEU B 2 124 ? 31.42200 -1.47800 30.04200 1.000 21.25255 153 LEU B C 1
ATOM 11139 O O . LEU B 2 124 ? 31.32200 -0.34100 29.55100 1.000 22.55797 153 LEU B O 1
ATOM 11155 N N . ARG B 2 125 ? 32.06100 -2.46800 29.42800 1.000 18.52854 154 ARG B N 1
ATOM 11156 C CA . ARG B 2 125 ? 32.79300 -2.27400 28.19200 1.000 18.54433 154 ARG B CA 1
ATOM 11157 C C . ARG B 2 125 ? 32.71300 -3.56100 27.38400 1.000 17.02836 154 ARG B C 1
ATOM 11158 O O . ARG B 2 125 ? 32.65400 -4.65000 27.95200 1.000 17.57053 154 ARG B O 1
ATOM 11179 N N . ALA B 2 126 ? 32.69000 -3.43200 26.07200 1.000 16.57567 155 ALA B N 1
ATOM 11180 C CA . ALA B 2 126 ? 32.96000 -4.57100 25.21000 1.000 19.24968 155 ALA B CA 1
ATOM 11181 C C . ALA B 2 126 ? 34.41100 -5.00500 25.42100 1.000 19.80501 155 ALA B C 1
ATOM 11182 O O . ALA B 2 126 ? 35.29200 -4.17400 25.69300 1.000 19.62077 155 ALA B O 1
ATOM 11189 N N . PRO B 2 127 ? 34.69300 -6.29500 25.32700 1.000 16.44408 156 PRO B N 1
ATOM 11190 C CA . PRO B 2 127 ? 36.06600 -6.73400 25.54600 1.000 16.39144 156 PRO B CA 1
ATOM 11191 C C . PRO B 2 127 ? 36.93500 -6.37900 24.35300 1.000 15.63345 156 PRO B C 1
ATOM 11192 O O . PRO B 2 127 ? 36.48400 -6.36100 23.20100 1.000 18.46274 156 PRO B O 1
ATOM 11203 N N . ASP B 2 128 ? 38.19100 -6.08800 24.64700 1.000 18.52327 157 ASP B N 1
ATOM 11204 C CA . ASP B 2 128 ? 39.19500 -6.02600 23.60000 1.000 20.22085 157 ASP B CA 1
ATOM 11205 C C . ASP B 2 128 ? 39.35200 -7.40400 22.98100 1.000 18.39957 157 ASP B C 1
ATOM 11206 O O . ASP B 2 128 ? 39.05500 -8.44100 23.59900 1.000 20.28927 157 ASP B O 1
ATOM 11215 N N . LEU B 2 129 ? 39.83300 -7.42700 21.73300 1.000 17.64159 158 LEU B N 1
ATOM 11216 C CA . LEU B 2 129 ? 39.81500 -8.68200 20.97900 1.000 16.68621 158 LEU B CA 1
ATOM 11217 C C . LEU B 2 129 ? 41.01200 -9.59400 21.25700 1.000 16.45197 158 LEU B C 1
ATOM 11218 O O . LEU B 2 129 ? 41.04600 -10.71700 20.74100 1.000 19.56814 158 LEU B O 1
ATOM 11234 N N . GLU B 2 130 ? 41.96500 -9.18500 22.09100 1.000 19.20230 159 GLU B N 1
ATOM 11235 C CA . GLU B 2 130 ? 43.15900 -9.99700 22.28400 1.000 19.60235 159 GLU B CA 1
ATOM 11236 C C . GLU B 2 130 ? 42.84500 -11.38600 22.82500 1.000 22.74746 159 GLU B C 1
ATOM 11237 O O . GLU B 2 130 ? 43.64200 -12.30000 22.61900 1.000 22.59481 159 GLU B O 1
ATOM 11249 N N . TYR B 2 131 ? 41.69300 -11.57500 23.48000 1.000 19.82606 160 TYR B N 1
ATOM 11250 C CA . TYR B 2 131 ? 41.34300 -12.90500 23.97000 1.000 22.22109 160 TYR B CA 1
ATOM 11251 C C . TYR B 2 131 ? 41.28200 -13.92700 22.85100 1.000 23.08961 160 TYR B C 1
ATOM 11252 O O . TYR B 2 131 ? 41.38600 -15.13800 23.11300 1.000 24.41345 160 TYR B O 1
ATOM 11270 N N . LEU B 2 132 ? 41.07800 -13.49300 21.61900 1.000 19.68131 161 LEU B N 1
ATOM 11271 C CA . LEU B 2 132 ? 41.00800 -14.39500 20.49000 1.000 21.72366 161 LEU B CA 1
ATOM 11272 C C . LEU B 2 132 ? 42.37500 -14.87300 20.02800 1.000 29.09823 161 LEU B C 1
ATOM 11273 O O . LEU B 2 132 ? 42.46600 -15.91800 19.36300 1.000 30.64315 161 LEU B O 1
ATOM 11289 N N . PHE B 2 133 ? 43.42700 -14.12700 20.35200 1.000 27.70859 162 PHE B N 1
ATOM 11290 C CA . PHE B 2 133 ? 44.71700 -14.27100 19.68700 1.000 30.62999 162 PHE B CA 1
ATOM 11291 C C . PHE B 2 133 ? 45.87700 -14.53900 20.62800 1.000 42.80776 162 PHE B C 1
ATOM 11292 O O . PHE B 2 133 ? 46.75300 -15.33700 20.29800 1.000 46.83456 162 PHE B O 1
ATOM 11309 N N . GLU B 2 134 ? 45.93900 -13.85700 21.76100 1.000 45.68706 163 GLU B N 1
ATOM 11310 C CA . GLU B 2 134 ? 47.02300 -14.02300 22.71800 1.000 54.45653 163 GLU B CA 1
ATOM 11311 C C . GLU B 2 134 ? 46.54900 -14.85400 23.90400 1.000 50.28498 163 GLU B C 1
ATOM 11312 O O . GLU B 2 134 ? 45.36100 -14.88100 24.23500 1.000 46.07131 163 GLU B O 1
ATOM 11320 N N . LYS B 2 135 ? 47.48600 -15.55300 24.52300 1.000 56.59100 164 LYS B N 1
ATOM 11321 C CA . LYS B 2 135 ? 47.18700 -16.17900 25.80100 1.000 58.40174 164 LYS B CA 1
ATOM 11322 C C . LYS B 2 135 ? 47.34700 -15.14800 26.91600 1.000 62.40748 164 LYS B C 1
ATOM 11323 O O . LYS B 2 135 ? 48.17900 -14.23900 26.81600 1.000 64.88410 164 LYS B O 1
ATOM 11327 N N . PRO B 2 136 ? 46.54400 -15.24000 27.97400 1.000 62.07323 165 PRO B N 1
ATOM 11328 C CA . PRO B 2 136 ? 46.72200 -14.31200 29.10300 1.000 63.50498 165 PRO B CA 1
ATOM 11329 C C . PRO B 2 136 ? 47.96800 -14.67500 29.90100 1.000 68.21344 165 PRO B C 1
ATOM 11330 O O . PRO B 2 136 ? 48.13900 -15.82100 30.32300 1.000 66.29216 165 PRO B O 1
ATOM 11341 N N . ARG B 2 137 ? 48.84400 -13.69400 30.09200 1.000 71.73755 166 ARG B N 1
ATOM 11342 C CA . ARG B 2 137 ? 50.09300 -13.92300 30.81400 1.000 66.58430 166 ARG B CA 1
ATOM 11343 C C . ARG B 2 137 ? 49.97800 -13.50200 32.28000 1.000 69.89785 166 ARG B C 1
ATOM 11344 O O . ARG B 2 137 ? 49.02800 -12.82200 32.67500 1.000 67.41335 166 ARG B O 1
ATOM 11346 N N . PRO C 3 65 ? -8.47200 -0.89700 26.29200 1.000 75.66434 75 PRO C N 1
ATOM 11347 C CA . PRO C 3 65 ? -7.99000 -1.10100 27.66000 1.000 71.56384 75 PRO C CA 1
ATOM 11348 C C . PRO C 3 65 ? -6.59900 -1.72700 27.68100 1.000 71.54542 75 PRO C C 1
ATOM 11349 O O . PRO C 3 65 ? -5.73500 -1.27600 28.43300 1.000 71.93757 75 PRO C O 1
ATOM 11353 N N . ASP C 3 66 ? -6.39600 -2.76200 26.85900 1.000 70.51372 76 ASP C N 1
ATOM 11354 C CA . ASP C 3 66 ? -5.08900 -3.41200 26.80400 1.000 66.71589 76 ASP C CA 1
ATOM 11355 C C . ASP C 3 66 ? -3.99000 -2.39700 26.51900 1.000 64.71302 76 ASP C C 1
ATOM 11356 O O . ASP C 3 66 ? -3.01500 -2.28800 27.27300 1.000 60.88625 76 ASP C O 1
ATOM 11358 N N . ASP C 3 67 ? -4.14600 -1.62500 25.44100 1.000 51.58776 77 ASP C N 1
ATOM 11359 C CA . ASP C 3 67 ? -3.15600 -0.64400 25.01200 1.000 42.73144 77 ASP C CA 1
ATOM 11360 C C . ASP C 3 67 ? -3.61300 0.79000 25.24600 1.000 37.65715 77 ASP C C 1
ATOM 11361 O O . ASP C 3 67 ? -3.06200 1.71200 24.64700 1.000 31.23532 77 ASP C O 1
ATOM 11370 N N . VAL C 3 68 ? -4.63100 0.99700 26.07600 1.000 41.27337 78 VAL C N 1
ATOM 11371 C CA . VAL C 3 68 ? -5.13100 2.33400 26.37600 1.000 34.95945 78 VAL C CA 1
ATOM 11372 C C . VAL C 3 68 ? -4.69400 2.69800 27.78400 1.000 37.77558 78 VAL C C 1
ATOM 11373 O O . VAL C 3 68 ? -5.02600 1.99700 28.74900 1.000 38.63358 78 VAL C O 1
ATOM 11386 N N . ASN C 3 69 ? -3.95700 3.78400 27.89400 1.000 32.41968 79 ASN C N 1
ATOM 11387 C CA . ASN C 3 69 ? -3.57000 4.33700 29.18100 1.000 36.74914 79 ASN C CA 1
ATOM 11388 C C . ASN C 3 69 ? -4.81600 4.71200 29.96700 1.000 35.65954 79 ASN C C 1
ATOM 11389 O O . ASN C 3 69 ? -5.62100 5.51700 29.48600 1.000 34.82786 79 ASN C O 1
ATOM 11400 N N . PRO C 3 70 ? -5.02800 4.15400 31.16000 1.000 40.30483 80 PRO C N 1
ATOM 11401 C CA . PRO C 3 70 ? -6.27400 4.44500 31.88500 1.000 39.34156 80 PRO C CA 1
ATOM 11402 C C . PRO C 3 70 ? -6.41900 5.90500 32.28400 1.000 43.18413 80 PRO C C 1
ATOM 11403 O O . PRO C 3 70 ? -7.55100 6.37300 32.45800 1.000 47.37936 80 PRO C O 1
ATOM 11414 N N . VAL C 3 71 ? -5.32100 6.63900 32.42800 1.000 41.98661 81 VAL C N 1
ATOM 11415 C CA . VAL C 3 71 ? -5.37700 8.01500 32.90900 1.000 42.48930 81 VAL C CA 1
ATOM 11416 C C . VAL C 3 71 ? -5.56700 9.00000 31.76300 1.000 41.57341 81 VAL C C 1
ATOM 11417 O O . VAL C 3 71 ? -6.45400 9.85500 31.80400 1.000 45.43439 81 VAL C O 1
ATOM 11430 N N . THR C 3 72 ? -4.73900 8.89000 30.72400 1.000 35.56216 82 THR C N 1
ATOM 11431 C CA . THR C 3 72 ? -4.73600 9.84700 29.62700 1.000 39.00468 82 THR C CA 1
ATOM 11432 C C . THR C 3 72 ? -5.57400 9.40200 28.43700 1.000 34.98051 82 THR C C 1
ATOM 11433 O O . THR C 3 72 ? -5.86900 10.22600 27.56800 1.000 36.05169 82 THR C O 1
ATOM 11444 N N . LYS C 3 73 ? -5.93200 8.12200 28.36500 1.000 36.02274 83 LYS C N 1
ATOM 11445 C CA . LYS C 3 73 ? -6.61500 7.52900 27.21800 1.000 34.45676 83 LYS C CA 1
ATOM 11446 C C . LYS C 3 73 ? -5.75700 7.54300 25.95300 1.000 31.67748 83 LYS C C 1
ATOM 11447 O O . LYS C 3 73 ? -6.27900 7.31600 24.85900 1.000 32.10911 83 LYS C O 1
ATOM 11466 N N . GLU C 3 74 ? -4.45800 7.80400 26.07400 1.000 30.49050 84 GLU C N 1
ATOM 11467 C CA . GLU C 3 74 ? -3.53700 7.54200 24.97500 1.000 26.71373 84 GLU C CA 1
ATOM 11468 C C . GLU C 3 74 ? -3.57500 6.06400 24.59600 1.000 30.45102 84 GLU C C 1
ATOM 11469 O O . GLU C 3 74 ? -3.55400 5.17700 25.45800 1.000 28.29023 84 GLU C O 1
ATOM 11481 N N . LYS C 3 75 ? -3.61500 5.79500 23.29500 1.000 26.78479 85 LYS C N 1
ATOM 11482 C CA . LYS C 3 75 ? -3.65600 4.43200 22.77200 1.000 26.94007 85 LYS C CA 1
ATOM 11483 C C . LYS C 3 75 ? -2.36600 4.12000 22.03200 1.000 26.99534 85 LYS C C 1
ATOM 11484 O O . LYS C 3 75 ? -1.92900 4.90400 21.18900 1.000 25.36883 85 LYS C O 1
ATOM 11503 N N . GLY C 3 76 ? -1.75600 2.97900 22.34600 1.000 26.49528 86 GLY C N 1
ATOM 11504 C CA . GLY C 3 76 ? -0.53500 2.58600 21.67100 1.000 22.05001 86 GLY C CA 1
ATOM 11505 C C . GLY C 3 76 ? 0.70100 3.36000 22.06700 1.000 25.72940 86 GLY C C 1
ATOM 11506 O O . GLY C 3 76 ? 1.66900 3.39500 21.30900 1.000 23.70284 86 GLY C O 1
ATOM 11510 N N . GLY C 3 77 ? 0.69800 3.98200 23.24300 1.000 25.80573 87 GLY C N 1
ATOM 11511 C CA . GLY C 3 77 ? 1.82400 4.77500 23.67200 1.000 23.91603 87 GLY C CA 1
ATOM 11512 C C . GLY C 3 77 ? 2.70700 4.07600 24.68600 1.000 23.58441 87 GLY C C 1
ATOM 11513 O O . GLY C 3 77 ? 2.57100 2.87900 24.95100 1.000 24.12131 87 GLY C O 1
ATOM 11517 N N . PRO C 3 78 ? 3.64600 4.83400 25.25600 1.000 23.30806 88 PRO C N 1
ATOM 11518 C CA . PRO C 3 78 ? 4.58900 4.27000 26.23300 1.000 20.34981 88 PRO C CA 1
ATOM 11519 C C . PRO C 3 78 ? 3.90800 3.55800 27.37900 1.000 21.69734 88 PRO C C 1
ATOM 11520 O O . PRO C 3 78 ? 2.90100 4.02600 27.93500 1.000 23.21068 88 PRO C O 1
ATOM 11531 N N . ARG C 3 79 ? 4.49700 2.43900 27.76700 1.000 24.02130 89 ARG C N 1
ATOM 11532 C CA . ARG C 3 79 ? 3.97800 1.64800 28.86800 1.000 23.43176 89 ARG C CA 1
ATOM 11533 C C . ARG C 3 79 ? 4.47100 2.18200 30.21400 1.000 27.04272 89 ARG C C 1
ATOM 11534 O O . ARG C 3 79 ? 5.38200 3.00300 30.29700 1.000 26.32684 89 ARG C O 1
ATOM 11555 N N . GLY C 3 80 ? 3.85300 1.70400 31.29100 1.000 28.58501 90 GLY C N 1
ATOM 11556 C CA . GLY C 3 80 ? 4.31300 2.03300 32.62300 1.000 29.81147 90 GLY C CA 1
ATOM 11557 C C . GLY C 3 80 ? 4.14600 3.50000 32.96400 1.000 32.66444 90 GLY C C 1
ATOM 11558 O O . GLY C 3 80 ? 3.23500 4.17300 32.46900 1.000 29.35615 90 GLY C O 1
ATOM 11562 N N . PRO C 3 81 ? 5.02400 4.03400 33.81300 1.000 27.09009 91 PRO C N 1
ATOM 11563 C CA . PRO C 3 81 ? 4.89500 5.44500 34.19500 1.000 26.37685 91 PRO C CA 1
ATOM 11564 C C . PRO C 3 81 ? 5.20900 6.35200 33.02100 1.000 23.55809 91 PRO C C 1
ATOM 11565 O O . PRO C 3 81 ? 5.85300 5.95900 32.04700 1.000 25.86363 91 PRO C O 1
ATOM 11576 N N . GLU C 3 82 ? 4.74600 7.58300 33.13100 1.000 21.05252 92 GLU C N 1
ATOM 11577 C CA . GLU C 3 82 ? 4.93400 8.56000 32.06700 1.000 20.09451 92 GLU C CA 1
ATOM 11578 C C . GLU C 3 82 ? 6.42000 8.80500 31.84700 1.000 22.02896 92 GLU C C 1
ATOM 11579 O O . GLU C 3 82 ? 7.11000 9.29100 32.77000 1.000 20.30507 92 GLU C O 1
ATOM 11591 N N . PRO C 3 83 ? 6.95000 8.52900 30.65000 1.000 20.84987 93 PRO C N 1
ATOM 11592 C CA . PRO C 3 83 ? 8.39600 8.64800 30.46200 1.000 19.22862 93 PRO C CA 1
ATOM 11593 C C . PRO C 3 83 ? 8.94100 10.04900 30.64300 1.000 18.85226 93 PRO C C 1
ATOM 11594 O O . PRO C 3 83 ? 10.13200 10.18000 30.97000 1.000 19.18125 93 PRO C O 1
ATOM 11605 N N . THR C 3 84 ? 8.13500 11.09200 30.42700 1.000 18.98912 94 THR C N 1
ATOM 11606 C CA . THR C 3 84 ? 8.62400 12.46000 30.49700 1.000 19.09966 94 THR C CA 1
ATOM 11607 C C . THR C 3 84 ? 8.32600 13.10300 31.84000 1.000 20.60773 94 THR C C 1
ATOM 11608 O O . THR C 3 84 ? 8.44400 14.31800 31.97600 1.000 21.58417 94 THR C O 1
ATOM 11619 N N . ARG C 3 85 ? 7.96100 12.31300 32.84400 1.000 19.03649 95 ARG C N 1
ATOM 11620 C CA . ARG C 3 85 ? 7.46700 12.91300 34.07400 1.000 20.11820 95 ARG C CA 1
ATOM 11621 C C . ARG C 3 85 ? 8.52400 13.75000 34.79000 1.000 19.71026 95 ARG C C 1
ATOM 11622 O O . ARG C 3 85 ? 8.15700 14.65800 35.55400 1.000 22.97644 95 ARG C O 1
ATOM 11643 N N . TYR C 3 86 ? 9.81300 13.50700 34.54300 1.000 19.63656 96 TYR C N 1
ATOM 11644 C CA . TYR C 3 86 ? 10.87500 14.31000 35.13900 1.000 21.07095 96 TYR C CA 1
ATOM 11645 C C . TYR C 3 86 ? 11.41800 15.36900 34.19100 1.000 22.58692 96 TYR C C 1
ATOM 11646 O O . TYR C 3 86 ? 12.33900 16.10200 34.56100 1.000 21.69471 96 TYR C O 1
ATOM 11664 N N . GLY C 3 87 ? 10.88300 15.46200 32.98000 1.000 19.62077 97 GLY C N 1
ATOM 11665 C CA . GLY C 3 87 ? 11.32700 16.44800 32.00700 1.000 19.67078 97 GLY C CA 1
ATOM 11666 C C . GLY C 3 87 ? 12.23100 15.89900 30.92200 1.000 24.11079 97 GLY C C 1
ATOM 11667 O O . GLY C 3 87 ? 12.24900 16.44100 29.80800 1.000 22.55007 97 GLY C O 1
ATOM 11671 N N . ASP C 3 88 ? 13.00400 14.85100 31.22400 1.000 20.77091 98 ASP C N 1
ATOM 11672 C CA . ASP C 3 88 ? 13.72200 14.09300 30.21600 1.000 17.88372 98 ASP C CA 1
ATOM 11673 C C . ASP C 3 88 ? 12.78900 12.98700 29.72300 1.000 18.86016 98 ASP C C 1
ATOM 11674 O O . ASP C 3 88 ? 11.58100 13.03100 29.96800 1.000 20.18400 98 ASP C O 1
ATOM 11683 N N . TRP C 3 89 ? 13.31800 11.99300 29.03100 1.000 16.19931 99 TRP C N 1
ATOM 11684 C CA . TRP C 3 89 ? 12.54100 10.83200 28.59700 1.000 17.23365 99 TRP C CA 1
ATOM 11685 C C . TRP C 3 89 ? 13.25600 9.63900 29.20200 1.000 18.24692 99 TRP C C 1
ATOM 11686 O O . TRP C 3 89 ? 14.41100 9.38300 28.85100 1.000 19.51023 99 TRP C O 1
ATOM 11707 N N . GLU C 3 90 ? 12.59900 8.93000 30.12300 1.000 18.53643 100 GLU C N 1
ATOM 11708 C CA . GLU C 3 90 ? 13.24200 7.85100 30.84900 1.000 20.34454 100 GLU C CA 1
ATOM 11709 C C . GLU C 3 90 ? 12.50400 6.54500 30.60900 1.000 20.69985 100 GLU C C 1
ATOM 11710 O O . GLU C 3 90 ? 11.27500 6.52500 30.49100 1.000 20.74459 100 GLU C O 1
ATOM 11722 N N . ARG C 3 91 ? 13.27900 5.45800 30.57000 1.000 19.84185 101 ARG C N 1
ATOM 11723 C CA . ARG C 3 91 ? 12.74000 4.09500 30.61700 1.000 21.63417 101 ARG C CA 1
ATOM 11724 C C . ARG C 3 91 ? 13.60400 3.27100 31.56500 1.000 21.31835 101 ARG C C 1
ATOM 11725 O O . ARG C 3 91 ? 14.81600 3.16000 31.35300 1.000 21.08411 101 ARG C O 1
ATOM 11746 N N . LYS C 3 92 ? 12.98300 2.66600 32.57000 1.000 21.95790 102 LYS C N 1
ATOM 11747 C CA . LYS C 3 92 ? 13.67000 1.79900 33.53600 1.000 20.62089 102 LYS C CA 1
ATOM 11748 C C . LYS C 3 92 ? 14.82300 2.53100 34.20900 1.000 21.49731 102 LYS C C 1
ATOM 11749 O O . LYS C 3 92 ? 15.85400 1.93300 34.54000 1.000 21.59206 102 LYS C O 1
ATOM 11768 N N . GLY C 3 93 ? 14.66800 3.83900 34.41000 1.000 20.76565 103 GLY C N 1
ATOM 11769 C CA . GLY C 3 93 ? 15.70500 4.64400 35.01400 1.000 22.46848 103 GLY C CA 1
ATOM 11770 C C . GLY C 3 93 ? 16.75400 5.15700 34.05500 1.000 20.87092 103 GLY C C 1
ATOM 11771 O O . GLY C 3 93 ? 17.57900 5.99800 34.46000 1.000 19.53129 103 GLY C O 1
ATOM 11775 N N . ARG C 3 94 ? 16.77200 4.65300 32.80900 1.000 18.67066 104 ARG C N 1
ATOM 11776 C CA . ARG C 3 94 ? 17.68300 5.12100 31.77100 1.000 18.27851 104 ARG C CA 1
ATOM 11777 C C . ARG C 3 94 ? 17.13600 6.38300 31.12900 1.000 19.15230 104 ARG C C 1
ATOM 11778 O O . ARG C 3 94 ? 15.94700 6.45800 30.80500 1.000 19.74974 104 ARG C O 1
ATOM 11799 N N . CYS C 3 95 ? 17.99100 7.37500 30.95100 1.000 18.63908 105 CYS C N 1
ATOM 11800 C CA . CYS C 3 95 ? 17.61100 8.55800 30.19000 1.000 18.17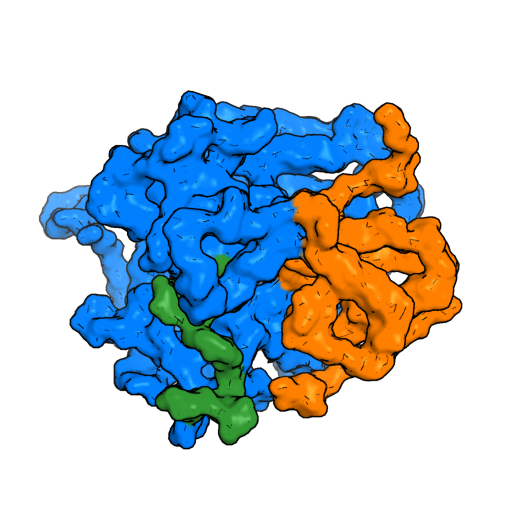323 105 CYS C CA 1
ATOM 11801 C C . CYS C 3 95 ? 17.81900 8.25900 28.71500 1.000 19.17335 105 CYS C C 1
ATOM 11802 O O . CYS C 3 95 ? 18.95800 8.04800 28.27600 1.000 19.22073 105 CYS C O 1
ATOM 11810 N N . ILE C 3 96 ? 16.71300 8.23600 27.95900 1.000 20.28927 106 ILE C N 1
ATOM 11811 C CA . ILE C 3 96 ? 16.72500 7.98700 26.52300 1.000 17.59421 106 ILE C CA 1
ATOM 11812 C C . ILE C 3 96 ? 17.05100 9.25100 25.75900 1.000 19.22336 106 ILE C C 1
ATOM 11813 O O . ILE C 3 96 ? 17.84900 9.24100 24.81500 1.000 21.19728 106 ILE C O 1
ATOM 11829 N N . ASP C 3 97 ? 16.44400 10.35800 26.16400 1.000 18.52327 107 ASP C N 1
ATOM 11830 C CA . ASP C 3 97 ? 16.59000 11.62600 25.47900 1.000 17.36524 107 ASP C CA 1
ATOM 11831 C C . ASP C 3 97 ? 16.34000 12.72500 26.49600 1.000 16.73359 107 ASP C C 1
ATOM 11832 O O . ASP C 3 97 ? 15.77800 12.49300 27.57500 1.000 18.29167 107 ASP C O 1
ATOM 11841 N N . PHE C 3 98 ? 16.75400 13.93400 26.14800 1.000 19.72342 108 PHE C N 1
ATOM 11842 C CA . PHE C 3 98 ? 16.56700 15.07600 27.02700 1.000 18.24166 108 PHE C CA 1
ATOM 11843 C C . PHE C 3 98 ? 16.57400 16.33900 26.17900 1.000 20.33402 108 PHE C C 1
ATOM 11844 O O . PHE C 3 98 ? 16.05800 17.37700 26.59800 1.000 22.18950 108 PHE C O 1
#

Secondary structure (P-SEA, 3-state):
cbbbbbbbbccbbbccccaaaaaaaaaaaaaccbbbbbbccccccccccccccbbbbcccccccccaaaaaaaaaaaacccccaaaaaaaaaaaaaaaaaaaaaccccccccccccbbbbcccccccccccccccccccccccaaaaaaaaaaaaaaaacccccccccccccccccccccccccccccccccccccccbbbbcccccccccccccccccccaaaaaaaaaaccccccccbbbbbccccccccccccccccccbbbbbccccccccccccccccccccaaaaaaaaaaaaaacccccccccccccccccccaaaaaacccaaaaaaaaccccccccbbbbbcccccccccccccccccbbbbbcccbbbbcccbbbbccccccccccccccccaaaaaaaaaaaaaaaaaaacccccccccccccccaaaaaaaaaaaaaccccccaaaaaaaaaaaaaacccccccaaaaaaaaaaaaaaaaaccbbbbcccccccaaaaaaaaaaaaaaaaaaaaaaaaaacccccccccccccccccccccccccccccccccccccccbbbbbbbcccccbbbbbbbbcccccccccccccccccc/caaaaacccccccccccccaaaaaaaaaaaaaccccaaaaaaaaaaaaaccccccaaaaaaaaaaccccccaaaaaaaaacccccccccccaaaaaaaaaaaccccccccccccccccccccc/cccccccccccccccccccccccccccccccccc

Nearest PDB structures (foldseek):
  8dyd-assembly1_B  TM=1.008E+00  e=4.726E-18  Homo sapiens
  6vax-assembly2_D  TM=9.851E-01  e=2.570E-14  Homo sapiens
  2lm4-assembly1_A  TM=8.114E-01  e=2.186E-05  Saccharomyces cerevisiae S288C
  8dyd-assembly1_C  TM=1.030E+00  e=1.490E-06  Homo sapiens
  8dye-assembly1_B  TM=9.877E-01  e=9.174E-06  Homo sapiens

InterPro domains:
  IPR003952 Fumarate reductase/succinate dehydrogenase, FAD-binding site [PS00504] (97-106)
  IPR003953 FAD-dependent oxidoreductase 2, FAD-binding domain [PF00890] (63-457)
  IPR011281 Succinate dehydrogenase, flavoprotein subunit [TIGR01816] (60-664)
  IPR014006 Succinate dehydrogenase/fumarate reductase, flavoprotein subunit [TIGR01812] (63-644)
  IPR015939 Fumarate reductase/succinate dehydrogenase flavoprotein-like, C-terminal [PF02910] (513-664)
  IPR027477 Succinate dehydrogenase/fumarate reductase flavoprotein, catalytic domain superfamily [G3DSA:3.90.700.10] (300-403)
  IPR027477 Succinate dehydrogenase/fumarate reductase flavoprotein, catalytic domain superfamily [SSF56425] (290-408)
  IPR030664 FAD-dependent oxidoreductase SdhA/FrdA/AprA [PTHR11632] (52-664)
  IPR036188 FAD/NAD(P)-binding domain superfamily [G3DSA:3.50.50.60] (63-468)
  IPR036188 FAD/NAD(P)-binding domain superfamily [SSF51905] (53-486)
  IPR037099 Fumarate reductase/succinate dehydrogenase flavoprotein-like, C-terminal domain superfamily [SSF46977] (503-664)

GO terms:
  GO:0045273 respiratory chain complex II (succinate dehydrogenase) (C, IDA)
  GO:0005743 mitochondrial inner membrane (C, EXP)
  GO:0008177 succinate dehydrogenase (quinone) activity (F, IMP)
  GO:0005515 protein binding (F, IPI)
  GO:0005739 mitochondrion (C, HTP)
  GO:0071949 FAD binding (F, TAS)
  GO:0005759 mitochondrial matrix (C, TAS)
  GO:0006099 tricarboxylic acid cycle (P, TAS)
  GO:0005739 mitochondrion (C, IDA)
  GO:0022904 respiratory electron transport chain (P, IDA)
  GO:0006105 succinate metabolic process (P, IDA)
  GO:0045273 respiratory chain complex II (succinate dehydrogenase) (C, TAS)
  GO:0007399 nervous system development (P, IMP)

Radius of gyration: 24.55 Å; Cα contacts (8 Å, |Δi|>4): 1867; chains: 3; bounding box: 64×79×69 Å

Sequence (766 aa):
AQYPVVDHEFDAVVVGAGGAGLRAAFGLSEAGFNTACVTKLFPTRSHTVAAQGGINAALGNMEEDNWRWHFYDTVKGSDWLGDQDAIHYMTEEQAPAAVVELENYGMPFSRTEDGKIYQRAFGGQSLKFGKGGQAHRCCCVADRTGHSLLHTLYGRSLRYDTSYFVEYFALDLLMENGECRGVVIALCIEDGSIHRIRAKNTVVATGGYGRTYFSCTSAHTSSTGDGTAMITRAGLPCQDLEFVQFHPTGIYGAGCLITEGCRGEGGILINSQGERFMERYAPVAKDLASRRDVVSRSMTLEIREGRGCGPEKDHVYLQLHHLPPEQLATRLPGISSETAMIFAGVDVTKEPIPVLPTVHYNMGGIPTNYKGQVLRHVNGQDQQIVPGLYACGEAACASVHGANRLGANSLLDDLVVFGRACALSSIEESCRPGDKVPPIKPNAGEEESVMMNLDKLRFADGSIRTSELLRLSSMQKSMQNHAAVFRVGSVLQEGCGKISKLYGDLKHLKTFDRGMVWNTDLVETLELQNLMLCALQTIYGAEARKESRGAHAREDYKVRIDEYDYSKPIQGQQKKPPFEEHWRKHTLSSYVDVVGTGKVTLEYRPVIIDKTLNEADCATVPPAIQKDMIEIPLPPWQERTDESIETKRARLLYESRKRGMLENCILLSLFAKEHLQHMTEKQLNLYDRLINEPSNDWDIYYWATEAKPAPEIFENEVMALLRDFAKNKNKEQRLRAPDLEYLFEKPRPDDVNPVTKEKGGPRGPEPTRYGDWERKGRCIDF

Organism: Homo sapiens (NCBI:txid9606)

B-factor: mean 25.61, std 11.21, range [10.24, 88.51]

Foldseek 3Di:
DDFAEAEAEWAEEEEAQFLQRLLLLLLQLVLPGRYEYEYLADNLPAQLQVQQWWAFAQLQPPHHADLLLVLLLLCVLLLLLAFSQLSLLLSVCLNVLVVVLVVLPQVKDADPVGHRFFAFFQQGDGDSNPHDTDTTTIARRRGRRSSSSVSSVVSSVVSPHHYLYSKAWQAFQDDPLATQATWIANLAAGHIYGYGHQAYEYEQAACQLLAQAAPTDPSHQQRSLLNCQVVQFWWWPQLQFDKFFWAFGRNNHHDDCVLVVQPWAKAWQVRDSQQCVQPVPCRSNPDRLSNQQSQLVCQVVQRADDPVSRFIWTANQVDPVVCCCVVPNCPQVVQCVPVVDRNNPGTGTTGMYTYAGLIAFEDASLQFGWGQPPNDTDGRRNYGYFARNYPNRSNNNHDGPNNRSSRSNSNSSSPSVVCSVPHHHPPDRDDHDPCRCVVSVVVLLCLLQQAFDAELVRLSVQSNHLCNNQSAQEHEQVSLVVSLVSLLVSLVCLNRYHFDHNRSRNPVRSVSNSSSNSSSLSSNFNSVVLNPQQADGRSRAYPRHHHQWAQFPQADDRPPTDGHPPVPTRSWMWIWHAPSVNRDIDIDTHHRNQDHPDCVVHNRDDRHD/DVCCVVPPDDADDQDDPDDLVRLLVVQLVLQCDDDDVLSNLLSLVVSLVPSVPDDPVLSSLVCCLRPRDPDNVVSVCCQCVVDPDPPSNPDDNSVVSNVSNVPVVVDDRDDRDDPCSVPDDDD/DVQADPPPRDGNDDDDDQQCPVPFGDDPRDGPGD

Solvent-accessible surface area: 27551 Å² total

=== Feature glossary ===
Legend for the data blocks above and below:

— What the protein is —

The amino-acid sequence is the protein's primary structure: the linear order of residues from the N-terminus to the C-terminus, written in one-letter code. Everything else here — the 3D coordinates, the secondary structure, the domain annotations — is ultimately a consequence of this string.

Database cross-references. InterPro integrates a dozen domain/family signature databases into unified entries with residue-range hits. GO terms attach function/process/location labels with evidence codes. CATH codes position the fold in a four-level structural taxonomy. Organism is the NCBI-taxonomy species name.

— Where its atoms are —

The mmCIF block holds the 3D Cartesian coordinates of each backbone atom (N, Cα, C, O) in ångströms. mmCIF is the PDB's canonical archive format — a tagged-loop text representation of the atomic model.

The six renders are orthographic views along the three Cartesian axes in both directions. Representation (cartoon, sticks, or surface) and color scheme (sequence-rainbow or by-chain) vary across proteins so the training set covers all the common visualization conventions.

— Local backbone conformation —

Secondary structure is the local, repeating backbone conformation. DSSP classifies it into eight states by reading the hydrogen-bond network: three helix types (H, G, I), two β types (E, B), two non-regular types (T, S), and unstructured coil (-).

SS3 is a coarse helix/strand/coil call (letters a/b/c) made by the P-SEA algorithm from inter-Cα distances and dihedrals. It is less detailed than DSSP but needs only Cα positions.

Backbone dihedral angles. Every residue except chain termini has a φ (preceding-C → N → Cα → C) and a ψ (N → Cα → C → next-N). They are reported in degrees following the IUPAC sign convention. Secondary structure is essentially a statement about which (φ, ψ) basin each residue occupies.

— Global shape and packing —

The geometric summary reports three shape descriptors. Rg (radius of gyration) measures how spread out the Cα atoms are about their centre of mass; compact globular proteins have small Rg, elongated or unfolded ones large. Cα contacts (<8 Å, |i−j|>4) count long-range residue pairs in spatial proximity — high for tightly packed folds, near zero for rods or random coil. The bounding-box extents give the protein's footprint along x, y, z in Å.

Solvent accessibility: the surface area of each residue that a 1.4 Å water probe can touch, in Å². When only backbone atoms are present the absolute values are lower than full-atom SASA (side chains contribute most of the area) and are flagged as backbone-only.

Plot images: a contact map (which residues are close in 3D, as an N×N binary image), a Ramachandran scatter (backbone torsion angles, revealing secondary-structure composition at a glance), and — for AlphaFold structures — a PAE heatmap (pairwise prediction confidence).

— Structural neighborhood —

Foldseek's 3Di representation compresses backbone geometry into a per-residue letter drawn from a learned twenty-state alphabet. It captures the tertiary interaction pattern around each residue — which residues are packed against it in space, regardless of where they are in sequence.

Structural nearest neighbors (via Foldseek easy-search vs the PDB). Reported per hit: target PDB id, E-value, and alignment TM-score. A TM-score above ~0.5 is the conventional threshold for 'same fold'.

— Confidence and disorder —

pLDDT (predicted Local Distance Difference Test) is AlphaFold's per-residue confidence score, ranging from 0 to 100. Values above 90 indicate high confidence (typically well-packed cores); 70–90 is confident; 50–70 low confidence; below 50 usually means the region is disordered or the prediction is unreliable there. AlphaFold stores pLDDT in the mmCIF B-factor column.

For experimental (PDB) structures, the B-factor (temperature factor) quantifies the positional spread of each atom in the crystal — a combination of thermal vibration and static disorder — in units of Å². High B-factors mark flexible loops or poorly resolved regions; low B-factors mark the rigid, well-ordered core.

Predicted Aligned Error (PAE) is an AlphaFold confidence matrix: entry (i, j) is the expected error in the position of residue j, in ångströms, when the prediction is superimposed on the true structure at residue i. Low PAE within a block of residues means that block is internally rigid and well-predicted; high PAE between two blocks means their relative placement is uncertain even if each block individually is confident.